Protein AF-0000000074209976 (afdb_homodimer)

Secondary structure (DSSP, 8-state):
-PPP-EEEEEETT-SS-TTTTBGGGGG---TTSSHHHHHHHHHHHHTT--EEEE---S----GGGHHHHHTTTSS-----HHHHHHHHHHH-SS-EEEEEE-GGGS-HHHHHHHHHHHHHHHTS-BEEEE---SGGGGGT-SSPPP-HHHHHHHHHHHHHHHHHHHT-B-TT-EEEE--EE-GGGBEES-EEE-GGGB---EEE-SS-EEE---SSPPPTTGGGGSPEEEEE--SHHHHHHHHHH-SEEEE----SHHHHHHHHHHHHHHHHHTT--GGG-EEEEEE--EE-S-HHHHHHHHHHHTS--HHHHHHHHHHHHHHHTS-GGGS-TTSBPPTT-S-TTS-HHHHHHHHTTS-TTTSBHHHHHHHHH---BTTTTSSSEE-HHHHHHHHHHHHHTT--EEEEE----HHHHHHHHTTHHHHHHHTT-S-SS--SSHHHHHHH--/-PPP-EEEEEETT-SS-TTTTBGGGGG---TTSSHHHHHHHHHHHHTT--EEEE---S----GGGHHHHHTTTSS-----HHHHHHHHHHH-SS-EEEEEE-GGGS-HHHHHHHHHHHHHHHTS-BEEEE---SGGGGGT-SSPPP-HHHHHHHHHHHHHHHHHHHT-B-TT-EEEE--EE-GGGBEES-EEE-GGGB---EEE-SS-EEE---SSPPPTTGGGGSPEEEEE--SHHHHHHHHHH-SEEEE----SHHHHHHHHHHHHHHHHHTT--GGG-EEEEEE--EE-S-HHHHHHHHHHHTS--HHHHHHHHHHHHHHHTS-GGGS-TTSBPPTT-S-TTS-HHHHHHHHTTS-TTTSBHHHHHHHHH---BTTTTSSSEE-HHHHHHHHHHHHHTT--EEEEE----HHHHHHHHHHHHHHHHHTT-S-SS--SSHHHHHHH--

Radius of gyration: 29.67 Å; Cα contacts (8 Å, |Δi|>4): 1894; chains: 2; bounding box: 63×95×72 Å

Solvent-accessible surface area (backbone atoms only — not comparable to full-atom values): 46374 Å² total; per-residue (Å²): 129,62,59,64,38,48,36,30,37,32,24,70,69,31,46,24,71,62,37,72,57,37,54,68,37,74,73,65,72,59,61,63,33,57,64,54,52,36,55,30,49,39,51,39,38,73,63,42,31,49,32,40,36,32,39,72,62,79,39,43,65,52,85,92,37,26,36,50,10,26,23,74,43,75,42,20,53,35,41,48,42,69,63,48,41,36,44,44,44,72,59,45,89,64,45,14,44,19,28,42,47,44,61,76,56,44,49,45,54,49,41,35,35,48,54,50,34,45,23,44,47,49,60,33,16,30,31,37,26,52,43,66,69,48,83,38,43,47,32,54,27,78,64,79,79,57,54,72,68,55,30,48,50,46,40,51,53,38,52,51,48,21,50,51,32,55,58,16,58,40,92,72,13,74,58,64,39,62,52,46,78,43,81,96,37,34,35,44,88,42,37,32,28,42,36,87,38,46,39,53,54,79,47,82,58,97,83,50,35,31,37,40,45,50,27,44,75,62,49,93,55,48,79,77,43,49,63,41,31,30,28,58,52,89,42,73,70,35,32,46,47,35,20,62,60,24,36,32,38,45,35,87,69,66,89,44,70,66,50,48,44,51,51,51,48,53,42,41,49,29,12,46,74,58,73,40,63,60,81,56,43,40,51,26,41,57,42,64,70,45,63,42,95,33,67,66,56,30,49,50,52,31,58,52,20,74,64,63,52,70,68,58,40,49,54,52,28,46,53,47,10,29,78,47,58,41,77,48,71,82,55,61,49,84,34,38,58,63,87,79,68,71,58,90,84,40,54,68,67,58,51,42,69,52,46,61,91,58,55,54,84,71,42,27,39,48,59,38,44,43,60,71,53,46,55,24,37,36,80,78,67,67,36,42,29,21,24,43,66,43,48,47,52,49,54,55,50,39,39,75,58,64,45,44,27,37,21,43,45,42,59,57,42,56,67,53,46,47,62,59,40,65,65,27,43,61,55,33,42,75,55,44,26,42,59,91,75,79,55,78,62,26,30,58,35,45,60,58,70,106,128,61,59,65,36,47,36,29,36,31,24,69,68,30,47,23,70,62,37,71,55,37,54,68,38,74,73,65,72,58,59,62,34,56,64,53,53,34,57,30,49,39,51,40,40,75,62,42,32,48,33,39,37,32,38,72,59,79,40,42,65,52,84,94,39,24,36,50,11,27,23,75,43,75,41,21,52,37,40,48,43,70,65,49,43,38,45,43,44,73,57,44,89,64,45,14,44,20,28,43,45,44,57,77,56,43,49,43,53,49,44,36,35,47,52,49,34,45,22,44,48,48,60,32,15,30,31,38,25,53,43,68,68,50,84,37,42,46,32,56,27,79,65,78,80,57,54,73,66,56,32,50,50,46,39,51,53,37,51,53,48,20,51,52,32,55,57,14,57,38,93,70,13,74,57,63,40,63,53,47,76,43,82,95,37,34,36,45,88,41,36,33,28,41,38,87,38,46,37,52,52,80,46,80,58,96,84,51,36,30,38,41,45,50,26,43,78,62,47,93,55,48,78,79,42,50,62,39,31,30,28,59,54,85,44,73,67,35,32,46,48,36,20,61,60,26,36,30,38,45,35,87,70,67,91,42,68,65,51,47,42,50,50,52,49,52,41,41,48,28,12,46,75,58,73,40,63,58,79,54,44,39,51,28,40,58,42,63,70,45,63,41,95,34,66,67,56,29,48,49,52,29,58,53,21,72,64,61,53,68,69,57,41,48,53,50,27,46,54,47,10,30,78,47,58,41,76,49,72,80,54,60,49,84,34,39,58,63,88,80,67,71,57,90,84,41,52,68,68,57,50,43,67,52,45,62,89,55,56,54,83,71,41,27,39,47,58,40,44,41,60,71,52,46,55,23,38,36,80,78,68,66,37,42,30,21,24,44,66,43,48,46,51,50,54,55,51,40,40,75,59,65,46,46,28,37,22,43,44,43,59,57,43,54,68,54,47,48,62,59,40,66,66,29,43,61,54,33,42,75,54,45,25,42,57,91,74,78,54,79,64,25,30,59,35,45,59,57,70,106

Structure (mmCIF, N/CA/C/O backbone):
data_AF-0000000074209976-model_v1
#
loop_
_entity.id
_entity.type
_entity.pdbx_description
1 polymer 'Alkanesulfonate monooxygenase SsuD/methylene tetrahydromethanopterin reductase-like flavin-dependent oxidoreductase (Luciferase family)'
#
loop_
_atom_site.group_PDB
_atom_site.id
_atom_site.type_symbol
_atom_site.label_atom_id
_atom_site.label_alt_id
_atom_site.label_comp_id
_atom_site.label_asym_id
_atom_site.label_entity_id
_atom_site.label_seq_id
_atom_site.pdbx_PDB_ins_code
_atom_site.Cartn_x
_atom_site.Cartn_y
_atom_site.Cartn_z
_atom_site.occupancy
_atom_site.B_iso_or_equiv
_atom_site.auth_seq_id
_atom_site.auth_comp_id
_atom_site.auth_asym_id
_atom_site.auth_atom_id
_atom_site.pdbx_PDB_model_num
ATOM 1 N N . MET A 1 1 ? 22.266 36.125 -12 1 55.28 1 MET A N 1
ATOM 2 C CA . MET A 1 1 ? 21.188 35.219 -12.438 1 55.28 1 MET A CA 1
ATOM 3 C C . MET A 1 1 ? 20.531 34.531 -11.25 1 55.28 1 MET A C 1
ATOM 5 O O . MET A 1 1 ? 21.219 34.094 -10.32 1 55.28 1 MET A O 1
ATOM 9 N N . THR A 1 2 ? 19.172 34.688 -11.148 1 80 2 THR A N 1
ATOM 10 C CA . THR A 1 2 ? 18.469 34.156 -9.992 1 80 2 THR A CA 1
ATOM 11 C C . THR A 1 2 ? 18.641 32.656 -9.891 1 80 2 THR A C 1
ATOM 13 O O . THR A 1 2 ? 18.703 31.969 -10.914 1 80 2 THR A O 1
ATOM 16 N N . ARG A 1 3 ? 19.016 32.188 -8.805 1 90.75 3 ARG A N 1
ATOM 17 C CA . ARG A 1 3 ? 19.25 30.797 -8.492 1 90.75 3 ARG A CA 1
ATOM 18 C C . ARG A 1 3 ? 17.953 30 -8.484 1 90.75 3 ARG A C 1
ATOM 20 O O . ARG A 1 3 ? 16.953 30.453 -7.918 1 90.75 3 ARG A O 1
ATOM 27 N N . GLN A 1 4 ? 17.969 28.875 -9.203 1 95.69 4 GLN A N 1
ATOM 28 C CA . GLN A 1 4 ? 16.828 27.969 -9.125 1 95.69 4 GLN A CA 1
ATOM 29 C C . GLN A 1 4 ? 16.672 27.391 -7.719 1 95.69 4 GLN A C 1
ATOM 31 O O . GLN A 1 4 ? 17.672 27.125 -7.039 1 95.69 4 GLN A O 1
ATOM 36 N N . GLN A 1 5 ? 15.445 27.25 -7.324 1 97.94 5 GLN A N 1
ATOM 37 C CA . GLN A 1 5 ? 15.109 26.656 -6.039 1 97.94 5 GLN A CA 1
ATOM 38 C C . GLN A 1 5 ? 14.07 25.547 -6.203 1 97.94 5 GLN A C 1
ATOM 40 O O . GLN A 1 5 ? 13.227 25.609 -7.098 1 97.94 5 GLN A O 1
ATOM 45 N N . HIS A 1 6 ? 14.219 24.547 -5.363 1 98.25 6 HIS A N 1
ATOM 46 C CA . HIS A 1 6 ? 13.219 23.5 -5.348 1 98.25 6 HIS A CA 1
ATOM 47 C C . HIS A 1 6 ? 11.922 23.969 -4.699 1 98.25 6 HIS A C 1
ATOM 49 O O . HIS A 1 6 ? 11.953 24.734 -3.732 1 98.25 6 HIS A O 1
ATOM 55 N N . LEU A 1 7 ? 10.852 23.516 -5.266 1 98.62 7 LEU A N 1
ATOM 56 C CA . LEU A 1 7 ? 9.531 23.75 -4.711 1 98.62 7 LEU A CA 1
ATOM 57 C C . LEU A 1 7 ? 8.836 22.438 -4.371 1 98.62 7 LEU A C 1
ATOM 59 O O . LEU A 1 7 ? 8.734 21.547 -5.219 1 98.62 7 LEU A O 1
ATOM 63 N N . GLY A 1 8 ? 8.461 22.25 -3.115 1 98.69 8 GLY A N 1
ATOM 64 C CA . GLY A 1 8 ? 7.68 21.109 -2.672 1 98.69 8 GLY A CA 1
ATOM 65 C C . GLY A 1 8 ? 6.371 21.5 -2.012 1 98.69 8 GLY A C 1
ATOM 66 O O . GLY A 1 8 ? 6.137 22.688 -1.74 1 98.69 8 GLY A O 1
ATOM 67 N N . TRP A 1 9 ? 5.535 20.594 -1.909 1 98.81 9 TRP A N 1
ATOM 68 C CA . TRP A 1 9 ? 4.273 20.75 -1.192 1 98.81 9 TRP A CA 1
ATOM 69 C C . TRP A 1 9 ? 4.207 19.812 0.013 1 98.81 9 TRP A C 1
ATOM 71 O O . TRP A 1 9 ? 4.469 18.625 -0.107 1 98.81 9 TRP A O 1
ATOM 81 N N . PHE A 1 10 ? 3.949 20.328 1.153 1 98.12 10 PHE A N 1
ATOM 82 C CA . PHE A 1 10 ? 3.746 19.531 2.363 1 98.12 10 PHE A CA 1
ATOM 83 C C . PHE A 1 10 ? 2.268 19.484 2.729 1 98.12 10 PHE A C 1
ATOM 85 O O . PHE A 1 10 ? 1.696 20.469 3.18 1 98.12 10 PHE A O 1
ATOM 92 N N . LEU A 1 11 ? 1.701 18.312 2.525 1 97.94 11 LEU A N 1
ATOM 93 C CA . LEU A 1 11 ? 0.308 18.078 2.885 1 97.94 11 LEU A CA 1
ATOM 94 C C . LEU A 1 11 ? 0.18 17.719 4.363 1 97.94 11 LEU A C 1
ATOM 96 O O . LEU A 1 11 ? 0.189 16.547 4.73 1 97.94 11 LEU A O 1
ATOM 100 N N . ALA A 1 12 ? -0.074 18.703 5.152 1 90.81 12 ALA A N 1
ATOM 101 C CA . ALA A 1 12 ? -0.015 18.547 6.605 1 90.81 12 ALA A CA 1
ATOM 102 C C . ALA A 1 12 ? -1.229 17.781 7.125 1 90.81 12 ALA A C 1
ATOM 104 O O . ALA A 1 12 ? -1.139 17.078 8.125 1 90.81 12 ALA A O 1
ATOM 105 N N . ARG A 1 13 ? -2.352 17.953 6.41 1 92.56 13 ARG A N 1
ATOM 106 C CA . ARG A 1 13 ? -3.562 17.234 6.816 1 92.56 13 ARG A CA 1
ATOM 107 C C . ARG A 1 13 ? -3.426 15.742 6.57 1 92.56 13 ARG A C 1
ATOM 109 O O . ARG A 1 13 ? -4.176 14.945 7.133 1 92.56 13 ARG A O 1
ATOM 116 N N . GLY A 1 14 ? -2.473 15.398 5.727 1 96.69 14 GLY A N 1
ATOM 117 C CA . GLY A 1 14 ? -2.381 14.008 5.32 1 96.69 14 GLY A CA 1
ATOM 118 C C . GLY A 1 14 ? -3.584 13.539 4.52 1 96.69 14 GLY A C 1
ATOM 119 O O . GLY A 1 14 ? -4.254 14.344 3.869 1 96.69 14 GLY A O 1
ATOM 120 N N . PHE A 1 15 ? -3.719 12.273 4.43 1 98.25 15 PHE A N 1
ATOM 121 C CA . PHE A 1 15 ? -4.859 11.641 3.775 1 98.25 15 PHE A CA 1
ATOM 122 C C . PHE A 1 15 ? -6.078 11.648 4.691 1 98.25 15 PHE A C 1
ATOM 124 O O . PHE A 1 15 ? -6.449 10.609 5.246 1 98.25 15 PHE A O 1
ATOM 131 N N . GLY A 1 16 ? -6.695 12.906 4.781 1 97.75 16 GLY A N 1
ATOM 132 C CA . GLY A 1 16 ? -7.766 13.141 5.734 1 97.75 16 GLY A CA 1
ATOM 133 C C . GLY A 1 16 ? -8.867 14.031 5.191 1 97.75 16 GLY A C 1
ATOM 134 O O . GLY A 1 16 ? -8.953 14.242 3.98 1 97.75 16 GLY A O 1
ATOM 135 N N . PRO A 1 17 ? -9.68 14.633 6.004 1 96.75 17 PRO A N 1
ATOM 136 C CA . PRO A 1 17 ? -10.906 15.328 5.602 1 96.75 17 PRO A CA 1
ATOM 137 C C . PRO A 1 17 ? -10.641 16.688 4.977 1 96.75 17 PRO A C 1
ATOM 139 O O . PRO A 1 17 ? -10.906 17.719 5.602 1 96.75 17 PRO A O 1
ATOM 142 N N . HIS A 1 18 ? -10.367 16.719 3.758 1 96.19 18 HIS A N 1
ATOM 143 C CA . HIS A 1 18 ? -10.117 17.938 3.014 1 96.19 18 HIS A CA 1
ATOM 144 C C . HIS A 1 18 ? -11.359 18.828 2.971 1 96.19 18 HIS A C 1
ATOM 146 O O . HIS A 1 18 ? -12.469 18.328 2.789 1 96.19 18 HIS A O 1
ATOM 152 N N . GLY A 1 19 ? -11.148 20.062 3.23 1 93.44 19 GLY A N 1
ATOM 153 C CA . GLY A 1 19 ? -12.219 21.047 3.156 1 93.44 19 GLY A CA 1
ATOM 154 C C . GLY A 1 19 ? -12.914 21.266 4.484 1 93.44 19 GLY A C 1
ATOM 155 O O . GLY A 1 19 ? -13.625 22.266 4.664 1 93.44 19 GLY A O 1
ATOM 156 N N . TRP A 1 20 ? -12.758 20.344 5.41 1 94.81 20 TRP A N 1
ATOM 157 C CA . TRP A 1 20 ? -13.422 20.484 6.699 1 94.81 20 TRP A CA 1
ATOM 158 C C . TRP A 1 20 ? -13.008 21.781 7.383 1 94.81 20 TRP A C 1
ATOM 160 O O . TRP A 1 20 ? -11.82 22.094 7.449 1 94.81 20 TRP A O 1
ATOM 170 N N . GLY A 1 21 ? -13.969 22.516 7.828 1 91.81 21 GLY A N 1
ATOM 171 C CA . GLY A 1 21 ? -13.727 23.797 8.484 1 91.81 21 GLY A CA 1
ATOM 172 C C . GLY A 1 21 ? -13.742 24.969 7.535 1 91.81 21 GLY A C 1
ATOM 173 O O . GLY A 1 21 ? -13.68 26.125 7.965 1 91.81 21 GLY A O 1
ATOM 174 N N . HIS A 1 22 ? -13.836 24.672 6.223 1 93.06 22 HIS A N 1
ATOM 175 C CA . HIS A 1 22 ? -13.828 25.734 5.211 1 93.06 22 HIS A CA 1
ATOM 176 C C . HIS A 1 22 ? -15.07 25.641 4.328 1 93.06 22 HIS A C 1
ATOM 178 O O . HIS A 1 22 ? -15.672 24.578 4.199 1 93.06 22 HIS A O 1
ATOM 184 N N . ASP A 1 23 ? -15.391 26.734 3.676 1 93.38 23 ASP A N 1
ATOM 185 C CA . ASP A 1 23 ? -16.562 26.797 2.812 1 93.38 23 ASP A CA 1
ATOM 186 C C . ASP A 1 23 ? -16.359 25.953 1.553 1 93.38 23 ASP A C 1
ATOM 188 O O . ASP A 1 23 ? -17.328 25.453 0.974 1 93.38 23 ASP A O 1
ATOM 192 N N . TYR A 1 24 ? -15.125 25.734 1.14 1 93.94 24 TYR A N 1
ATOM 193 C CA . TYR A 1 24 ? -14.891 24.984 -0.084 1 93.94 24 TYR A CA 1
ATOM 194 C C . TYR A 1 24 ? -15.164 23.5 0.132 1 93.94 24 TYR A C 1
ATOM 196 O O . TYR A 1 24 ? -15.125 22.703 -0.815 1 93.94 24 TYR A O 1
ATOM 204 N N . LEU A 1 25 ? -15.523 23.109 1.38 1 95.56 25 LEU A N 1
ATOM 205 C CA . LEU A 1 25 ? -16.094 21.781 1.596 1 95.56 25 LEU A CA 1
ATOM 206 C C . LEU A 1 25 ? -17.281 21.547 0.659 1 95.56 25 LEU A C 1
ATOM 208 O O . LEU A 1 25 ? -17.547 20.422 0.262 1 95.56 25 LEU A O 1
ATOM 212 N N . ASP A 1 26 ? -17.922 22.641 0.247 1 95.44 26 ASP A N 1
ATOM 213 C CA . ASP A 1 26 ? -19.141 22.578 -0.548 1 95.44 26 ASP A CA 1
ATOM 214 C C . ASP A 1 26 ? -18.828 22.219 -2.002 1 95.44 26 ASP A C 1
ATOM 216 O O . ASP A 1 26 ? -19.75 22.031 -2.807 1 95.44 26 ASP A O 1
ATOM 220 N N . TRP A 1 27 ? -17.562 22.078 -2.402 1 96.19 27 TRP A N 1
ATOM 221 C CA . TRP A 1 27 ? -17.203 21.531 -3.707 1 96.19 27 TRP A CA 1
ATOM 222 C C . TRP A 1 27 ? -17.547 20.031 -3.785 1 96.19 27 TRP A C 1
ATOM 224 O O . TRP A 1 27 ? -17.484 19.438 -4.863 1 96.19 27 TRP A O 1
ATOM 234 N N . ASN A 1 28 ? -17.828 19.422 -2.701 1 96.38 28 ASN A N 1
ATOM 235 C CA . ASN A 1 28 ? -18.438 18.109 -2.574 1 96.38 28 ASN A CA 1
ATOM 236 C C . ASN A 1 28 ? -17.469 17 -2.992 1 96.38 28 ASN A C 1
ATOM 238 O O . ASN A 1 28 ? -17.891 15.992 -3.557 1 96.38 28 ASN A O 1
ATOM 242 N N . TYR A 1 29 ? -16.156 17.25 -2.803 1 97.19 29 TYR A N 1
ATOM 243 C CA . TYR A 1 29 ? -15.227 16.141 -3.004 1 97.19 29 TYR A CA 1
ATOM 244 C C . TYR A 1 29 ? -15.375 15.094 -1.907 1 97.19 29 TYR A C 1
ATOM 246 O O . TYR A 1 29 ? -15.57 15.438 -0.738 1 97.19 29 TYR A O 1
ATOM 254 N N . ASP A 1 30 ? -15.32 13.828 -2.266 1 97.5 30 ASP A N 1
ATOM 255 C CA . ASP A 1 30 ? -15.148 12.734 -1.312 1 97.5 30 ASP A CA 1
ATOM 256 C C . ASP A 1 30 ? -13.672 12.5 -1.011 1 97.5 30 ASP A C 1
ATOM 258 O O . ASP A 1 30 ? -12.953 11.906 -1.821 1 97.5 30 ASP A O 1
ATOM 262 N N . TRP A 1 31 ? -13.219 12.922 0.174 1 97.62 31 TRP A N 1
ATOM 263 C CA . TRP A 1 31 ? -11.789 12.898 0.466 1 97.62 31 TRP A CA 1
ATOM 264 C C . TRP A 1 31 ? -11.281 11.461 0.592 1 97.62 31 TRP A C 1
ATOM 266 O O . TRP A 1 31 ? -10.078 11.219 0.604 1 97.62 31 TRP A O 1
ATOM 276 N N . THR A 1 32 ? -12.195 10.469 0.732 1 98.12 32 THR A N 1
ATOM 277 C CA . THR A 1 32 ? -11.781 9.078 0.884 1 98.12 32 THR A CA 1
ATOM 278 C C . THR A 1 32 ? -11.508 8.445 -0.477 1 98.12 32 THR A C 1
ATOM 280 O O . THR A 1 32 ? -11.031 7.312 -0.554 1 98.12 32 THR A O 1
ATOM 283 N N . ARG A 1 33 ? -11.789 9.227 -1.543 1 97.94 33 ARG A N 1
ATOM 284 C CA . ARG A 1 33 ? -11.594 8.789 -2.92 1 97.94 33 ARG A CA 1
ATOM 285 C C . ARG A 1 33 ? -10.422 9.516 -3.564 1 97.94 33 ARG A C 1
ATOM 287 O O . ARG A 1 33 ? -9.969 10.547 -3.055 1 97.94 33 ARG A O 1
ATOM 294 N N . PRO A 1 34 ? -9.906 9.031 -4.676 1 98.31 34 PRO A N 1
ATOM 295 C CA . PRO A 1 34 ? -8.641 9.562 -5.18 1 98.31 34 PRO A CA 1
ATOM 296 C C . PRO A 1 34 ? -8.805 10.883 -5.926 1 98.31 34 PRO A C 1
ATOM 298 O O . PRO A 1 34 ? -7.828 11.609 -6.133 1 98.31 34 PRO A O 1
ATOM 301 N N . ASP A 1 35 ? -9.984 11.281 -6.301 1 98 35 ASP A N 1
ATOM 302 C CA . ASP A 1 35 ? -10.203 12.289 -7.332 1 98 35 ASP A CA 1
ATOM 303 C C . ASP A 1 35 ? -9.586 13.625 -6.934 1 98 35 ASP A C 1
ATOM 305 O O . ASP A 1 35 ? -8.891 14.258 -7.73 1 98 35 ASP A O 1
ATOM 309 N N . LEU A 1 36 ? -9.828 13.969 -5.703 1 97.5 36 LEU A N 1
ATOM 310 C CA . LEU A 1 36 ? -9.336 15.25 -5.199 1 97.5 36 LEU A CA 1
ATOM 311 C C . LEU A 1 36 ? -7.812 15.305 -5.258 1 97.5 36 LEU A C 1
ATOM 313 O O . LEU A 1 36 ? -7.242 16.312 -5.703 1 97.5 36 LEU A O 1
ATOM 317 N N . TYR A 1 37 ? -7.203 14.328 -4.945 1 98.62 37 TYR A N 1
ATOM 318 C CA . TYR A 1 37 ? -5.75 14.258 -4.852 1 98.62 37 TYR A CA 1
ATOM 319 C C . TYR A 1 37 ? -5.117 14.18 -6.234 1 98.62 37 TYR A C 1
ATOM 321 O O . TYR A 1 37 ? -4.082 14.805 -6.484 1 98.62 37 TYR A O 1
ATOM 329 N N . VAL A 1 38 ? -5.746 13.438 -7.105 1 98.75 38 VAL A N 1
ATOM 330 C CA . VAL A 1 38 ? -5.27 13.281 -8.477 1 98.75 38 VAL A CA 1
ATOM 331 C C . VAL A 1 38 ? -5.281 14.641 -9.18 1 98.75 38 VAL A C 1
ATOM 333 O O . VAL A 1 38 ? -4.297 15.031 -9.812 1 98.75 38 VAL A O 1
ATOM 336 N N . GLU A 1 39 ? -6.371 15.367 -9.062 1 98.62 39 GLU A N 1
ATOM 337 C CA . GLU A 1 39 ? -6.48 16.688 -9.664 1 98.62 39 GLU A CA 1
ATOM 338 C C . GLU A 1 39 ? -5.387 17.625 -9.156 1 98.62 39 GLU A C 1
ATOM 340 O O . GLU A 1 39 ? -4.699 18.266 -9.945 1 98.62 39 GLU A O 1
ATOM 345 N N . SER A 1 40 ? -5.203 17.641 -7.898 1 98.75 40 SER A N 1
ATOM 346 C CA . SER A 1 40 ? -4.227 18.547 -7.297 1 98.75 40 SER A CA 1
ATOM 347 C C . SER A 1 40 ? -2.803 18.125 -7.645 1 98.75 40 SER A C 1
ATOM 349 O O . SER A 1 40 ? -1.935 18.969 -7.855 1 98.75 40 SER A O 1
ATOM 351 N N . ALA A 1 41 ? -2.58 16.812 -7.668 1 98.81 41 ALA A N 1
ATOM 352 C CA . ALA A 1 41 ? -1.25 16.344 -8.031 1 98.81 41 ALA A CA 1
ATOM 353 C C . ALA A 1 41 ? -0.877 16.781 -9.445 1 98.81 41 ALA A C 1
ATOM 355 O O . ALA A 1 41 ? 0.267 17.156 -9.703 1 98.81 41 ALA A O 1
ATOM 356 N N . ARG A 1 42 ? -1.806 16.719 -10.375 1 98.81 42 ARG A N 1
ATOM 357 C CA . ARG A 1 42 ? -1.562 17.172 -11.742 1 98.81 42 ARG A CA 1
ATOM 358 C C . ARG A 1 42 ? -1.221 18.656 -11.773 1 98.81 42 ARG A C 1
ATOM 360 O O . ARG A 1 42 ? -0.318 19.078 -12.5 1 98.81 42 ARG A O 1
ATOM 367 N N . ALA A 1 43 ? -1.932 19.422 -10.961 1 98.81 43 ALA A N 1
ATOM 368 C CA . ALA A 1 43 ? -1.661 20.859 -10.875 1 98.81 43 ALA A CA 1
ATOM 369 C C . ALA A 1 43 ? -0.27 21.125 -10.305 1 98.81 43 ALA A C 1
ATOM 371 O O . ALA A 1 43 ? 0.459 21.984 -10.805 1 98.81 43 ALA A O 1
ATOM 372 N N . LEU A 1 44 ? 0.084 20.391 -9.281 1 98.88 44 LEU A N 1
ATOM 373 C CA . LEU A 1 44 ? 1.405 20.547 -8.68 1 98.88 44 LEU A CA 1
ATOM 374 C C . LEU A 1 44 ? 2.502 20.234 -9.688 1 98.88 44 LEU A C 1
ATOM 376 O O . LEU A 1 44 ? 3.49 20.969 -9.781 1 98.88 44 LEU A O 1
ATOM 380 N N . GLU A 1 45 ? 2.289 19.156 -10.43 1 98.56 45 GLU A N 1
ATOM 381 C CA . GLU A 1 45 ? 3.281 18.781 -11.43 1 98.56 45 GLU A CA 1
ATOM 382 C C . GLU A 1 45 ? 3.42 19.875 -12.492 1 98.56 45 GLU A C 1
ATOM 384 O O . GLU A 1 45 ? 4.535 20.266 -12.844 1 98.56 45 GLU A O 1
ATOM 389 N N . GLN A 1 46 ? 2.311 20.344 -12.992 1 98.31 46 GLN A N 1
ATOM 390 C CA . GLN A 1 46 ? 2.328 21.406 -13.984 1 98.31 46 GLN A CA 1
ATOM 391 C C . GLN A 1 46 ? 3.002 22.656 -13.445 1 98.31 46 GLN A C 1
ATOM 393 O O . GLN A 1 46 ? 3.66 23.391 -14.188 1 98.31 46 GLN A O 1
ATOM 398 N N . ALA A 1 47 ? 2.887 22.875 -12.148 1 98.62 47 ALA A N 1
ATOM 399 C CA . ALA A 1 47 ? 3.445 24.062 -11.484 1 98.62 47 ALA A CA 1
ATOM 400 C C . ALA A 1 47 ? 4.945 23.906 -11.266 1 98.62 47 ALA A C 1
ATOM 402 O O . ALA A 1 47 ? 5.613 24.844 -10.812 1 98.62 47 ALA A O 1
ATOM 403 N N . GLY A 1 48 ? 5.48 22.75 -11.531 1 98.12 48 GLY A N 1
ATOM 404 C CA . GLY A 1 48 ? 6.914 22.547 -11.383 1 98.12 48 GLY A CA 1
ATOM 405 C C . GLY A 1 48 ? 7.316 22.125 -9.984 1 98.12 48 GLY A C 1
ATOM 406 O O . GLY A 1 48 ? 8.477 22.266 -9.602 1 98.12 48 GLY A O 1
ATOM 407 N N . VAL A 1 49 ? 6.395 21.594 -9.211 1 98.62 49 VAL A N 1
ATOM 408 C CA . VAL A 1 49 ? 6.664 21.109 -7.863 1 98.62 49 VAL A CA 1
ATOM 409 C C . VAL A 1 49 ? 7.457 19.812 -7.938 1 98.62 49 VAL A C 1
ATOM 411 O O . VAL A 1 49 ? 7.094 18.891 -8.688 1 98.62 49 VAL A O 1
ATOM 414 N N . ASP A 1 50 ? 8.477 19.688 -7.113 1 98.12 50 ASP A N 1
ATOM 415 C CA . ASP A 1 50 ? 9.375 18.547 -7.145 1 98.12 50 ASP A CA 1
ATOM 416 C C . ASP A 1 50 ? 8.758 17.344 -6.434 1 98.12 50 ASP A C 1
ATOM 418 O O . ASP A 1 50 ? 8.914 16.203 -6.879 1 98.12 50 ASP A O 1
ATOM 422 N N . LEU A 1 51 ? 8.203 17.656 -5.281 1 98.56 51 LEU A N 1
ATOM 423 C CA . LEU A 1 51 ? 7.742 16.531 -4.469 1 98.56 51 LEU A CA 1
ATOM 424 C C . LEU A 1 51 ? 6.562 16.953 -3.594 1 98.56 51 LEU A C 1
ATOM 426 O O . LEU A 1 51 ? 6.457 18.109 -3.195 1 98.56 51 LEU A O 1
ATOM 430 N N . LEU A 1 52 ? 5.695 16.062 -3.426 1 98.88 52 LEU A N 1
ATOM 431 C CA . LEU A 1 52 ? 4.57 16.125 -2.502 1 98.88 52 LEU A CA 1
ATOM 432 C C . LEU A 1 52 ? 4.809 15.227 -1.291 1 98.88 52 LEU A C 1
ATOM 434 O O . LEU A 1 52 ? 4.832 14 -1.414 1 98.88 52 LEU A O 1
ATOM 438 N N . ILE A 1 53 ? 5.078 15.828 -0.142 1 98.75 53 ILE A N 1
ATOM 439 C CA . ILE A 1 53 ? 5.211 15.094 1.113 1 98.75 53 ILE A CA 1
ATOM 440 C C . ILE A 1 53 ? 3.848 14.992 1.794 1 98.75 53 ILE A C 1
ATOM 442 O O . ILE A 1 53 ? 3.186 16 2.029 1 98.75 53 ILE A O 1
ATOM 446 N N . ILE A 1 54 ? 3.41 13.797 2.105 1 98.69 54 ILE A N 1
ATOM 447 C CA . ILE A 1 54 ? 2.102 13.578 2.709 1 98.69 54 ILE A CA 1
ATOM 448 C C . ILE A 1 54 ? 2.268 13.18 4.172 1 98.69 54 ILE A C 1
ATOM 450 O O . ILE A 1 54 ? 2.746 12.086 4.473 1 98.69 54 ILE A O 1
ATOM 454 N N . GLU A 1 55 ? 1.862 14.039 5.07 1 96.75 55 GLU A N 1
ATOM 455 C CA . GLU A 1 55 ? 1.939 13.773 6.504 1 96.75 55 GLU A CA 1
ATOM 456 C C . GLU A 1 55 ? 1.048 12.602 6.898 1 96.75 55 GLU A C 1
ATOM 458 O O . GLU A 1 55 ? 0.032 12.344 6.25 1 96.75 55 GLU A O 1
ATOM 463 N N . ASP A 1 56 ? 1.479 11.922 7.965 1 96 56 ASP A N 1
ATOM 464 C CA . ASP A 1 56 ? 0.664 10.836 8.508 1 96 56 ASP A CA 1
ATOM 465 C C . ASP A 1 56 ? 0.881 10.695 10.016 1 96 56 ASP A C 1
ATOM 467 O O . ASP A 1 56 ? 1.977 10.953 10.516 1 96 56 ASP A O 1
ATOM 471 N N . ALA A 1 57 ? -0.248 10.312 10.672 1 92.75 57 ALA A N 1
ATOM 472 C CA . ALA A 1 57 ? -0.255 9.961 12.086 1 92.75 57 ALA A CA 1
ATOM 473 C C . ALA A 1 57 ? -1.159 8.758 12.344 1 92.75 57 ALA A C 1
ATOM 475 O O . ALA A 1 57 ? -2.383 8.898 12.414 1 92.75 57 ALA A O 1
ATOM 476 N N . PRO A 1 58 ? -0.549 7.633 12.594 1 93.94 58 PRO A N 1
ATOM 477 C CA . PRO A 1 58 ? -1.363 6.43 12.773 1 93.94 58 PRO A CA 1
ATOM 478 C C . PRO A 1 58 ? -2.252 6.496 14.008 1 93.94 58 PRO A C 1
ATOM 480 O O . PRO A 1 58 ? -3.299 5.844 14.062 1 93.94 58 PRO A O 1
ATOM 483 N N . SER A 1 59 ? -1.947 7.32 14.961 1 92.94 59 SER A N 1
ATOM 484 C CA . SER A 1 59 ? -2.717 7.414 16.203 1 92.94 59 SER A CA 1
ATOM 485 C C . SER A 1 59 ? -3.67 8.602 16.172 1 92.94 59 SER A C 1
ATOM 487 O O . SER A 1 59 ? -3.316 9.68 15.68 1 92.94 59 SER A O 1
ATOM 489 N N . LEU A 1 60 ? -4.836 8.406 16.797 1 93.81 60 LEU A N 1
ATOM 490 C CA . LEU A 1 60 ? -5.781 9.5 16.984 1 93.81 60 LEU A CA 1
ATOM 491 C C . LEU A 1 60 ? -5.465 10.273 18.266 1 93.81 60 LEU A C 1
ATOM 493 O O . LEU A 1 60 ? -6.156 11.234 18.594 1 93.81 60 LEU A O 1
ATOM 497 N N . GLY A 1 61 ? -4.418 9.898 18.922 1 89.06 61 GLY A N 1
ATOM 498 C CA . GLY A 1 61 ? -4.094 10.547 20.172 1 89.06 61 GLY A CA 1
ATOM 499 C C . GLY A 1 61 ? -4.328 9.648 21.375 1 89.06 61 GLY A C 1
ATOM 500 O O . GLY A 1 61 ? -4.457 8.438 21.25 1 89.06 61 GLY A O 1
ATOM 501 N N . SER A 1 62 ? -4.312 10.234 22.516 1 88.06 62 SER A N 1
ATOM 502 C CA . SER A 1 62 ? -4.492 9.492 23.766 1 88.06 62 SER A CA 1
ATOM 503 C C . SER A 1 62 ? -5.953 9.109 23.969 1 88.06 62 SER A C 1
ATOM 505 O O . SER A 1 62 ? -6.855 9.891 23.656 1 88.06 62 SER A O 1
ATOM 507 N N . PRO A 1 63 ? -6.109 7.941 24.516 1 86.94 63 PRO A N 1
ATOM 508 C CA . PRO A 1 63 ? -7.48 7.477 24.734 1 86.94 63 PRO A CA 1
ATOM 509 C C . PRO A 1 63 ? -8.305 8.438 25.594 1 86.94 63 PRO A C 1
ATOM 511 O O . PRO A 1 63 ? -9.484 8.648 25.328 1 86.94 63 PRO A O 1
ATOM 514 N N . GLU A 1 64 ? -7.633 9.078 26.562 1 87.62 64 GLU A N 1
ATOM 515 C CA . GLU A 1 64 ? -8.336 9.914 27.531 1 87.62 64 GLU A CA 1
ATOM 516 C C . GLU A 1 64 ? -8.789 11.234 26.906 1 87.62 64 GLU A C 1
ATOM 518 O O . GLU A 1 64 ? -9.711 11.883 27.391 1 87.62 64 GLU A O 1
ATOM 523 N N . THR A 1 65 ? -8.164 11.562 25.828 1 91 65 THR A N 1
ATOM 524 C CA . THR A 1 65 ? -8.438 12.875 25.25 1 91 65 THR A CA 1
ATOM 525 C C . THR A 1 65 ? -8.789 12.75 23.781 1 91 65 THR A C 1
ATOM 527 O O . THR A 1 65 ? -8.68 13.727 23.031 1 91 65 THR A O 1
ATOM 530 N N . ILE A 1 66 ? -9.164 11.648 23.359 1 94.62 66 ILE A N 1
ATOM 531 C CA . ILE A 1 66 ? -9.336 11.344 21.938 1 94.62 66 ILE A CA 1
ATOM 532 C C . ILE A 1 66 ? -10.422 12.25 21.359 1 94.62 66 ILE A C 1
ATOM 534 O O . ILE A 1 66 ? -10.344 12.648 20.188 1 94.62 66 ILE A O 1
ATOM 538 N N . ASP A 1 67 ? -11.383 12.664 22.156 1 96.81 67 ASP A N 1
ATOM 539 C CA . ASP A 1 67 ? -12.438 13.531 21.656 1 96.81 67 ASP A CA 1
ATOM 540 C C . ASP A 1 67 ? -11.875 14.883 21.203 1 96.81 67 ASP A C 1
ATOM 542 O O . ASP A 1 67 ? -12.32 15.438 20.203 1 96.81 67 ASP A O 1
ATOM 546 N N . LEU A 1 68 ? -10.906 15.414 21.922 1 95.44 68 LEU A N 1
ATOM 547 C CA . LEU A 1 68 ? -10.281 16.688 21.578 1 95.44 68 LEU A CA 1
ATOM 548 C C . LEU A 1 68 ? -9.578 16.609 20.234 1 95.44 68 LEU A C 1
ATOM 550 O O . LEU A 1 68 ? -9.398 17.625 19.547 1 95.44 68 LEU A O 1
ATOM 554 N N . ARG A 1 69 ? -9.273 15.383 19.875 1 95.12 69 ARG A N 1
ATOM 555 C CA . ARG A 1 69 ? -8.5 15.172 18.656 1 95.12 69 ARG A CA 1
ATOM 556 C C . ARG A 1 69 ? -9.414 14.984 17.438 1 95.12 69 ARG A C 1
ATOM 558 O O . ARG A 1 69 ? -9.117 15.461 16.344 1 95.12 69 ARG A O 1
ATOM 565 N N . VAL A 1 70 ? -10.609 14.391 17.672 1 97 70 VAL A N 1
ATOM 566 C CA . VAL A 1 70 ? -11.359 13.906 16.516 1 97 70 VAL A CA 1
ATOM 567 C C . VAL A 1 70 ? -12.586 14.797 16.297 1 97 70 VAL A C 1
ATOM 569 O O . VAL A 1 70 ? -13.156 14.805 15.203 1 97 70 VAL A O 1
ATOM 572 N N . ARG A 1 71 ? -13.062 15.547 17.266 1 96.5 71 ARG A N 1
ATOM 573 C CA . ARG A 1 71 ? -14.336 16.25 17.172 1 96.5 71 ARG A CA 1
ATOM 574 C C . ARG A 1 71 ? -14.297 17.297 16.062 1 96.5 71 ARG A C 1
ATOM 576 O O . ARG A 1 71 ? -15.328 17.625 15.469 1 96.5 71 ARG A O 1
ATOM 583 N N . GLN A 1 72 ? -13.086 17.844 15.836 1 95.19 72 GLN A N 1
ATOM 584 C CA . GLN A 1 72 ? -12.945 18.766 14.727 1 95.19 72 GLN A CA 1
ATOM 585 C C . GLN A 1 72 ? -11.961 18.234 13.688 1 95.19 72 GLN A C 1
ATOM 587 O O . GLN A 1 72 ? -11.461 19 12.852 1 95.19 72 GLN A O 1
ATOM 592 N N . ALA A 1 73 ? -11.602 17 13.797 1 95.69 73 ALA A N 1
ATOM 593 C CA . ALA A 1 73 ? -10.766 16.266 12.852 1 95.69 73 ALA A CA 1
ATOM 594 C C . ALA A 1 73 ? -9.352 16.828 12.805 1 95.69 73 ALA A C 1
ATOM 596 O O . ALA A 1 73 ? -8.711 16.844 11.75 1 95.69 73 ALA A O 1
ATOM 597 N N . PHE A 1 74 ? -8.875 17.297 13.938 1 91.62 74 PHE A N 1
ATOM 598 C CA . PHE A 1 74 ? -7.508 17.812 13.977 1 91.62 74 PHE A CA 1
ATOM 599 C C . PHE A 1 74 ? -6.5 16.672 14.047 1 91.62 74 PHE A C 1
ATOM 601 O O . PHE A 1 74 ? -5.441 16.734 13.422 1 91.62 74 PHE A O 1
ATOM 608 N N . GLY A 1 75 ? -6.844 15.688 14.75 1 90 75 GLY A N 1
ATOM 609 C CA . GLY A 1 75 ? -5.949 14.547 14.898 1 90 75 GLY A CA 1
ATOM 610 C C . GLY A 1 75 ? -6.262 13.414 13.945 1 90 75 GLY A C 1
ATOM 611 O O . GLY A 1 75 ? -5.504 12.445 13.852 1 90 75 GLY A O 1
ATOM 612 N N . GLY A 1 76 ? -7.41 13.508 13.25 1 92.81 76 GLY A N 1
ATOM 613 C CA . GLY A 1 76 ? -7.918 12.477 12.359 1 92.81 76 GLY A CA 1
ATOM 614 C C . GLY A 1 76 ? -9.406 12.586 12.109 1 92.81 76 GLY A C 1
ATOM 615 O O . GLY A 1 76 ? -10.055 13.523 12.586 1 92.81 76 GLY A O 1
ATOM 616 N N . PRO A 1 77 ? -9.836 11.703 11.398 1 97.06 77 PRO A N 1
ATOM 617 C CA . PRO A 1 77 ? -9.25 10.461 10.875 1 97.06 77 PRO A CA 1
ATOM 618 C C . PRO A 1 77 ? -8.227 10.719 9.773 1 97.06 77 PRO A C 1
ATOM 620 O O . PRO A 1 77 ? -8.18 11.812 9.211 1 97.06 77 PRO A O 1
ATOM 623 N N . LYS A 1 78 ? -7.367 9.711 9.523 1 97.38 78 LYS A N 1
ATOM 624 C CA . LYS A 1 78 ? -6.406 9.688 8.43 1 97.38 78 LYS A CA 1
ATOM 625 C C . LYS A 1 78 ? -6.309 8.297 7.809 1 97.38 78 LYS A C 1
ATOM 627 O O . LYS A 1 78 ? -6.223 7.297 8.523 1 97.38 78 LYS A O 1
ATOM 632 N N . HIS A 1 79 ? -6.363 8.242 6.527 1 98.56 79 HIS A N 1
ATOM 633 C CA . HIS A 1 79 ? -6.07 7.008 5.809 1 98.56 79 HIS A CA 1
ATOM 634 C C . HIS A 1 79 ? -4.586 6.91 5.469 1 98.56 79 HIS A C 1
ATOM 636 O O . HIS A 1 79 ? -3.826 7.848 5.711 1 98.56 79 HIS A O 1
ATOM 642 N N . ASP A 1 80 ? -4.16 5.762 5.039 1 98.56 80 ASP A N 1
ATOM 643 C CA . ASP A 1 80 ? -2.748 5.473 4.812 1 98.56 80 ASP A CA 1
ATOM 644 C C . ASP A 1 80 ? -2.275 6.062 3.482 1 98.56 80 ASP A C 1
ATOM 646 O O . ASP A 1 80 ? -2.684 5.602 2.414 1 98.56 80 ASP A O 1
ATOM 650 N N . PRO A 1 81 ? -1.405 7.031 3.496 1 98.5 81 PRO A N 1
ATOM 651 C CA . PRO A 1 81 ? -0.99 7.68 2.25 1 98.5 81 PRO A CA 1
ATOM 652 C C . PRO A 1 81 ? -0.133 6.77 1.37 1 98.5 81 PRO A C 1
ATOM 654 O O . PRO A 1 81 ? 0.064 7.059 0.187 1 98.5 81 PRO A O 1
ATOM 657 N N . LEU A 1 82 ? 0.403 5.688 1.946 1 98.62 82 LEU A N 1
ATOM 658 C CA . LEU A 1 82 ? 1.176 4.742 1.147 1 98.62 82 LEU A CA 1
ATOM 659 C C . LEU A 1 82 ? 0.331 4.172 0.015 1 98.62 82 LEU A C 1
ATOM 661 O O . LEU A 1 82 ? 0.836 3.938 -1.085 1 98.62 82 LEU A O 1
ATOM 665 N N . LEU A 1 83 ? -0.943 4.004 0.285 1 98.75 83 LEU A N 1
ATOM 666 C CA . LEU A 1 83 ? -1.823 3.379 -0.697 1 98.75 83 LEU A CA 1
ATOM 667 C C . LEU A 1 83 ? -2.436 4.426 -1.62 1 98.75 83 LEU A C 1
ATOM 669 O O . LEU A 1 83 ? -2.982 4.09 -2.674 1 98.75 83 LEU A O 1
ATOM 673 N N . LEU A 1 84 ? -2.318 5.684 -1.279 1 98.81 84 LEU A N 1
ATOM 674 C CA . LEU A 1 84 ? -2.734 6.781 -2.146 1 98.81 84 LEU A CA 1
ATOM 675 C C . LEU A 1 84 ? -1.679 7.059 -3.213 1 98.81 84 LEU A C 1
ATOM 677 O O . LEU A 1 84 ? -2.014 7.434 -4.34 1 98.81 84 LEU A O 1
ATOM 681 N N . ALA A 1 85 ? -0.452 6.809 -2.938 1 98.88 85 ALA A N 1
ATOM 682 C CA . ALA A 1 85 ? 0.694 7.188 -3.76 1 98.88 85 ALA A CA 1
ATOM 683 C C . ALA A 1 85 ? 0.577 6.605 -5.168 1 98.88 85 ALA A C 1
ATOM 685 O O . ALA A 1 85 ? 0.762 7.316 -6.156 1 98.88 85 ALA A O 1
ATOM 686 N N . PRO A 1 86 ? 0.177 5.328 -5.305 1 98.88 86 PRO A N 1
ATOM 687 C CA . PRO A 1 86 ? 0.093 4.777 -6.656 1 98.88 86 PRO A CA 1
ATOM 688 C C . PRO A 1 86 ? -0.909 5.52 -7.539 1 98.88 86 PRO A C 1
ATOM 690 O O . PRO A 1 86 ? -0.677 5.684 -8.742 1 98.88 86 PRO A O 1
ATOM 693 N N . TYR A 1 87 ? -2.043 5.988 -6.961 1 98.81 87 TYR A N 1
ATOM 694 C CA . TYR A 1 87 ? -2.992 6.789 -7.727 1 98.81 87 TYR A CA 1
ATOM 695 C C . TYR A 1 87 ? -2.336 8.055 -8.258 1 98.81 87 TYR A C 1
ATOM 697 O O . TYR A 1 87 ? -2.582 8.461 -9.398 1 98.81 87 TYR A O 1
ATOM 705 N N . LEU A 1 88 ? -1.5 8.633 -7.438 1 98.94 88 LEU A N 1
ATOM 706 C CA . LEU A 1 88 ? -0.863 9.891 -7.797 1 98.94 88 LEU A CA 1
ATOM 707 C C . LEU A 1 88 ? 0.245 9.672 -8.82 1 98.94 88 LEU A C 1
ATOM 709 O O . LEU A 1 88 ? 0.413 10.469 -9.742 1 98.94 88 LEU A O 1
ATOM 713 N N . PHE A 1 89 ? 0.964 8.562 -8.688 1 98.81 89 PHE A N 1
ATOM 714 C CA . PHE A 1 89 ? 1.959 8.211 -9.695 1 98.81 89 PHE A CA 1
ATOM 715 C C . PHE A 1 89 ? 1.3 7.957 -11.047 1 98.81 89 PHE A C 1
ATOM 717 O O . PHE A 1 89 ? 1.801 8.406 -12.078 1 98.81 89 PHE A O 1
ATOM 724 N N . ALA A 1 90 ? 0.165 7.281 -11.016 1 98.38 90 ALA A N 1
ATOM 725 C CA . ALA A 1 90 ? -0.536 6.953 -12.258 1 98.38 90 ALA A CA 1
ATOM 726 C C . ALA A 1 90 ? -1.023 8.211 -12.961 1 98.38 90 ALA A C 1
ATOM 728 O O . ALA A 1 90 ? -1.15 8.234 -14.188 1 98.38 90 ALA A O 1
ATOM 729 N N . ALA A 1 91 ? -1.202 9.297 -12.211 1 98.38 91 ALA A N 1
ATOM 730 C CA . ALA A 1 91 ? -1.831 10.5 -12.734 1 98.38 91 ALA A CA 1
ATOM 731 C C . ALA A 1 91 ? -0.781 11.531 -13.148 1 98.38 91 ALA A C 1
ATOM 733 O O . ALA A 1 91 ? -1.117 12.586 -13.695 1 98.38 91 ALA A O 1
ATOM 734 N N . THR A 1 92 ? 0.515 11.25 -12.852 1 98.44 92 THR A N 1
ATOM 735 C CA . THR A 1 92 ? 1.584 12.211 -13.109 1 98.44 92 THR A CA 1
ATOM 736 C C . THR A 1 92 ? 2.783 11.516 -13.75 1 98.44 92 THR A C 1
ATOM 738 O O . THR A 1 92 ? 2.822 10.289 -13.844 1 98.44 92 THR A O 1
ATOM 741 N N . GLN A 1 93 ? 3.771 12.32 -14.148 1 97.56 93 GLN A N 1
ATOM 742 C CA . GLN A 1 93 ? 4.918 11.766 -14.867 1 97.56 93 GLN A CA 1
ATOM 743 C C . GLN A 1 93 ? 6.227 12.109 -14.156 1 97.56 93 GLN A C 1
ATOM 745 O O . GLN A 1 93 ? 7.211 11.375 -14.273 1 97.56 93 GLN A O 1
ATOM 750 N N . HIS A 1 94 ? 6.18 13.234 -13.391 1 98.06 94 HIS A N 1
ATOM 751 C CA . HIS A 1 94 ? 7.457 13.727 -12.891 1 98.06 94 HIS A CA 1
ATOM 752 C C . HIS A 1 94 ? 7.395 13.977 -11.383 1 98.06 94 HIS A C 1
ATOM 754 O O . HIS A 1 94 ? 8.414 13.875 -10.695 1 98.06 94 HIS A O 1
ATOM 760 N N . LEU A 1 95 ? 6.242 14.258 -10.852 1 98.75 95 LEU A N 1
ATOM 761 C CA . LEU A 1 95 ? 6.07 14.641 -9.453 1 98.75 95 LEU A CA 1
ATOM 762 C C . LEU A 1 95 ? 6.523 13.516 -8.523 1 98.75 95 LEU A C 1
ATOM 764 O O . LEU A 1 95 ? 6.125 12.367 -8.688 1 98.75 95 LEU A O 1
ATOM 768 N N . GLY A 1 96 ? 7.43 13.844 -7.602 1 98.88 96 GLY A N 1
ATOM 769 C CA . GLY A 1 96 ? 7.73 12.898 -6.535 1 98.88 96 GLY A CA 1
ATOM 770 C C . GLY A 1 96 ? 6.629 12.797 -5.5 1 98.88 96 GLY A C 1
ATOM 771 O O . GLY A 1 96 ? 6.016 13.797 -5.133 1 98.88 96 GLY A O 1
ATOM 772 N N . ILE A 1 97 ? 6.293 11.602 -5.109 1 98.94 97 ILE A N 1
ATOM 773 C CA . ILE A 1 97 ? 5.312 11.367 -4.055 1 98.94 97 ILE A CA 1
ATOM 774 C C . ILE A 1 97 ? 6.004 10.75 -2.838 1 98.94 97 ILE A C 1
ATOM 776 O O . ILE A 1 97 ? 6.684 9.727 -2.957 1 98.94 97 ILE A O 1
ATOM 780 N N . VAL A 1 98 ? 5.824 11.406 -1.653 1 98.88 98 VAL A N 1
ATOM 781 C CA . VAL A 1 98 ? 6.59 11.062 -0.46 1 98.88 98 VAL A CA 1
ATOM 782 C C . VAL A 1 98 ? 5.641 10.852 0.719 1 98.88 98 VAL A C 1
ATOM 784 O O . VAL A 1 98 ? 5.457 11.75 1.541 1 98.88 98 VAL A O 1
ATOM 787 N N . PRO A 1 99 ? 5.039 9.664 0.837 1 98.75 99 PRO A N 1
ATOM 788 C CA . PRO A 1 99 ? 4.211 9.367 2.01 1 98.75 99 PRO A CA 1
ATOM 789 C C . PRO A 1 99 ? 5.035 9.195 3.285 1 98.75 99 PRO A C 1
ATOM 791 O O . PRO A 1 99 ? 6.227 8.883 3.219 1 98.75 99 PRO A O 1
ATOM 794 N N . THR A 1 100 ? 4.391 9.422 4.398 1 98.06 100 THR A N 1
ATOM 795 C CA . THR A 1 100 ? 5.016 9.273 5.711 1 98.06 100 THR A CA 1
ATOM 796 C C . THR A 1 100 ? 4.883 7.836 6.207 1 98.06 100 THR A C 1
ATOM 798 O O . THR A 1 100 ? 3.826 7.219 6.066 1 98.06 100 THR A O 1
ATOM 801 N N . VAL A 1 101 ? 5.969 7.352 6.75 1 97 101 VAL A N 1
ATOM 802 C CA . VAL A 1 101 ? 5.98 6.035 7.375 1 97 101 VAL A CA 1
ATOM 803 C C . VAL A 1 101 ? 6.617 6.121 8.758 1 97 101 VAL A C 1
ATOM 805 O O . VAL A 1 101 ? 7.625 6.809 8.945 1 97 101 VAL A O 1
ATOM 808 N N . ASN A 1 102 ? 5.984 5.516 9.719 1 96.5 102 ASN A N 1
ATOM 809 C CA . ASN A 1 102 ? 6.547 5.297 11.047 1 96.5 102 ASN A CA 1
ATOM 810 C C . ASN A 1 102 ? 7.234 3.941 11.148 1 96.5 102 ASN A C 1
ATOM 812 O O . ASN A 1 102 ? 6.59 2.9 11.016 1 96.5 102 ASN A O 1
ATOM 816 N N . PRO A 1 103 ? 8.5 3.9 11.461 1 95.56 103 PRO A N 1
ATOM 817 C CA . PRO A 1 103 ? 9.242 2.639 11.523 1 95.56 103 PRO A CA 1
ATOM 818 C C . PRO A 1 103 ? 8.641 1.651 12.523 1 95.56 103 PRO A C 1
ATOM 820 O O . PRO A 1 103 ? 8.82 0.438 12.375 1 95.56 103 PRO A O 1
ATOM 823 N N . ALA A 1 104 ? 7.93 2.131 13.508 1 95.94 104 ALA A N 1
ATOM 824 C CA . ALA A 1 104 ? 7.297 1.237 14.469 1 95.94 104 ALA A CA 1
ATOM 825 C C . ALA A 1 104 ? 6.105 0.513 13.852 1 95.94 104 ALA A C 1
ATOM 827 O O . ALA A 1 104 ? 5.66 -0.516 14.359 1 95.94 104 ALA A O 1
ATOM 828 N N . ALA A 1 105 ? 5.637 1.046 12.781 1 97.12 105 ALA A N 1
ATOM 829 C CA . ALA A 1 105 ? 4.359 0.58 12.25 1 97.12 105 ALA A CA 1
ATOM 830 C C . ALA A 1 105 ? 4.566 -0.509 11.203 1 97.12 105 ALA A C 1
ATOM 832 O O . ALA A 1 105 ? 3.605 -1.158 10.773 1 97.12 105 ALA A O 1
ATOM 833 N N . VAL A 1 106 ? 5.781 -0.74 10.719 1 97.5 106 VAL A N 1
ATOM 834 C CA . VAL A 1 106 ? 6.012 -1.633 9.586 1 97.5 106 VAL A CA 1
ATOM 835 C C . VAL A 1 106 ? 7.223 -2.52 9.859 1 97.5 106 VAL A C 1
ATOM 837 O O . VAL A 1 106 ? 8.312 -2.02 10.164 1 97.5 106 VAL A O 1
ATOM 840 N N . LEU A 1 107 ? 7.039 -3.803 9.742 1 98 107 LEU A N 1
ATOM 841 C CA . LEU A 1 107 ? 8.164 -4.727 9.859 1 98 107 LEU A CA 1
ATOM 842 C C . LEU A 1 107 ? 9.195 -4.465 8.773 1 98 107 LEU A C 1
ATOM 844 O O . LEU A 1 107 ? 8.836 -4.191 7.621 1 98 107 LEU A O 1
ATOM 848 N N . PRO A 1 108 ? 10.484 -4.582 9.125 1 98.44 108 PRO A N 1
ATOM 849 C CA . PRO A 1 108 ? 11.531 -4.172 8.18 1 98.44 108 PRO A CA 1
ATOM 850 C C . PRO A 1 108 ? 11.438 -4.906 6.844 1 98.44 108 PRO A C 1
ATOM 852 O O . PRO A 1 108 ? 11.562 -4.289 5.781 1 98.44 108 PRO A O 1
ATOM 855 N N . TYR A 1 109 ? 11.203 -6.207 6.824 1 98.62 109 TYR A N 1
ATOM 856 C CA . TYR A 1 109 ? 11.125 -6.949 5.57 1 98.62 109 TYR A CA 1
ATOM 857 C C . TYR A 1 109 ? 9.93 -6.496 4.746 1 98.62 109 TYR A C 1
ATOM 859 O O . TYR A 1 109 ? 10.047 -6.27 3.541 1 98.62 109 TYR A O 1
ATOM 867 N N . THR A 1 110 ? 8.789 -6.355 5.41 1 98.5 110 THR A N 1
ATOM 868 C CA . THR A 1 110 ? 7.586 -5.863 4.742 1 98.5 110 THR A CA 1
ATOM 869 C C . THR A 1 110 ? 7.812 -4.457 4.195 1 98.5 110 THR A C 1
ATOM 871 O O . THR A 1 110 ? 7.453 -4.168 3.053 1 98.5 110 THR A O 1
ATOM 874 N N . GLY A 1 111 ? 8.43 -3.648 4.996 1 98.69 111 GLY A N 1
ATOM 875 C CA . GLY A 1 111 ? 8.75 -2.305 4.543 1 98.69 111 GLY A CA 1
ATOM 876 C C . GLY A 1 111 ? 9.664 -2.283 3.336 1 98.69 111 GLY A C 1
ATOM 877 O O . GLY A 1 111 ? 9.398 -1.581 2.359 1 98.69 111 GLY A O 1
ATOM 878 N N . ALA A 1 112 ? 10.734 -3.062 3.412 1 98.75 112 ALA A N 1
ATOM 879 C CA . ALA A 1 112 ? 11.688 -3.129 2.305 1 98.75 112 ALA A CA 1
ATOM 880 C C . ALA A 1 112 ? 10.984 -3.523 1.007 1 98.75 112 ALA A C 1
ATOM 882 O O . ALA A 1 112 ? 11.25 -2.943 -0.049 1 98.75 112 ALA A O 1
ATOM 883 N N . ARG A 1 113 ? 10.109 -4.449 1.106 1 98.5 113 ARG A N 1
ATOM 884 C CA . ARG A 1 113 ? 9.391 -4.969 -0.052 1 98.5 113 ARG A CA 1
ATOM 885 C C . ARG A 1 113 ? 8.43 -3.922 -0.613 1 98.5 113 ARG A C 1
ATOM 887 O O . ARG A 1 113 ? 8.422 -3.666 -1.818 1 98.5 113 ARG A O 1
ATOM 894 N N . GLN A 1 114 ? 7.672 -3.307 0.237 1 98.75 114 GLN A N 1
ATOM 895 C CA . GLN A 1 114 ? 6.668 -2.336 -0.186 1 98.75 114 GLN A CA 1
ATOM 896 C C . GLN A 1 114 ? 7.324 -1.097 -0.791 1 98.75 114 GLN A C 1
ATOM 898 O O . GLN A 1 114 ? 6.891 -0.607 -1.837 1 98.75 114 GLN A O 1
ATOM 903 N N . LEU A 1 115 ? 8.336 -0.661 -0.18 1 98.88 115 LEU A N 1
ATOM 904 C CA . LEU A 1 115 ? 9 0.55 -0.646 1 98.88 115 LEU A CA 1
ATOM 905 C C . LEU A 1 115 ? 9.734 0.298 -1.961 1 98.88 115 LEU A C 1
ATOM 907 O O . LEU A 1 115 ? 9.695 1.134 -2.865 1 98.88 115 LEU A O 1
ATOM 911 N N . ALA A 1 116 ? 10.359 -0.84 -2.066 1 98.75 116 ALA A N 1
ATOM 912 C CA . ALA A 1 116 ? 10.977 -1.21 -3.336 1 98.75 116 ALA A CA 1
ATOM 913 C C . ALA A 1 116 ? 9.938 -1.316 -4.445 1 98.75 116 ALA A C 1
ATOM 915 O O . ALA A 1 116 ? 10.164 -0.858 -5.566 1 98.75 116 ALA A O 1
ATOM 916 N N . THR A 1 117 ? 8.805 -1.892 -4.141 1 98.81 117 THR A N 1
ATOM 917 C CA . THR A 1 117 ? 7.723 -2.029 -5.105 1 98.81 117 THR A CA 1
ATOM 918 C C . THR A 1 117 ? 7.281 -0.663 -5.621 1 98.81 117 THR A C 1
ATOM 920 O O . THR A 1 117 ? 7.168 -0.456 -6.832 1 98.81 117 THR A O 1
ATOM 923 N N . LEU A 1 118 ? 7.082 0.276 -4.723 1 98.88 118 LEU A N 1
ATOM 924 C CA . LEU A 1 118 ? 6.641 1.61 -5.113 1 98.88 118 LEU A CA 1
ATOM 925 C C . LEU A 1 118 ? 7.707 2.314 -5.945 1 98.88 118 LEU A C 1
ATOM 927 O O . LEU A 1 118 ? 7.387 3.047 -6.883 1 98.88 118 LEU A O 1
ATOM 931 N N . GLN A 1 119 ? 8.945 2.1 -5.574 1 98.81 119 GLN A N 1
ATOM 932 C CA . GLN A 1 119 ? 10.039 2.695 -6.328 1 98.81 119 GLN A CA 1
ATOM 933 C C . GLN A 1 119 ? 10.055 2.197 -7.773 1 98.81 119 GLN A C 1
ATOM 935 O O . GLN A 1 119 ? 10.219 2.986 -8.703 1 98.81 119 GLN A O 1
ATOM 940 N N . HIS A 1 120 ? 9.82 0.934 -7.977 1 98.62 120 HIS A N 1
ATOM 941 C CA . HIS A 1 120 ? 9.758 0.366 -9.32 1 98.62 120 HIS A CA 1
ATOM 942 C C . HIS A 1 120 ? 8.508 0.828 -10.055 1 98.62 120 HIS A C 1
ATOM 944 O O . HIS A 1 120 ? 8.594 1.29 -11.195 1 98.62 120 HIS A O 1
ATOM 950 N N . LEU A 1 121 ? 7.379 0.8 -9.398 1 98.69 121 LEU A N 1
ATOM 951 C CA . LEU A 1 121 ? 6.105 1.168 -10.008 1 98.69 121 LEU A CA 1
ATOM 952 C C . LEU A 1 121 ? 6.133 2.613 -10.492 1 98.69 121 LEU A C 1
ATOM 954 O O . LEU A 1 121 ? 5.551 2.938 -11.531 1 98.69 121 LEU A O 1
ATOM 958 N N . SER A 1 122 ? 6.82 3.465 -9.781 1 98.31 122 SER A N 1
ATOM 959 C CA . SER A 1 122 ? 6.766 4.898 -10.039 1 98.31 122 SER A CA 1
ATOM 960 C C . SER A 1 122 ? 7.84 5.32 -11.039 1 98.31 122 SER A C 1
ATOM 962 O O . SER A 1 122 ? 7.859 6.469 -11.492 1 98.31 122 SER A O 1
ATOM 964 N N . GLY A 1 123 ? 8.773 4.438 -11.367 1 97.19 123 GLY A N 1
ATOM 965 C CA . GLY A 1 123 ? 9.906 4.809 -12.203 1 97.19 123 GLY A CA 1
ATOM 966 C C . GLY A 1 123 ? 10.898 5.711 -11.492 1 97.19 123 GLY A C 1
ATOM 967 O O . GLY A 1 123 ? 11.453 6.629 -12.094 1 97.19 123 GLY A O 1
ATOM 968 N N . GLY A 1 124 ? 10.992 5.52 -10.156 1 98 124 GLY A N 1
ATOM 969 C CA . GLY A 1 124 ? 12.023 6.219 -9.398 1 98 124 GLY A CA 1
ATOM 970 C C . GLY A 1 124 ? 11.539 7.52 -8.789 1 98 124 GLY A C 1
ATOM 971 O O . GLY A 1 124 ? 12.344 8.352 -8.375 1 98 124 GLY A O 1
ATOM 972 N N . ARG A 1 125 ? 10.227 7.758 -8.695 1 98.56 125 ARG A N 1
ATOM 973 C CA . ARG A 1 125 ? 9.688 9.031 -8.234 1 98.56 125 ARG A CA 1
ATOM 974 C C . ARG A 1 125 ? 9.25 8.945 -6.777 1 98.56 125 ARG A C 1
ATOM 976 O O . ARG A 1 125 ? 8.75 9.922 -6.211 1 98.56 125 ARG A O 1
ATOM 983 N N . PHE A 1 126 ? 9.508 7.746 -6.203 1 98.81 126 PHE A N 1
ATOM 984 C CA . PHE A 1 126 ? 9.039 7.5 -4.848 1 98.81 126 PHE A CA 1
ATOM 985 C C . PHE A 1 126 ? 10.039 8.008 -3.818 1 98.81 126 PHE A C 1
ATOM 987 O O . PHE A 1 126 ? 11.25 7.863 -4.008 1 98.81 126 PHE A O 1
ATOM 994 N N . GLY A 1 127 ? 9.523 8.609 -2.721 1 98.69 127 GLY A N 1
ATOM 995 C CA . GLY A 1 127 ? 10.273 8.867 -1.503 1 98.69 127 GLY A CA 1
ATOM 996 C C . GLY A 1 127 ? 9.523 8.484 -0.245 1 98.69 127 GLY A C 1
ATOM 997 O O . GLY A 1 127 ? 8.336 8.141 -0.304 1 98.69 127 GLY A O 1
ATOM 998 N N . LEU A 1 128 ? 10.25 8.5 0.816 1 98.25 128 LEU A N 1
ATOM 999 C CA . LEU A 1 128 ? 9.703 8.133 2.117 1 98.25 128 LEU A CA 1
ATOM 1000 C C . LEU A 1 128 ? 9.984 9.219 3.15 1 98.25 128 LEU A C 1
ATOM 1002 O O . LEU A 1 128 ? 11.133 9.625 3.338 1 98.25 128 LEU A O 1
ATOM 1006 N N . ASN A 1 129 ? 8.914 9.766 3.75 1 98.25 129 ASN A N 1
ATOM 1007 C CA . ASN A 1 129 ? 9.055 10.641 4.91 1 98.25 129 ASN A CA 1
ATOM 1008 C C . ASN A 1 129 ? 9.07 9.844 6.211 1 98.25 129 ASN A C 1
ATOM 1010 O O . ASN A 1 129 ? 8.047 9.32 6.641 1 98.25 129 ASN A O 1
ATOM 1014 N N . LEU A 1 130 ? 10.234 9.695 6.809 1 97.12 130 LEU A N 1
ATOM 1015 C CA . LEU A 1 130 ? 10.398 8.883 8.008 1 97.12 130 LEU A CA 1
ATOM 1016 C C . LEU A 1 130 ? 10.18 9.719 9.266 1 97.12 130 LEU A C 1
ATOM 1018 O O . LEU A 1 130 ? 10.945 10.641 9.547 1 97.12 130 LEU A O 1
ATOM 1022 N N . VAL A 1 131 ? 9.141 9.344 9.984 1 93.5 131 VAL A N 1
ATOM 1023 C CA . VAL A 1 131 ? 8.797 10.086 11.195 1 93.5 131 VAL A CA 1
ATOM 1024 C C . VAL A 1 131 ? 8.766 9.133 12.391 1 93.5 131 VAL A C 1
ATOM 1026 O O . VAL A 1 131 ? 8.219 8.031 12.297 1 93.5 131 VAL A O 1
ATOM 1029 N N . THR A 1 132 ? 9.305 9.531 13.562 1 90.19 132 THR A N 1
ATOM 1030 C CA . THR A 1 132 ? 9.453 8.688 14.734 1 90.19 132 THR A CA 1
ATOM 1031 C C . THR A 1 132 ? 8.422 9.055 15.805 1 90.19 132 THR A C 1
ATOM 1033 O O . THR A 1 132 ? 8.758 9.164 16.984 1 90.19 132 THR A O 1
ATOM 1036 N N . ASP A 1 133 ? 7.219 9.195 15.438 1 83.19 133 ASP A N 1
ATOM 1037 C CA . ASP A 1 133 ? 6.164 9.469 16.406 1 83.19 133 ASP A CA 1
ATOM 1038 C C . ASP A 1 133 ? 6.051 8.344 17.438 1 83.19 133 ASP A C 1
ATOM 1040 O O . ASP A 1 133 ? 5.664 7.223 17.094 1 83.19 133 ASP A O 1
ATOM 1044 N N . THR A 1 134 ? 6.324 8.641 18.719 1 81.19 134 THR A N 1
ATOM 1045 C CA . THR A 1 134 ? 6.363 7.609 19.75 1 81.19 134 THR A CA 1
ATOM 1046 C C . THR A 1 134 ? 4.961 7.316 20.266 1 81.19 134 THR A C 1
ATOM 1048 O O . THR A 1 134 ? 4.695 6.219 20.766 1 81.19 134 THR A O 1
ATOM 1051 N N . GLY A 1 135 ? 4.074 8.273 20.188 1 83.25 135 GLY A N 1
ATOM 1052 C CA . GLY A 1 135 ? 2.723 8.102 20.703 1 83.25 135 GLY A CA 1
ATOM 1053 C C . GLY A 1 135 ? 1.939 7.027 19.969 1 83.25 135 GLY A C 1
ATOM 1054 O O . GLY A 1 135 ? 1.066 6.383 20.547 1 83.25 135 GLY A O 1
ATOM 1055 N N . SER A 1 136 ? 2.295 6.727 18.781 1 88.19 136 SER A N 1
ATOM 1056 C CA . SER A 1 136 ? 1.568 5.762 17.969 1 88.19 136 SER A CA 1
ATOM 1057 C C . SER A 1 136 ? 2.014 4.336 18.266 1 88.19 136 SER A C 1
ATOM 1059 O O . SER A 1 136 ? 1.347 3.373 17.875 1 88.19 136 SER A O 1
ATOM 1061 N N . ALA A 1 137 ? 3.064 4.164 19 1 87.75 137 ALA A N 1
ATOM 1062 C CA . ALA A 1 137 ? 3.697 2.857 19.156 1 87.75 137 ALA A CA 1
ATOM 1063 C C . ALA A 1 137 ? 2.754 1.868 19.828 1 87.75 137 ALA A C 1
ATOM 1065 O O . ALA A 1 137 ? 2.787 0.67 19.547 1 87.75 137 ALA A O 1
ATOM 1066 N N . ARG A 1 138 ? 1.859 2.338 20.656 1 89.88 138 ARG A N 1
ATOM 1067 C CA . ARG A 1 138 ? 0.942 1.479 21.391 1 89.88 138 ARG A CA 1
ATOM 1068 C C . ARG A 1 138 ? 0.007 0.731 20.453 1 89.88 138 ARG A C 1
ATOM 1070 O O . ARG A 1 138 ? -0.551 -0.306 20.812 1 89.88 138 ARG A O 1
ATOM 1077 N N . HIS A 1 139 ? -0.165 1.214 19.281 1 96.75 139 HIS A N 1
ATOM 1078 C CA . HIS A 1 139 ? -1.073 0.61 18.328 1 96.75 139 HIS A CA 1
ATOM 1079 C C . HIS A 1 139 ? -0.411 -0.559 17.594 1 96.75 139 HIS A C 1
ATOM 1081 O O . HIS A 1 139 ? -1.075 -1.302 16.875 1 96.75 139 HIS A O 1
ATOM 1087 N N . PHE A 1 140 ? 0.909 -0.805 17.875 1 96.81 140 PHE A N 1
ATOM 1088 C CA . PHE A 1 140 ? 1.619 -1.772 17.047 1 96.81 140 PHE A CA 1
ATOM 1089 C C . PHE A 1 140 ? 2.168 -2.912 17.891 1 96.81 140 PHE A C 1
ATOM 1091 O O . PHE A 1 140 ? 2.57 -3.951 17.375 1 96.81 140 PHE A O 1
ATOM 1098 N N . SER A 1 141 ? 2.238 -2.713 19.172 1 94.81 141 SER A N 1
ATOM 1099 C CA . SER A 1 141 ? 2.703 -3.734 20.109 1 94.81 141 SER A CA 1
ATOM 1100 C C . SER A 1 141 ? 2.375 -3.359 21.547 1 94.81 141 SER A C 1
ATOM 1102 O O . SER A 1 141 ? 1.868 -2.266 21.812 1 94.81 141 SER A O 1
ATOM 1104 N N . ASP A 1 142 ? 2.695 -4.258 22.391 1 94.81 142 ASP A N 1
ATOM 1105 C CA . ASP A 1 142 ? 2.527 -3.969 23.812 1 94.81 142 ASP A CA 1
ATOM 1106 C C . ASP A 1 142 ? 3.855 -3.574 24.453 1 94.81 142 ASP A C 1
ATOM 1108 O O . ASP A 1 142 ? 3.973 -3.545 25.688 1 94.81 142 ASP A O 1
ATOM 1112 N N . ALA A 1 143 ? 4.828 -3.307 23.609 1 93.06 143 ALA A N 1
ATOM 1113 C CA . ALA A 1 143 ? 6.121 -2.873 24.141 1 93.06 143 ALA A CA 1
ATOM 1114 C C . ALA A 1 143 ? 6.008 -1.512 24.812 1 93.06 143 ALA A C 1
ATOM 1116 O O . ALA A 1 143 ? 5.156 -0.696 24.453 1 93.06 143 ALA A O 1
ATOM 1117 N N . PRO A 1 144 ? 6.891 -1.284 25.766 1 91.75 144 PRO A N 1
ATOM 1118 C CA . PRO A 1 144 ? 6.871 0.033 26.406 1 91.75 144 PRO A CA 1
ATOM 1119 C C . PRO A 1 144 ? 7.215 1.165 25.438 1 91.75 144 PRO A C 1
ATOM 1121 O O . PRO A 1 144 ? 8.016 0.974 24.516 1 91.75 144 PRO A O 1
ATOM 1124 N N . PRO A 1 145 ? 6.688 2.301 25.688 1 88.75 145 PRO A N 1
ATOM 1125 C CA . PRO A 1 145 ? 7.008 3.445 24.828 1 88.75 145 PRO A CA 1
ATOM 1126 C C . PRO A 1 145 ? 8.477 3.857 24.922 1 88.75 145 PRO A C 1
ATOM 1128 O O . PRO A 1 145 ? 9.078 3.777 25.984 1 88.75 145 PRO A O 1
ATOM 1131 N N . LEU A 1 146 ? 8.938 4.27 23.828 1 92 146 LEU A N 1
ATOM 1132 C CA . LEU A 1 146 ? 10.32 4.742 23.766 1 92 146 LEU A CA 1
ATOM 1133 C C . LEU A 1 146 ? 10.383 6.258 23.938 1 92 146 LEU A C 1
ATOM 1135 O O . LEU A 1 146 ? 9.438 6.965 23.578 1 92 146 LEU A O 1
ATOM 1139 N N . GLY A 1 147 ? 11.5 6.691 24.469 1 88.62 147 GLY A N 1
ATOM 1140 C CA . GLY A 1 147 ? 11.766 8.117 24.422 1 88.62 147 GLY A CA 1
ATOM 1141 C C . GLY A 1 147 ? 12.18 8.609 23.047 1 88.62 147 GLY A C 1
ATOM 1142 O O . GLY A 1 147 ? 12.312 7.816 22.125 1 88.62 147 GLY A O 1
ATOM 1143 N N . HIS A 1 148 ? 12.391 9.875 22.938 1 86.69 148 HIS A N 1
ATOM 1144 C CA . HIS A 1 148 ? 12.68 10.547 21.672 1 86.69 148 HIS A CA 1
ATOM 1145 C C . HIS A 1 148 ? 13.938 9.969 21.031 1 86.69 148 HIS A C 1
ATOM 1147 O O . HIS A 1 148 ? 13.898 9.516 19.875 1 86.69 148 HIS A O 1
ATOM 1153 N N . ASP A 1 149 ? 15.055 9.93 21.719 1 91.44 149 ASP A N 1
ATOM 1154 C CA . ASP A 1 149 ? 16.328 9.469 21.156 1 91.44 149 ASP A CA 1
ATOM 1155 C C . ASP A 1 149 ? 16.266 7.988 20.781 1 91.44 149 ASP A C 1
ATOM 1157 O O . ASP A 1 149 ? 16.734 7.586 19.719 1 91.44 149 ASP A O 1
ATOM 1161 N N . ALA A 1 150 ? 15.617 7.223 21.641 1 93.5 150 ALA A N 1
ATOM 1162 C CA . ALA A 1 150 ? 15.492 5.789 21.391 1 93.5 150 ALA A CA 1
ATOM 1163 C C . ALA A 1 150 ? 14.633 5.523 20.156 1 93.5 150 ALA A C 1
ATOM 1165 O O . ALA A 1 150 ? 14.852 4.547 19.438 1 93.5 150 ALA A O 1
ATOM 1166 N N . ALA A 1 151 ? 13.68 6.398 19.938 1 93.12 151 ALA A N 1
ATOM 1167 C CA . ALA A 1 151 ? 12.836 6.262 18.75 1 93.12 151 ALA A CA 1
ATOM 1168 C C . ALA A 1 151 ? 13.648 6.484 17.484 1 93.12 151 ALA A C 1
ATOM 1170 O O . ALA A 1 151 ? 13.414 5.832 16.469 1 93.12 151 ALA A O 1
ATOM 1171 N N . TYR A 1 152 ? 14.617 7.379 17.562 1 93.62 152 TYR A N 1
ATOM 1172 C CA . TYR A 1 152 ? 15.508 7.582 16.422 1 93.62 152 TYR A CA 1
ATOM 1173 C C . TYR A 1 152 ? 16.438 6.391 16.25 1 93.62 152 TYR A C 1
ATOM 1175 O O . TYR A 1 152 ? 16.781 6.027 15.117 1 93.62 152 TYR A O 1
ATOM 1183 N N . ASP A 1 153 ? 16.859 5.789 17.375 1 95.81 153 ASP A N 1
ATOM 1184 C CA . ASP A 1 153 ? 17.672 4.582 17.297 1 95.81 153 ASP A CA 1
ATOM 1185 C C . ASP A 1 153 ? 16.922 3.461 16.578 1 95.81 153 ASP A C 1
ATOM 1187 O O . ASP A 1 153 ? 17.484 2.773 15.719 1 95.81 153 ASP A O 1
ATOM 1191 N N . ARG A 1 154 ? 15.711 3.336 16.922 1 96.12 154 ARG A N 1
ATOM 1192 C CA . ARG A 1 154 ? 14.875 2.342 16.25 1 96.12 154 ARG A CA 1
ATOM 1193 C C . ARG A 1 154 ? 14.758 2.645 14.766 1 96.12 154 ARG A C 1
ATOM 1195 O O . ARG A 1 154 ? 14.836 1.736 13.93 1 96.12 154 ARG A O 1
ATOM 1202 N N . ALA A 1 155 ? 14.531 3.938 14.469 1 96.56 155 ALA A N 1
ATOM 1203 C CA . ALA A 1 155 ? 14.398 4.352 13.07 1 96.56 155 ALA A CA 1
ATOM 1204 C C . ALA A 1 155 ? 15.672 4.051 12.289 1 96.56 155 ALA A C 1
ATOM 1206 O O . ALA A 1 155 ? 15.617 3.605 11.141 1 96.56 155 ALA A O 1
ATOM 1207 N N . GLU A 1 156 ? 16.797 4.301 12.891 1 97.12 156 GLU A N 1
ATOM 1208 C CA . GLU A 1 156 ? 18.078 4.016 12.258 1 97.12 156 GLU A CA 1
ATOM 1209 C C . GLU A 1 156 ? 18.25 2.523 12 1 97.12 156 GLU A C 1
ATOM 1211 O O . GLU A 1 156 ? 18.641 2.115 10.906 1 97.12 156 GLU A O 1
ATOM 1216 N N . GLU A 1 157 ? 17.953 1.735 13.039 1 98.12 157 GLU A N 1
ATOM 1217 C CA . GLU A 1 157 ? 18.031 0.288 12.875 1 98.12 157 GLU A CA 1
ATOM 1218 C C . GLU A 1 157 ? 17.094 -0.197 11.766 1 98.12 157 GLU A C 1
ATOM 1220 O O . GLU A 1 157 ? 17.469 -1.048 10.961 1 98.12 157 GLU A O 1
ATOM 1225 N N . TRP A 1 158 ? 15.914 0.359 11.789 1 98.44 158 TRP A N 1
ATOM 1226 C CA . TRP A 1 158 ? 14.922 -0.002 10.781 1 98.44 158 TRP A CA 1
ATOM 1227 C C . TRP A 1 158 ? 15.422 0.311 9.375 1 98.44 158 TRP A C 1
ATOM 1229 O O . TRP A 1 158 ? 15.398 -0.55 8.5 1 98.44 158 TRP A O 1
ATOM 1239 N N . LEU A 1 159 ? 15.883 1.493 9.148 1 98.56 159 LEU A N 1
ATOM 1240 C CA . LEU A 1 159 ? 16.312 1.923 7.824 1 98.56 159 LEU A CA 1
ATOM 1241 C C . LEU A 1 159 ? 17.547 1.146 7.379 1 98.56 159 LEU A C 1
ATOM 1243 O O . LEU A 1 159 ? 17.656 0.757 6.215 1 98.56 159 LEU A O 1
ATOM 1247 N N . ASP A 1 160 ? 18.469 0.916 8.289 1 98.31 160 ASP A N 1
ATOM 1248 C CA . ASP A 1 160 ? 19.641 0.089 7.984 1 98.31 160 ASP A CA 1
ATOM 1249 C C . ASP A 1 160 ? 19.219 -1.314 7.555 1 98.31 160 ASP A C 1
ATOM 1251 O O . ASP A 1 160 ? 19.781 -1.876 6.613 1 98.31 160 ASP A O 1
ATOM 1255 N N . GLY A 1 161 ? 18.266 -1.865 8.289 1 98.69 161 GLY A N 1
ATOM 1256 C CA . GLY A 1 161 ? 17.719 -3.162 7.918 1 98.69 161 GLY A CA 1
ATOM 1257 C C . GLY A 1 161 ? 17.094 -3.172 6.539 1 98.69 161 GLY A C 1
ATOM 1258 O O . GLY A 1 161 ? 17.359 -4.062 5.73 1 98.69 161 GLY A O 1
ATOM 1259 N N . VAL A 1 162 ? 16.281 -2.195 6.262 1 98.75 162 VAL A N 1
ATOM 1260 C CA . VAL A 1 162 ? 15.617 -2.059 4.965 1 98.75 162 VAL A CA 1
ATOM 1261 C C . VAL A 1 162 ? 16.672 -1.976 3.857 1 98.75 162 VAL A C 1
ATOM 1263 O O . VAL A 1 162 ? 16.562 -2.676 2.848 1 98.75 162 VAL A O 1
ATOM 1266 N N . ARG A 1 163 ? 17.688 -1.169 4.031 1 98.56 163 ARG A N 1
ATOM 1267 C CA . ARG A 1 163 ? 18.734 -0.99 3.025 1 98.56 163 ARG A CA 1
ATOM 1268 C C . ARG A 1 163 ? 19.531 -2.273 2.832 1 98.56 163 ARG A C 1
ATOM 1270 O O . ARG A 1 163 ? 19.906 -2.617 1.707 1 98.56 163 ARG A O 1
ATOM 1277 N N . SER A 1 164 ? 19.766 -2.99 3.967 1 98.5 164 SER A N 1
ATOM 1278 C CA . SER A 1 164 ? 20.469 -4.262 3.838 1 98.5 164 SER A CA 1
ATOM 1279 C C . SER A 1 164 ? 19.672 -5.25 2.994 1 98.5 164 SER A C 1
ATOM 1281 O O . SER A 1 164 ? 20.25 -6.027 2.227 1 98.5 164 SER A O 1
ATOM 1283 N N . LEU A 1 165 ? 18.406 -5.219 3.133 1 98.62 165 LEU A N 1
ATOM 1284 C CA . LEU A 1 165 ? 17.516 -6.07 2.34 1 98.62 165 LEU A CA 1
ATOM 1285 C C . LEU A 1 165 ? 17.5 -5.617 0.884 1 98.62 165 LEU A C 1
ATOM 1287 O O . LEU A 1 165 ? 17.594 -6.438 -0.029 1 98.62 165 LEU A O 1
ATOM 1291 N N . TRP A 1 166 ? 17.406 -4.285 0.659 1 98.62 166 TRP A N 1
ATOM 1292 C CA . TRP A 1 166 ? 17.422 -3.75 -0.699 1 98.62 166 TRP A CA 1
ATOM 1293 C C . TRP A 1 166 ? 18.703 -4.16 -1.42 1 98.62 166 TRP A C 1
ATOM 1295 O O . TRP A 1 166 ? 18.703 -4.348 -2.639 1 98.62 166 TRP A O 1
ATOM 1305 N N . ARG A 1 167 ? 19.734 -4.324 -0.704 1 98.25 167 ARG A N 1
ATOM 1306 C CA . ARG A 1 167 ? 21.062 -4.562 -1.267 1 98.25 167 ARG A CA 1
ATOM 1307 C C . ARG A 1 167 ? 21.438 -6.035 -1.16 1 98.25 167 ARG A C 1
ATOM 1309 O O . ARG A 1 167 ? 22.625 -6.379 -1.213 1 98.25 167 ARG A O 1
ATOM 1316 N N . SER A 1 168 ? 20.5 -6.895 -0.985 1 98.06 168 SER A N 1
ATOM 1317 C CA . SER A 1 168 ? 20.766 -8.305 -0.722 1 98.06 168 SER A CA 1
ATOM 1318 C C . SER A 1 168 ? 21.016 -9.07 -2.016 1 98.06 168 SER A C 1
ATOM 1320 O O . SER A 1 168 ? 21.312 -10.266 -1.987 1 98.06 168 SER A O 1
ATOM 1322 N N . TRP A 1 169 ? 20.828 -8.438 -3.201 1 98 169 TRP A N 1
ATOM 1323 C CA . TRP A 1 169 ? 21.25 -8.977 -4.492 1 98 169 TRP A CA 1
ATOM 1324 C C . TRP A 1 169 ? 22.594 -8.406 -4.91 1 98 169 TRP A C 1
ATOM 1326 O O . TRP A 1 169 ? 22.703 -7.219 -5.23 1 98 169 TRP A O 1
ATOM 1336 N N . ASP A 1 170 ? 23.609 -9.203 -4.965 1 97.44 170 ASP A N 1
ATOM 1337 C CA . ASP A 1 170 ? 24.922 -8.727 -5.375 1 97.44 170 ASP A CA 1
ATOM 1338 C C . ASP A 1 170 ? 24.953 -8.422 -6.871 1 97.44 170 ASP A C 1
ATOM 1340 O O . ASP A 1 170 ? 24.062 -8.828 -7.613 1 97.44 170 ASP A O 1
ATOM 1344 N N . ASP A 1 171 ? 26 -7.715 -7.262 1 96.12 171 ASP A N 1
ATOM 1345 C CA . ASP A 1 171 ? 26.188 -7.418 -8.68 1 96.12 171 ASP A CA 1
ATOM 1346 C C . ASP A 1 171 ? 26.203 -8.703 -9.516 1 96.12 171 ASP A C 1
ATOM 1348 O O . ASP A 1 171 ? 26.875 -9.664 -9.156 1 96.12 171 ASP A O 1
ATOM 1352 N N . GLY A 1 172 ? 25.344 -8.711 -10.484 1 96.5 172 GLY A N 1
ATOM 1353 C CA . GLY A 1 172 ? 25.328 -9.844 -11.398 1 96.5 172 GLY A CA 1
ATOM 1354 C C . GLY A 1 172 ? 24.281 -10.883 -11.016 1 96.5 172 GLY A C 1
ATOM 1355 O O . GLY A 1 172 ? 24.062 -11.844 -11.766 1 96.5 172 GLY A O 1
ATOM 1356 N N . ALA A 1 173 ? 23.641 -10.727 -9.836 1 98 173 ALA A N 1
ATOM 1357 C CA . ALA A 1 173 ? 22.641 -11.695 -9.406 1 98 173 ALA A CA 1
ATOM 1358 C C . ALA A 1 173 ? 21.469 -11.75 -10.391 1 98 173 ALA A C 1
ATOM 1360 O O . ALA A 1 173 ? 21 -12.836 -10.742 1 98 173 ALA A O 1
ATOM 1361 N N . LEU A 1 174 ? 20.969 -10.609 -10.742 1 97.88 174 LEU A N 1
ATOM 1362 C CA . LEU A 1 174 ? 19.938 -10.547 -11.766 1 97.88 174 LEU A CA 1
ATOM 1363 C C . LEU A 1 174 ? 20.547 -10.695 -13.156 1 97.88 174 LEU A C 1
ATOM 1365 O O . LEU A 1 174 ? 21.297 -9.828 -13.609 1 97.88 174 LEU A O 1
ATOM 1369 N N . ILE A 1 175 ? 20.266 -11.75 -13.82 1 97.81 175 ILE A N 1
ATOM 1370 C CA . ILE A 1 175 ? 20.844 -12.062 -15.133 1 97.81 175 ILE A CA 1
ATOM 1371 C C . ILE A 1 175 ? 19.812 -11.75 -16.219 1 97.81 175 ILE A C 1
ATOM 1373 O O . ILE A 1 175 ? 20.078 -10.961 -17.125 1 97.81 175 ILE A O 1
ATOM 1377 N N . ALA A 1 176 ? 18.672 -12.305 -16.125 1 96.75 176 ALA A N 1
ATOM 1378 C CA . ALA A 1 176 ? 17.516 -12.117 -17.016 1 96.75 176 ALA A CA 1
ATOM 1379 C C . ALA A 1 176 ? 17.891 -12.422 -18.469 1 96.75 176 ALA A C 1
ATOM 1381 O O . ALA A 1 176 ? 17.594 -11.633 -19.359 1 96.75 176 ALA A O 1
ATOM 1382 N N . ASP A 1 177 ? 18.609 -13.477 -18.688 1 96.62 177 ASP A N 1
ATOM 1383 C CA . ASP A 1 177 ? 18.859 -14.023 -20.016 1 96.62 177 ASP A CA 1
ATOM 1384 C C . ASP A 1 177 ? 17.766 -15.016 -20.406 1 96.62 177 ASP A C 1
ATOM 1386 O O . ASP A 1 177 ? 17.688 -16.109 -19.844 1 96.62 177 ASP A O 1
ATOM 1390 N N . PRO A 1 178 ? 17 -14.633 -21.359 1 94.38 178 PRO A N 1
ATOM 1391 C CA . PRO A 1 178 ? 15.828 -15.469 -21.656 1 94.38 178 PRO A CA 1
ATOM 1392 C C . PRO A 1 178 ? 16.188 -16.719 -22.453 1 94.38 178 PRO A C 1
ATOM 1394 O O . PRO A 1 178 ? 15.352 -17.625 -22.594 1 94.38 178 PRO A O 1
ATOM 1397 N N . GLY A 1 179 ? 17.391 -16.812 -22.906 1 93.56 179 GLY A N 1
ATOM 1398 C CA . GLY A 1 179 ? 17.781 -17.969 -23.703 1 93.56 179 GLY A CA 1
ATOM 1399 C C . GLY A 1 179 ? 17.188 -17.953 -25.094 1 93.56 179 GLY A C 1
ATOM 1400 O O . GLY A 1 179 ? 16.938 -16.891 -25.672 1 93.56 179 GLY A O 1
ATOM 1401 N N . ALA A 1 180 ? 17.156 -19.203 -25.719 1 89.94 180 ALA A N 1
ATOM 1402 C CA . ALA A 1 180 ? 16.75 -19.328 -27.125 1 89.94 180 ALA A CA 1
ATOM 1403 C C . ALA A 1 180 ? 15.281 -19.719 -27.234 1 89.94 180 ALA A C 1
ATOM 1405 O O . ALA A 1 180 ? 14.742 -20.375 -26.344 1 89.94 180 ALA A O 1
ATOM 1406 N N . VAL A 1 181 ? 14.648 -19.234 -28.25 1 85.38 181 VAL A N 1
ATOM 1407 C CA . VAL A 1 181 ? 13.266 -19.609 -28.516 1 85.38 181 VAL A CA 1
ATOM 1408 C C . VAL A 1 181 ? 13.227 -21 -29.156 1 85.38 181 VAL A C 1
ATOM 1410 O O . VAL A 1 181 ? 13.93 -21.266 -30.141 1 85.38 181 VAL A O 1
ATOM 1413 N N . GLY A 1 182 ? 12.492 -21.828 -28.5 1 77.44 182 GLY A N 1
ATOM 1414 C CA . GLY A 1 182 ? 12.305 -23.172 -29.016 1 77.44 182 GLY A CA 1
ATOM 1415 C C . GLY A 1 182 ? 10.969 -23.375 -29.703 1 77.44 182 GLY A C 1
ATOM 1416 O O . GLY A 1 182 ? 10.258 -22.406 -29.984 1 77.44 182 GLY A O 1
ATOM 1417 N N . PRO A 1 183 ? 10.781 -24.625 -30.016 1 73.81 183 PRO A N 1
ATOM 1418 C CA . PRO A 1 183 ? 9.492 -24.922 -30.641 1 73.81 183 PRO A CA 1
ATOM 1419 C C . PRO A 1 183 ? 8.305 -24.547 -29.766 1 73.81 183 PRO A C 1
ATOM 1421 O O . PRO A 1 183 ? 8.367 -24.672 -28.547 1 73.81 183 PRO A O 1
ATOM 1424 N N . GLY A 1 184 ? 7.211 -24.016 -30.391 1 74.69 184 GLY A N 1
ATOM 1425 C CA . GLY A 1 184 ? 5.984 -23.656 -29.688 1 74.69 184 GLY A CA 1
ATOM 1426 C C . GLY A 1 184 ? 6.09 -22.344 -28.938 1 74.69 184 GLY A C 1
ATOM 1427 O O . GLY A 1 184 ? 5.215 -22 -28.141 1 74.69 184 GLY A O 1
ATOM 1428 N N . GLY A 1 185 ? 7.273 -21.719 -29.109 1 78.31 185 GLY A N 1
ATOM 1429 C CA . GLY A 1 185 ? 7.402 -20.406 -28.5 1 78.31 185 GLY A CA 1
ATOM 1430 C C . GLY A 1 185 ? 7.93 -20.453 -27.078 1 78.31 185 GLY A C 1
ATOM 1431 O O . GLY A 1 185 ? 7.918 -19.438 -26.375 1 78.31 185 GLY A O 1
ATOM 1432 N N . THR A 1 186 ? 8.289 -21.641 -26.656 1 82.69 186 THR A N 1
ATOM 1433 C CA . THR A 1 186 ? 8.898 -21.766 -25.328 1 82.69 186 THR A CA 1
ATOM 1434 C C . THR A 1 186 ? 10.391 -21.453 -25.391 1 82.69 186 THR A C 1
ATOM 1436 O O . THR A 1 186 ? 11.047 -21.719 -26.391 1 82.69 186 THR A O 1
ATOM 1439 N N . ARG A 1 187 ? 10.875 -20.812 -24.344 1 85.12 187 ARG A N 1
ATOM 1440 C CA . ARG A 1 187 ? 12.297 -20.484 -24.297 1 85.12 187 ARG A CA 1
ATOM 1441 C C . ARG A 1 187 ? 13.055 -21.453 -23.406 1 85.12 187 ARG A C 1
ATOM 1443 O O . ARG A 1 187 ? 12.523 -21.922 -22.391 1 85.12 187 ARG A O 1
ATOM 1450 N N . THR A 1 188 ? 14.336 -21.75 -23.844 1 83.06 188 THR A N 1
ATOM 1451 C CA . THR A 1 188 ? 15.156 -22.672 -23.094 1 83.06 188 THR A CA 1
ATOM 1452 C C . THR A 1 188 ? 16.578 -22.141 -22.922 1 83.06 188 THR A C 1
ATOM 1454 O O . THR A 1 188 ? 17 -21.266 -23.672 1 83.06 188 THR A O 1
ATOM 1457 N N . GLY A 1 189 ? 17.188 -22.609 -21.875 1 85.25 189 GLY A N 1
ATOM 1458 C CA . GLY A 1 189 ? 18.594 -22.297 -21.672 1 85.25 189 GLY A CA 1
ATOM 1459 C C . GLY A 1 189 ? 18.812 -20.938 -21.031 1 85.25 189 GLY A C 1
ATOM 1460 O O . GLY A 1 189 ? 19.953 -20.484 -20.906 1 85.25 189 GLY A O 1
ATOM 1461 N N . GLY A 1 190 ? 17.75 -20.359 -20.688 1 92.31 190 GLY A N 1
ATOM 1462 C CA . GLY A 1 190 ? 17.859 -19.047 -20.047 1 92.31 190 GLY A CA 1
ATOM 1463 C C . GLY A 1 190 ? 18.094 -19.156 -18.547 1 92.31 190 GLY A C 1
ATOM 1464 O O . GLY A 1 190 ? 18.047 -20.25 -17.984 1 92.31 190 GLY A O 1
ATOM 1465 N N . ARG A 1 191 ? 18.438 -18.078 -18 1 96.5 191 ARG A N 1
ATOM 1466 C CA . ARG A 1 191 ? 18.594 -17.938 -16.562 1 96.5 191 ARG A CA 1
ATOM 1467 C C . ARG A 1 191 ? 18.172 -16.562 -16.094 1 96.5 191 ARG A C 1
ATOM 1469 O O . ARG A 1 191 ? 18.562 -15.547 -16.672 1 96.5 191 ARG A O 1
ATOM 1476 N N . TYR A 1 192 ? 17.375 -16.547 -15.078 1 97.75 192 TYR A N 1
ATOM 1477 C CA . TYR A 1 192 ? 16.828 -15.273 -14.617 1 97.75 192 TYR A CA 1
ATOM 1478 C C . TYR A 1 192 ? 17.75 -14.648 -13.562 1 97.75 192 TYR A C 1
ATOM 1480 O O . TYR A 1 192 ? 18.016 -13.445 -13.609 1 97.75 192 TYR A O 1
ATOM 1488 N N . ALA A 1 193 ? 18.125 -15.414 -12.617 1 98.19 193 ALA A N 1
ATOM 1489 C CA . ALA A 1 193 ? 18.969 -14.922 -11.531 1 98.19 193 ALA A CA 1
ATOM 1490 C C . ALA A 1 193 ? 19.922 -16 -11.039 1 98.19 193 ALA A C 1
ATOM 1492 O O . ALA A 1 193 ? 19.719 -17.188 -11.305 1 98.19 193 ALA A O 1
ATOM 1493 N N . ASP A 1 194 ? 20.984 -15.586 -10.359 1 98 194 ASP A N 1
ATOM 1494 C CA . ASP A 1 194 ? 21.938 -16.453 -9.688 1 98 194 ASP A CA 1
ATOM 1495 C C . ASP A 1 194 ? 21.734 -16.438 -8.172 1 98 194 ASP A C 1
ATOM 1497 O O . ASP A 1 194 ? 22.125 -15.477 -7.504 1 98 194 ASP A O 1
ATOM 1501 N N . GLY A 1 195 ? 21.172 -17.531 -7.695 1 97.31 195 GLY A N 1
ATOM 1502 C CA . GLY A 1 195 ? 20.875 -17.609 -6.273 1 97.31 195 GLY A CA 1
ATOM 1503 C C . GLY A 1 195 ? 22.125 -17.547 -5.402 1 97.31 195 GLY A C 1
ATOM 1504 O O . GLY A 1 195 ? 22.047 -17.188 -4.227 1 97.31 195 GLY A O 1
ATOM 1505 N N . GLY A 1 196 ? 23.203 -17.922 -5.926 1 97.38 196 GLY A N 1
ATOM 1506 C CA . GLY A 1 196 ? 24.453 -17.875 -5.188 1 97.38 196 GLY A CA 1
ATOM 1507 C C . GLY A 1 196 ? 24.922 -16.469 -4.887 1 97.38 196 GLY A C 1
ATOM 1508 O O . GLY A 1 196 ? 25.812 -16.281 -4.059 1 97.38 196 GLY A O 1
ATOM 1509 N N . LEU A 1 197 ? 24.359 -15.578 -5.551 1 97.81 197 LEU A N 1
ATOM 1510 C CA . LEU A 1 197 ? 24.766 -14.188 -5.383 1 97.81 197 LEU A CA 1
ATOM 1511 C C . LEU A 1 197 ? 23.734 -13.414 -4.555 1 97.81 197 LEU A C 1
ATOM 1513 O O . LEU A 1 197 ? 23.766 -12.18 -4.52 1 97.81 197 LEU A O 1
ATOM 1517 N N . LEU A 1 198 ? 22.828 -14.109 -3.906 1 97.62 198 LEU A N 1
ATOM 1518 C CA . LEU A 1 198 ? 21.891 -13.508 -2.951 1 97.62 198 LEU A CA 1
ATOM 1519 C C . LEU A 1 198 ? 22.422 -13.648 -1.525 1 97.62 198 LEU A C 1
ATOM 1521 O O . LEU A 1 198 ? 22.75 -14.75 -1.091 1 97.62 198 LEU A O 1
ATOM 1525 N N . ARG A 1 199 ? 22.422 -12.586 -0.839 1 95.94 199 ARG A N 1
ATOM 1526 C CA . ARG A 1 199 ? 22.891 -12.586 0.541 1 95.94 199 ARG A CA 1
ATOM 1527 C C . ARG A 1 199 ? 21.766 -12.922 1.509 1 95.94 199 ARG A C 1
ATOM 1529 O O . ARG A 1 199 ? 20.688 -12.328 1.442 1 95.94 199 ARG A O 1
ATOM 1536 N N . PRO A 1 200 ? 21.938 -13.82 2.422 1 93.31 200 PRO A N 1
ATOM 1537 C CA . PRO A 1 200 ? 20.875 -14.211 3.348 1 93.31 200 PRO A CA 1
ATOM 1538 C C . PRO A 1 200 ? 20.469 -13.086 4.297 1 93.31 200 PRO A C 1
ATOM 1540 O O . PRO A 1 200 ? 19.328 -13.055 4.773 1 93.31 200 PRO A O 1
ATOM 1543 N N . VAL A 1 201 ? 21.188 -12.086 4.555 1 95.56 201 VAL A N 1
ATOM 1544 C CA . VAL A 1 201 ? 20.938 -11.039 5.531 1 95.56 201 VAL A CA 1
ATOM 1545 C C . VAL A 1 201 ? 20.328 -11.641 6.797 1 95.56 201 VAL A C 1
ATOM 1547 O O . VAL A 1 201 ? 19.281 -12.281 6.746 1 95.56 201 VAL A O 1
ATOM 1550 N N . ARG A 1 202 ? 20.953 -11.656 7.867 1 97.31 202 ARG A N 1
ATOM 1551 C CA . ARG A 1 202 ? 20.469 -12.062 9.18 1 97.31 202 ARG A CA 1
ATOM 1552 C C . ARG A 1 202 ? 20.594 -10.922 10.188 1 97.31 202 ARG A C 1
ATOM 1554 O O . ARG A 1 202 ? 21.688 -10.602 10.641 1 97.31 202 ARG A O 1
ATOM 1561 N N . HIS A 1 203 ? 19.453 -10.281 10.484 1 98.5 203 HIS A N 1
ATOM 1562 C CA . HIS A 1 203 ? 19.453 -9.148 11.406 1 98.5 203 HIS A CA 1
ATOM 1563 C C . HIS A 1 203 ? 18.922 -9.539 12.773 1 98.5 203 HIS A C 1
ATOM 1565 O O . HIS A 1 203 ? 17.812 -10.078 12.883 1 98.5 203 HIS A O 1
ATOM 1571 N N . ARG A 1 204 ? 19.719 -9.414 13.805 1 98.25 204 ARG A N 1
ATOM 1572 C CA . ARG A 1 204 ? 19.359 -9.586 15.203 1 98.25 204 ARG A CA 1
ATOM 1573 C C . ARG A 1 204 ? 19.75 -8.359 16.031 1 98.25 204 ARG A C 1
ATOM 1575 O O . ARG A 1 204 ? 20.828 -8.328 16.641 1 98.25 204 ARG A O 1
ATOM 1582 N N . GLY A 1 205 ? 18.828 -7.344 15.961 1 97.94 205 GLY A N 1
ATOM 1583 C CA . GLY A 1 205 ? 19.141 -6.094 16.625 1 97.94 205 GLY A CA 1
ATOM 1584 C C . GLY A 1 205 ? 18.328 -5.871 17.891 1 97.94 205 GLY A C 1
ATOM 1585 O O . GLY A 1 205 ? 17.688 -6.805 18.391 1 97.94 205 GLY A O 1
ATOM 1586 N N . GLU A 1 206 ? 18.375 -4.637 18.391 1 96.88 206 GLU A N 1
ATOM 1587 C CA . GLU A 1 206 ? 17.656 -4.258 19.609 1 96.88 206 GLU A CA 1
ATOM 1588 C C . GLU A 1 206 ? 16.156 -4.23 19.391 1 96.88 206 GLU A C 1
ATOM 1590 O O . GLU A 1 206 ? 15.383 -4.652 20.25 1 96.88 206 GLU A O 1
ATOM 1595 N N . HIS A 1 207 ? 15.742 -3.811 18.203 1 96.12 207 HIS A N 1
ATOM 1596 C CA . HIS A 1 207 ? 14.328 -3.555 17.984 1 96.12 207 HIS A CA 1
ATOM 1597 C C . HIS A 1 207 ? 13.727 -4.551 17 1 96.12 207 HIS A C 1
ATOM 1599 O O . HIS A 1 207 ? 12.531 -4.824 17.031 1 96.12 207 HIS A O 1
ATOM 1605 N N . PHE A 1 208 ? 14.586 -5.074 16.172 1 97.31 208 PHE A N 1
ATOM 1606 C CA . PHE A 1 208 ? 14.047 -5.902 15.094 1 97.31 208 PHE A CA 1
ATOM 1607 C C . PHE A 1 208 ? 14.891 -7.16 14.906 1 97.31 208 PHE A C 1
ATOM 1609 O O . PHE A 1 208 ? 16.078 -7.168 15.219 1 97.31 208 PHE A O 1
ATOM 1616 N N . ALA A 1 209 ? 14.211 -8.172 14.391 1 98 209 ALA A N 1
ATOM 1617 C CA . ALA A 1 209 ? 14.844 -9.406 13.922 1 98 209 ALA A CA 1
ATOM 1618 C C . ALA A 1 209 ? 14.188 -9.906 12.641 1 98 209 ALA A C 1
ATOM 1620 O O . ALA A 1 209 ? 12.953 -9.961 12.547 1 98 209 ALA A O 1
ATOM 1621 N N . PHE A 1 210 ? 14.977 -10.234 11.648 1 97.88 210 PHE A N 1
ATOM 1622 C CA . PHE A 1 210 ? 14.461 -10.703 10.367 1 97.88 210 PHE A CA 1
ATOM 1623 C C . PHE A 1 210 ? 15.57 -11.312 9.523 1 97.88 210 PHE A C 1
ATOM 1625 O O . PHE A 1 210 ? 16.75 -11.07 9.773 1 97.88 210 PHE A O 1
ATOM 1632 N N . ASP A 1 211 ? 15.172 -12.07 8.539 1 97.19 211 ASP A N 1
ATOM 1633 C CA . ASP A 1 211 ? 16.109 -12.68 7.602 1 97.19 211 ASP A CA 1
ATOM 1634 C C . ASP A 1 211 ? 15.773 -12.289 6.16 1 97.19 211 ASP A C 1
ATOM 1636 O O . ASP A 1 211 ? 14.602 -12.133 5.809 1 97.19 211 ASP A O 1
ATOM 1640 N N . GLY A 1 212 ? 16.812 -12.062 5.344 1 96.75 212 GLY A N 1
ATOM 1641 C CA . GLY A 1 212 ? 16.703 -11.938 3.898 1 96.75 212 GLY A CA 1
ATOM 1642 C C . GLY A 1 212 ? 16.984 -13.234 3.162 1 96.75 212 GLY A C 1
ATOM 1643 O O . GLY A 1 212 ? 16.969 -14.312 3.764 1 96.75 212 GLY A O 1
ATOM 1644 N N . PRO A 1 213 ? 17.281 -13.195 1.877 1 97.62 213 PRO A N 1
ATOM 1645 C CA . PRO A 1 213 ? 17.281 -12.016 1.014 1 97.62 213 PRO A CA 1
ATOM 1646 C C . PRO A 1 213 ? 15.883 -11.484 0.724 1 97.62 213 PRO A C 1
ATOM 1648 O O . PRO A 1 213 ? 14.891 -12.141 1.049 1 97.62 213 PRO A O 1
ATOM 1651 N N . LEU A 1 214 ? 15.859 -10.258 0.192 1 98.12 214 LEU A N 1
ATOM 1652 C CA . LEU A 1 214 ? 14.586 -9.664 -0.212 1 98.12 214 LEU A CA 1
ATOM 1653 C C . LEU A 1 214 ? 14.07 -10.305 -1.497 1 98.12 214 LEU A C 1
ATOM 1655 O O . LEU A 1 214 ? 14.844 -10.562 -2.422 1 98.12 214 LEU A O 1
ATOM 1659 N N . ASN A 1 215 ? 12.797 -10.469 -1.607 1 97.56 215 ASN A N 1
ATOM 1660 C CA . ASN A 1 215 ? 12.234 -11.094 -2.799 1 97.56 215 ASN A CA 1
ATOM 1661 C C . ASN A 1 215 ? 11.953 -10.062 -3.893 1 97.56 215 ASN A C 1
ATOM 1663 O O . ASN A 1 215 ? 11.555 -10.422 -5 1 97.56 215 ASN A O 1
ATOM 1667 N N . ALA A 1 216 ? 12.133 -8.789 -3.639 1 98.19 216 ALA A N 1
ATOM 1668 C CA . ALA A 1 216 ? 11.992 -7.746 -4.652 1 98.19 216 ALA A CA 1
ATOM 1669 C C . ALA A 1 216 ? 13.281 -7.566 -5.441 1 98.19 216 ALA A C 1
ATOM 1671 O O . ALA A 1 216 ? 14.375 -7.812 -4.922 1 98.19 216 ALA A O 1
ATOM 1672 N N . LEU A 1 217 ? 13.148 -7.066 -6.641 1 97.88 217 LEU A N 1
ATOM 1673 C CA . LEU A 1 217 ? 14.305 -6.793 -7.488 1 97.88 217 LEU A CA 1
ATOM 1674 C C . LEU A 1 217 ? 15.148 -5.66 -6.91 1 97.88 217 LEU A C 1
ATOM 1676 O O . LEU A 1 217 ? 14.617 -4.738 -6.289 1 97.88 217 LEU A O 1
ATOM 1680 N N . PRO A 1 218 ? 16.438 -5.785 -7.168 1 97 218 PRO A N 1
ATOM 1681 C CA . PRO A 1 218 ? 17.281 -4.641 -6.824 1 97 218 PRO A CA 1
ATOM 1682 C C . PRO A 1 218 ? 17.047 -3.438 -7.734 1 97 218 PRO A C 1
ATOM 1684 O O . PRO A 1 218 ? 16.328 -3.543 -8.727 1 97 218 PRO A O 1
ATOM 1687 N N . PHE A 1 219 ? 17.562 -2.348 -7.332 1 96.5 219 PHE A N 1
ATOM 1688 C CA . PHE A 1 219 ? 17.438 -1.138 -8.141 1 96.5 219 PHE A CA 1
ATOM 1689 C C . PHE A 1 219 ? 18.562 -1.073 -9.172 1 96.5 219 PHE A C 1
ATOM 1691 O O . PHE A 1 219 ? 19.703 -1.445 -8.891 1 96.5 219 PHE A O 1
ATOM 1698 N N . ALA A 1 220 ? 18.312 -0.62 -10.383 1 89.19 220 ALA A N 1
ATOM 1699 C CA . ALA A 1 220 ? 19.266 -0.617 -11.5 1 89.19 220 ALA A CA 1
ATOM 1700 C C . ALA A 1 220 ? 20.469 0.271 -11.195 1 89.19 220 ALA A C 1
ATOM 1702 O O . ALA A 1 220 ? 21.594 -0.046 -11.594 1 89.19 220 ALA A O 1
ATOM 1703 N N . ASP A 1 221 ? 20.312 1.305 -10.422 1 89.81 221 ASP A N 1
ATOM 1704 C CA . ASP A 1 221 ? 21.391 2.258 -10.164 1 89.81 221 ASP A CA 1
ATOM 1705 C C . ASP A 1 221 ? 21.953 2.082 -8.75 1 89.81 221 ASP A C 1
ATOM 1707 O O . ASP A 1 221 ? 22.484 3.027 -8.164 1 89.81 221 ASP A O 1
ATOM 1711 N N . GLY A 1 222 ? 21.75 0.86 -8.266 1 91.25 222 GLY A N 1
ATOM 1712 C CA . GLY A 1 222 ? 22.25 0.604 -6.922 1 91.25 222 GLY A CA 1
ATOM 1713 C C . GLY A 1 222 ? 21.688 1.552 -5.883 1 91.25 222 GLY A C 1
ATOM 1714 O O . GLY A 1 222 ? 20.469 1.754 -5.816 1 91.25 222 GLY A O 1
ATOM 1715 N N . ALA A 1 223 ? 22.609 2.107 -5.109 1 89 223 ALA A N 1
ATOM 1716 C CA . ALA A 1 223 ? 22.203 2.986 -4.012 1 89 223 ALA A CA 1
ATOM 1717 C C . ALA A 1 223 ? 21.531 4.254 -4.539 1 89 223 ALA A C 1
ATOM 1719 O O . ALA A 1 223 ? 20.625 4.793 -3.904 1 89 223 ALA A O 1
ATOM 1720 N N . ASP A 1 224 ? 21.891 4.691 -5.695 1 91.25 224 ASP A N 1
ATOM 1721 C CA . ASP A 1 224 ? 21.328 5.906 -6.27 1 91.25 224 ASP A CA 1
ATOM 1722 C C . ASP A 1 224 ? 19.922 5.652 -6.809 1 91.25 224 ASP A C 1
ATOM 1724 O O . ASP A 1 224 ? 19.188 6.594 -7.109 1 91.25 224 ASP A O 1
ATOM 1728 N N . GLY A 1 225 ? 19.594 4.344 -6.91 1 95.38 225 GLY A N 1
ATOM 1729 C CA . GLY A 1 225 ? 18.266 3.986 -7.363 1 95.38 225 GLY A CA 1
ATOM 1730 C C . GLY A 1 225 ? 17.281 3.789 -6.223 1 95.38 225 GLY A C 1
ATOM 1731 O O . GLY A 1 225 ? 16.078 3.584 -6.453 1 95.38 225 GLY A O 1
ATOM 1732 N N . GLU A 1 226 ? 17.766 3.914 -4.984 1 97.62 226 GLU A N 1
ATOM 1733 C CA . GLU A 1 226 ? 16.922 3.709 -3.812 1 97.62 226 GLU A CA 1
ATOM 1734 C C . GLU A 1 226 ? 15.945 4.875 -3.623 1 97.62 226 GLU A C 1
ATOM 1736 O O . GLU A 1 226 ? 16.188 5.973 -4.125 1 97.62 226 GLU A O 1
ATOM 1741 N N . PRO A 1 227 ? 14.828 4.684 -2.938 1 98.44 227 PRO A N 1
ATOM 1742 C CA . PRO A 1 227 ? 13.891 5.77 -2.656 1 98.44 227 PRO A CA 1
ATOM 1743 C C . PRO A 1 227 ? 14.547 6.949 -1.938 1 98.44 227 PRO A C 1
ATOM 1745 O O . PRO A 1 227 ? 15.477 6.754 -1.153 1 98.44 227 PRO A O 1
ATOM 1748 N N . VAL A 1 228 ? 14.07 8.102 -2.242 1 98.25 228 VAL A N 1
ATOM 1749 C CA . VAL A 1 228 ? 14.5 9.32 -1.553 1 98.25 228 VAL A CA 1
ATOM 1750 C C . VAL A 1 228 ? 14.023 9.289 -0.104 1 98.25 228 VAL A C 1
ATOM 1752 O O . VAL A 1 228 ? 12.883 8.906 0.171 1 98.25 228 VAL A O 1
ATOM 1755 N N . ILE A 1 229 ? 14.914 9.672 0.815 1 98.44 229 ILE A N 1
ATOM 1756 C CA . ILE A 1 229 ? 14.555 9.719 2.229 1 98.44 229 ILE A CA 1
ATOM 1757 C C . ILE A 1 229 ? 14.359 11.164 2.664 1 98.44 229 ILE A C 1
ATOM 1759 O O . ILE A 1 229 ? 15.242 12 2.484 1 98.44 229 ILE A O 1
ATOM 1763 N N . VAL A 1 230 ? 13.156 11.438 3.146 1 98.25 230 VAL A N 1
ATOM 1764 C CA . VAL A 1 230 ? 12.828 12.719 3.762 1 98.25 230 VAL A CA 1
ATOM 1765 C C . VAL A 1 230 ? 12.672 12.547 5.27 1 98.25 230 VAL A C 1
ATOM 1767 O O . VAL A 1 230 ? 12.117 11.547 5.73 1 98.25 230 VAL A O 1
ATOM 1770 N N . SER A 1 231 ? 13.188 13.414 6.031 1 95.25 231 SER A N 1
ATOM 1771 C CA . SER A 1 231 ? 12.977 13.391 7.477 1 95.25 231 SER A CA 1
ATOM 1772 C C . SER A 1 231 ? 12.875 14.805 8.039 1 95.25 231 SER A C 1
ATOM 1774 O O . SER A 1 231 ? 13.398 15.75 7.453 1 95.25 231 SER A O 1
ATOM 1776 N N . PRO A 1 232 ? 12.141 14.828 9.016 1 89.69 232 PRO A N 1
ATOM 1777 C CA . PRO A 1 232 ? 12.164 16.078 9.766 1 89.69 232 PRO A CA 1
ATOM 1778 C C . PRO A 1 232 ? 13.219 16.078 10.875 1 89.69 232 PRO A C 1
ATOM 1780 O O . PRO A 1 232 ? 13.961 15.109 11.023 1 89.69 232 PRO A O 1
ATOM 1783 N N . GLY A 1 233 ? 13.492 17.203 11.547 1 77.38 233 GLY A N 1
ATOM 1784 C CA . GLY A 1 233 ? 14.336 17.156 12.727 1 77.38 233 GLY A CA 1
ATOM 1785 C C . GLY A 1 233 ? 15.062 18.469 12.992 1 77.38 233 GLY A C 1
ATOM 1786 O O . GLY A 1 233 ? 15.43 19.188 12.055 1 77.38 233 GLY A O 1
ATOM 1787 N N . GLY A 1 234 ? 15.07 18.859 14.188 1 73.5 234 GLY A N 1
ATOM 1788 C CA . GLY A 1 234 ? 15.75 20.094 14.547 1 73.5 234 GLY A CA 1
ATOM 1789 C C . GLY A 1 234 ? 16.641 19.953 15.766 1 73.5 234 GLY A C 1
ATOM 1790 O O . GLY A 1 234 ? 17.359 20.891 16.141 1 73.5 234 GLY A O 1
ATOM 1791 N N . SER A 1 235 ? 16.562 18.609 16.172 1 77.12 235 SER A N 1
ATOM 1792 C CA . SER A 1 235 ? 17.344 18.406 17.391 1 77.12 235 SER A CA 1
ATOM 1793 C C . SER A 1 235 ? 18.562 17.531 17.125 1 77.12 235 SER A C 1
ATOM 1795 O O . SER A 1 235 ? 18.688 16.922 16.062 1 77.12 235 SER A O 1
ATOM 1797 N N . GLY A 1 236 ? 19.453 17.484 18.125 1 84.81 236 GLY A N 1
ATOM 1798 C CA . GLY A 1 236 ? 20.703 16.766 18.047 1 84.81 236 GLY A CA 1
ATOM 1799 C C . GLY A 1 236 ? 20.578 15.422 17.359 1 84.81 236 GLY A C 1
ATOM 1800 O O . GLY A 1 236 ? 20.984 15.273 16.203 1 84.81 236 GLY A O 1
ATOM 1801 N N . ARG A 1 237 ? 19.797 14.555 17.922 1 87.31 237 ARG A N 1
ATOM 1802 C CA . ARG A 1 237 ? 19.734 13.211 17.359 1 87.31 237 ARG A CA 1
ATOM 1803 C C . ARG A 1 237 ? 19.031 13.203 16.016 1 87.31 237 ARG A C 1
ATOM 1805 O O . ARG A 1 237 ? 19.391 12.43 15.117 1 87.31 237 ARG A O 1
ATOM 1812 N N . GLY A 1 238 ? 18.016 14.07 15.867 1 89.81 238 GLY A N 1
ATOM 1813 C CA . GLY A 1 238 ? 17.312 14.203 14.602 1 89.81 238 GLY A CA 1
ATOM 1814 C C . GLY A 1 238 ? 18.188 14.719 13.484 1 89.81 238 GLY A C 1
ATOM 1815 O O . GLY A 1 238 ? 18.109 14.25 12.344 1 89.81 238 GLY A O 1
ATOM 1816 N N . LEU A 1 239 ? 19.078 15.617 13.82 1 91.69 239 LEU A N 1
ATOM 1817 C CA . LEU A 1 239 ? 19.984 16.172 12.828 1 91.69 239 LEU A CA 1
ATOM 1818 C C . LEU A 1 239 ? 21.031 15.133 12.422 1 91.69 239 LEU A C 1
ATOM 1820 O O . LEU A 1 239 ? 21.422 15.062 11.258 1 91.69 239 LEU A O 1
ATOM 1824 N N . ALA A 1 240 ? 21.469 14.414 13.391 1 93.12 240 ALA A N 1
ATOM 1825 C CA . ALA A 1 240 ? 22.422 13.344 13.078 1 93.12 240 ALA A CA 1
ATOM 1826 C C . ALA A 1 240 ? 21.797 12.32 12.133 1 93.12 240 ALA A C 1
ATOM 1828 O O . ALA A 1 240 ? 22.453 11.859 11.188 1 93.12 240 ALA A O 1
ATOM 1829 N N . PHE A 1 241 ? 20.562 11.992 12.438 1 94.25 241 PHE A N 1
ATOM 1830 C CA . PHE A 1 241 ? 19.844 11.086 11.555 1 94.25 241 PHE A CA 1
ATOM 1831 C C . PHE A 1 241 ? 19.75 11.656 10.148 1 94.25 241 PHE A C 1
ATOM 1833 O O . PHE A 1 241 ? 20 10.961 9.164 1 94.25 241 PHE A O 1
ATOM 1840 N N . ALA A 1 242 ? 19.391 12.891 10.102 1 92.81 242 ALA A N 1
ATOM 1841 C CA . ALA A 1 242 ? 19.266 13.555 8.805 1 92.81 242 ALA A CA 1
ATOM 1842 C C . ALA A 1 242 ? 20.594 13.531 8.047 1 92.81 242 ALA A C 1
ATOM 1844 O O . ALA A 1 242 ? 20.625 13.203 6.859 1 92.81 242 ALA A O 1
ATOM 1845 N N . GLY A 1 243 ? 21.609 13.898 8.703 1 93.94 243 GLY A N 1
ATOM 1846 C CA . GLY A 1 243 ? 22.938 13.914 8.086 1 93.94 243 GLY A CA 1
ATOM 1847 C C . GLY A 1 243 ? 23.328 12.57 7.504 1 93.94 243 GLY A C 1
ATOM 1848 O O . GLY A 1 243 ? 23.906 12.508 6.414 1 93.94 243 GLY A O 1
ATOM 1849 N N . ALA A 1 244 ? 22.906 11.57 8.203 1 94.81 244 ALA A N 1
ATOM 1850 C CA . ALA A 1 244 ? 23.344 10.227 7.82 1 94.81 244 ALA A CA 1
ATOM 1851 C C . ALA A 1 244 ? 22.438 9.641 6.738 1 94.81 244 ALA A C 1
ATOM 1853 O O . ALA A 1 244 ? 22.859 8.789 5.953 1 94.81 244 ALA A O 1
ATOM 1854 N N . ASN A 1 245 ? 21.188 10.164 6.68 1 96 245 ASN A N 1
ATOM 1855 C CA . ASN A 1 245 ? 20.25 9.336 5.938 1 96 245 ASN A CA 1
ATOM 1856 C C . ASN A 1 245 ? 19.438 10.172 4.945 1 96 245 ASN A C 1
ATOM 1858 O O . ASN A 1 245 ? 18.969 9.648 3.93 1 96 245 ASN A O 1
ATOM 1862 N N . SER A 1 246 ? 19.234 11.422 5.184 1 96.88 246 SER A N 1
ATOM 1863 C CA . SER A 1 246 ? 18.188 12.164 4.488 1 96.88 246 SER A CA 1
ATOM 1864 C C . SER A 1 246 ? 18.688 12.734 3.17 1 96.88 246 SER A C 1
ATOM 1866 O O . SER A 1 246 ? 19.828 13.211 3.09 1 96.88 246 SER A O 1
ATOM 1868 N N . ASP A 1 247 ? 17.859 12.617 2.143 1 97.75 247 ASP A N 1
ATOM 1869 C CA . ASP A 1 247 ? 18.078 13.344 0.892 1 97.75 247 ASP A CA 1
ATOM 1870 C C . ASP A 1 247 ? 17.438 14.727 0.945 1 97.75 247 ASP A C 1
ATOM 1872 O O . ASP A 1 247 ? 17.891 15.648 0.265 1 97.75 247 ASP A O 1
ATOM 1876 N N . VAL A 1 248 ? 16.359 14.82 1.699 1 98.06 248 VAL A N 1
ATOM 1877 C CA . VAL A 1 248 ? 15.672 16.078 1.94 1 98.06 248 VAL A CA 1
ATOM 1878 C C . VAL A 1 248 ? 15.43 16.25 3.438 1 98.06 248 VAL A C 1
ATOM 1880 O O . VAL A 1 248 ? 14.867 15.375 4.09 1 98.06 248 VAL A O 1
ATOM 1883 N N . GLN A 1 249 ? 15.938 17.312 3.953 1 97 249 GLN A N 1
ATOM 1884 C CA . GLN A 1 249 ? 15.648 17.719 5.328 1 97 249 GLN A CA 1
ATOM 1885 C C . GLN A 1 249 ? 14.539 18.766 5.371 1 97 249 GLN A C 1
ATOM 1887 O O . GLN A 1 249 ? 14.68 19.844 4.801 1 97 249 GLN A O 1
ATOM 1892 N N . LEU A 1 250 ? 13.445 18.375 5.996 1 95.81 250 LEU A N 1
ATOM 1893 C CA . LEU A 1 250 ? 12.352 19.312 6.227 1 95.81 250 LEU A CA 1
ATOM 1894 C C . LEU A 1 250 ? 12.648 20.219 7.406 1 95.81 250 LEU A C 1
ATOM 1896 O O . LEU A 1 250 ? 12.836 19.75 8.531 1 95.81 250 LEU A O 1
ATOM 1900 N N . ALA A 1 251 ? 12.625 21.5 7.203 1 93.31 251 ALA A N 1
ATOM 1901 C CA . ALA A 1 251 ? 13.047 22.453 8.219 1 93.31 251 ALA A CA 1
ATOM 1902 C C . ALA A 1 251 ? 11.891 23.375 8.625 1 93.31 251 ALA A C 1
ATOM 1904 O O . ALA A 1 251 ? 11.148 23.859 7.766 1 93.31 251 ALA A O 1
ATOM 1905 N N . LEU A 1 252 ? 11.766 23.422 9.992 1 87.12 252 LEU A N 1
ATOM 1906 C CA . LEU A 1 252 ? 10.812 24.344 10.602 1 87.12 252 LEU A CA 1
ATOM 1907 C C . LEU A 1 252 ? 11.531 25.375 11.453 1 87.12 252 LEU A C 1
ATOM 1909 O O . LEU A 1 252 ? 11.742 25.156 12.648 1 87.12 252 LEU A O 1
ATOM 1913 N N . THR A 1 253 ? 12.242 26.406 10.875 1 80.06 253 THR A N 1
ATOM 1914 C CA . THR A 1 253 ? 12.977 27.422 11.617 1 80.06 253 THR A CA 1
ATOM 1915 C C . THR A 1 253 ? 12.555 28.828 11.172 1 80.06 253 THR A C 1
ATOM 1917 O O . THR A 1 253 ? 11.992 29 10.086 1 80.06 253 THR A O 1
ATOM 1920 N N . PRO A 1 254 ? 12.828 29.766 12.125 1 85.69 254 PRO A N 1
ATOM 1921 C CA . PRO A 1 254 ? 12.586 31.141 11.688 1 85.69 254 PRO A CA 1
ATOM 1922 C C . PRO A 1 254 ? 13.344 31.5 10.414 1 85.69 254 PRO A C 1
ATOM 1924 O O . PRO A 1 254 ? 14.484 31.078 10.227 1 85.69 254 PRO A O 1
ATOM 1927 N N . LEU A 1 255 ? 12.75 32.25 9.609 1 92.06 255 LEU A N 1
ATOM 1928 C CA . LEU A 1 255 ? 13.336 32.531 8.305 1 92.06 255 LEU A CA 1
ATOM 1929 C C . LEU A 1 255 ? 14.086 33.875 8.312 1 92.06 255 LEU A C 1
ATOM 1931 O O . LEU A 1 255 ? 13.758 34.781 7.551 1 92.06 255 LEU A O 1
ATOM 1935 N N . THR A 1 256 ? 15.047 33.938 9.195 1 94 256 THR A N 1
ATOM 1936 C CA . THR A 1 256 ? 16.078 35 9.125 1 94 256 THR A CA 1
ATOM 1937 C C . THR A 1 256 ? 17.344 34.438 8.461 1 94 256 THR A C 1
ATOM 1939 O O . THR A 1 256 ? 17.578 33.25 8.453 1 94 256 THR A O 1
ATOM 1942 N N . GLU A 1 257 ? 18.125 35.406 7.918 1 95.44 257 GLU A N 1
ATOM 1943 C CA . GLU A 1 257 ? 19.344 34.969 7.246 1 95.44 257 GLU A CA 1
ATOM 1944 C C . GLU A 1 257 ? 20.219 34.125 8.164 1 95.44 257 GLU A C 1
ATOM 1946 O O . GLU A 1 257 ? 20.656 33.031 7.77 1 95.44 257 GLU A O 1
ATOM 1951 N N . ARG A 1 258 ? 20.375 34.562 9.383 1 96.31 258 ARG A N 1
ATOM 1952 C CA . ARG A 1 258 ? 21.234 33.844 10.336 1 96.31 258 ARG A CA 1
ATOM 1953 C C . ARG A 1 258 ? 20.672 32.469 10.625 1 96.31 258 ARG A C 1
ATOM 1955 O O . ARG A 1 258 ? 21.406 31.469 10.578 1 96.31 258 ARG A O 1
ATOM 1962 N N . SER A 1 259 ? 19.391 32.375 10.891 1 94.19 259 SER A N 1
ATOM 1963 C CA . SER A 1 259 ? 18.75 31.125 11.227 1 94.19 259 SER A CA 1
ATOM 1964 C C . SER A 1 259 ? 18.844 30.125 10.07 1 94.19 259 SER A C 1
ATOM 1966 O O . SER A 1 259 ? 19.141 28.953 10.273 1 94.19 259 SER A O 1
ATOM 1968 N N . VAL A 1 260 ? 18.609 30.609 8.875 1 95 260 VAL A N 1
ATOM 1969 C CA . VAL A 1 260 ? 18.625 29.766 7.684 1 95 260 VAL A CA 1
ATOM 1970 C C . VAL A 1 260 ? 20.047 29.25 7.445 1 95 260 VAL A C 1
ATOM 1972 O O . VAL A 1 260 ? 20.25 28.047 7.285 1 95 260 VAL A O 1
ATOM 1975 N N . ARG A 1 261 ? 21.047 30.141 7.512 1 96.12 261 ARG A N 1
ATOM 1976 C CA . ARG A 1 261 ? 22.422 29.766 7.285 1 96.12 261 ARG A CA 1
ATOM 1977 C C . ARG A 1 261 ? 22.922 28.797 8.367 1 96.12 261 ARG A C 1
ATOM 1979 O O . ARG A 1 261 ? 23.594 27.812 8.07 1 96.12 261 ARG A O 1
ATOM 1986 N N . ASP A 1 262 ? 22.516 29.094 9.578 1 95.19 262 ASP A N 1
ATOM 1987 C CA . ASP A 1 262 ? 22.953 28.25 10.695 1 95.19 262 ASP A CA 1
ATOM 1988 C C . ASP A 1 262 ? 22.359 26.844 10.586 1 95.19 262 ASP A C 1
ATOM 1990 O O . ASP A 1 262 ? 23.062 25.859 10.82 1 95.19 262 ASP A O 1
ATOM 1994 N N . TYR A 1 263 ? 21.094 26.812 10.305 1 94.19 263 TYR A N 1
ATOM 1995 C CA . TYR A 1 263 ? 20.438 25.516 10.203 1 94.19 263 TYR A CA 1
ATOM 1996 C C . TYR A 1 263 ? 21.047 24.672 9.086 1 94.19 263 TYR A C 1
ATOM 1998 O O . TYR A 1 263 ? 21.344 23.5 9.281 1 94.19 263 TYR A O 1
ATOM 2006 N N . ARG A 1 264 ? 21.25 25.234 7.965 1 94.81 264 ARG A N 1
ATOM 2007 C CA . ARG A 1 264 ? 21.859 24.531 6.836 1 94.81 264 ARG A CA 1
ATOM 2008 C C . ARG A 1 264 ? 23.266 24.047 7.191 1 94.81 264 ARG A C 1
ATOM 2010 O O . ARG A 1 264 ? 23.641 22.922 6.855 1 94.81 264 ARG A O 1
ATOM 2017 N N . ALA A 1 265 ? 23.969 24.922 7.863 1 95.31 265 ALA A N 1
ATOM 2018 C CA . ALA A 1 265 ? 25.328 24.562 8.266 1 95.31 265 ALA A CA 1
ATOM 2019 C C . ALA A 1 265 ? 25.312 23.344 9.18 1 95.31 265 ALA A C 1
ATOM 2021 O O . ALA A 1 265 ? 26.172 22.469 9.07 1 95.31 265 ALA A O 1
ATOM 2022 N N . LYS A 1 266 ? 24.375 23.297 10.078 1 95.06 266 LYS A N 1
ATOM 2023 C CA . LYS A 1 266 ? 24.266 22.156 10.992 1 95.06 266 LYS A CA 1
ATOM 2024 C C . LYS A 1 266 ? 23.953 20.875 10.234 1 95.06 266 LYS A C 1
ATOM 2026 O O . LYS A 1 266 ? 24.531 19.828 10.523 1 95.06 266 LYS A O 1
ATOM 2031 N N . VAL A 1 267 ? 23.047 20.922 9.297 1 95.12 267 VAL A N 1
ATOM 2032 C CA . VAL A 1 267 ? 22.688 19.75 8.5 1 95.12 267 VAL A CA 1
ATOM 2033 C C . VAL A 1 267 ? 23.906 19.281 7.691 1 95.12 267 VAL A C 1
ATOM 2035 O O . VAL A 1 267 ? 24.203 18.094 7.645 1 95.12 267 VAL A O 1
ATOM 2038 N N . HIS A 1 268 ? 24.625 20.25 7.102 1 95.81 268 HIS A N 1
ATOM 2039 C CA . HIS A 1 268 ? 25.797 19.922 6.289 1 95.81 268 HIS A CA 1
ATOM 2040 C C . HIS A 1 268 ? 26.906 19.328 7.141 1 95.81 268 HIS A C 1
ATOM 2042 O O . HIS A 1 268 ? 27.594 18.406 6.711 1 95.81 268 HIS A O 1
ATOM 2048 N N . ALA A 1 269 ? 27.031 19.859 8.305 1 96 269 ALA A N 1
ATOM 2049 C CA . ALA A 1 269 ? 28.047 19.312 9.219 1 96 269 ALA A CA 1
ATOM 2050 C C . ALA A 1 269 ? 27.719 17.875 9.586 1 96 269 ALA A C 1
ATOM 2052 O O . ALA A 1 269 ? 28.609 17.016 9.633 1 96 269 ALA A O 1
ATOM 2053 N N . ALA A 1 270 ? 26.469 17.641 9.852 1 95.44 270 ALA A N 1
ATOM 2054 C CA . ALA A 1 270 ? 26.047 16.281 10.18 1 95.44 270 ALA A CA 1
ATOM 2055 C C . ALA A 1 270 ? 26.281 15.336 9.008 1 95.44 270 ALA A C 1
ATOM 2057 O O . ALA A 1 270 ? 26.703 14.195 9.195 1 95.44 270 ALA A O 1
ATOM 2058 N N . ALA A 1 271 ? 25.969 15.773 7.812 1 95.88 271 ALA A N 1
ATOM 2059 C CA . ALA A 1 271 ? 26.219 14.969 6.613 1 95.88 271 ALA A CA 1
ATOM 2060 C C . ALA A 1 271 ? 27.703 14.656 6.453 1 95.88 271 ALA A C 1
ATOM 2062 O O . ALA A 1 271 ? 28.078 13.516 6.199 1 95.88 271 ALA A O 1
ATOM 2063 N N . ARG A 1 272 ? 28.5 15.68 6.656 1 96.19 272 ARG A N 1
ATOM 2064 C CA . ARG A 1 272 ? 29.953 15.5 6.555 1 96.19 272 ARG A CA 1
ATOM 2065 C C . ARG A 1 272 ? 30.453 14.492 7.582 1 96.19 272 ARG A C 1
ATOM 2067 O O . ARG A 1 272 ? 31.312 13.664 7.277 1 96.19 272 ARG A O 1
ATOM 2074 N N . ALA A 1 273 ? 29.953 14.609 8.703 1 95.69 273 ALA A N 1
ATOM 2075 C CA . ALA A 1 273 ? 30.344 13.703 9.781 1 95.69 273 ALA A CA 1
ATOM 2076 C C . ALA A 1 273 ? 30 12.258 9.438 1 95.69 273 ALA A C 1
ATOM 2078 O O . ALA A 1 273 ? 30.656 11.328 9.914 1 95.69 273 ALA A O 1
ATOM 2079 N N . SER A 1 274 ? 29.047 12.086 8.625 1 94.62 274 SER A N 1
ATOM 2080 C CA . SER A 1 274 ? 28.609 10.75 8.227 1 94.62 274 SER A CA 1
ATOM 2081 C C . SER A 1 274 ? 29.266 10.328 6.918 1 94.62 274 SER A C 1
ATOM 2083 O O . SER A 1 274 ? 28.906 9.297 6.344 1 94.62 274 SER A O 1
ATOM 2085 N N . GLY A 1 275 ? 30.078 11.188 6.293 1 95.5 275 GLY A N 1
ATOM 2086 C CA . GLY A 1 275 ? 30.828 10.867 5.09 1 95.5 275 GLY A CA 1
ATOM 2087 C C . GLY A 1 275 ? 30.031 11.109 3.814 1 95.5 275 GLY A C 1
ATOM 2088 O O . GLY A 1 275 ? 30.359 10.562 2.762 1 95.5 275 GLY A O 1
ATOM 2089 N N . ARG A 1 276 ? 28.984 11.922 3.936 1 95 276 ARG A N 1
ATOM 2090 C CA . ARG A 1 276 ? 28.141 12.172 2.766 1 95 276 ARG A CA 1
ATOM 2091 C C . ARG A 1 276 ? 28.5 13.516 2.125 1 95 276 ARG A C 1
ATOM 2093 O O . ARG A 1 276 ? 28.953 14.438 2.807 1 95 276 ARG A O 1
ATOM 2100 N N . ALA A 1 277 ? 28.297 13.562 0.775 1 91.81 277 ALA A N 1
ATOM 2101 C CA . ALA A 1 277 ? 28.469 14.828 0.063 1 91.81 277 ALA A CA 1
ATOM 2102 C C . ALA A 1 277 ? 27.328 15.797 0.4 1 91.81 277 ALA A C 1
ATOM 2104 O O . ALA A 1 277 ? 26.172 15.391 0.537 1 91.81 277 ALA A O 1
ATOM 2105 N N . LEU A 1 278 ? 27.641 17.016 0.522 1 89.62 278 LEU A N 1
ATOM 2106 C CA . LEU A 1 278 ? 26.672 18.031 0.939 1 89.62 278 LEU A CA 1
ATOM 2107 C C . LEU A 1 278 ? 25.562 18.172 -0.084 1 89.62 278 LEU A C 1
ATOM 2109 O O . LEU A 1 278 ? 24.406 18.469 0.277 1 89.62 278 LEU A O 1
ATOM 2113 N N . GLU A 1 279 ? 25.922 17.938 -1.327 1 87.31 279 GLU A N 1
ATOM 2114 C CA . GLU A 1 279 ? 24.938 18.094 -2.393 1 87.31 279 GLU A CA 1
ATOM 2115 C C . GLU A 1 279 ? 23.859 17.016 -2.316 1 87.31 279 GLU A C 1
ATOM 2117 O O . GLU A 1 279 ? 22.812 17.125 -2.967 1 87.31 279 GLU A O 1
ATOM 2122 N N . HIS A 1 280 ? 24.078 16.047 -1.469 1 89 280 HIS A N 1
ATOM 2123 C CA . HIS A 1 280 ? 23.156 14.914 -1.387 1 89 280 HIS A CA 1
ATOM 2124 C C . HIS A 1 280 ? 22.016 15.188 -0.404 1 89 280 HIS A C 1
ATOM 2126 O O . HIS A 1 280 ? 21.062 14.43 -0.329 1 89 280 HIS A O 1
ATOM 2132 N N . VAL A 1 281 ? 22.125 16.297 0.329 1 95.25 281 VAL A N 1
ATOM 2133 C CA . VAL A 1 281 ? 21.047 16.641 1.258 1 95.25 281 VAL A CA 1
ATOM 2134 C C . VAL A 1 281 ? 20.5 18.031 0.925 1 95.25 281 VAL A C 1
ATOM 2136 O O . VAL A 1 281 ? 21.25 19 0.916 1 95.25 281 VAL A O 1
ATOM 2139 N N . LYS A 1 282 ? 19.281 18.062 0.515 1 97.38 282 LYS A N 1
ATOM 2140 C CA . LYS A 1 282 ? 18.594 19.328 0.282 1 97.38 282 LYS A CA 1
ATOM 2141 C C . LYS A 1 282 ? 17.812 19.75 1.512 1 97.38 282 LYS A C 1
ATOM 2143 O O . LYS A 1 282 ? 17.078 18.953 2.098 1 97.38 282 LYS A O 1
ATOM 2148 N N . VAL A 1 283 ? 17.984 20.984 1.938 1 97.06 283 VAL A N 1
ATOM 2149 C CA . VAL A 1 283 ? 17.203 21.547 3.033 1 97.06 283 VAL A CA 1
ATOM 2150 C C . VAL A 1 283 ? 16.062 22.391 2.473 1 97.06 283 VAL A C 1
ATOM 2152 O O . VAL A 1 283 ? 16.297 23.344 1.731 1 97.06 283 VAL A O 1
ATOM 2155 N N . LEU A 1 284 ? 14.852 22.016 2.775 1 97.69 284 LEU A N 1
ATOM 2156 C CA . LEU A 1 284 ? 13.672 22.766 2.338 1 97.69 284 LEU A CA 1
ATOM 2157 C C . LEU A 1 284 ? 12.906 23.328 3.533 1 97.69 284 LEU A C 1
ATOM 2159 O O . LEU A 1 284 ? 12.5 22.578 4.422 1 97.69 284 LEU A O 1
ATOM 2163 N N . PHE A 1 285 ? 12.727 24.594 3.568 1 96.62 285 PHE A N 1
ATOM 2164 C CA . PHE A 1 285 ? 12.023 25.25 4.664 1 96.62 285 PHE A CA 1
ATOM 2165 C C . PHE A 1 285 ? 10.516 25.266 4.406 1 96.62 285 PHE A C 1
ATOM 2167 O O . PHE A 1 285 ? 10.07 25.641 3.32 1 96.62 285 PHE A O 1
ATOM 2174 N N . ALA A 1 286 ? 9.773 24.828 5.395 1 96.12 286 ALA A N 1
ATOM 2175 C CA . ALA A 1 286 ? 8.32 24.797 5.277 1 96.12 286 ALA A CA 1
ATOM 2176 C C . ALA A 1 286 ? 7.711 26.156 5.586 1 96.12 286 ALA A C 1
ATOM 2178 O O . ALA A 1 286 ? 8.047 26.781 6.598 1 96.12 286 ALA A O 1
ATOM 2179 N N . ILE A 1 287 ? 6.852 26.625 4.711 1 96.56 287 ILE A N 1
ATOM 2180 C CA . ILE A 1 287 ? 6.207 27.922 4.844 1 96.56 287 ILE A CA 1
ATOM 2181 C C . ILE A 1 287 ? 4.715 27.797 4.547 1 96.56 287 ILE A C 1
ATOM 2183 O O . ILE A 1 287 ? 4.324 27.141 3.578 1 96.56 287 ILE A O 1
ATOM 2187 N N . LYS A 1 288 ? 3.889 28.312 5.391 1 96.12 288 LYS A N 1
ATOM 2188 C CA . LYS A 1 288 ? 2.453 28.406 5.145 1 96.12 288 LYS A CA 1
ATOM 2189 C C . LYS A 1 288 ? 2.041 29.844 4.824 1 96.12 288 LYS A C 1
ATOM 2191 O O . LYS A 1 288 ? 1.584 30.578 5.707 1 96.12 288 LYS A O 1
ATOM 2196 N N . PRO A 1 289 ? 2.049 30.172 3.582 1 96.88 289 PRO A N 1
ATOM 2197 C CA . PRO A 1 289 ? 1.702 31.547 3.223 1 96.88 289 PRO A CA 1
ATOM 2198 C C . PRO A 1 289 ? 0.194 31.781 3.15 1 96.88 289 PRO A C 1
ATOM 2200 O O . PRO A 1 289 ? -0.566 30.844 2.91 1 96.88 289 PRO A O 1
ATOM 2203 N N . VAL A 1 290 ? -0.201 32.938 3.471 1 96.69 290 VAL A N 1
ATOM 2204 C CA . VAL A 1 290 ? -1.549 33.406 3.199 1 96.69 290 VAL A CA 1
ATOM 2205 C C . VAL A 1 290 ? -1.503 34.469 2.102 1 96.69 290 VAL A C 1
ATOM 2207 O O . VAL A 1 290 ? -1.248 35.656 2.373 1 96.69 290 VAL A O 1
ATOM 2210 N N . LEU A 1 291 ? -1.816 34.031 0.883 1 98.06 291 LEU A N 1
ATOM 2211 C CA . LEU A 1 291 ? -1.672 34.906 -0.262 1 98.06 291 LEU A CA 1
ATOM 2212 C C . LEU A 1 291 ? -3.008 35.562 -0.621 1 98.06 291 LEU A C 1
ATOM 2214 O O . LEU A 1 291 ? -4.023 34.875 -0.737 1 98.06 291 LEU A O 1
ATOM 2218 N N . VAL A 1 292 ? -2.939 36.875 -0.743 1 97.75 292 VAL A N 1
ATOM 2219 C CA . VAL A 1 292 ? -4.125 37.656 -1.089 1 97.75 292 VAL A CA 1
ATOM 2220 C C . VAL A 1 292 ? -3.834 38.531 -2.314 1 97.75 292 VAL A C 1
ATOM 2222 O O . VAL A 1 292 ? -2.701 38.562 -2.803 1 97.75 292 VAL A O 1
ATOM 2225 N N . SER A 1 293 ? -4.809 39.188 -2.744 1 96.75 293 SER A N 1
ATOM 2226 C CA . SER A 1 293 ? -4.77 39.781 -4.078 1 96.75 293 SER A CA 1
ATOM 2227 C C . SER A 1 293 ? -4.051 41.125 -4.07 1 96.75 293 SER A C 1
ATOM 2229 O O . SER A 1 293 ? -3.629 41.594 -5.121 1 96.75 293 SER A O 1
ATOM 2231 N N . SER A 1 294 ? -3.953 41.781 -2.797 1 98.12 294 SER A N 1
ATOM 2232 C CA . SER A 1 294 ? -3.311 43.094 -2.76 1 98.12 294 SER A CA 1
ATOM 2233 C C . SER A 1 294 ? -2.674 43.344 -1.4 1 98.12 294 SER A C 1
ATOM 2235 O O . SER A 1 294 ? -3.092 42.781 -0.391 1 98.12 294 SER A O 1
ATOM 2237 N N . PRO A 1 295 ? -1.66 44.281 -1.447 1 98.25 295 PRO A N 1
ATOM 2238 C CA . PRO A 1 295 ? -1.069 44.656 -0.163 1 98.25 295 PRO A CA 1
ATOM 2239 C C . PRO A 1 295 ? -2.088 45.25 0.8 1 98.25 295 PRO A C 1
ATOM 2241 O O . PRO A 1 295 ? -1.99 45.062 2.014 1 98.25 295 PRO A O 1
ATOM 2244 N N . GLN A 1 296 ? -3.109 45.938 0.261 1 98.38 296 GLN A N 1
ATOM 2245 C CA . GLN A 1 296 ? -4.141 46.531 1.099 1 98.38 296 GLN A CA 1
ATOM 2246 C C . GLN A 1 296 ? -4.977 45.469 1.798 1 98.38 296 GLN A C 1
ATOM 2248 O O . GLN A 1 296 ? -5.316 45.625 2.975 1 98.38 296 GLN A O 1
ATOM 2253 N N . GLU A 1 297 ? -5.25 44.531 1.032 1 97.81 297 GLU A N 1
ATOM 2254 C CA . GLU A 1 297 ? -5.977 43.406 1.638 1 97.81 297 GLU A CA 1
ATOM 2255 C C . GLU A 1 297 ? -5.145 42.719 2.715 1 97.81 297 GLU A C 1
ATOM 2257 O O . GLU A 1 297 ? -5.66 42.375 3.779 1 97.81 297 GLU A O 1
ATOM 2262 N N . ALA A 1 298 ? -3.877 42.531 2.432 1 98.44 298 ALA A N 1
ATOM 2263 C CA . ALA A 1 298 ? -2.971 41.938 3.416 1 98.44 298 ALA A CA 1
ATOM 2264 C C . ALA A 1 298 ? -2.936 42.781 4.695 1 98.44 298 ALA A C 1
ATOM 2266 O O . ALA A 1 298 ? -3.035 42.219 5.797 1 98.44 298 ALA A O 1
ATOM 2267 N N . ASP A 1 299 ? -2.898 44.094 4.508 1 98.31 299 ASP A N 1
ATOM 2268 C CA . ASP A 1 299 ? -2.881 45 5.648 1 98.31 299 ASP A CA 1
ATOM 2269 C C . ASP A 1 299 ? -4.164 44.875 6.465 1 98.31 299 ASP A C 1
ATOM 2271 O O . ASP A 1 299 ? -4.125 44.875 7.695 1 98.31 299 ASP A O 1
ATOM 2275 N N . ARG A 1 300 ? -5.199 44.781 5.75 1 97.12 300 ARG A N 1
ATOM 2276 C CA . ARG A 1 300 ? -6.492 44.688 6.418 1 97.12 300 ARG A CA 1
ATOM 2277 C C . ARG A 1 300 ? -6.582 43.406 7.246 1 97.12 300 ARG A C 1
ATOM 2279 O O . ARG A 1 300 ? -7.078 43.438 8.375 1 97.12 300 ARG A O 1
ATOM 2286 N N . LEU A 1 301 ? -6.117 42.375 6.664 1 95.75 301 LEU A N 1
ATOM 2287 C CA . LEU A 1 301 ? -6.148 41.094 7.375 1 95.75 301 LEU A CA 1
ATOM 2288 C C . LEU A 1 301 ? -5.285 41.156 8.633 1 95.75 301 LEU A C 1
ATOM 2290 O O . LEU A 1 301 ? -5.715 40.719 9.703 1 95.75 301 LEU A O 1
ATOM 2294 N N . VAL A 1 302 ? -4.121 41.656 8.508 1 97.94 302 VAL A N 1
ATOM 2295 C CA . VAL A 1 302 ? -3.197 41.75 9.633 1 97.94 302 VAL A CA 1
ATOM 2296 C C . VAL A 1 302 ? -3.779 42.656 10.711 1 97.94 302 VAL A C 1
ATOM 2298 O O . VAL A 1 302 ? -3.766 42.344 11.898 1 97.94 302 VAL A O 1
ATOM 2301 N N . ALA A 1 303 ? -4.355 43.781 10.312 1 97.44 303 ALA A N 1
ATOM 2302 C CA . ALA A 1 303 ? -4.961 44.719 11.258 1 97.44 303 ALA A CA 1
ATOM 2303 C C . ALA A 1 303 ? -6.129 44.062 12 1 97.44 303 ALA A C 1
ATOM 2305 O O . ALA A 1 303 ? -6.273 44.219 13.211 1 97.44 303 ALA A O 1
ATOM 2306 N N . ALA A 1 304 ? -6.891 43.344 11.25 1 94.12 304 ALA A N 1
ATOM 2307 C CA . ALA A 1 304 ? -8.062 42.688 11.828 1 94.12 304 ALA A CA 1
ATOM 2308 C C . ALA A 1 304 ? -7.648 41.625 12.852 1 94.12 304 ALA A C 1
ATOM 2310 O O . ALA A 1 304 ? -8.367 41.375 13.828 1 94.12 304 ALA A O 1
ATOM 2311 N N . SER A 1 305 ? -6.477 41.062 12.68 1 95.88 305 SER A N 1
ATOM 2312 C CA . SER A 1 305 ? -6.031 39.969 13.539 1 95.88 305 SER A CA 1
ATOM 2313 C C . SER A 1 305 ? -5.582 40.5 14.898 1 95.88 305 SER A C 1
ATOM 2315 O O . SER A 1 305 ? -5.426 39.719 15.844 1 95.88 305 SER A O 1
ATOM 2317 N N . ALA A 1 306 ? -5.352 41.781 15.031 1 94.88 306 ALA A N 1
ATOM 2318 C CA . ALA A 1 306 ? -4.844 42.375 16.25 1 94.88 306 ALA A CA 1
ATOM 2319 C C . ALA A 1 306 ? -5.895 42.344 17.359 1 94.88 306 ALA A C 1
ATOM 2321 O O . ALA A 1 306 ? -5.562 42.375 18.547 1 94.88 306 ALA A O 1
ATOM 2322 N N . ASN A 1 307 ? -7.133 42.344 16.984 1 93.81 307 ASN A N 1
ATOM 2323 C CA . ASN A 1 307 ? -8.242 42.312 17.938 1 93.81 307 ASN A CA 1
ATOM 2324 C C . ASN A 1 307 ? -9.258 41.219 17.578 1 93.81 307 ASN A C 1
ATOM 2326 O O . ASN A 1 307 ? -10.383 41.531 17.172 1 93.81 307 ASN A O 1
ATOM 2330 N N . PRO A 1 308 ? -8.812 40.031 17.797 1 94.31 308 PRO A N 1
ATOM 2331 C CA . PRO A 1 308 ? -9.727 38.969 17.438 1 94.31 308 PRO A CA 1
ATOM 2332 C C . PRO A 1 308 ? -10.992 38.938 18.312 1 94.31 308 PRO A C 1
ATOM 2334 O O . PRO A 1 308 ? -10.93 39.25 19.5 1 94.31 308 PRO A O 1
ATOM 2337 N N . ASP A 1 309 ? -12.102 38.625 17.656 1 92.06 309 ASP A N 1
ATOM 2338 C CA . ASP A 1 309 ? -13.336 38.469 18.422 1 92.06 309 ASP A CA 1
ATOM 2339 C C . ASP A 1 309 ? -13.359 37.156 19.172 1 92.06 309 ASP A C 1
ATOM 2341 O O . ASP A 1 309 ? -12.445 36.344 19.031 1 92.06 309 ASP A O 1
ATOM 2345 N N . ASP A 1 310 ? -14.32 36.906 19.984 1 91.25 310 ASP A N 1
ATOM 2346 C CA . ASP A 1 310 ? -14.406 35.719 20.812 1 91.25 310 ASP A CA 1
ATOM 2347 C C . ASP A 1 310 ? -14.539 34.438 19.938 1 91.25 310 ASP A C 1
ATOM 2349 O O . ASP A 1 310 ? -14.008 33.406 20.297 1 91.25 310 ASP A O 1
ATOM 2353 N N . GLY A 1 311 ? -15.227 34.594 18.844 1 88.81 311 GLY A N 1
ATOM 2354 C CA . GLY A 1 311 ? -15.352 33.469 17.938 1 88.81 311 GLY A CA 1
ATOM 2355 C C . GLY A 1 311 ? -14.016 32.969 17.422 1 88.81 311 GLY A C 1
ATOM 2356 O O . GLY A 1 311 ? -13.758 31.766 17.375 1 88.81 311 GLY A O 1
ATOM 2357 N N . THR A 1 312 ? -13.234 33.906 17.031 1 91.88 312 THR A N 1
ATOM 2358 C CA . THR A 1 312 ? -11.891 33.562 16.562 1 91.88 312 THR A CA 1
ATOM 2359 C C . THR A 1 312 ? -11.07 32.906 17.672 1 91.88 312 THR A C 1
ATOM 2361 O O . THR A 1 312 ? -10.398 31.906 17.438 1 91.88 312 THR A O 1
ATOM 2364 N N . LEU A 1 313 ? -11.18 33.469 18.844 1 94.69 313 LEU A N 1
ATOM 2365 C CA . LEU A 1 313 ? -10.422 32.938 19.969 1 94.69 313 LEU A CA 1
ATOM 2366 C C . LEU A 1 313 ? -10.859 31.5 20.312 1 94.69 313 LEU A C 1
ATOM 2368 O O . LEU A 1 313 ? -10.023 30.641 20.578 1 94.69 313 LEU A O 1
ATOM 2372 N N . TRP A 1 314 ? -12.078 31.234 20.219 1 91.38 314 TRP A N 1
ATOM 2373 C CA . TRP A 1 314 ? -12.586 29.906 20.531 1 91.38 314 TRP A CA 1
ATOM 2374 C C . TRP A 1 314 ? -12.148 28.891 19.484 1 91.38 314 TRP A C 1
ATOM 2376 O O . TRP A 1 314 ? -11.859 27.734 19.812 1 91.38 314 TRP A O 1
ATOM 2386 N N . ARG A 1 315 ? -12.062 29.297 18.25 1 90.56 315 ARG A N 1
ATOM 2387 C CA . ARG A 1 315 ? -11.562 28.406 17.219 1 90.56 315 ARG A CA 1
ATOM 2388 C C . ARG A 1 315 ? -10.102 28.031 17.469 1 90.56 315 ARG A C 1
ATOM 2390 O O . ARG A 1 315 ? -9.711 26.875 17.312 1 90.56 315 ARG A O 1
ATOM 2397 N N . ILE A 1 316 ? -9.398 29 17.828 1 94.62 316 ILE A N 1
ATOM 2398 C CA . ILE A 1 316 ? -7.988 28.766 18.125 1 94.62 316 ILE A CA 1
ATOM 2399 C C . ILE A 1 316 ? -7.867 27.859 19.344 1 94.62 316 ILE A C 1
ATOM 2401 O O . ILE A 1 316 ? -7.047 26.938 19.375 1 94.62 316 ILE A O 1
ATOM 2405 N N . ALA A 1 317 ? -8.719 28.125 20.312 1 95.44 317 ALA A N 1
ATOM 2406 C CA . ALA A 1 317 ? -8.727 27.281 21.516 1 95.44 317 ALA A CA 1
ATOM 2407 C C . ALA A 1 317 ? -9.031 25.828 21.172 1 95.44 317 ALA A C 1
ATOM 2409 O O . ALA A 1 317 ? -8.438 24.922 21.75 1 95.44 317 ALA A O 1
ATOM 2410 N N . GLU A 1 318 ? -9.906 25.688 20.281 1 93.69 318 GLU A N 1
ATOM 2411 C CA . GLU A 1 318 ? -10.273 24.344 19.844 1 93.69 318 GLU A CA 1
ATOM 2412 C C . GLU A 1 318 ? -9.086 23.641 19.203 1 93.69 318 GLU A C 1
ATOM 2414 O O . GLU A 1 318 ? -8.797 22.484 19.531 1 93.69 318 GLU A O 1
ATOM 2419 N N . GLN A 1 319 ? -8.453 24.297 18.359 1 93.44 319 GLN A N 1
ATOM 2420 C CA . GLN A 1 319 ? -7.285 23.719 17.703 1 93.44 319 GLN A CA 1
ATOM 2421 C C . GLN A 1 319 ? -6.184 23.406 18.719 1 93.44 319 GLN A C 1
ATOM 2423 O O . GLN A 1 319 ? -5.598 22.328 18.688 1 93.44 319 GLN A O 1
ATOM 2428 N N . GLN A 1 320 ? -5.957 24.344 19.594 1 94.12 320 GLN A N 1
ATOM 2429 C CA . GLN A 1 320 ? -4.918 24.172 20.609 1 94.12 320 GLN A CA 1
ATOM 2430 C C . GLN A 1 320 ? -5.273 23.047 21.562 1 94.12 320 GLN A C 1
ATOM 2432 O O . GLN A 1 320 ? -4.387 22.344 22.062 1 94.12 320 GLN A O 1
ATOM 2437 N N . SER A 1 321 ? -6.547 22.906 21.844 1 94.94 321 SER A N 1
ATOM 2438 C CA . SER A 1 321 ? -6.992 21.812 22.688 1 94.94 321 SER A CA 1
ATOM 2439 C C . SER A 1 321 ? -6.57 20.453 22.125 1 94.94 321 SER A C 1
ATOM 2441 O O . SER A 1 321 ? -6.16 19.562 22.875 1 94.94 321 SER A O 1
ATOM 2443 N N . SER A 1 322 ? -6.645 20.344 20.875 1 93.06 322 SER A N 1
ATOM 2444 C CA . SER A 1 322 ? -6.227 19.109 20.203 1 93.06 322 SER A CA 1
ATOM 2445 C C . SER A 1 322 ? -4.715 18.922 20.297 1 93.06 322 SER A C 1
ATOM 2447 O O . SER A 1 322 ? -4.246 17.875 20.75 1 93.06 322 SER A O 1
ATOM 2449 N N . ASP A 1 323 ? -3.965 19.953 19.984 1 90.44 323 ASP A N 1
ATOM 2450 C CA . ASP A 1 323 ? -2.506 19.875 19.953 1 90.44 323 ASP A CA 1
ATOM 2451 C C . ASP A 1 323 ? -1.945 19.578 21.344 1 90.44 323 ASP A C 1
ATOM 2453 O O . ASP A 1 323 ? -0.955 18.859 21.469 1 90.44 323 ASP A O 1
ATOM 2457 N N . LEU A 1 324 ? -2.652 20.109 22.312 1 91.94 324 LEU A N 1
ATOM 2458 C CA . LEU A 1 324 ? -2.174 20.016 23.688 1 91.94 324 LEU A CA 1
ATOM 2459 C C . LEU A 1 324 ? -2.85 18.859 24.422 1 91.94 324 LEU A C 1
ATOM 2461 O O . LEU A 1 324 ? -2.496 18.562 25.562 1 91.94 324 LEU A O 1
ATOM 2465 N N . GLU A 1 325 ? -3.816 18.328 23.734 1 90.81 325 GLU A N 1
ATOM 2466 C CA . GLU A 1 325 ? -4.664 17.328 24.375 1 90.81 325 GLU A CA 1
ATOM 2467 C C . GLU A 1 325 ? -5.145 17.812 25.75 1 90.81 325 GLU A C 1
ATOM 2469 O O . GLU A 1 325 ? -5.059 17.078 26.734 1 90.81 325 GLU A O 1
ATOM 2474 N N . THR A 1 326 ? -5.469 19.047 25.844 1 94.12 326 THR A N 1
ATOM 2475 C CA . THR A 1 326 ? -6.031 19.766 26.984 1 94.12 326 THR A CA 1
ATOM 2476 C C . THR A 1 326 ? -7.145 20.703 26.531 1 94.12 326 THR A C 1
ATOM 2478 O O . THR A 1 326 ? -6.941 21.547 25.641 1 94.12 326 THR A O 1
ATOM 2481 N N . ASP A 1 327 ? -8.266 20.562 27.156 1 95.44 327 ASP A N 1
ATOM 2482 C CA . ASP A 1 327 ? -9.438 21.297 26.688 1 95.44 327 ASP A CA 1
ATOM 2483 C C . ASP A 1 327 ? -9.391 22.766 27.141 1 95.44 327 ASP A C 1
ATOM 2485 O O . ASP A 1 327 ? -9.797 23.078 28.25 1 95.44 327 ASP A O 1
ATOM 2489 N N . LEU A 1 328 ? -9.086 23.625 26.281 1 95.88 328 LEU A N 1
ATOM 2490 C CA . LEU A 1 328 ? -9.031 25.047 26.578 1 95.88 328 LEU A CA 1
ATOM 2491 C C . LEU A 1 328 ? -10.406 25.688 26.406 1 95.88 328 LEU A C 1
ATOM 2493 O O . LEU A 1 328 ? -10.641 26.797 26.891 1 95.88 328 LEU A O 1
ATOM 2497 N N . THR A 1 329 ? -11.25 25.031 25.719 1 94.44 329 THR A N 1
ATOM 2498 C CA . THR A 1 329 ? -12.539 25.625 25.391 1 94.44 329 THR A CA 1
ATOM 2499 C C . THR A 1 329 ? -13.453 25.641 26.625 1 94.44 329 THR A C 1
ATOM 2501 O O . THR A 1 329 ? -14.477 26.328 26.625 1 94.44 329 THR A O 1
ATOM 2504 N N . ALA A 1 330 ? -13.055 24.969 27.641 1 93.75 330 ALA A N 1
ATOM 2505 C CA . ALA A 1 330 ? -13.836 24.922 28.875 1 93.75 330 ALA A CA 1
ATOM 2506 C C . ALA A 1 330 ? -13.391 26 29.844 1 93.75 330 ALA A C 1
ATOM 2508 O O . ALA A 1 330 ? -14 26.188 30.906 1 93.75 330 ALA A O 1
ATOM 2509 N N . LEU A 1 331 ? -12.438 26.75 29.484 1 95.69 331 LEU A N 1
ATOM 2510 C CA . LEU A 1 331 ? -11.836 27.719 30.406 1 95.69 331 LEU A CA 1
ATOM 2511 C C . LEU A 1 331 ? -12.383 29.109 30.156 1 95.69 331 LEU A C 1
ATOM 2513 O O . LEU A 1 331 ? -13.016 29.375 29.125 1 95.69 331 LEU A O 1
ATOM 2517 N N . ASP A 1 332 ? -12.062 30 31.188 1 96.12 332 ASP A N 1
ATOM 2518 C CA . ASP A 1 332 ? -12.453 31.391 31.109 1 96.12 332 ASP A CA 1
ATOM 2519 C C . ASP A 1 332 ? -11.406 32.219 30.359 1 96.12 332 ASP A C 1
ATOM 2521 O O . ASP A 1 332 ? -10.242 32.281 30.766 1 96.12 332 ASP A O 1
ATOM 2525 N N . LEU A 1 333 ? -11.836 32.812 29.297 1 96.5 333 LEU A N 1
ATOM 2526 C CA . LEU A 1 333 ? -10.922 33.594 28.453 1 96.5 333 LEU A CA 1
ATOM 2527 C C . LEU A 1 333 ? -10.266 34.719 29.25 1 96.5 333 LEU A C 1
ATOM 2529 O O . LEU A 1 333 ? -9.164 35.156 28.906 1 96.5 333 LEU A O 1
ATOM 2533 N N . ASP A 1 334 ? -10.898 35.156 30.312 1 96.75 334 ASP A N 1
ATOM 2534 C CA . ASP A 1 334 ? -10.445 36.344 31 1 96.75 334 ASP A CA 1
ATOM 2535 C C . ASP A 1 334 ? -9.68 36 32.281 1 96.75 334 ASP A C 1
ATOM 2537 O O . ASP A 1 334 ? -9.383 36.875 33.094 1 96.75 334 ASP A O 1
ATOM 2541 N N . LYS A 1 335 ? -9.375 34.75 32.438 1 96.75 335 LYS A N 1
ATOM 2542 C CA . LYS A 1 335 ? -8.57 34.281 33.562 1 96.75 335 LYS A CA 1
ATOM 2543 C C . LYS A 1 335 ? -7.293 33.594 33.094 1 96.75 335 LYS A C 1
ATOM 2545 O O . LYS A 1 335 ? -7.234 33.094 31.969 1 96.75 335 LYS A O 1
ATOM 2550 N N . PRO A 1 336 ? -6.305 33.594 33.969 1 95.69 336 PRO A N 1
ATOM 2551 C CA . PRO A 1 336 ? -5.102 32.844 33.656 1 95.69 336 PRO A CA 1
ATOM 2552 C C . PRO A 1 336 ? -5.363 31.328 33.625 1 95.69 336 PRO A C 1
ATOM 2554 O O . PRO A 1 336 ? -6.379 30.859 34.156 1 95.69 336 PRO A O 1
ATOM 2557 N N . LEU A 1 337 ? -4.48 30.609 32.906 1 93.75 337 LEU A N 1
ATOM 2558 C CA . LEU A 1 337 ? -4.582 29.156 32.938 1 93.75 337 LEU A CA 1
ATOM 2559 C C . LEU A 1 337 ? -4.379 28.609 34.344 1 93.75 337 LEU A C 1
ATOM 2561 O O . LEU A 1 337 ? -3.527 29.094 35.094 1 93.75 337 LEU A O 1
ATOM 2565 N N . PRO A 1 338 ? -5.18 27.672 34.719 1 91.5 338 PRO A N 1
ATOM 2566 C CA . PRO A 1 338 ? -4.965 27.047 36.031 1 91.5 338 PRO A CA 1
ATOM 2567 C C . PRO A 1 338 ? -3.586 26.406 36.156 1 91.5 338 PRO A C 1
ATOM 2569 O O . PRO A 1 338 ? -3.057 25.875 35.188 1 91.5 338 PRO A O 1
ATOM 2572 N N . THR A 1 339 ? -3.088 26.406 37.406 1 84.75 339 THR A N 1
ATOM 2573 C CA . THR A 1 339 ? -1.824 25.734 37.688 1 84.75 339 THR A CA 1
ATOM 2574 C C . THR A 1 339 ? -1.953 24.219 37.469 1 84.75 339 THR A C 1
ATOM 2576 O O . THR A 1 339 ? -2.947 23.609 37.875 1 84.75 339 THR A O 1
ATOM 2579 N N . GLY A 1 340 ? -1.021 23.609 36.75 1 85.88 340 GLY A N 1
ATOM 2580 C CA . GLY A 1 340 ? -1.016 22.172 36.531 1 85.88 340 GLY A CA 1
ATOM 2581 C C . GLY A 1 340 ? -1.99 21.703 35.469 1 85.88 340 GLY A C 1
ATOM 2582 O O . GLY A 1 340 ? -2.381 20.531 35.438 1 85.88 340 GLY A O 1
ATOM 2583 N N . LEU A 1 341 ? -2.426 22.594 34.688 1 89.31 341 LEU A N 1
ATOM 2584 C CA . LEU A 1 341 ? -3.426 22.297 33.688 1 89.31 341 LEU A CA 1
ATOM 2585 C C . LEU A 1 341 ? -2.914 21.219 32.719 1 89.31 341 LEU A C 1
ATOM 2587 O O . LEU A 1 341 ? -3.656 20.312 32.344 1 89.31 341 LEU A O 1
ATOM 2591 N N . PHE A 1 342 ? -1.652 21.312 32.312 1 89.06 342 PHE A N 1
ATOM 2592 C CA . PHE A 1 342 ? -1.094 20.422 31.297 1 89.06 342 PHE A CA 1
ATOM 2593 C C . PHE A 1 342 ? -0.527 19.156 31.922 1 89.06 342 PHE A C 1
ATOM 2595 O O . PHE A 1 342 ? 0.244 19.219 32.875 1 89.06 342 PHE A O 1
ATOM 2602 N N . GLY A 1 343 ? -0.972 18.078 31.406 1 82.19 343 GLY A N 1
ATOM 2603 C CA . GLY A 1 343 ? -0.447 16.797 31.875 1 82.19 343 GLY A CA 1
ATOM 2604 C C . GLY A 1 343 ? 0.967 16.531 31.391 1 82.19 343 GLY A C 1
ATOM 2605 O O . GLY A 1 343 ? 1.495 17.25 30.547 1 82.19 343 GLY A O 1
ATOM 2606 N N . ASP A 1 344 ? 1.561 15.438 31.859 1 76.62 344 ASP A N 1
ATOM 2607 C CA . ASP A 1 344 ? 2.936 15.047 31.562 1 76.62 344 ASP A CA 1
ATOM 2608 C C . ASP A 1 344 ? 3.092 14.672 30.094 1 76.62 344 ASP A C 1
ATOM 2610 O O . ASP A 1 344 ? 4.188 14.75 29.531 1 76.62 344 ASP A O 1
ATOM 2614 N N . HIS A 1 345 ? 2.021 14.367 29.453 1 73.25 345 HIS A N 1
ATOM 2615 C CA . HIS A 1 345 ? 2.068 13.891 28.078 1 73.25 345 HIS A CA 1
ATOM 2616 C C . HIS A 1 345 ? 2.178 15.055 27.094 1 73.25 345 HIS A C 1
ATOM 2618 O O . HIS A 1 345 ? 2.492 14.859 25.922 1 73.25 345 HIS A O 1
ATOM 2624 N N . VAL A 1 346 ? 1.952 16.234 27.578 1 80.88 346 VAL A N 1
ATOM 2625 C CA . VAL A 1 346 ? 1.965 17.391 26.703 1 80.88 346 VAL A CA 1
ATOM 2626 C C . VAL A 1 346 ? 3.402 17.859 26.484 1 80.88 346 VAL A C 1
ATOM 2628 O O . VAL A 1 346 ? 4.164 18.016 27.438 1 80.88 346 VAL A O 1
ATOM 2631 N N . SER A 1 347 ? 3.654 18.031 25.219 1 78.38 347 SER A N 1
ATOM 2632 C CA . SER A 1 347 ? 5.023 18.406 24.875 1 78.38 347 SER A CA 1
ATOM 2633 C C . SER A 1 347 ? 5.344 19.828 25.359 1 78.38 347 SER A C 1
ATOM 2635 O O . SER A 1 347 ? 4.488 20.703 25.297 1 78.38 347 SER A O 1
ATOM 2637 N N . HIS A 1 348 ? 6.566 20 25.766 1 78 348 HIS A N 1
ATOM 2638 C CA . HIS A 1 348 ? 7.039 21.312 26.203 1 78 348 HIS A CA 1
ATOM 2639 C C . HIS A 1 348 ? 7.012 22.312 25.047 1 78 348 HIS A C 1
ATOM 2641 O O . HIS A 1 348 ? 6.707 23.484 25.25 1 78 348 HIS A O 1
ATOM 2647 N N . GLY A 1 349 ? 7.227 21.734 23.891 1 78.19 349 GLY A N 1
ATOM 2648 C CA . GLY A 1 349 ? 7.191 22.578 22.719 1 78.19 349 GLY A CA 1
ATOM 2649 C C . GLY A 1 349 ? 5.816 23.141 22.422 1 78.19 349 GLY A C 1
ATOM 2650 O O . GLY A 1 349 ? 5.68 24.328 22.094 1 78.19 349 GLY A O 1
ATOM 2651 N N . SER A 1 350 ? 4.828 22.375 22.609 1 84.62 350 SER A N 1
ATOM 2652 C CA . SER A 1 350 ? 3.459 22.828 22.375 1 84.62 350 SER A CA 1
ATOM 2653 C C . SER A 1 350 ? 3.031 23.859 23.422 1 84.62 350 SER A C 1
ATOM 2655 O O . SER A 1 350 ? 2.361 24.844 23.094 1 84.62 350 SER A O 1
ATOM 2657 N N . ILE A 1 351 ? 3.467 23.641 24.656 1 87.31 351 ILE A N 1
ATOM 2658 C CA . ILE A 1 351 ? 3.141 24.594 25.719 1 87.31 351 ILE A CA 1
ATOM 2659 C C . ILE A 1 351 ? 3.832 25.922 25.438 1 87.31 351 ILE A C 1
ATOM 2661 O O . ILE A 1 351 ? 3.213 26.984 25.547 1 87.31 351 ILE A O 1
ATOM 2665 N N . LYS A 1 352 ? 5.02 25.828 25.047 1 86.5 352 LYS A N 1
ATOM 2666 C CA . LYS A 1 352 ? 5.777 27.047 24.75 1 86.5 352 LYS A CA 1
ATOM 2667 C C . LYS A 1 352 ? 5.145 27.828 23.594 1 86.5 352 LYS A C 1
ATOM 2669 O O . LYS A 1 352 ? 5.121 29.062 23.625 1 86.5 352 LYS A O 1
ATOM 2674 N N . ARG A 1 353 ? 4.656 27.156 22.656 1 87.12 353 ARG A N 1
ATOM 2675 C CA . ARG A 1 353 ? 4.004 27.812 21.531 1 87.12 353 ARG A CA 1
ATOM 2676 C C . ARG A 1 353 ? 2.771 28.578 21.984 1 87.12 353 ARG A C 1
ATOM 2678 O O . ARG A 1 353 ? 2.51 29.688 21.484 1 87.12 353 ARG A O 1
ATOM 2685 N N . LEU A 1 354 ? 2.09 28 22.875 1 90.44 354 LEU A N 1
ATOM 2686 C CA . LEU A 1 354 ? 0.889 28.656 23.375 1 90.44 354 LEU A CA 1
ATOM 2687 C C . LEU A 1 354 ? 1.25 29.844 24.266 1 90.44 354 LEU A C 1
ATOM 2689 O O . LEU A 1 354 ? 0.699 30.922 24.109 1 90.44 354 LEU A O 1
ATOM 2693 N N . VAL A 1 355 ? 2.23 29.719 25.109 1 90.06 355 VAL A N 1
ATOM 2694 C CA . VAL A 1 355 ? 2.467 30.641 26.219 1 90.06 355 VAL A CA 1
ATOM 2695 C C . VAL A 1 355 ? 3.461 31.719 25.781 1 90.06 355 VAL A C 1
ATOM 2697 O O . VAL A 1 355 ? 3.385 32.875 26.234 1 90.06 355 VAL A O 1
ATOM 2700 N N . GLY A 1 356 ? 4.312 31.344 24.938 1 87.75 356 GLY A N 1
ATOM 2701 C CA . GLY A 1 356 ? 5.355 32.281 24.547 1 87.75 356 GLY A CA 1
ATOM 2702 C C . GLY A 1 356 ? 6.156 32.812 25.719 1 87.75 356 GLY A C 1
ATOM 2703 O O . GLY A 1 356 ? 6.664 32.031 26.531 1 87.75 356 GLY A O 1
ATOM 2704 N N . GLU A 1 357 ? 6.156 34.188 25.828 1 89.31 357 GLU A N 1
ATOM 2705 C CA . GLU A 1 357 ? 6.934 34.844 26.891 1 89.31 357 GLU A CA 1
ATOM 2706 C C . GLU A 1 357 ? 6.039 35.281 28.047 1 89.31 357 GLU A C 1
ATOM 2708 O O . GLU A 1 357 ? 6.5 35.938 28.984 1 89.31 357 GLU A O 1
ATOM 2713 N N . HIS A 1 358 ? 4.91 34.812 28 1 92.5 358 HIS A N 1
ATOM 2714 C CA . HIS A 1 358 ? 3.953 35.281 29 1 92.5 358 HIS A CA 1
ATOM 2715 C C . HIS A 1 358 ? 4.062 34.469 30.297 1 92.5 358 HIS A C 1
ATOM 2717 O O . HIS A 1 358 ? 4.473 33.312 30.266 1 92.5 358 HIS A O 1
ATOM 2723 N N . ASP A 1 359 ? 3.682 35.156 31.391 1 91.06 359 ASP A N 1
ATOM 2724 C CA . ASP A 1 359 ? 3.551 34.469 32.688 1 91.06 359 ASP A CA 1
ATOM 2725 C C . ASP A 1 359 ? 2.201 33.781 32.781 1 91.06 359 ASP A C 1
ATOM 2727 O O . ASP A 1 359 ? 1.158 34.438 32.875 1 91.06 359 ASP A O 1
ATOM 2731 N N . LEU A 1 360 ? 2.207 32.5 32.812 1 87 360 LEU A N 1
ATOM 2732 C CA . LEU A 1 360 ? 0.991 31.703 32.812 1 87 360 LEU A CA 1
ATOM 2733 C C . LEU A 1 360 ? 0.136 32 34.031 1 87 360 LEU A C 1
ATOM 2735 O O . LEU A 1 360 ? -1.089 31.859 34 1 87 360 LEU A O 1
ATOM 2739 N N . ALA A 1 361 ? 0.742 32.406 35.156 1 87.5 361 ALA A N 1
ATOM 2740 C CA . ALA A 1 361 ? 0.045 32.594 36.438 1 87.5 361 ALA A CA 1
ATOM 2741 C C . ALA A 1 361 ? -0.802 33.875 36.406 1 87.5 361 ALA A C 1
ATOM 2743 O O . ALA A 1 361 ? -1.785 34 37.125 1 87.5 361 ALA A O 1
ATOM 2744 N N . THR A 1 362 ? -0.457 34.688 35.5 1 93.38 362 THR A N 1
ATOM 2745 C CA . THR A 1 362 ? -1.12 36 35.562 1 93.38 362 THR A CA 1
ATOM 2746 C C . THR A 1 362 ? -1.756 36.344 34.25 1 93.38 362 THR A C 1
ATOM 2748 O O . THR A 1 362 ? -2.643 37.219 34.188 1 93.38 362 THR A O 1
ATOM 2751 N N . THR A 1 363 ? -1.365 35.781 33.125 1 95.94 363 THR A N 1
ATOM 2752 C CA . THR A 1 363 ? -1.831 36.188 31.797 1 95.94 363 THR A CA 1
ATOM 2753 C C . THR A 1 363 ? -3.158 35.5 31.469 1 95.94 363 THR A C 1
ATOM 2755 O O . THR A 1 363 ? -3.262 34.281 31.5 1 95.94 363 THR A O 1
ATOM 2758 N N . PRO A 1 364 ? -4.16 36.312 31.172 1 96.75 364 PRO A N 1
ATOM 2759 C CA . PRO A 1 364 ? -5.438 35.719 30.781 1 96.75 364 PRO A CA 1
ATOM 2760 C C . PRO A 1 364 ? -5.336 34.875 29.5 1 96.75 364 PRO A C 1
ATOM 2762 O O . PRO A 1 364 ? -4.539 35.219 28.625 1 96.75 364 PRO A O 1
ATOM 2765 N N . LEU A 1 365 ? -6.18 33.844 29.422 1 96.5 365 LEU A N 1
ATOM 2766 C CA . LEU A 1 365 ? -6.215 32.938 28.266 1 96.5 365 LEU A CA 1
ATOM 2767 C C . LEU A 1 365 ? -6.457 33.75 26.984 1 96.5 365 LEU A C 1
ATOM 2769 O O . LEU A 1 365 ? -5.867 33.438 25.938 1 96.5 365 LEU A O 1
ATOM 2773 N N . ARG A 1 366 ? -7.246 34.812 27.047 1 96.69 366 ARG A N 1
ATOM 2774 C CA . ARG A 1 366 ? -7.566 35.656 25.891 1 96.69 366 ARG A CA 1
ATOM 2775 C C . ARG A 1 366 ? -6.301 36.25 25.281 1 96.69 366 ARG A C 1
ATOM 2777 O O . ARG A 1 366 ? -6.188 36.375 24.062 1 96.69 366 ARG A O 1
ATOM 2784 N N . VAL A 1 367 ? -5.363 36.594 26.125 1 96.25 367 VAL A N 1
ATOM 2785 C CA . VAL A 1 367 ? -4.121 37.188 25.672 1 96.25 367 VAL A CA 1
ATOM 2786 C C . VAL A 1 367 ? -3.26 36.156 24.969 1 96.25 367 VAL A C 1
ATOM 2788 O O . VAL A 1 367 ? -2.689 36.406 23.906 1 96.25 367 VAL A O 1
ATOM 2791 N N . LEU A 1 368 ? -3.24 34.938 25.547 1 96 368 LEU A N 1
ATOM 2792 C CA . LEU A 1 368 ? -2.461 33.875 24.969 1 96 368 LEU A CA 1
ATOM 2793 C C . LEU A 1 368 ? -3.004 33.469 23.594 1 96 368 LEU A C 1
ATOM 2795 O O . LEU A 1 368 ? -2.25 33.406 22.625 1 96 368 LEU A O 1
ATOM 2799 N N . LEU A 1 369 ? -4.293 33.312 23.5 1 96.75 369 LEU A N 1
ATOM 2800 C CA . LEU A 1 369 ? -4.934 32.938 22.25 1 96.75 369 LEU A CA 1
ATOM 2801 C C . LEU A 1 369 ? -4.848 34.094 21.234 1 96.75 369 LEU A C 1
ATOM 2803 O O . LEU A 1 369 ? -4.703 33.844 20.031 1 96.75 369 LEU A O 1
ATOM 2807 N N . GLY A 1 370 ? -4.977 35.281 21.734 1 95.62 370 GLY A N 1
ATOM 2808 C CA . GLY A 1 370 ? -4.824 36.438 20.875 1 95.62 370 GLY A CA 1
ATOM 2809 C C . GLY A 1 370 ? -3.465 36.531 20.203 1 95.62 370 GLY A C 1
ATOM 2810 O O . GLY A 1 370 ? -3.354 36.969 19.062 1 95.62 370 GLY A O 1
ATOM 2811 N N . GLY A 1 371 ? -2.453 36.125 20.953 1 94.69 371 GLY A N 1
ATOM 2812 C CA . GLY A 1 371 ? -1.121 36.062 20.375 1 94.69 371 GLY A CA 1
ATOM 2813 C C . GLY A 1 371 ? -1.033 35.094 19.203 1 94.69 371 GLY A C 1
ATOM 2814 O O . GLY A 1 371 ? -0.328 35.375 18.219 1 94.69 371 GLY A O 1
ATOM 2815 N N . LEU A 1 372 ? -1.796 34.031 19.281 1 94.69 372 LEU A N 1
ATOM 2816 C CA . LEU A 1 372 ? -1.801 33.031 18.219 1 94.69 372 LEU A CA 1
ATOM 2817 C C . LEU A 1 372 ? -2.639 33.5 17.031 1 94.69 372 LEU A C 1
ATOM 2819 O O . LEU A 1 372 ? -2.486 32.969 15.922 1 94.69 372 LEU A O 1
ATOM 2823 N N . ALA A 1 373 ? -3.555 34.406 17.234 1 95.06 373 ALA A N 1
ATOM 2824 C CA . ALA A 1 373 ? -4.43 34.938 16.188 1 95.06 373 ALA A CA 1
ATOM 2825 C C . ALA A 1 373 ? -3.715 35.969 15.344 1 95.06 373 ALA A C 1
ATOM 2827 O O . ALA A 1 373 ? -4.16 36.312 14.242 1 95.06 373 ALA A O 1
ATOM 2828 N N . ARG A 1 374 ? -2.637 36.531 15.898 1 94.94 374 ARG A N 1
ATOM 2829 C CA . ARG A 1 374 ? -1.967 37.656 15.258 1 94.94 374 ARG A CA 1
ATOM 2830 C C . ARG A 1 374 ? -1.266 37.219 13.977 1 94.94 374 ARG A C 1
ATOM 2832 O O . ARG A 1 374 ? -0.553 36.219 13.961 1 94.94 374 ARG A O 1
ATOM 2839 N N . LEU A 1 375 ? -1.55 37.938 12.969 1 96.69 375 LEU A N 1
ATOM 2840 C CA . LEU A 1 375 ? -0.909 37.719 11.672 1 96.69 375 LEU A CA 1
ATOM 2841 C C . LEU A 1 375 ? 0.157 38.781 11.414 1 96.69 375 LEU A C 1
ATOM 2843 O O . LEU A 1 375 ? 0.215 39.812 12.117 1 96.69 375 LEU A O 1
ATOM 2847 N N . GLY A 1 376 ? 1.041 38.5 10.562 1 97.12 376 GLY A N 1
ATOM 2848 C CA . GLY A 1 376 ? 2.061 39.438 10.109 1 97.12 376 GLY A CA 1
ATOM 2849 C C . GLY A 1 376 ? 2.236 39.438 8.602 1 97.12 376 GLY A C 1
ATOM 2850 O O . GLY A 1 376 ? 1.685 38.594 7.906 1 97.12 376 GLY A O 1
ATOM 2851 N N . ARG A 1 377 ? 2.977 40.438 8.203 1 97.94 377 ARG A N 1
ATOM 2852 C CA . ARG A 1 377 ? 3.162 40.625 6.766 1 97.94 377 ARG A CA 1
ATOM 2853 C C . ARG A 1 377 ? 4.422 39.938 6.277 1 97.94 377 ARG A C 1
ATOM 2855 O O . ARG A 1 377 ? 5.453 39.938 6.949 1 97.94 377 ARG A O 1
ATOM 2862 N N . ILE A 1 378 ? 4.395 39.344 5.047 1 97.62 378 ILE A N 1
ATOM 2863 C CA . ILE A 1 378 ? 5.578 38.812 4.391 1 97.62 378 ILE A CA 1
ATOM 2864 C C . ILE A 1 378 ? 6.562 39.938 4.078 1 97.62 378 ILE A C 1
ATOM 2866 O O . ILE A 1 378 ? 7.77 39.781 4.277 1 97.62 378 ILE A O 1
ATOM 2870 N N . ALA A 1 379 ? 6.035 41.094 3.674 1 96.69 379 ALA A N 1
ATOM 2871 C CA . ALA A 1 379 ? 6.824 42.219 3.168 1 96.69 379 ALA A CA 1
ATOM 2872 C C . ALA A 1 379 ? 7.801 42.719 4.227 1 96.69 379 ALA A C 1
ATOM 2874 O O . ALA A 1 379 ? 8.914 43.156 3.9 1 96.69 379 ALA A O 1
ATOM 2875 N N . ASP A 1 380 ? 7.41 42.688 5.477 1 95.5 380 ASP A N 1
ATOM 2876 C CA . ASP A 1 380 ? 8.297 43.188 6.52 1 95.5 380 ASP A CA 1
ATOM 2877 C C . ASP A 1 380 ? 8.797 42.062 7.414 1 95.5 380 ASP A C 1
ATOM 2879 O O . ASP A 1 380 ? 9.359 42.312 8.484 1 95.5 380 ASP A O 1
ATOM 2883 N N . ARG A 1 381 ? 8.5 40.812 6.996 1 94.5 381 ARG A N 1
ATOM 2884 C CA . ARG A 1 381 ? 9.023 39.594 7.586 1 94.5 381 ARG A CA 1
ATOM 2885 C C . ARG A 1 381 ? 8.469 39.375 8.984 1 94.5 381 ARG A C 1
ATOM 2887 O O . ARG A 1 381 ? 9.102 38.719 9.82 1 94.5 381 ARG A O 1
ATOM 2894 N N . THR A 1 382 ? 7.293 39.906 9.266 1 94.62 382 THR A N 1
ATOM 2895 C CA . THR A 1 382 ? 6.68 39.75 10.578 1 94.62 382 THR A CA 1
ATOM 2896 C C . THR A 1 382 ? 5.684 38.594 10.57 1 94.62 382 THR A C 1
ATOM 2898 O O . THR A 1 382 ? 5.195 38.188 11.625 1 94.62 382 THR A O 1
ATOM 2901 N N . GLY A 1 383 ? 5.387 38.125 9.352 1 95.94 383 GLY A N 1
ATOM 2902 C CA . GLY A 1 383 ? 4.434 37.031 9.227 1 95.94 383 GLY A CA 1
ATOM 2903 C C . GLY A 1 383 ? 4.297 36.5 7.805 1 95.94 383 GLY A C 1
ATOM 2904 O O . GLY A 1 383 ? 5.246 36.594 7.02 1 95.94 383 GLY A O 1
ATOM 2905 N N . TRP A 1 384 ? 3.139 35.969 7.508 1 97 384 TRP A N 1
ATOM 2906 C CA . TRP A 1 384 ? 3.062 35.156 6.297 1 97 384 TRP A CA 1
ATOM 2907 C C . TRP A 1 384 ? 1.932 35.625 5.391 1 97 384 TRP A C 1
ATOM 2909 O O . TRP A 1 384 ? 1.588 34.969 4.414 1 97 384 TRP A O 1
ATOM 2919 N N . VAL A 1 385 ? 1.315 36.781 5.695 1 98.38 385 VAL A N 1
ATOM 2920 C CA . VAL A 1 385 ? 0.26 37.344 4.859 1 98.38 385 VAL A CA 1
ATOM 2921 C C . VAL A 1 385 ? 0.867 38.281 3.818 1 98.38 385 VAL A C 1
ATOM 2923 O O . VAL A 1 385 ? 1.671 39.156 4.156 1 98.38 385 VAL A O 1
ATOM 2926 N N . GLY A 1 386 ? 0.511 38.094 2.604 1 98.69 386 GLY A N 1
ATOM 2927 C CA . GLY A 1 386 ? 1.009 38.969 1.554 1 98.69 386 GLY A CA 1
ATOM 2928 C C . GLY A 1 386 ? 0.541 38.562 0.169 1 98.69 386 GLY A C 1
ATOM 2929 O O . GLY A 1 386 ? -0.34 37.719 0.029 1 98.69 386 GLY A O 1
ATOM 2930 N N . THR A 1 387 ? 1.088 39.281 -0.816 1 98.75 387 THR A N 1
ATOM 2931 C CA . THR A 1 387 ? 0.794 38.969 -2.209 1 98.75 387 THR A CA 1
ATOM 2932 C C . THR A 1 387 ? 1.766 37.906 -2.738 1 98.75 387 THR A C 1
ATOM 2934 O O . THR A 1 387 ? 2.791 37.625 -2.113 1 98.75 387 THR A O 1
ATOM 2937 N N . ALA A 1 388 ? 1.411 37.344 -3.871 1 98.69 388 ALA A N 1
ATOM 2938 C CA . ALA A 1 388 ? 2.309 36.406 -4.543 1 98.69 388 ALA A CA 1
ATOM 2939 C C . ALA A 1 388 ? 3.658 37.031 -4.836 1 98.69 388 ALA A C 1
ATOM 2941 O O . ALA A 1 388 ? 4.703 36.406 -4.727 1 98.69 388 ALA A O 1
ATOM 2942 N N . GLY A 1 389 ? 3.605 38.312 -5.195 1 98.56 389 GLY A N 1
ATOM 2943 C CA . GLY A 1 389 ? 4.84 39.031 -5.461 1 98.56 389 GLY A CA 1
ATOM 2944 C C . GLY A 1 389 ? 5.727 39.156 -4.238 1 98.56 389 GLY A C 1
ATOM 2945 O O . GLY A 1 389 ? 6.938 38.938 -4.316 1 98.56 389 GLY A O 1
ATOM 2946 N N . GLU A 1 390 ? 5.133 39.562 -3.131 1 98.5 390 GLU A N 1
ATOM 2947 C CA . GLU A 1 390 ? 5.883 39.688 -1.882 1 98.5 390 GLU A CA 1
ATOM 2948 C C . GLU A 1 390 ? 6.477 38.344 -1.473 1 98.5 390 GLU A C 1
ATOM 2950 O O . GLU A 1 390 ? 7.602 38.281 -0.968 1 98.5 390 GLU A O 1
ATOM 2955 N N . PHE A 1 391 ? 5.723 37.312 -1.656 1 98.44 391 PHE A N 1
ATOM 2956 C CA . PHE A 1 391 ? 6.211 35.969 -1.323 1 98.44 391 PHE A CA 1
ATOM 2957 C C . PHE A 1 391 ? 7.359 35.562 -2.24 1 98.44 391 PHE A C 1
ATOM 2959 O O . PHE A 1 391 ? 8.344 35 -1.788 1 98.44 391 PHE A O 1
ATOM 2966 N N . ALA A 1 392 ? 7.246 35.844 -3.52 1 98.31 392 ALA A N 1
ATOM 2967 C CA . ALA A 1 392 ? 8.328 35.562 -4.465 1 98.31 392 ALA A CA 1
ATOM 2968 C C . ALA A 1 392 ? 9.594 36.312 -4.066 1 98.31 392 ALA A C 1
ATOM 2970 O O . ALA A 1 392 ? 10.703 35.812 -4.215 1 98.31 392 ALA A O 1
ATOM 2971 N N . ASP A 1 393 ? 9.422 37.594 -3.574 1 97.75 393 ASP A N 1
ATOM 2972 C CA . ASP A 1 393 ? 10.562 38.344 -3.07 1 97.75 393 ASP A CA 1
ATOM 2973 C C . ASP A 1 393 ? 11.281 37.562 -1.957 1 97.75 393 ASP A C 1
ATOM 2975 O O . ASP A 1 393 ? 12.508 37.5 -1.941 1 97.75 393 ASP A O 1
ATOM 2979 N N . LEU A 1 394 ? 10.492 37.031 -1.11 1 97 394 LEU A N 1
ATOM 2980 C CA . LEU A 1 394 ? 11.047 36.281 0.002 1 97 394 LEU A CA 1
ATOM 2981 C C . LEU A 1 394 ? 11.789 35.062 -0.5 1 97 394 LEU A C 1
ATOM 2983 O O . LEU A 1 394 ? 12.906 34.781 -0.061 1 97 394 LEU A O 1
ATOM 2987 N N . ILE A 1 395 ? 11.203 34.281 -1.396 1 97.44 395 ILE A N 1
ATOM 2988 C CA . ILE A 1 395 ? 11.82 33.094 -1.932 1 97.44 395 ILE A CA 1
ATOM 2989 C C . ILE A 1 395 ? 13.141 33.438 -2.621 1 97.44 395 ILE A C 1
ATOM 2991 O O . ILE A 1 395 ? 14.141 32.75 -2.461 1 97.44 395 ILE A O 1
ATOM 2995 N N . GLU A 1 396 ? 13.125 34.531 -3.387 1 97.25 396 GLU A N 1
ATOM 2996 C CA . GLU A 1 396 ? 14.344 35 -4.047 1 97.25 396 GLU A CA 1
ATOM 2997 C C . GLU A 1 396 ? 15.43 35.344 -3.029 1 97.25 396 GLU A C 1
ATOM 2999 O O . GLU A 1 396 ? 16.594 34.969 -3.215 1 97.25 396 GLU A O 1
ATOM 3004 N N . GLU A 1 397 ? 14.992 35.969 -1.999 1 96.25 397 GLU A N 1
ATOM 3005 C CA . GLU A 1 397 ? 15.922 36.344 -0.933 1 96.25 397 GLU A CA 1
ATOM 3006 C C . GLU A 1 397 ? 16.5 35.094 -0.267 1 96.25 397 GLU A C 1
ATOM 3008 O O . GLU A 1 397 ? 17.688 35.062 0.055 1 96.25 397 GLU A O 1
ATOM 3013 N N . LEU A 1 398 ? 15.734 34.094 -0.018 1 96.19 398 LEU A N 1
ATOM 3014 C CA . LEU A 1 398 ? 16.203 32.844 0.543 1 96.19 398 LEU A CA 1
ATOM 3015 C C . LEU A 1 398 ? 17.281 32.219 -0.331 1 96.19 398 LEU A C 1
ATOM 3017 O O . LEU A 1 398 ? 18.234 31.625 0.182 1 96.19 398 LEU A O 1
ATOM 3021 N N . GLY A 1 399 ? 17.109 32.406 -1.594 1 95.81 399 GLY A N 1
ATOM 3022 C CA . GLY A 1 399 ? 18.125 31.922 -2.514 1 95.81 399 GLY A CA 1
ATOM 3023 C C . GLY A 1 399 ? 19.484 32.562 -2.295 1 95.81 399 GLY A C 1
ATOM 3024 O O . GLY A 1 399 ? 20.516 31.906 -2.416 1 95.81 399 GLY A O 1
ATOM 3025 N N . GLU A 1 400 ? 19.422 33.812 -1.958 1 95.25 400 GLU A N 1
ATOM 3026 C CA . GLU A 1 400 ? 20.656 34.531 -1.692 1 95.25 400 GLU A CA 1
ATOM 3027 C C . GLU A 1 400 ? 21.359 34 -0.437 1 95.25 400 GLU A C 1
ATOM 3029 O O . GLU A 1 400 ? 22.578 34.125 -0.298 1 95.25 400 GLU A O 1
ATOM 3034 N N . TRP A 1 401 ? 20.531 33.5 0.403 1 94.44 401 TRP A N 1
ATOM 3035 C CA . TRP A 1 401 ? 21.062 32.969 1.655 1 94.44 401 TRP A CA 1
ATOM 3036 C C . TRP A 1 401 ? 21.547 31.531 1.484 1 94.44 401 TRP A C 1
ATOM 3038 O O . TRP A 1 401 ? 22.016 30.906 2.439 1 94.44 401 TRP A O 1
ATOM 3048 N N . GLY A 1 402 ? 21.391 30.969 0.266 1 92.31 402 GLY A N 1
ATOM 3049 C CA . GLY A 1 402 ? 21.859 29.625 -0.023 1 92.31 402 GLY A CA 1
ATOM 3050 C C . GLY A 1 402 ? 20.781 28.578 0.104 1 92.31 402 GLY A C 1
ATOM 3051 O O . GLY A 1 402 ? 21.078 27.375 0.044 1 92.31 402 GLY A O 1
ATOM 3052 N N . ASN A 1 403 ? 19.625 28.938 0.255 1 93.19 403 ASN A N 1
ATOM 3053 C CA . ASN A 1 403 ? 18.531 27.984 0.441 1 93.19 403 ASN A CA 1
ATOM 3054 C C . ASN A 1 403 ? 18.328 27.109 -0.787 1 93.19 403 ASN A C 1
ATOM 3056 O O . ASN A 1 403 ? 18.469 27.562 -1.92 1 93.19 403 ASN A O 1
ATOM 3060 N N . ASP A 1 404 ? 18 25.797 -0.525 1 96.75 404 ASP A N 1
ATOM 3061 C CA . ASP A 1 404 ? 17.797 24.844 -1.606 1 96.75 404 ASP A CA 1
ATOM 3062 C C . ASP A 1 404 ? 16.375 24.953 -2.164 1 96.75 404 ASP A C 1
ATOM 3064 O O . ASP A 1 404 ? 16.125 24.578 -3.311 1 96.75 404 ASP A O 1
ATOM 3068 N N . GLY A 1 405 ? 15.484 25.344 -1.358 1 97.25 405 GLY A N 1
ATOM 3069 C CA . GLY A 1 405 ? 14.094 25.438 -1.776 1 97.25 405 GLY A CA 1
ATOM 3070 C C . GLY A 1 405 ? 13.133 25.578 -0.613 1 97.25 405 GLY A C 1
ATOM 3071 O O . GLY A 1 405 ? 13.547 25.812 0.522 1 97.25 405 GLY A O 1
ATOM 3072 N N . VAL A 1 406 ? 11.828 25.531 -0.951 1 98.06 406 VAL A N 1
ATOM 3073 C CA . VAL A 1 406 ? 10.805 25.703 0.075 1 98.06 406 VAL A CA 1
ATOM 3074 C C . VAL A 1 406 ? 9.75 24.609 -0.056 1 98.06 406 VAL A C 1
ATOM 3076 O O . VAL A 1 406 ? 9.578 24.031 -1.133 1 98.06 406 VAL A O 1
ATOM 3079 N N . LEU A 1 407 ? 9.141 24.266 1.049 1 98.06 407 LEU A N 1
ATOM 3080 C CA . LEU A 1 407 ? 7.953 23.422 1.108 1 98.06 407 LEU A CA 1
ATOM 3081 C C . LEU A 1 407 ? 6.711 24.266 1.413 1 98.06 407 LEU A C 1
ATOM 3083 O O . LEU A 1 407 ? 6.598 24.844 2.496 1 98.06 407 LEU A O 1
ATOM 3087 N N . LEU A 1 408 ? 5.852 24.328 0.438 1 98.25 408 LEU A N 1
ATOM 3088 C CA . LEU A 1 408 ? 4.59 25.016 0.67 1 98.25 408 LEU A CA 1
ATOM 3089 C C . LEU A 1 408 ? 3.639 24.141 1.489 1 98.25 408 LEU A C 1
ATOM 3091 O O . LEU A 1 408 ? 3.324 23.016 1.097 1 98.25 408 LEU A O 1
ATOM 3095 N N . TRP A 1 409 ? 3.199 24.688 2.559 1 96.62 409 TRP A N 1
ATOM 3096 C CA . TRP A 1 409 ? 2.387 23.969 3.539 1 96.62 409 TRP A CA 1
ATOM 3097 C C . TRP A 1 409 ? 0.902 24.234 3.311 1 96.62 409 TRP A C 1
ATOM 3099 O O . TRP A 1 409 ? 0.455 25.391 3.34 1 96.62 409 TRP A O 1
ATOM 3109 N N . GLY A 1 410 ? 0.11 23.188 3.094 1 93.94 410 GLY A N 1
ATOM 3110 C CA . GLY A 1 410 ? -1.322 23.359 2.912 1 93.94 410 GLY A CA 1
ATOM 3111 C C . GLY A 1 410 ? -2.045 22.078 2.572 1 93.94 410 GLY A C 1
ATOM 3112 O O . GLY A 1 410 ? -1.41 21.047 2.316 1 93.94 410 GLY A O 1
ATOM 3113 N N . ASP A 1 411 ? -3.4 22.172 2.607 1 94.44 411 ASP A N 1
ATOM 3114 C CA . ASP A 1 411 ? -4.238 21.078 2.127 1 94.44 411 ASP A CA 1
ATOM 3115 C C . ASP A 1 411 ? -4.094 20.906 0.616 1 94.44 411 ASP A C 1
ATOM 3117 O O . ASP A 1 411 ? -3.613 21.797 -0.078 1 94.44 411 ASP A O 1
ATOM 3121 N N . LEU A 1 412 ? -4.477 19.766 0.16 1 97.38 412 LEU A N 1
ATOM 3122 C CA . LEU A 1 412 ? -4.367 19.484 -1.267 1 97.38 412 LEU A CA 1
ATOM 3123 C C . LEU A 1 412 ? -5.676 19.781 -1.984 1 97.38 412 LEU A C 1
ATOM 3125 O O . LEU A 1 412 ? -5.828 19.469 -3.168 1 97.38 412 LEU A O 1
ATOM 3129 N N . HIS A 1 413 ? -6.66 20.344 -1.222 1 97.44 413 HIS A N 1
ATOM 3130 C CA . HIS A 1 413 ? -7.875 20.734 -1.922 1 97.44 413 HIS A CA 1
ATOM 3131 C C . HIS A 1 413 ? -7.555 21.672 -3.084 1 97.44 413 HIS A C 1
ATOM 3133 O O . HIS A 1 413 ? -6.746 22.594 -2.943 1 97.44 413 HIS A O 1
ATOM 3139 N N . PRO A 1 414 ? -8.203 21.469 -4.215 1 97.62 414 PRO A N 1
ATOM 3140 C CA . PRO A 1 414 ? -7.867 22.281 -5.391 1 97.62 414 PRO A CA 1
ATOM 3141 C C . PRO A 1 414 ? -7.973 23.781 -5.125 1 97.62 414 PRO A C 1
ATOM 3143 O O . PRO A 1 414 ? -7.152 24.562 -5.621 1 97.62 414 PRO A O 1
ATOM 3146 N N . VAL A 1 415 ? -8.883 24.172 -4.309 1 96.62 415 VAL A N 1
ATOM 3147 C CA . VAL A 1 415 ? -9.031 25.594 -3.979 1 96.62 415 VAL A CA 1
ATOM 3148 C C . VAL A 1 415 ? -7.766 26.109 -3.303 1 96.62 415 VAL A C 1
ATOM 3150 O O . VAL A 1 415 ? -7.273 27.188 -3.635 1 96.62 415 VAL A O 1
ATOM 3153 N N . THR A 1 416 ? -7.211 25.344 -2.395 1 96.69 416 THR A N 1
ATOM 3154 C CA . THR A 1 416 ? -5.992 25.719 -1.684 1 96.69 416 THR A CA 1
ATOM 3155 C C . THR A 1 416 ? -4.801 25.75 -2.635 1 96.69 416 THR A C 1
ATOM 3157 O O . THR A 1 416 ? -4.016 26.703 -2.619 1 96.69 416 THR A O 1
ATOM 3160 N N . VAL A 1 417 ? -4.727 24.75 -3.492 1 98.25 417 VAL A N 1
ATOM 3161 C CA . VAL A 1 417 ? -3.609 24.641 -4.426 1 98.25 417 VAL A CA 1
ATOM 3162 C C . VAL A 1 417 ? -3.609 25.828 -5.387 1 98.25 417 VAL A C 1
ATOM 3164 O O . VAL A 1 417 ? -2.586 26.484 -5.555 1 98.25 417 VAL A O 1
ATOM 3167 N N . HIS A 1 418 ? -4.754 26.188 -5.902 1 97.88 418 HIS A N 1
ATOM 3168 C CA . HIS A 1 418 ? -4.828 27.25 -6.891 1 97.88 418 HIS A CA 1
ATOM 3169 C C . HIS A 1 418 ? -4.68 28.625 -6.234 1 97.88 418 HIS A C 1
ATOM 3171 O O . HIS A 1 418 ? -4.07 29.531 -6.805 1 97.88 418 HIS A O 1
ATOM 3177 N N . ARG A 1 419 ? -5.207 28.781 -5.047 1 96.56 419 ARG A N 1
ATOM 3178 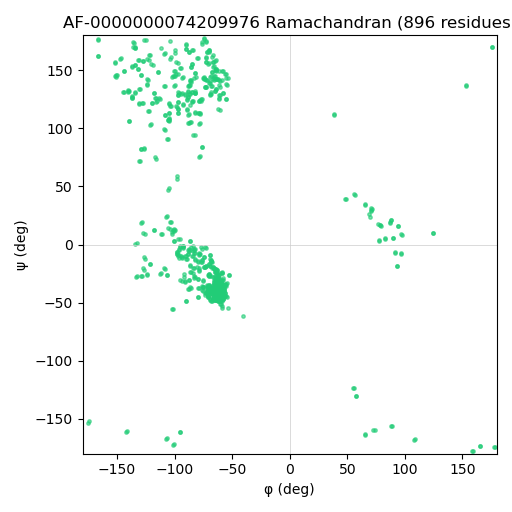C CA . ARG A 1 419 ? -5.031 30.031 -4.316 1 96.56 419 ARG A CA 1
ATOM 3179 C C . ARG A 1 419 ? -3.553 30.312 -4.078 1 96.56 419 ARG A C 1
ATOM 3181 O O . ARG A 1 419 ? -3.131 31.469 -4.109 1 96.56 419 ARG A O 1
ATOM 3188 N N . THR A 1 420 ? -2.809 29.297 -3.906 1 98.12 420 THR A N 1
ATOM 3189 C CA . THR A 1 420 ? -1.396 29.453 -3.578 1 98.12 420 THR A CA 1
ATOM 3190 C C . THR A 1 420 ? -0.56 29.609 -4.844 1 98.12 420 THR A C 1
ATOM 3192 O O . THR A 1 420 ? 0.292 30.484 -4.926 1 98.12 420 THR A O 1
ATOM 3195 N N . LEU A 1 421 ? -0.87 28.906 -5.934 1 98.56 421 LEU A N 1
ATOM 3196 C CA . LEU A 1 421 ? 0.114 28.703 -6.992 1 98.56 421 LEU A CA 1
ATOM 3197 C C . LEU A 1 421 ? -0.223 29.562 -8.211 1 98.56 421 LEU A C 1
ATOM 3199 O O . LEU A 1 421 ? 0.664 29.906 -8.992 1 98.56 421 LEU A O 1
ATOM 3203 N N . ASP A 1 422 ? -1.483 29.922 -8.414 1 98.44 422 ASP A N 1
A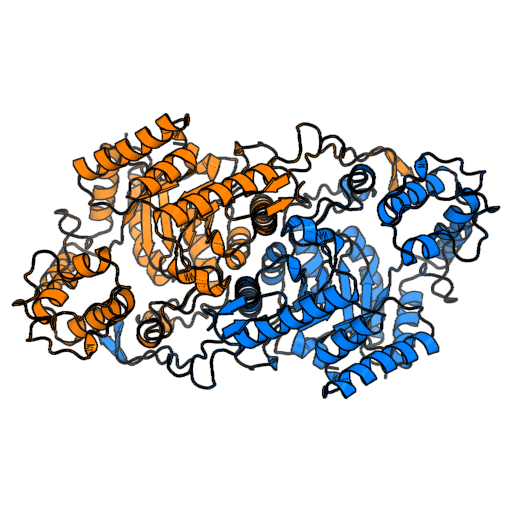TOM 3204 C CA . ASP A 1 422 ? -1.915 30.484 -9.688 1 98.44 422 ASP A CA 1
ATOM 3205 C C . ASP A 1 422 ? -1.113 31.734 -10.031 1 98.44 422 ASP A C 1
ATOM 3207 O O . ASP A 1 422 ? -0.653 31.891 -11.164 1 98.44 422 ASP A O 1
ATOM 3211 N N . GLU A 1 423 ? -0.912 32.625 -9.062 1 98.5 423 GLU A N 1
ATOM 3212 C CA . GLU A 1 423 ? -0.175 33.844 -9.328 1 98.5 423 GLU A CA 1
ATOM 3213 C C . GLU A 1 423 ? 1.312 33.688 -9.031 1 98.5 423 GLU A C 1
ATOM 3215 O O . GLU A 1 423 ? 2.154 34.312 -9.656 1 98.5 423 GLU A O 1
ATOM 3220 N N . LEU A 1 424 ? 1.634 32.781 -8.164 1 98.69 424 LEU A N 1
ATOM 3221 C CA . LEU A 1 424 ? 3.006 32.625 -7.695 1 98.69 424 LEU A CA 1
ATOM 3222 C C . LEU A 1 424 ? 3.873 31.984 -8.781 1 98.69 424 LEU A C 1
ATOM 3224 O O . LEU A 1 424 ? 4.984 32.469 -9.039 1 98.69 424 LEU A O 1
ATOM 3228 N N . VAL A 1 425 ? 3.398 30.969 -9.453 1 98.69 425 VAL A N 1
ATOM 3229 C CA . VAL A 1 425 ? 4.172 30.141 -10.383 1 98.69 425 VAL A CA 1
ATOM 3230 C C . VAL A 1 425 ? 4.672 31 -11.539 1 98.69 425 VAL A C 1
ATOM 3232 O O . VAL A 1 425 ? 5.867 31.016 -11.852 1 98.69 425 VAL A O 1
ATOM 3235 N N . PRO A 1 426 ? 3.777 31.812 -12.172 1 98.5 426 PRO A N 1
ATOM 3236 C CA . PRO A 1 426 ? 4.281 32.656 -13.258 1 98.5 426 PRO A CA 1
ATOM 3237 C C . PRO A 1 426 ? 5.371 33.625 -12.797 1 98.5 426 PRO A C 1
ATOM 3239 O O . PRO A 1 426 ? 6.336 33.844 -13.523 1 98.5 426 PRO A O 1
ATOM 3242 N N . ILE A 1 427 ? 5.273 34.188 -11.617 1 98.56 427 ILE A N 1
ATOM 3243 C CA . ILE A 1 427 ? 6.258 35.156 -11.109 1 98.56 427 ILE A CA 1
ATOM 3244 C C . ILE A 1 427 ? 7.598 34.438 -10.898 1 98.56 427 ILE A C 1
ATOM 3246 O O . ILE A 1 427 ? 8.641 34.906 -11.352 1 98.56 427 ILE A O 1
ATOM 3250 N N . LEU A 1 428 ? 7.535 33.281 -10.273 1 98.5 428 LEU A N 1
ATOM 3251 C CA . LEU A 1 428 ? 8.758 32.531 -9.992 1 98.5 428 LEU A CA 1
ATOM 3252 C C . LEU A 1 428 ? 9.438 32.094 -11.289 1 98.5 428 LEU A C 1
ATOM 3254 O O . LEU A 1 428 ? 10.664 32.125 -11.391 1 98.5 428 LEU A O 1
ATOM 3258 N N . ARG A 1 429 ? 8.695 31.734 -12.312 1 97.88 429 ARG A N 1
ATOM 3259 C CA . ARG A 1 429 ? 9.258 31.312 -13.594 1 97.88 429 ARG A CA 1
ATOM 3260 C C . ARG A 1 429 ? 9.875 32.5 -14.336 1 97.88 429 ARG A C 1
ATOM 3262 O O . ARG A 1 429 ? 10.969 32.375 -14.891 1 97.88 429 ARG A O 1
ATOM 3269 N N . ARG A 1 430 ? 9.203 33.594 -14.297 1 97.69 430 ARG A N 1
ATOM 3270 C CA . ARG A 1 430 ? 9.75 34.781 -14.945 1 97.69 430 ARG A CA 1
ATOM 3271 C C . ARG A 1 430 ? 11.078 35.188 -14.32 1 97.69 430 ARG A C 1
ATOM 3273 O O . ARG A 1 430 ? 11.969 35.688 -15.008 1 97.69 430 ARG A O 1
ATOM 3280 N N . ARG A 1 431 ? 11.172 34.906 -13.07 1 97.5 431 ARG A N 1
ATOM 3281 C CA . ARG A 1 431 ? 12.375 35.312 -12.344 1 97.5 431 ARG A CA 1
ATOM 3282 C C . ARG A 1 431 ? 13.461 34.25 -12.461 1 97.5 431 ARG A C 1
ATOM 3284 O O . ARG A 1 431 ? 14.547 34.375 -11.906 1 97.5 431 ARG A O 1
ATOM 3291 N N . GLY A 1 432 ? 13.125 33.156 -13.102 1 96.81 432 GLY A N 1
ATOM 3292 C CA . GLY A 1 432 ? 14.078 32.062 -13.305 1 96.81 432 GLY A CA 1
ATOM 3293 C C . GLY A 1 432 ? 14.297 31.219 -12.062 1 96.81 432 GLY A C 1
ATOM 3294 O O . GLY A 1 432 ? 15.297 30.516 -11.961 1 96.81 432 GLY A O 1
ATOM 3295 N N . ILE A 1 433 ? 13.422 31.266 -11.07 1 97.94 433 ILE A N 1
ATOM 3296 C CA . ILE A 1 433 ? 13.57 30.578 -9.797 1 97.94 433 ILE A CA 1
ATOM 3297 C C . ILE A 1 433 ? 13 29.156 -9.914 1 97.94 433 ILE A C 1
ATOM 3299 O O . ILE A 1 433 ? 13.594 28.203 -9.406 1 97.94 433 ILE A O 1
ATOM 3303 N N . LEU A 1 434 ? 11.93 28.984 -10.609 1 98 434 LEU A N 1
ATOM 3304 C CA . LEU A 1 434 ? 11.195 27.734 -10.703 1 98 434 LEU A CA 1
ATOM 3305 C C . LEU A 1 434 ? 11.523 27 -12.008 1 98 434 LEU A C 1
ATOM 3307 O O . LEU A 1 434 ? 11.555 27.609 -13.07 1 98 434 LEU A O 1
ATOM 3311 N N . ARG A 1 435 ? 11.711 25.766 -11.922 1 96.62 435 ARG A N 1
ATOM 3312 C CA . ARG A 1 435 ? 12.086 24.953 -13.062 1 96.62 435 ARG A CA 1
ATOM 3313 C C . ARG A 1 435 ? 10.984 24.938 -14.117 1 96.62 435 ARG A C 1
ATOM 3315 O O . ARG A 1 435 ? 9.805 25.078 -13.789 1 96.62 435 ARG A O 1
ATOM 3322 N N . THR A 1 436 ? 11.438 24.594 -15.383 1 94.88 436 THR A N 1
ATOM 3323 C CA . THR A 1 436 ? 10.508 24.406 -16.484 1 94.88 436 THR A CA 1
ATOM 3324 C C . THR A 1 436 ? 10.719 23.031 -17.141 1 94.88 436 THR A C 1
ATOM 3326 O O . THR A 1 436 ? 9.906 22.609 -17.953 1 94.88 436 THR A O 1
ATOM 3329 N N . GLU A 1 437 ? 11.812 22.406 -16.734 1 95.38 437 GLU A N 1
ATOM 3330 C CA . GLU A 1 437 ? 12.164 21.094 -17.281 1 95.38 437 GLU A CA 1
ATOM 3331 C C . GLU A 1 437 ? 12.516 20.109 -16.156 1 95.38 437 GLU A C 1
ATOM 3333 O O . GLU A 1 437 ? 12.797 20.516 -15.031 1 95.38 437 GLU A O 1
ATOM 3338 N N . TRP A 1 438 ? 12.422 18.875 -16.469 1 96.38 438 TRP A N 1
ATOM 3339 C CA . TRP A 1 438 ? 12.703 17.812 -15.523 1 96.38 438 TRP A CA 1
ATOM 3340 C C . TRP A 1 438 ? 13.93 17.016 -15.945 1 96.38 438 TRP A C 1
ATOM 3342 O O . TRP A 1 438 ? 14.227 16.906 -17.141 1 96.38 438 TRP A O 1
ATOM 3352 N N . ALA A 1 439 ? 14.625 16.531 -14.969 1 93.75 439 ALA A N 1
ATOM 3353 C CA . ALA A 1 439 ? 15.719 15.594 -15.242 1 93.75 439 ALA A CA 1
ATOM 3354 C C . ALA A 1 439 ? 15.195 14.188 -15.5 1 93.75 439 ALA A C 1
ATOM 3356 O O . ALA A 1 439 ? 14.086 13.844 -15.086 1 93.75 439 ALA A O 1
ATOM 3357 N N . ASP A 1 440 ? 16.078 13.438 -16.141 1 90.38 440 ASP A N 1
ATOM 3358 C CA . ASP A 1 440 ? 15.797 12.016 -16.281 1 90.38 440 ASP A CA 1
ATOM 3359 C C . ASP A 1 440 ? 16.25 11.242 -15.047 1 90.38 440 ASP A C 1
ATOM 3361 O O . ASP A 1 440 ? 17.297 11.539 -14.469 1 90.38 440 ASP A O 1
ATOM 3365 N N . GLY A 1 441 ? 15.422 10.43 -14.531 1 91.44 441 GLY A N 1
ATOM 3366 C CA . GLY A 1 441 ? 15.875 9.586 -13.438 1 91.44 441 GLY A CA 1
ATOM 3367 C C . GLY A 1 441 ? 15.031 9.727 -12.188 1 91.44 441 GLY A C 1
ATOM 3368 O O . GLY A 1 441 ? 15.484 9.414 -11.086 1 91.44 441 GLY A O 1
ATOM 3369 N N . GLY A 1 442 ? 13.953 10.383 -12.266 1 95.88 442 GLY A N 1
ATOM 3370 C CA . GLY A 1 442 ? 13.008 10.375 -11.156 1 95.88 442 GLY A CA 1
ATOM 3371 C C . GLY A 1 442 ? 13.281 11.469 -10.141 1 95.88 442 GLY A C 1
ATOM 3372 O O . GLY A 1 442 ? 13.867 12.508 -10.477 1 95.88 442 GLY A O 1
ATOM 3373 N N . LEU A 1 443 ? 12.844 11.289 -8.914 1 98.25 443 LEU A N 1
ATOM 3374 C CA . LEU A 1 443 ? 12.844 12.32 -7.883 1 98.25 443 LEU A CA 1
ATOM 3375 C C . LEU A 1 443 ? 14.266 12.672 -7.465 1 98.25 443 LEU A C 1
ATOM 3377 O O . LEU A 1 443 ? 14.602 13.852 -7.328 1 98.25 443 LEU A O 1
ATOM 3381 N N . ARG A 1 444 ? 15.133 11.633 -7.328 1 97.31 444 ARG A N 1
ATOM 3382 C CA . ARG A 1 444 ? 16.5 11.891 -6.891 1 97.31 444 ARG A CA 1
ATOM 3383 C C . ARG A 1 444 ? 17.25 12.727 -7.918 1 97.31 444 ARG A C 1
ATOM 3385 O O . ARG A 1 444 ? 17.953 13.68 -7.562 1 97.31 444 ARG A O 1
ATOM 3392 N N . ALA A 1 445 ? 17.094 12.352 -9.203 1 95.88 445 ALA A N 1
ATOM 3393 C CA . ALA A 1 445 ? 17.75 13.109 -10.266 1 95.88 445 ALA A CA 1
ATOM 3394 C C . ALA A 1 445 ? 17.25 14.547 -10.305 1 95.88 445 ALA A C 1
ATOM 3396 O O . ALA A 1 445 ? 18.031 15.484 -10.492 1 95.88 445 ALA A O 1
ATOM 3397 N N . ASN A 1 446 ? 15.992 14.734 -10.07 1 96.88 446 ASN A N 1
ATOM 3398 C CA . ASN A 1 446 ? 15.422 16.078 -10.055 1 96.88 446 ASN A CA 1
ATOM 3399 C C . ASN A 1 446 ? 15.984 16.906 -8.898 1 96.88 446 ASN A C 1
ATOM 3401 O O . ASN A 1 446 ? 16.312 18.078 -9.078 1 96.88 446 ASN A O 1
ATOM 3405 N N . LEU A 1 447 ? 16.141 16.281 -7.746 1 97.19 447 LEU A N 1
ATOM 3406 C CA . LEU A 1 447 ? 16.625 16.969 -6.559 1 97.19 447 LEU A CA 1
ATOM 3407 C C . LEU A 1 447 ? 18.109 17.312 -6.711 1 97.19 447 LEU A C 1
ATOM 3409 O O . LEU A 1 447 ? 18.562 18.328 -6.176 1 97.19 447 LEU A O 1
ATOM 3413 N N . ARG A 1 448 ? 18.812 16.562 -7.496 1 94.69 448 ARG A N 1
ATOM 3414 C CA . ARG A 1 448 ? 20.25 16.75 -7.633 1 94.69 448 ARG A CA 1
ATOM 3415 C C . ARG A 1 448 ? 20.578 17.609 -8.852 1 94.69 448 ARG A C 1
ATOM 3417 O O . ARG A 1 448 ? 21.75 17.906 -9.109 1 94.69 448 ARG A O 1
ATOM 3424 N N . ALA A 1 449 ? 19.578 17.938 -9.594 1 94.19 449 ALA A N 1
ATOM 3425 C CA . ALA A 1 449 ? 19.781 18.672 -10.836 1 94.19 449 ALA A CA 1
ATOM 3426 C C . ALA A 1 449 ? 20.391 20.047 -10.562 1 94.19 449 ALA A C 1
ATOM 3428 O O . ALA A 1 449 ? 21.031 20.625 -11.438 1 94.19 449 ALA A O 1
ATOM 3429 N N . PHE A 1 450 ? 20.141 20.609 -9.406 1 92 450 PHE A N 1
ATOM 3430 C CA . PHE A 1 450 ? 20.75 21.859 -8.953 1 92 450 PHE A CA 1
ATOM 3431 C C . PHE A 1 450 ? 20.656 21.984 -7.438 1 92 450 PHE A C 1
ATOM 3433 O O . PHE A 1 450 ? 19.891 21.266 -6.793 1 92 450 PHE A O 1
ATOM 3440 N N . MET B 1 1 ? -33.062 -22.219 -18.359 1 55.59 1 MET B N 1
ATOM 3441 C CA . MET B 1 1 ? -32.219 -21.047 -18.562 1 55.59 1 MET B CA 1
ATOM 3442 C C . MET B 1 1 ? -30.859 -21.219 -17.891 1 55.59 1 MET B C 1
ATOM 3444 O O . MET B 1 1 ? -30.766 -21.75 -16.797 1 55.59 1 MET B O 1
ATOM 3448 N N . THR B 1 2 ? -29.781 -21 -18.719 1 80.44 2 THR B N 1
ATOM 3449 C CA . THR B 1 2 ? -28.438 -21.25 -18.219 1 80.44 2 THR B CA 1
ATOM 3450 C C . THR B 1 2 ? -28.125 -20.344 -17.031 1 80.44 2 THR B C 1
ATOM 3452 O O . THR B 1 2 ? -28.578 -19.203 -16.984 1 80.44 2 THR B O 1
ATOM 3455 N N . ARG B 1 3 ? -27.688 -20.891 -16 1 90.94 3 ARG B N 1
ATOM 3456 C CA . ARG B 1 3 ? -27.328 -20.219 -14.758 1 90.94 3 ARG B CA 1
ATOM 3457 C C . ARG B 1 3 ? -26.094 -19.344 -14.938 1 90.94 3 ARG B C 1
ATOM 3459 O O . ARG B 1 3 ? -25.109 -19.766 -15.547 1 90.94 3 ARG B O 1
ATOM 3466 N N . GLN B 1 4 ? -26.219 -18.109 -14.469 1 95.69 4 GLN B N 1
ATOM 3467 C CA . GLN B 1 4 ? -25.031 -17.25 -14.453 1 95.69 4 GLN B CA 1
ATOM 3468 C C . GLN B 1 4 ? -23.984 -17.781 -13.484 1 95.69 4 GLN B C 1
ATOM 3470 O O . GLN B 1 4 ? -24.312 -18.328 -12.4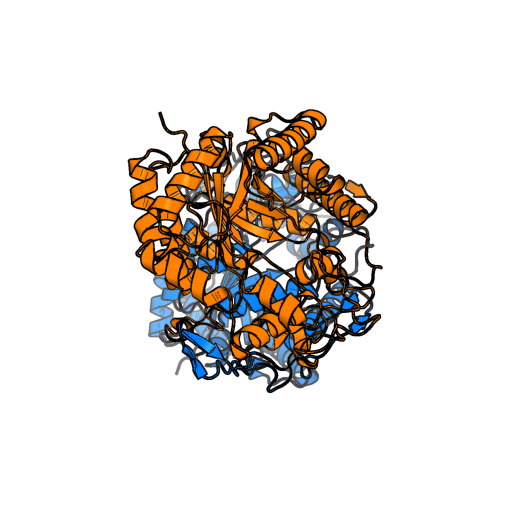38 1 95.69 4 GLN B O 1
ATOM 3475 N N . GLN B 1 5 ? -22.766 -17.625 -13.891 1 97.94 5 GLN B N 1
ATOM 3476 C CA . GLN B 1 5 ? -21.625 -18.016 -13.062 1 97.94 5 GLN B CA 1
ATOM 3477 C C . GLN B 1 5 ? -20.609 -16.891 -12.953 1 97.94 5 GLN B C 1
ATOM 3479 O O . GLN B 1 5 ? -20.453 -16.094 -13.883 1 97.94 5 GLN B O 1
ATOM 3484 N N . HIS B 1 6 ? -20 -16.828 -11.797 1 98.31 6 HIS B N 1
ATOM 3485 C CA . HIS B 1 6 ? -18.922 -15.859 -11.617 1 98.31 6 HIS B CA 1
ATOM 3486 C C . HIS B 1 6 ? -17.656 -16.281 -12.367 1 98.31 6 HIS B C 1
ATOM 3488 O O . HIS B 1 6 ? -17.344 -17.484 -12.414 1 98.31 6 HIS B O 1
ATOM 3494 N N . LEU B 1 7 ? -17.016 -15.312 -12.914 1 98.62 7 LEU B N 1
ATOM 3495 C CA . LEU B 1 7 ? -15.727 -15.508 -13.555 1 98.62 7 LEU B CA 1
ATOM 3496 C C . LEU B 1 7 ? -14.648 -14.672 -12.875 1 98.62 7 LEU B C 1
ATOM 3498 O O . LEU B 1 7 ? -14.812 -13.461 -12.711 1 98.62 7 LEU B O 1
ATOM 3502 N N . GLY B 1 8 ? -13.617 -15.32 -12.383 1 98.69 8 GLY B N 1
ATOM 3503 C CA . GLY B 1 8 ? -12.453 -14.648 -11.82 1 98.69 8 GLY B CA 1
ATOM 3504 C C . GLY B 1 8 ? -11.156 -15.023 -12.516 1 98.69 8 GLY B C 1
ATOM 3505 O O . GLY B 1 8 ? -11.125 -15.945 -13.336 1 98.69 8 GLY B O 1
ATOM 3506 N N . TRP B 1 9 ? -10.195 -14.25 -12.297 1 98.81 9 TRP B N 1
ATOM 3507 C CA . TRP B 1 9 ? -8.844 -14.523 -12.781 1 98.81 9 TRP B CA 1
ATOM 3508 C C . TRP B 1 9 ? -7.875 -14.703 -11.617 1 98.81 9 TRP B C 1
ATOM 3510 O O . TRP B 1 9 ? -7.832 -13.875 -10.703 1 98.81 9 TRP B O 1
ATOM 3520 N N . PHE B 1 10 ? -7.176 -15.773 -11.578 1 98.12 10 PHE B N 1
ATOM 3521 C CA . PHE B 1 10 ? -6.137 -16.016 -10.586 1 98.12 10 PHE B CA 1
ATOM 3522 C C . PHE B 1 10 ? -4.75 -15.844 -11.203 1 98.12 10 PHE B C 1
ATOM 3524 O O . PHE B 1 10 ? -4.305 -16.672 -11.992 1 98.12 10 PHE B O 1
ATOM 3531 N N . LEU B 1 11 ? -4.113 -14.758 -10.812 1 97.94 11 LEU B N 1
ATOM 3532 C CA . LEU B 1 11 ? -2.75 -14.477 -11.258 1 97.94 11 LE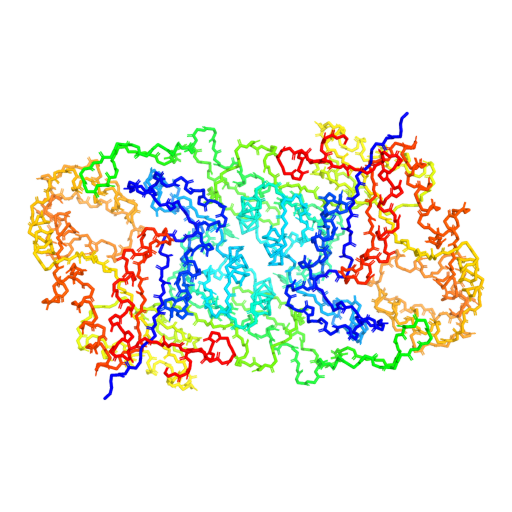U B CA 1
ATOM 3533 C C . LEU B 1 11 ? -1.736 -15.234 -10.398 1 97.94 11 LEU B C 1
ATOM 3535 O O . LEU B 1 11 ? -1.233 -14.695 -9.414 1 97.94 11 LEU B O 1
ATOM 3539 N N . ALA B 1 12 ? -1.354 -16.359 -10.852 1 90.62 12 ALA B N 1
ATOM 3540 C CA . ALA B 1 12 ? -0.556 -17.281 -10.047 1 90.62 12 ALA B CA 1
ATOM 3541 C C . ALA B 1 12 ? 0.891 -16.812 -9.945 1 90.62 12 ALA B C 1
ATOM 3543 O O . ALA B 1 12 ? 1.558 -17.047 -8.938 1 90.62 12 ALA B O 1
ATOM 3544 N N . ARG B 1 13 ? 1.354 -16.141 -11.008 1 92.62 13 ARG B N 1
ATOM 3545 C CA . ARG B 1 13 ? 2.719 -15.625 -10.992 1 92.62 13 ARG B CA 1
ATOM 3546 C C . ARG B 1 13 ? 2.863 -14.477 -10 1 92.62 13 ARG B C 1
ATOM 3548 O O . ARG B 1 13 ? 3.977 -14.141 -9.594 1 92.62 13 ARG B O 1
ATOM 3555 N N . GLY B 1 14 ? 1.73 -13.914 -9.633 1 96.62 14 GLY B N 1
ATOM 3556 C CA . GLY B 1 14 ? 1.796 -12.711 -8.812 1 96.62 14 GLY B CA 1
ATOM 3557 C C . GLY B 1 14 ? 2.422 -11.531 -9.531 1 96.62 14 GLY B C 1
ATOM 3558 O O . GLY B 1 14 ? 2.393 -11.461 -10.766 1 96.62 14 GLY B O 1
ATOM 3559 N N . PHE B 1 15 ? 2.797 -10.562 -8.781 1 98.25 15 PHE B N 1
ATOM 3560 C CA . PHE B 1 15 ? 3.496 -9.391 -9.289 1 98.25 15 PHE B CA 1
ATOM 3561 C C . PHE B 1 15 ? 4.965 -9.703 -9.539 1 98.25 15 PHE B C 1
ATOM 3563 O O . PHE B 1 15 ? 5.836 -9.289 -8.766 1 98.25 15 PHE B O 1
ATOM 3570 N N . GLY B 1 16 ? 5.188 -10.445 -10.703 1 97.69 16 GLY B N 1
ATOM 3571 C CA . GLY B 1 16 ? 6.5 -10.984 -11.016 1 97.69 16 GLY B CA 1
ATOM 3572 C C . GLY B 1 16 ? 6.836 -10.93 -12.5 1 97.69 16 GLY B C 1
ATOM 3573 O O . GLY B 1 16 ? 6.18 -10.211 -13.258 1 97.69 16 GLY B O 1
ATOM 3574 N N . PRO B 1 17 ? 7.77 -11.672 -12.977 1 96.69 17 PRO B N 1
ATOM 3575 C CA . PRO B 1 17 ? 8.336 -11.547 -14.32 1 96.69 17 PRO B CA 1
ATOM 3576 C C . PRO B 1 17 ? 7.418 -12.117 -15.406 1 96.69 17 PRO B C 1
ATOM 3578 O O . PRO B 1 17 ? 7.707 -13.172 -15.977 1 96.69 17 PRO B O 1
ATOM 3581 N N . HIS B 1 18 ? 6.52 -11.367 -15.836 1 96 18 HIS B N 1
ATOM 3582 C CA . HIS B 1 18 ? 5.586 -11.75 -16.891 1 96 18 HIS B CA 1
ATOM 3583 C C . HIS B 1 18 ? 6.312 -11.992 -18.203 1 96 18 HIS B C 1
ATOM 3585 O O . HIS B 1 18 ? 7.219 -11.242 -18.562 1 96 18 HIS B O 1
ATOM 3591 N N . GLY B 1 19 ? 5.977 -13.062 -18.828 1 93.25 19 GLY B N 1
ATOM 3592 C CA . GLY B 1 19 ? 6.527 -13.391 -20.125 1 93.25 19 GLY B CA 1
ATOM 3593 C C . GLY B 1 19 ? 7.758 -14.273 -20.047 1 93.25 19 GLY B C 1
ATOM 3594 O O . GLY B 1 19 ? 8.156 -14.875 -21.047 1 93.25 19 GLY B O 1
ATOM 3595 N N . TRP B 1 20 ? 8.383 -14.32 -18.906 1 94.69 20 TRP B N 1
ATOM 3596 C CA . TRP B 1 20 ? 9.586 -15.133 -18.781 1 94.69 20 TRP B CA 1
ATOM 3597 C C . TRP B 1 20 ? 9.297 -16.594 -19.125 1 94.69 20 TRP B C 1
ATOM 3599 O O . TRP B 1 20 ? 8.312 -17.172 -18.656 1 94.69 20 TRP B O 1
ATOM 3609 N N . GLY B 1 21 ? 10.117 -17.156 -19.969 1 91.56 21 GLY B N 1
ATOM 3610 C CA . GLY B 1 21 ? 9.961 -18.531 -20.406 1 91.56 21 GLY B CA 1
ATOM 3611 C C . GLY B 1 21 ? 9.133 -18.656 -21.672 1 91.56 21 GLY B C 1
ATOM 3612 O O . GLY B 1 21 ? 9.016 -19.75 -22.219 1 91.56 21 GLY B O 1
ATOM 3613 N N . HIS B 1 22 ? 8.539 -17.531 -22.109 1 92.81 22 HIS B N 1
ATOM 3614 C CA . HIS B 1 22 ? 7.691 -17.547 -23.297 1 92.81 22 HIS B CA 1
ATOM 3615 C C . HIS B 1 22 ? 8.195 -16.578 -24.344 1 92.81 22 HIS B C 1
ATOM 3617 O O . HIS B 1 22 ? 8.883 -15.602 -24.016 1 92.81 22 HIS B O 1
ATOM 3623 N N . ASP B 1 23 ? 7.805 -16.781 -25.594 1 93.06 23 ASP B N 1
ATOM 3624 C CA . ASP B 1 23 ? 8.234 -15.914 -26.688 1 93.06 23 ASP B CA 1
ATOM 3625 C C . ASP B 1 23 ? 7.59 -14.531 -26.578 1 93.06 23 ASP B C 1
ATOM 3627 O O . ASP B 1 23 ? 8.164 -13.539 -27.031 1 93.06 23 ASP B O 1
ATOM 3631 N N . TYR B 1 24 ? 6.441 -14.422 -25.938 1 93.81 24 TYR B N 1
ATOM 3632 C CA . TYR B 1 24 ? 5.77 -13.133 -25.844 1 93.81 24 TYR B CA 1
ATOM 3633 C C . TYR B 1 24 ? 6.5 -12.203 -24.875 1 93.81 24 TYR B C 1
ATOM 3635 O O . TYR B 1 24 ? 6.152 -11.031 -24.75 1 93.81 24 TYR B O 1
ATOM 3643 N N . LEU B 1 25 ? 7.582 -12.719 -24.234 1 95.44 25 LEU B N 1
ATOM 3644 C CA . LEU B 1 25 ? 8.5 -11.82 -23.547 1 95.44 25 LEU B CA 1
ATOM 3645 C C . LEU B 1 25 ? 8.977 -10.703 -24.469 1 95.44 25 LEU B C 1
ATOM 3647 O O . LEU B 1 25 ? 9.258 -9.594 -24.016 1 95.44 25 LEU B O 1
ATOM 3651 N N . ASP B 1 26 ? 8.969 -10.977 -25.766 1 95.38 26 ASP B N 1
ATOM 3652 C CA . ASP B 1 26 ? 9.508 -10.062 -26.766 1 95.38 26 ASP B CA 1
ATOM 3653 C C . ASP B 1 26 ? 8.547 -8.906 -27.031 1 95.38 26 ASP B C 1
ATOM 3655 O O . ASP B 1 26 ? 8.867 -7.98 -27.781 1 95.38 26 ASP B O 1
ATOM 3659 N N . TRP B 1 27 ? 7.355 -8.867 -26.406 1 96.12 27 TRP B N 1
ATOM 3660 C CA . TRP B 1 27 ? 6.492 -7.695 -26.438 1 96.12 27 TRP B CA 1
ATOM 3661 C C . TRP B 1 27 ? 7.102 -6.551 -25.625 1 96.12 27 TRP B C 1
ATOM 3663 O O . TRP B 1 27 ? 6.621 -5.414 -25.688 1 96.12 27 TRP B O 1
ATOM 3673 N N . ASN B 1 28 ? 8.094 -6.809 -24.859 1 96.38 28 ASN B N 1
ATOM 3674 C CA . ASN B 1 28 ? 8.992 -5.844 -24.234 1 96.38 28 ASN B CA 1
ATOM 3675 C C . ASN B 1 28 ? 8.289 -5.062 -23.125 1 96.38 28 ASN B C 1
ATOM 3677 O O . ASN B 1 28 ? 8.57 -3.879 -22.922 1 96.38 28 ASN B O 1
ATOM 3681 N N . TYR B 1 29 ? 7.293 -5.699 -22.484 1 97.19 29 TYR B N 1
ATOM 3682 C CA . TYR B 1 29 ? 6.734 -5.062 -21.297 1 97.19 29 TYR B CA 1
ATOM 3683 C C . TYR B 1 29 ? 7.734 -5.074 -20.141 1 97.19 29 TYR B C 1
ATOM 3685 O O . TYR B 1 29 ? 8.453 -6.059 -19.953 1 97.19 29 TYR B O 1
ATOM 3693 N N . ASP B 1 30 ? 7.816 -3.984 -19.406 1 97.44 30 ASP B N 1
ATOM 3694 C CA . ASP B 1 30 ? 8.5 -3.951 -18.125 1 97.44 30 ASP B CA 1
ATOM 3695 C C . ASP B 1 30 ? 7.562 -4.383 -16.984 1 97.44 30 ASP B C 1
ATOM 3697 O O . ASP B 1 30 ? 6.707 -3.607 -16.562 1 97.44 30 ASP B O 1
ATOM 3701 N N . TRP B 1 31 ? 7.754 -5.602 -16.484 1 97.62 31 TRP B N 1
ATOM 3702 C CA . TRP B 1 31 ? 6.793 -6.156 -15.531 1 97.62 31 TRP B CA 1
ATOM 3703 C C . TRP B 1 31 ? 6.844 -5.406 -14.203 1 97.62 31 TRP B C 1
ATOM 3705 O O . TRP B 1 31 ? 5.961 -5.566 -13.359 1 97.62 31 TRP B O 1
ATOM 3715 N N . THR B 1 32 ? 7.891 -4.59 -13.961 1 98.12 32 THR B N 1
ATOM 3716 C CA . THR B 1 32 ? 8.008 -3.861 -12.703 1 98.12 32 THR B CA 1
ATOM 3717 C C . THR B 1 32 ? 7.203 -2.568 -12.75 1 98.12 32 THR B C 1
ATOM 3719 O O . THR B 1 32 ? 7.078 -1.874 -11.734 1 98.12 32 THR B O 1
ATOM 3722 N N . ARG B 1 33 ? 6.641 -2.281 -13.945 1 98 33 ARG B N 1
ATOM 3723 C CA . ARG B 1 33 ? 5.832 -1.089 -14.172 1 98 33 ARG B CA 1
ATOM 3724 C C . ARG B 1 33 ? 4.359 -1.449 -14.32 1 98 33 ARG B C 1
ATOM 3726 O O . ARG B 1 33 ? 4.016 -2.615 -14.539 1 98 33 ARG B O 1
ATOM 3733 N N . PRO B 1 34 ? 3.463 -0.496 -14.219 1 98.31 34 PRO B N 1
ATOM 3734 C CA . PRO B 1 34 ? 2.045 -0.842 -14.117 1 98.31 34 PRO B CA 1
ATOM 3735 C C . PRO B 1 34 ? 1.417 -1.181 -15.469 1 98.31 34 PRO B C 1
ATOM 3737 O O . PRO B 1 34 ? 0.341 -1.782 -15.516 1 98.31 34 PRO B O 1
ATOM 3740 N N . ASP B 1 35 ? 2.033 -0.876 -16.578 1 98 35 ASP B N 1
ATOM 3741 C CA . ASP B 1 35 ? 1.368 -0.79 -17.875 1 98 35 ASP B CA 1
ATOM 3742 C C . ASP B 1 35 ? 0.751 -2.131 -18.266 1 98 35 ASP B C 1
ATOM 3744 O O . ASP B 1 35 ? -0.41 -2.189 -18.672 1 98 35 ASP B O 1
ATOM 3748 N N . LEU B 1 36 ? 1.53 -3.152 -18.062 1 97.44 36 LEU B N 1
ATOM 3749 C CA . LEU B 1 36 ? 1.085 -4.488 -18.438 1 97.44 36 LEU B CA 1
ATOM 3750 C C . LEU B 1 36 ? -0.161 -4.887 -17.641 1 97.44 36 LEU B C 1
ATOM 3752 O O . LEU B 1 36 ? -1.12 -5.41 -18.219 1 97.44 36 LEU B O 1
ATOM 3756 N N . TYR B 1 37 ? -0.21 -4.605 -16.484 1 98.62 37 TYR B N 1
ATOM 3757 C CA . TYR B 1 37 ? -1.284 -5 -15.586 1 98.62 37 TYR B CA 1
ATOM 3758 C C . TYR B 1 37 ? -2.535 -4.164 -15.828 1 98.62 37 TYR B C 1
ATOM 3760 O O . TYR B 1 37 ? -3.652 -4.684 -15.797 1 98.62 37 TYR B O 1
ATOM 3768 N N . VAL B 1 38 ? -2.326 -2.885 -16.062 1 98.69 38 VAL B N 1
ATOM 3769 C CA . VAL B 1 38 ? -3.428 -1.966 -16.344 1 98.69 38 VAL B CA 1
ATOM 3770 C C . VAL B 1 38 ? -4.164 -2.396 -17.609 1 98.69 38 VAL B C 1
ATOM 3772 O O . VAL B 1 38 ? -5.395 -2.482 -17.625 1 98.69 38 VAL B O 1
ATOM 3775 N N . GLU B 1 39 ? -3.424 -2.682 -18.656 1 98.62 39 GLU B N 1
ATOM 3776 C CA . GLU B 1 39 ? -4.02 -3.133 -19.906 1 98.62 39 GLU B CA 1
ATOM 3777 C C . GLU B 1 39 ? -4.84 -4.402 -19.703 1 98.62 39 GLU B C 1
ATOM 3779 O O . GLU B 1 39 ? -5.996 -4.477 -20.125 1 98.62 39 GLU B O 1
ATOM 3784 N N . SER B 1 40 ? -4.293 -5.328 -19.031 1 98.75 40 SER B N 1
ATOM 3785 C CA . SER B 1 40 ? -4.969 -6.605 -18.828 1 98.75 40 SER B CA 1
ATOM 3786 C C . SER B 1 40 ? -6.176 -6.457 -17.906 1 98.75 40 SER B C 1
ATOM 3788 O O . SER B 1 40 ? -7.199 -7.109 -18.109 1 98.75 40 SER B O 1
ATOM 3790 N N . ALA B 1 41 ? -6.02 -5.617 -16.906 1 98.81 41 ALA B N 1
ATOM 3791 C CA . ALA B 1 41 ? -7.148 -5.387 -16 1 98.81 41 ALA B CA 1
ATOM 3792 C C . ALA B 1 41 ? -8.344 -4.809 -16.75 1 98.81 41 ALA B C 1
ATOM 3794 O O . ALA B 1 41 ? -9.484 -5.191 -16.5 1 98.81 41 ALA B O 1
ATOM 3795 N N . ARG B 1 42 ? -8.109 -3.887 -17.672 1 98.75 42 ARG B N 1
ATOM 3796 C CA . ARG B 1 42 ? -9.18 -3.322 -18.484 1 98.75 42 ARG B CA 1
ATOM 3797 C C . ARG B 1 42 ? -9.852 -4.398 -19.328 1 98.75 42 ARG B C 1
ATOM 3799 O O . ARG B 1 42 ? -11.078 -4.422 -19.453 1 98.75 42 ARG B O 1
ATOM 3806 N N . ALA B 1 43 ? -9.047 -5.297 -19.859 1 98.81 43 ALA B N 1
ATOM 3807 C CA . ALA B 1 43 ? -9.586 -6.395 -20.656 1 98.81 43 ALA B CA 1
ATOM 3808 C C . ALA B 1 43 ? -10.438 -7.328 -19.797 1 98.81 43 ALA B C 1
ATOM 3810 O O . ALA B 1 43 ? -11.516 -7.758 -20.219 1 98.81 43 ALA B O 1
ATOM 3811 N N . LEU B 1 44 ? -9.953 -7.633 -18.625 1 98.88 44 LEU B N 1
ATOM 3812 C CA . LEU B 1 44 ? -10.703 -8.492 -17.703 1 98.88 44 LEU B CA 1
ATOM 3813 C C . LEU B 1 44 ? -12.047 -7.863 -17.359 1 98.88 44 LEU B C 1
ATOM 3815 O O . LEU B 1 44 ? -13.07 -8.547 -17.359 1 98.88 44 LEU B O 1
ATOM 3819 N N . GLU B 1 45 ? -12.008 -6.574 -17.078 1 98.62 45 GLU B N 1
ATOM 3820 C CA . GLU B 1 45 ? -13.258 -5.891 -16.734 1 98.62 45 GLU B CA 1
ATOM 3821 C C . GLU B 1 45 ? -14.242 -5.934 -17.906 1 98.62 45 GLU B C 1
ATOM 3823 O O . GLU B 1 45 ? -15.414 -6.254 -17.719 1 98.62 45 GLU B O 1
ATOM 3828 N N . GLN B 1 46 ? -13.758 -5.629 -19.078 1 98.31 46 GLN B N 1
ATOM 3829 C CA . GLN B 1 46 ? -14.602 -5.664 -20.266 1 98.31 46 GLN B CA 1
ATOM 3830 C C . GLN B 1 46 ? -15.156 -7.066 -20.5 1 98.31 46 GLN B C 1
ATOM 3832 O O . GLN B 1 46 ? -16.281 -7.223 -20.984 1 98.31 46 GLN B O 1
ATOM 3837 N N . ALA B 1 47 ? -14.414 -8.07 -20.109 1 98.62 47 ALA B N 1
ATOM 3838 C CA . ALA B 1 47 ? -14.789 -9.469 -20.297 1 98.62 47 ALA B CA 1
ATOM 3839 C C . ALA B 1 47 ? -15.812 -9.906 -19.25 1 98.62 47 ALA B C 1
ATOM 3841 O O . ALA B 1 47 ? -16.328 -11.023 -19.312 1 98.62 47 ALA B O 1
ATOM 3842 N N . GLY B 1 48 ? -16.078 -9.086 -18.281 1 98.12 48 GLY B N 1
ATOM 3843 C CA . GLY B 1 48 ? -17.078 -9.422 -17.281 1 98.12 48 GLY B CA 1
ATOM 3844 C C . GLY B 1 48 ? -16.5 -10.211 -16.109 1 98.12 48 GLY B C 1
ATOM 3845 O O . GLY B 1 48 ? -17.25 -10.859 -15.375 1 98.12 48 GLY B O 1
ATOM 3846 N N . VAL B 1 49 ? -15.211 -10.133 -15.906 1 98.62 49 VAL B N 1
ATOM 3847 C CA . VAL B 1 49 ? -14.547 -10.805 -14.797 1 98.62 49 VAL B CA 1
ATOM 3848 C C . VAL B 1 49 ? -14.867 -10.078 -13.492 1 98.62 49 VAL B C 1
ATOM 3850 O O . VAL B 1 49 ? -14.758 -8.852 -13.406 1 98.62 49 VAL B O 1
ATOM 3853 N N . ASP B 1 50 ? -15.18 -10.836 -12.461 1 98.12 50 ASP B N 1
ATOM 3854 C CA . ASP B 1 50 ? -15.609 -10.273 -11.18 1 98.12 50 ASP B CA 1
ATOM 3855 C C . ASP B 1 50 ? -14.414 -9.789 -10.367 1 98.12 50 ASP B C 1
ATOM 3857 O O . ASP B 1 50 ? -14.484 -8.75 -9.703 1 98.12 50 ASP B O 1
ATOM 3861 N N . LEU B 1 51 ? -13.414 -10.648 -10.359 1 98.62 51 LEU B N 1
ATOM 3862 C CA . LEU B 1 51 ? -12.305 -10.328 -9.469 1 98.62 51 LEU B CA 1
ATOM 3863 C C . LEU B 1 51 ? -10.992 -10.906 -10.008 1 98.62 51 LEU B C 1
ATOM 3865 O O . LEU B 1 51 ? -10.992 -11.938 -10.68 1 98.62 51 LEU B O 1
ATOM 3869 N N . LEU B 1 52 ? -9.984 -10.195 -9.797 1 98.88 52 LEU B N 1
ATOM 3870 C CA . LEU B 1 52 ? -8.594 -10.57 -10.039 1 98.88 52 LEU B CA 1
ATOM 3871 C C . LEU B 1 52 ? -7.879 -10.867 -8.719 1 98.88 52 LEU B C 1
ATOM 3873 O O . LEU B 1 52 ? -7.645 -9.961 -7.922 1 98.88 52 LEU B O 1
ATOM 3877 N N . ILE B 1 53 ? -7.605 -12.141 -8.453 1 98.75 53 ILE B N 1
ATOM 3878 C CA . ILE B 1 53 ? -6.816 -12.547 -7.293 1 98.75 53 ILE B CA 1
ATOM 3879 C C . ILE B 1 53 ? -5.336 -12.586 -7.66 1 98.75 53 ILE B C 1
ATOM 3881 O O . ILE B 1 53 ? -4.949 -13.258 -8.617 1 98.75 53 ILE B O 1
ATOM 3885 N N . ILE B 1 54 ? -4.508 -11.883 -6.941 1 98.69 54 ILE B N 1
ATOM 3886 C CA . ILE B 1 54 ? -3.082 -11.805 -7.238 1 98.69 54 ILE B CA 1
ATOM 3887 C C . ILE B 1 54 ? -2.295 -12.586 -6.191 1 98.69 54 ILE B C 1
ATOM 3889 O O . ILE B 1 54 ? -2.223 -12.18 -5.027 1 98.69 54 ILE B O 1
ATOM 3893 N N . GLU B 1 55 ? -1.699 -13.672 -6.59 1 96.75 55 GLU B N 1
ATOM 3894 C CA . GLU B 1 55 ? -0.892 -14.5 -5.699 1 96.75 55 GLU B CA 1
ATOM 3895 C C . GLU B 1 55 ? 0.339 -13.742 -5.207 1 96.75 55 GLU B C 1
ATOM 3897 O O . GLU B 1 55 ? 0.846 -12.852 -5.898 1 96.75 55 GLU B O 1
ATOM 3902 N N . ASP B 1 56 ? 0.769 -14.133 -4.012 1 96 56 ASP B N 1
ATOM 3903 C CA . ASP B 1 56 ? 1.998 -13.562 -3.469 1 96 56 ASP B CA 1
ATOM 3904 C C . ASP B 1 56 ? 2.701 -14.555 -2.545 1 96 56 ASP B C 1
ATOM 3906 O O . ASP B 1 56 ? 2.049 -15.359 -1.879 1 96 56 ASP B O 1
ATOM 3910 N N . ALA B 1 57 ? 4.055 -14.453 -2.607 1 92.81 57 ALA B N 1
ATOM 3911 C CA . ALA B 1 57 ? 4.941 -15.188 -1.707 1 92.81 57 ALA B CA 1
ATOM 3912 C C . ALA B 1 57 ? 6.117 -14.312 -1.264 1 92.81 57 ALA B C 1
ATOM 3914 O O . ALA B 1 57 ? 7.078 -14.133 -2.014 1 92.81 57 ALA B O 1
ATOM 3915 N N . PRO B 1 58 ? 6.07 -13.883 -0.036 1 93.88 58 PRO B N 1
ATOM 3916 C CA . PRO B 1 58 ? 7.129 -12.984 0.423 1 93.88 58 PRO B CA 1
ATOM 3917 C C . PRO B 1 58 ? 8.5 -13.656 0.455 1 93.88 58 PRO B C 1
ATOM 3919 O O . PRO B 1 58 ? 9.523 -12.977 0.344 1 93.88 58 PRO B O 1
ATOM 3922 N N . SER B 1 59 ? 8.57 -14.945 0.502 1 92.81 59 SER B N 1
ATOM 3923 C CA . SER B 1 59 ? 9.844 -15.656 0.586 1 92.81 59 SER B CA 1
ATOM 3924 C C . SER B 1 59 ? 10.273 -16.188 -0.778 1 92.81 59 SER B C 1
ATOM 3926 O O . SER B 1 59 ? 9.438 -16.672 -1.552 1 92.81 59 SER B O 1
ATOM 3928 N N . LEU B 1 60 ? 11.586 -16.172 -0.987 1 93.69 60 LEU B N 1
ATOM 3929 C CA . LEU B 1 60 ? 12.164 -16.781 -2.176 1 93.69 60 LEU B CA 1
ATOM 3930 C C . LEU B 1 60 ? 12.43 -18.266 -1.938 1 93.69 60 LEU B C 1
ATOM 3932 O O . LEU B 1 60 ? 12.914 -18.969 -2.834 1 93.69 60 LEU B O 1
ATOM 3936 N N . GLY B 1 61 ? 12.07 -18.75 -0.795 1 88.94 61 GLY B N 1
ATOM 3937 C CA . GLY B 1 61 ? 12.367 -20.141 -0.472 1 88.94 61 GLY B CA 1
ATOM 3938 C C . GLY B 1 61 ? 13.461 -20.281 0.566 1 88.94 61 GLY B C 1
ATOM 3939 O O . GLY B 1 61 ? 13.805 -19.328 1.257 1 88.94 61 GLY B O 1
ATOM 3940 N N . SER B 1 62 ? 13.93 -21.453 0.715 1 87.81 62 SER B N 1
ATOM 3941 C CA . SER B 1 62 ? 14.969 -21.766 1.695 1 87.81 62 SER B CA 1
ATOM 3942 C C . SER B 1 62 ? 16.328 -21.25 1.228 1 87.81 62 SER B C 1
ATOM 3944 O O . SER B 1 62 ? 16.656 -21.344 0.042 1 87.81 62 SER B O 1
ATOM 3946 N N . PRO B 1 63 ? 17.062 -20.781 2.188 1 86.69 63 PRO B N 1
ATOM 3947 C CA . PRO B 1 63 ? 18.391 -20.25 1.825 1 86.69 63 PRO B CA 1
ATOM 3948 C C . PRO B 1 63 ? 19.25 -21.297 1.114 1 86.69 63 PRO B C 1
ATOM 3950 O O . PRO B 1 63 ? 19.984 -20.953 0.176 1 86.69 63 PRO B O 1
ATOM 3953 N N . GLU B 1 64 ? 19.109 -22.578 1.509 1 87.5 64 GLU B N 1
ATOM 3954 C CA . GLU B 1 64 ? 19.984 -23.625 0.999 1 87.5 64 GLU B CA 1
ATOM 3955 C C . GLU B 1 64 ? 19.641 -23.984 -0.447 1 87.5 64 GLU B C 1
ATOM 3957 O O . GLU B 1 64 ? 20.469 -24.516 -1.176 1 87.5 64 GLU B O 1
ATOM 3962 N N . THR B 1 65 ? 18.469 -23.625 -0.821 1 91.06 65 THR B N 1
ATOM 3963 C CA . THR B 1 65 ? 18.016 -24.062 -2.143 1 91.06 65 THR B CA 1
ATOM 3964 C C . THR B 1 65 ? 17.5 -22.875 -2.947 1 91.06 65 THR B C 1
ATOM 3966 O O . THR B 1 65 ? 16.734 -23.047 -3.902 1 91.06 65 THR B O 1
ATOM 3969 N N . ILE B 1 66 ? 17.844 -21.734 -2.584 1 94.56 66 ILE B N 1
ATOM 3970 C CA . ILE B 1 66 ? 17.25 -20.516 -3.135 1 94.56 66 ILE B CA 1
ATOM 3971 C C . ILE B 1 66 ? 17.547 -20.438 -4.633 1 94.56 66 ILE B C 1
ATOM 3973 O O . ILE B 1 66 ? 16.719 -19.938 -5.402 1 94.56 66 ILE B O 1
ATOM 3977 N N . ASP B 1 67 ? 18.641 -21.016 -5.082 1 96.75 67 ASP B N 1
ATOM 3978 C CA . ASP B 1 67 ? 18.953 -20.984 -6.504 1 96.75 67 ASP B CA 1
ATOM 3979 C C . ASP B 1 67 ? 17.922 -21.734 -7.324 1 96.75 67 ASP B C 1
ATOM 3981 O O . ASP B 1 67 ? 17.562 -21.312 -8.43 1 96.75 67 ASP B O 1
ATOM 3985 N N . LEU B 1 68 ? 17.406 -22.844 -6.812 1 95.5 68 LEU B N 1
ATOM 3986 C CA . LEU B 1 68 ? 16.391 -23.641 -7.496 1 95.5 68 LEU B CA 1
ATOM 3987 C C . LEU B 1 68 ? 15.109 -22.844 -7.676 1 95.5 68 LEU B C 1
ATOM 3989 O O . LEU B 1 68 ? 14.328 -23.109 -8.594 1 95.5 68 LEU B O 1
ATOM 3993 N N . ARG B 1 69 ? 14.984 -21.844 -6.84 1 95.12 69 ARG B N 1
ATOM 3994 C CA . ARG B 1 69 ? 13.75 -21.062 -6.832 1 95.12 69 ARG B CA 1
ATOM 3995 C C . ARG B 1 69 ? 13.844 -19.875 -7.77 1 95.12 69 ARG B C 1
ATOM 3997 O O . ARG B 1 69 ? 12.875 -19.516 -8.445 1 95.12 69 ARG B O 1
ATOM 4004 N N . VAL B 1 70 ? 15.07 -19.312 -7.914 1 96.94 70 VAL B N 1
ATOM 4005 C CA . VAL B 1 70 ? 15.141 -18 -8.539 1 96.94 70 VAL B CA 1
ATOM 4006 C C . VAL B 1 70 ? 15.75 -18.125 -9.938 1 96.94 70 VAL B C 1
ATOM 4008 O O . VAL B 1 70 ? 15.602 -17.219 -10.766 1 96.94 70 VAL B O 1
ATOM 4011 N N . ARG B 1 71 ? 16.484 -19.172 -10.273 1 96.5 71 ARG B N 1
ATOM 4012 C CA . ARG B 1 71 ? 17.25 -19.234 -11.508 1 96.5 71 ARG B CA 1
ATOM 4013 C C . ARG B 1 71 ? 16.328 -19.203 -12.727 1 96.5 71 ARG B C 1
ATOM 4015 O O . ARG B 1 71 ? 16.719 -18.734 -13.797 1 96.5 71 ARG B O 1
ATOM 4022 N N . GLN B 1 72 ? 15.109 -19.734 -12.523 1 95.19 72 GLN B N 1
ATOM 4023 C CA . GLN B 1 72 ? 14.133 -19.625 -13.602 1 95.19 72 GLN B CA 1
ATOM 4024 C C . GLN B 1 72 ? 12.922 -18.812 -13.172 1 95.19 72 GLN B C 1
ATOM 4026 O O . GLN B 1 72 ? 11.867 -18.875 -13.805 1 95.19 72 GLN B O 1
ATOM 4031 N N . ALA B 1 73 ? 13.016 -18.141 -12.07 1 95.69 73 ALA B N 1
ATOM 4032 C CA . ALA B 1 73 ? 12.023 -17.219 -11.539 1 95.69 73 ALA B CA 1
ATOM 4033 C C . ALA B 1 73 ? 10.734 -17.938 -11.164 1 95.69 73 ALA B C 1
ATOM 4035 O O . ALA B 1 73 ? 9.641 -17.406 -11.312 1 95.69 73 ALA B O 1
ATOM 4036 N N . PHE B 1 74 ? 10.867 -19.156 -10.68 1 91.81 74 PHE B N 1
ATOM 4037 C CA . PHE B 1 74 ? 9.68 -19.891 -10.266 1 91.81 74 PHE B CA 1
ATOM 4038 C C . PHE B 1 74 ? 9.219 -19.438 -8.883 1 91.81 74 PHE B C 1
ATOM 4040 O O . PHE B 1 74 ? 8.016 -19.312 -8.633 1 91.81 74 PHE B O 1
ATOM 4047 N N . GLY B 1 75 ? 10.133 -19.172 -8.07 1 90.12 75 GLY B N 1
ATOM 4048 C CA . GLY B 1 75 ? 9.805 -18.75 -6.723 1 90.12 75 GLY B CA 1
ATOM 4049 C C . GLY B 1 75 ? 9.812 -17.234 -6.555 1 90.12 75 GLY B C 1
ATOM 4050 O O . GLY B 1 75 ? 9.422 -16.719 -5.508 1 90.12 75 GLY B O 1
ATOM 4051 N N . GLY B 1 76 ? 10.297 -16.516 -7.578 1 92.81 76 GLY B N 1
ATOM 4052 C CA . GLY B 1 76 ? 10.469 -15.078 -7.566 1 92.81 76 GLY B CA 1
ATOM 4053 C C . GLY B 1 76 ? 11.477 -14.586 -8.586 1 92.81 76 GLY B C 1
ATOM 4054 O O . GLY B 1 76 ? 12 -15.367 -9.383 1 92.81 76 GLY B O 1
ATOM 4055 N N . PRO B 1 77 ? 11.648 -13.391 -8.539 1 96.94 77 PRO B N 1
ATOM 4056 C CA . PRO B 1 77 ? 11.219 -12.352 -7.605 1 96.94 77 PRO B CA 1
ATOM 4057 C C . PRO B 1 77 ? 9.727 -12.031 -7.727 1 96.94 77 PRO B C 1
ATOM 4059 O O . PRO B 1 77 ? 9.094 -12.391 -8.719 1 96.94 77 PRO B O 1
ATOM 4062 N N . LYS B 1 78 ? 9.188 -11.398 -6.66 1 97.31 78 LYS B N 1
ATOM 4063 C CA . LYS B 1 78 ? 7.828 -10.875 -6.629 1 97.31 78 LYS B CA 1
ATOM 4064 C C . LYS B 1 78 ? 7.77 -9.531 -5.902 1 97.31 78 LYS B C 1
ATOM 4066 O O . LYS B 1 78 ? 8.367 -9.367 -4.836 1 97.31 78 LYS B O 1
ATOM 4071 N N . HIS B 1 79 ? 7.105 -8.602 -6.492 1 98.5 79 HIS B N 1
ATOM 4072 C CA . HIS B 1 79 ? 6.797 -7.348 -5.812 1 98.5 79 HIS B CA 1
ATOM 4073 C C . HIS B 1 79 ? 5.465 -7.434 -5.078 1 98.5 79 HIS B C 1
ATOM 4075 O O . HIS B 1 79 ? 4.75 -8.43 -5.195 1 98.5 79 HIS B O 1
ATOM 4081 N N . ASP B 1 80 ? 5.188 -6.473 -4.25 1 98.56 80 ASP B N 1
ATOM 4082 C CA . ASP B 1 80 ? 4.023 -6.492 -3.373 1 98.56 80 ASP B CA 1
ATOM 4083 C C . ASP B 1 80 ? 2.758 -6.098 -4.133 1 98.56 80 ASP B C 1
ATOM 4085 O O . ASP B 1 80 ? 2.605 -4.945 -4.539 1 98.56 80 ASP B O 1
ATOM 4089 N N . PRO B 1 81 ? 1.83 -6.988 -4.312 1 98.5 81 PRO B N 1
ATOM 4090 C CA . PRO B 1 81 ? 0.639 -6.68 -5.105 1 98.5 81 PRO B CA 1
ATOM 4091 C C . PRO B 1 81 ? -0.287 -5.684 -4.41 1 98.5 81 PRO B C 1
ATOM 4093 O O . PRO B 1 81 ? -1.177 -5.113 -5.047 1 98.5 81 PRO B O 1
ATOM 4096 N N . LEU B 1 82 ? -0.106 -5.488 -3.104 1 98.56 82 LEU B N 1
ATOM 4097 C CA . LEU B 1 82 ? -0.91 -4.5 -2.393 1 98.56 82 LEU B CA 1
ATOM 4098 C C . LEU B 1 82 ? -0.723 -3.111 -2.996 1 98.56 82 LEU B C 1
ATOM 4100 O O . LEU B 1 82 ? -1.67 -2.326 -3.061 1 98.56 82 LEU B O 1
ATOM 4104 N N . LEU B 1 83 ? 0.473 -2.85 -3.461 1 98.81 83 LEU B N 1
ATOM 4105 C CA . LEU B 1 83 ? 0.786 -1.522 -3.98 1 98.81 83 LEU B CA 1
ATOM 4106 C C . LEU B 1 83 ? 0.474 -1.436 -5.473 1 98.81 83 LEU B C 1
ATOM 4108 O O . LEU B 1 83 ? 0.403 -0.34 -6.031 1 98.81 83 LEU B O 1
ATOM 4112 N N . LEU B 1 84 ? 0.24 -2.551 -6.109 1 98.81 84 LEU B N 1
ATOM 4113 C CA . LEU B 1 84 ? -0.202 -2.588 -7.5 1 98.81 84 LEU B CA 1
ATOM 4114 C C . LEU B 1 84 ? -1.699 -2.316 -7.602 1 98.81 84 LEU B C 1
ATOM 4116 O O . LEU B 1 84 ? -2.16 -1.708 -8.57 1 98.81 84 LEU B O 1
ATOM 4120 N N . ALA B 1 85 ? -2.445 -2.656 -6.621 1 98.88 85 ALA B N 1
ATOM 4121 C CA . ALA B 1 85 ? -3.906 -2.645 -6.625 1 98.88 85 ALA B CA 1
ATOM 4122 C C . ALA B 1 85 ? -4.441 -1.253 -6.945 1 98.88 85 ALA B C 1
ATOM 4124 O O . ALA B 1 85 ? -5.324 -1.102 -7.793 1 98.88 85 ALA B O 1
ATOM 4125 N N . PRO B 1 86 ? -3.865 -0.191 -6.355 1 98.88 86 PRO B N 1
ATOM 4126 C CA . PRO B 1 86 ? -4.406 1.138 -6.652 1 98.88 86 PRO B CA 1
ATOM 4127 C C . PRO B 1 86 ? -4.301 1.501 -8.133 1 98.88 86 PRO B C 1
ATOM 4129 O O . PRO B 1 86 ? -5.195 2.154 -8.672 1 98.88 86 PRO B O 1
ATOM 4132 N N . TYR B 1 87 ? -3.213 1.084 -8.82 1 98.81 87 TYR B N 1
ATOM 4133 C CA . TYR B 1 87 ? -3.098 1.319 -10.258 1 98.81 87 TYR B CA 1
ATOM 4134 C C . TYR B 1 87 ? -4.242 0.655 -11.008 1 98.81 87 TYR B C 1
ATOM 4136 O O . TYR B 1 87 ? -4.789 1.23 -11.953 1 98.81 87 TYR B O 1
ATOM 4144 N N . LEU B 1 88 ? -4.594 -0.519 -10.562 1 98.94 88 LEU B N 1
ATOM 4145 C CA . LEU B 1 88 ? -5.625 -1.293 -11.242 1 98.94 88 LEU B CA 1
ATOM 4146 C C . LEU B 1 88 ? -7.012 -0.729 -10.945 1 98.94 88 LEU B C 1
ATOM 4148 O O . LEU B 1 88 ? -7.867 -0.678 -11.836 1 98.94 88 LEU B O 1
ATOM 4152 N N . PHE B 1 89 ? -7.219 -0.266 -9.727 1 98.81 89 PHE B N 1
ATOM 4153 C CA . PHE B 1 89 ? -8.469 0.408 -9.391 1 98.81 89 PHE B CA 1
ATOM 4154 C C . PHE B 1 89 ? -8.633 1.679 -10.219 1 98.81 89 PHE B C 1
ATOM 4156 O O . PHE B 1 89 ? -9.727 1.957 -10.727 1 98.81 89 PHE B O 1
ATOM 4163 N N . ALA B 1 90 ? -7.547 2.418 -10.375 1 98.38 90 ALA B N 1
ATOM 4164 C CA . ALA B 1 90 ? -7.598 3.676 -11.117 1 98.38 90 ALA B CA 1
ATOM 4165 C C . ALA B 1 90 ? -7.934 3.434 -12.586 1 98.38 90 ALA B C 1
ATOM 4167 O O . ALA B 1 90 ? -8.523 4.297 -13.242 1 98.38 90 ALA B O 1
ATOM 4168 N N . ALA B 1 91 ? -7.656 2.234 -13.078 1 98.38 91 ALA B N 1
ATOM 4169 C CA . ALA B 1 91 ? -7.766 1.937 -14.5 1 98.38 91 ALA B CA 1
ATOM 4170 C C . ALA B 1 91 ? -9.094 1.252 -14.812 1 98.38 91 ALA B C 1
ATOM 4172 O O . ALA B 1 91 ? -9.406 0.998 -15.977 1 98.38 91 ALA B O 1
ATOM 4173 N N . THR B 1 92 ? -9.883 0.908 -13.758 1 98.44 92 THR B N 1
ATOM 4174 C CA . THR B 1 92 ? -11.125 0.161 -13.938 1 98.44 92 THR B CA 1
ATOM 4175 C C . THR B 1 92 ? -12.242 0.757 -13.094 1 98.44 92 THR B C 1
ATOM 4177 O O . THR B 1 92 ? -12 1.646 -12.273 1 98.44 92 THR B O 1
ATOM 4180 N N . GLN B 1 93 ? -13.453 0.228 -13.273 1 97.56 93 GLN B N 1
ATOM 4181 C CA . GLN B 1 93 ? -14.609 0.792 -12.586 1 97.56 93 GLN B CA 1
ATOM 4182 C C . GLN B 1 93 ? -15.336 -0.271 -11.766 1 97.56 93 GLN B C 1
ATOM 4184 O O . GLN B 1 93 ? -15.977 0.044 -10.766 1 97.56 93 GLN B O 1
ATOM 4189 N N . HIS B 1 94 ? -15.18 -1.542 -12.219 1 98.06 94 HIS B N 1
ATOM 4190 C CA . HIS B 1 94 ? -16.031 -2.557 -11.609 1 98.06 94 HIS B CA 1
ATOM 4191 C C . HIS B 1 94 ? -15.211 -3.746 -11.117 1 98.06 94 HIS B C 1
ATOM 4193 O O . HIS B 1 94 ? -15.602 -4.426 -10.164 1 98.06 94 HIS B O 1
ATOM 4199 N N . LEU B 1 95 ? -14.086 -4.004 -11.703 1 98.75 95 LEU B N 1
ATOM 4200 C CA . LEU B 1 95 ? -13.266 -5.18 -11.414 1 98.75 95 LEU B CA 1
ATOM 4201 C C . LEU B 1 95 ? -12.812 -5.184 -9.961 1 98.75 95 LEU B C 1
ATOM 4203 O O . LEU B 1 95 ? -12.297 -4.18 -9.461 1 98.75 95 LEU B O 1
ATOM 4207 N N . GLY B 1 96 ? -13.102 -6.273 -9.25 1 98.88 96 GLY B N 1
ATOM 4208 C CA . GLY B 1 96 ? -12.5 -6.445 -7.938 1 98.88 96 GLY B CA 1
ATOM 4209 C C . GLY B 1 96 ? -11.023 -6.801 -8 1 98.88 96 GLY B C 1
ATOM 4210 O O . GLY B 1 96 ? -10.602 -7.57 -8.859 1 98.88 96 GLY B O 1
ATOM 4211 N N . ILE B 1 97 ? -10.227 -6.176 -7.18 1 98.94 97 ILE B N 1
ATOM 4212 C CA . ILE B 1 97 ? -8.805 -6.488 -7.074 1 98.94 97 ILE B CA 1
ATOM 4213 C C . ILE B 1 97 ? -8.516 -7.086 -5.699 1 98.94 97 ILE B C 1
ATOM 4215 O O . ILE B 1 97 ? -8.852 -6.496 -4.672 1 98.94 97 ILE B O 1
ATOM 4219 N N . VAL B 1 98 ? -7.883 -8.297 -5.699 1 98.88 98 VAL B N 1
ATOM 4220 C CA . VAL B 1 98 ? -7.73 -9.086 -4.48 1 98.88 98 VAL B CA 1
ATOM 4221 C C . VAL B 1 98 ? -6.273 -9.508 -4.316 1 98.88 98 VAL B C 1
ATOM 4223 O O . VAL B 1 98 ? -5.902 -10.633 -4.664 1 98.88 98 VAL B O 1
ATOM 4226 N N . PRO B 1 99 ? -5.418 -8.633 -3.783 1 98.75 99 PRO B N 1
ATOM 4227 C CA . PRO B 1 99 ? -4.035 -9.023 -3.492 1 98.75 99 PRO B CA 1
ATOM 4228 C C . PRO B 1 99 ? -3.934 -10 -2.328 1 98.75 99 PRO B C 1
ATOM 4230 O O . PRO B 1 99 ? -4.832 -10.062 -1.485 1 98.75 99 PRO B O 1
ATOM 4233 N N . THR B 1 100 ? -2.859 -10.75 -2.316 1 98 100 THR B N 1
ATOM 4234 C CA . THR B 1 100 ? -2.582 -11.711 -1.258 1 98 100 THR B CA 1
ATOM 4235 C C . THR B 1 100 ? -1.825 -11.055 -0.109 1 98 100 THR B C 1
ATOM 4237 O O . THR B 1 100 ? -0.91 -10.258 -0.336 1 98 100 THR B O 1
ATOM 4240 N N . VAL B 1 101 ? -2.256 -11.383 1.07 1 96.94 101 VAL B N 1
ATOM 4241 C CA . VAL B 1 101 ? -1.57 -10.93 2.275 1 96.94 101 VAL B CA 1
ATOM 4242 C C . VAL B 1 101 ? -1.323 -12.109 3.209 1 96.94 101 VAL B C 1
ATOM 4244 O O . VAL B 1 101 ? -2.197 -12.961 3.387 1 96.94 101 VAL B O 1
ATOM 4247 N N . ASN B 1 102 ? -0.129 -12.203 3.727 1 96.44 102 ASN B N 1
ATOM 4248 C CA . ASN B 1 102 ? 0.224 -13.117 4.809 1 96.44 102 ASN B CA 1
ATOM 4249 C C . ASN B 1 102 ? 0.088 -12.445 6.176 1 96.44 102 ASN B C 1
ATOM 4251 O O . ASN B 1 102 ? 0.793 -11.477 6.469 1 96.44 102 ASN B O 1
ATOM 4255 N N . PRO B 1 103 ? -0.736 -12.961 7.047 1 95.5 103 PRO B N 1
ATOM 4256 C CA . PRO B 1 103 ? -0.958 -12.336 8.352 1 95.5 103 PRO B CA 1
ATOM 4257 C C . PRO B 1 103 ? 0.326 -12.203 9.172 1 95.5 103 PRO B C 1
ATOM 4259 O O . PRO B 1 103 ? 0.422 -11.328 10.039 1 95.5 103 PRO B O 1
ATOM 4262 N N . ALA B 1 104 ? 1.312 -13.016 8.898 1 95.88 104 ALA B N 1
ATOM 4263 C CA . ALA B 1 104 ? 2.582 -12.914 9.617 1 95.88 104 ALA B CA 1
ATOM 4264 C C . ALA B 1 104 ? 3.365 -11.68 9.164 1 95.88 104 ALA B C 1
ATOM 4266 O O . ALA B 1 104 ? 4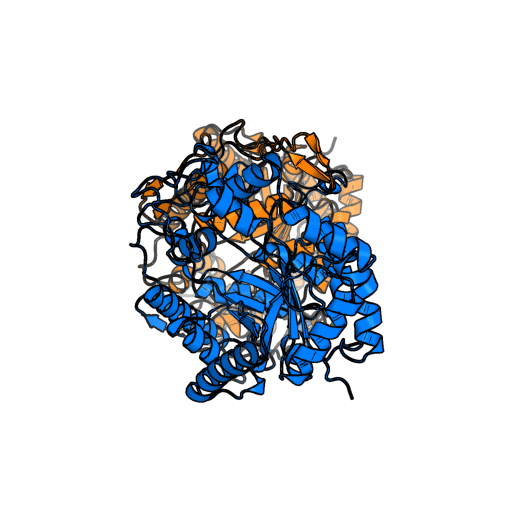.27 -11.219 9.867 1 95.88 104 ALA B O 1
ATOM 4267 N N . ALA B 1 105 ? 3.006 -11.18 8.039 1 97.06 105 ALA B N 1
ATOM 4268 C CA . ALA B 1 105 ? 3.842 -10.172 7.402 1 97.06 105 ALA B CA 1
ATOM 4269 C C . ALA B 1 105 ? 3.379 -8.766 7.773 1 97.06 105 ALA B C 1
ATOM 4271 O O . ALA B 1 105 ? 4.062 -7.781 7.484 1 97.06 105 ALA B O 1
ATOM 4272 N N . VAL B 1 106 ? 2.207 -8.594 8.398 1 97.5 106 VAL B N 1
ATOM 4273 C CA . VAL B 1 106 ? 1.629 -7.273 8.609 1 97.5 106 VAL B CA 1
ATOM 4274 C C . VAL B 1 106 ? 1.059 -7.18 10.023 1 97.5 106 VAL B C 1
ATOM 4276 O O . VAL B 1 106 ? 0.245 -8.016 10.422 1 97.5 106 VAL B O 1
ATOM 4279 N N . LEU B 1 107 ? 1.477 -6.18 10.742 1 98 107 LEU B N 1
ATOM 4280 C CA . LEU B 1 107 ? 0.896 -5.93 12.055 1 98 107 LEU B CA 1
ATOM 4281 C C . LEU B 1 107 ? -0.595 -5.625 11.938 1 98 107 LEU B C 1
ATOM 4283 O O . LEU B 1 107 ? -1.021 -4.926 11.023 1 98 107 LEU B O 1
ATOM 4287 N N . PRO B 1 108 ? -1.388 -6.121 12.906 1 98.5 108 PRO B N 1
ATOM 4288 C CA . PRO B 1 108 ? -2.842 -6.02 12.766 1 98.5 108 PRO B CA 1
ATOM 4289 C C . PRO B 1 108 ? -3.318 -4.578 12.602 1 98.5 108 PRO B C 1
ATOM 4291 O O . PRO B 1 108 ? -4.168 -4.301 11.75 1 98.5 108 PRO B O 1
ATOM 4294 N N . TYR B 1 109 ? -2.803 -3.625 13.352 1 98.62 109 TYR B N 1
ATOM 4295 C CA . TYR B 1 109 ? -3.242 -2.238 13.234 1 98.62 109 TYR B CA 1
ATOM 4296 C C . TYR B 1 109 ? -2.871 -1.664 11.875 1 98.62 109 TYR B C 1
ATOM 4298 O O . TYR B 1 109 ? -3.693 -1.019 11.219 1 98.62 109 TYR B O 1
ATOM 4306 N N . THR B 1 110 ? -1.64 -1.917 11.453 1 98.56 110 THR B N 1
ATOM 4307 C CA . THR B 1 110 ? -1.192 -1.479 10.133 1 98.56 110 THR B CA 1
ATOM 4308 C C . THR B 1 110 ? -2.043 -2.111 9.039 1 98.56 110 THR B C 1
ATOM 4310 O O . THR B 1 110 ? -2.471 -1.429 8.109 1 98.56 110 THR B O 1
ATOM 4313 N N . GLY B 1 111 ? -2.301 -3.373 9.203 1 98.69 111 GLY B N 1
ATOM 4314 C CA . GLY B 1 111 ? -3.156 -4.055 8.242 1 98.69 111 GLY B CA 1
ATOM 4315 C C . GLY B 1 111 ? -4.559 -3.475 8.18 1 98.69 111 GLY B C 1
ATOM 4316 O O . GLY B 1 111 ? -5.074 -3.207 7.09 1 98.69 111 GLY B O 1
ATOM 4317 N N . ALA B 1 112 ? -5.156 -3.281 9.344 1 98.75 112 ALA B N 1
ATOM 4318 C CA . ALA B 1 112 ? -6.504 -2.723 9.406 1 98.75 112 ALA B CA 1
ATOM 4319 C C . ALA B 1 112 ? -6.57 -1.378 8.688 1 98.75 112 ALA B C 1
ATOM 4321 O O . ALA B 1 112 ? -7.52 -1.11 7.941 1 98.75 112 ALA B O 1
ATOM 4322 N N . ARG B 1 113 ? -5.574 -0.592 8.883 1 98.5 113 ARG B N 1
ATOM 4323 C CA . ARG B 1 113 ? -5.516 0.745 8.297 1 98.5 113 ARG B CA 1
ATOM 4324 C C . ARG B 1 113 ? -5.344 0.674 6.785 1 98.5 113 ARG B C 1
ATOM 4326 O O . ARG B 1 113 ? -6.074 1.333 6.039 1 98.5 113 ARG B O 1
ATOM 4333 N N . GLN B 1 114 ? -4.441 -0.127 6.328 1 98.75 114 GLN B N 1
ATOM 4334 C CA . GLN B 1 114 ? -4.137 -0.229 4.902 1 98.75 114 GLN B CA 1
ATOM 4335 C C . GLN B 1 114 ? -5.312 -0.823 4.133 1 98.75 114 GLN B C 1
ATOM 4337 O O . GLN B 1 114 ? -5.684 -0.322 3.068 1 98.75 114 GLN B O 1
ATOM 4342 N N . LEU B 1 115 ? -5.887 -1.798 4.688 1 98.81 115 LEU B N 1
ATOM 4343 C CA . LEU B 1 115 ? -6.988 -2.471 4.008 1 98.81 115 LEU B CA 1
ATOM 4344 C C . LEU B 1 115 ? -8.227 -1.584 3.977 1 98.81 115 LEU B C 1
ATOM 4346 O O . LEU B 1 115 ? -8.922 -1.519 2.959 1 98.81 115 LEU B O 1
ATOM 4350 N N . ALA B 1 116 ? -8.484 -0.905 5.059 1 98.75 116 ALA B N 1
ATOM 4351 C CA . ALA B 1 116 ? -9.586 0.057 5.066 1 98.75 116 ALA B CA 1
ATOM 4352 C C . ALA B 1 116 ? -9.352 1.164 4.043 1 98.75 116 ALA B C 1
ATOM 4354 O O . ALA B 1 116 ? -10.273 1.569 3.336 1 98.75 116 ALA B O 1
ATOM 4355 N N . THR B 1 117 ? -8.141 1.638 3.947 1 98.81 117 THR B N 1
ATOM 4356 C CA . THR B 1 117 ? -7.785 2.678 2.986 1 98.81 117 THR B CA 1
ATOM 4357 C C . THR B 1 117 ? -8.078 2.223 1.561 1 98.81 117 THR B C 1
ATOM 4359 O O . THR B 1 117 ? -8.719 2.943 0.792 1 98.81 117 THR B O 1
ATOM 4362 N N . LEU B 1 118 ? -7.668 1.021 1.227 1 98.88 118 LEU B N 1
ATOM 4363 C CA . LEU B 1 118 ? -7.887 0.501 -0.119 1 98.88 118 LEU B CA 1
ATOM 4364 C C . LEU B 1 118 ? -9.375 0.317 -0.397 1 98.88 118 LEU B C 1
ATOM 4366 O O . LEU B 1 118 ? -9.836 0.55 -1.518 1 98.88 118 LEU B O 1
ATOM 4370 N N . GLN B 1 119 ? -10.086 -0.111 0.611 1 98.81 119 GLN B N 1
ATOM 4371 C CA . GLN B 1 119 ? -11.523 -0.285 0.461 1 98.81 119 GLN B CA 1
ATOM 4372 C C . GLN B 1 119 ? -12.211 1.041 0.137 1 98.81 119 GLN B C 1
ATOM 4374 O O . GLN B 1 119 ? -13.062 1.105 -0.75 1 98.81 119 GLN B O 1
ATOM 4379 N N . HIS B 1 120 ? -11.812 2.1 0.782 1 98.62 120 HIS B N 1
ATOM 4380 C CA . HIS B 1 120 ? -12.367 3.422 0.513 1 98.62 120 HIS B CA 1
ATOM 4381 C C . HIS B 1 120 ? -11.906 3.943 -0.846 1 98.62 120 HIS B C 1
ATOM 4383 O O . HIS B 1 120 ? -12.727 4.395 -1.648 1 98.62 120 HIS B O 1
ATOM 4389 N N . LEU B 1 121 ? -10.641 3.801 -1.149 1 98.69 121 LEU B N 1
ATOM 4390 C CA . LEU B 1 121 ? -10.078 4.305 -2.396 1 98.69 121 LEU B CA 1
ATOM 4391 C C . LEU B 1 121 ? -10.742 3.648 -3.6 1 98.69 121 LEU B C 1
ATOM 4393 O O . LEU B 1 121 ? -10.945 4.293 -4.629 1 98.69 121 LEU B O 1
ATOM 4397 N N . SER B 1 122 ? -11.117 2.406 -3.473 1 98.31 122 SER B N 1
ATOM 4398 C CA . SER B 1 122 ? -11.594 1.623 -4.609 1 98.31 122 SER B CA 1
ATOM 4399 C C . SER B 1 122 ? -13.109 1.744 -4.766 1 98.31 122 SER B C 1
ATOM 4401 O O . SER B 1 122 ? -13.672 1.269 -5.75 1 98.31 122 SER B O 1
ATOM 4403 N N . GLY B 1 123 ? -13.789 2.326 -3.795 1 97.19 123 GLY B N 1
ATOM 4404 C CA . GLY B 1 123 ? -15.242 2.35 -3.803 1 97.19 123 GLY B CA 1
ATOM 4405 C C . GLY B 1 123 ? -15.867 0.991 -3.541 1 97.19 123 GLY B C 1
ATOM 4406 O O . GLY B 1 123 ? -16.875 0.638 -4.148 1 97.19 123 GLY B O 1
ATOM 4407 N N . GLY B 1 124 ? -15.148 0.18 -2.729 1 98 124 GLY B N 1
ATOM 4408 C CA . GLY B 1 124 ? -15.727 -1.078 -2.283 1 98 124 GLY B CA 1
ATOM 4409 C C . GLY B 1 124 ? -15.344 -2.254 -3.164 1 98 124 GLY B C 1
ATOM 4410 O O . GLY B 1 124 ? -15.961 -3.316 -3.094 1 98 124 GLY B O 1
ATOM 4411 N N . ARG B 1 125 ? -14.32 -2.137 -4.016 1 98.56 125 ARG B N 1
ATOM 4412 C CA . ARG B 1 125 ? -13.969 -3.174 -4.977 1 98.56 125 ARG B CA 1
ATOM 4413 C C . ARG B 1 125 ? -12.789 -4 -4.484 1 98.56 125 ARG B C 1
ATOM 4415 O O . ARG B 1 125 ? -12.344 -4.922 -5.172 1 98.56 125 ARG B O 1
ATOM 4422 N N . PHE B 1 126 ? -12.359 -3.654 -3.246 1 98.81 126 PHE B N 1
ATOM 4423 C CA . PHE B 1 126 ? -11.164 -4.297 -2.709 1 98.81 126 PHE B CA 1
ATOM 4424 C C . PHE B 1 126 ? -11.523 -5.605 -2.018 1 98.81 126 PHE B C 1
ATOM 4426 O O . PHE B 1 126 ? -12.539 -5.695 -1.331 1 98.81 126 PHE B O 1
ATOM 4433 N N . GLY B 1 127 ? -10.656 -6.633 -2.209 1 98.69 127 GLY B N 1
ATOM 4434 C CA . GLY B 1 127 ? -10.633 -7.84 -1.397 1 98.69 127 GLY B CA 1
ATOM 4435 C C . GLY B 1 127 ? -9.234 -8.25 -0.966 1 98.69 127 GLY B C 1
ATOM 4436 O O . GLY B 1 127 ? -8.25 -7.668 -1.418 1 98.69 127 GLY B O 1
ATOM 4437 N N . LEU B 1 128 ? -9.234 -9.188 -0.082 1 98.25 128 LEU B N 1
ATOM 4438 C CA . LEU B 1 128 ? -7.977 -9.688 0.467 1 98.25 128 LEU B CA 1
ATOM 4439 C C . LEU B 1 128 ? -7.91 -11.211 0.355 1 98.25 128 LEU B C 1
ATOM 4441 O O . LEU B 1 128 ? -8.82 -11.914 0.803 1 98.25 128 LEU B O 1
ATOM 4445 N N . ASN B 1 129 ? -6.875 -11.719 -0.332 1 98.19 129 ASN B N 1
ATOM 4446 C CA . ASN B 1 129 ? -6.57 -13.148 -0.321 1 98.19 129 ASN B CA 1
ATOM 4447 C C . ASN B 1 129 ? -5.652 -13.516 0.841 1 98.19 129 ASN B C 1
ATOM 4449 O O . ASN B 1 129 ? -4.465 -13.18 0.83 1 98.19 129 ASN B O 1
ATOM 4453 N N . LEU B 1 130 ? -6.195 -14.125 1.858 1 97.12 130 LEU B N 1
ATOM 4454 C CA . LEU B 1 130 ? -5.441 -14.445 3.066 1 97.12 130 LEU B CA 1
ATOM 4455 C C . LEU B 1 130 ? -4.789 -15.82 2.951 1 97.12 130 LEU B C 1
ATOM 4457 O O . LEU B 1 130 ? -5.484 -16.844 2.875 1 97.12 130 LEU B O 1
ATOM 4461 N N . VAL B 1 131 ? -3.473 -15.789 2.969 1 93.5 131 VAL B N 1
ATOM 4462 C CA . VAL B 1 131 ? -2.721 -17.031 2.832 1 93.5 131 VAL B CA 1
ATOM 4463 C C . VAL B 1 131 ? -1.778 -17.203 4.023 1 93.5 131 VAL B C 1
ATOM 4465 O O . VAL B 1 131 ? -1.103 -16.25 4.426 1 93.5 131 VAL B O 1
ATOM 4468 N N . THR B 1 132 ? -1.674 -18.422 4.598 1 90.12 132 THR B N 1
ATOM 4469 C CA . THR B 1 132 ? -0.908 -18.688 5.809 1 90.12 132 THR B CA 1
ATOM 4470 C C . THR B 1 132 ? 0.395 -19.406 5.473 1 90.12 132 THR B C 1
ATOM 4472 O O . THR B 1 132 ? 0.756 -20.391 6.129 1 90.12 132 THR B O 1
ATOM 4475 N N . ASP B 1 133 ? 1.114 -18.922 4.543 1 82.94 133 ASP B N 1
ATOM 4476 C CA . ASP B 1 133 ? 2.412 -19.516 4.215 1 82.94 133 ASP B CA 1
ATOM 4477 C C . ASP B 1 133 ? 3.369 -19.422 5.402 1 82.94 133 ASP B C 1
ATOM 4479 O O . ASP B 1 133 ? 3.775 -18.328 5.801 1 82.94 133 ASP B O 1
ATOM 4483 N N . THR B 1 134 ? 3.785 -20.594 5.941 1 81 134 THR B N 1
ATOM 4484 C CA . THR B 1 134 ? 4.602 -20.609 7.152 1 81 134 THR B CA 1
ATOM 4485 C C . THR B 1 134 ? 6.074 -20.422 6.812 1 81 134 THR B C 1
ATOM 4487 O O . THR B 1 134 ? 6.855 -19.953 7.652 1 81 134 THR B O 1
ATOM 4490 N N . GLY B 1 135 ? 6.473 -20.766 5.617 1 83.06 135 GLY B N 1
ATOM 4491 C CA . GLY B 1 135 ? 7.867 -20.656 5.215 1 83.06 135 GLY B CA 1
ATOM 4492 C C . GLY B 1 135 ? 8.367 -19.219 5.188 1 83.06 135 GLY B C 1
ATOM 4493 O O . GLY B 1 135 ? 9.555 -18.969 5.414 1 83.06 135 GLY B O 1
ATOM 4494 N N . SER B 1 136 ? 7.512 -18.281 5.062 1 88 136 SER B N 1
ATOM 4495 C CA . SER B 1 136 ? 7.891 -16.875 4.949 1 88 136 SER B CA 1
ATOM 4496 C C . SER B 1 136 ? 8.086 -16.25 6.324 1 88 136 SER B C 1
ATOM 4498 O O . SER B 1 136 ? 8.641 -15.156 6.441 1 88 136 SER B O 1
ATOM 4500 N N . ALA B 1 137 ? 7.723 -16.922 7.363 1 87.38 137 ALA B N 1
ATOM 4501 C CA . ALA B 1 137 ? 7.656 -16.312 8.695 1 87.38 137 ALA B CA 1
ATOM 4502 C C . ALA B 1 137 ? 9.031 -15.852 9.156 1 87.38 137 ALA B C 1
ATOM 4504 O O . ALA B 1 137 ? 9.148 -14.844 9.859 1 87.38 137 ALA B O 1
ATOM 4505 N N . ARG B 1 138 ? 10.07 -16.484 8.711 1 89.62 138 ARG B N 1
ATOM 4506 C CA . ARG B 1 138 ? 11.43 -16.172 9.133 1 89.62 138 ARG B CA 1
ATOM 4507 C C . ARG B 1 138 ? 11.82 -14.766 8.68 1 89.62 138 ARG B C 1
ATOM 4509 O O . ARG B 1 138 ? 12.734 -14.156 9.25 1 89.62 138 ARG B O 1
ATOM 4516 N N . HIS B 1 139 ? 11.18 -14.25 7.723 1 96.69 139 HIS B N 1
ATOM 4517 C CA . HIS B 1 139 ? 11.5 -12.938 7.18 1 96.69 139 HIS B CA 1
ATOM 4518 C C . HIS B 1 139 ? 10.875 -11.828 8.016 1 96.69 139 HIS B C 1
ATOM 4520 O O . HIS B 1 139 ? 11.18 -10.648 7.82 1 96.69 139 HIS B O 1
ATOM 4526 N N . PHE B 1 140 ? 10.07 -12.195 9.062 1 96.75 140 PHE B N 1
ATOM 4527 C CA . PHE B 1 140 ? 9.297 -11.164 9.742 1 96.75 140 PHE B CA 1
ATOM 4528 C C . PHE B 1 140 ? 9.641 -11.117 11.227 1 96.75 140 PHE B C 1
ATOM 4530 O O . PHE B 1 140 ? 9.305 -10.156 11.914 1 96.75 140 PHE B O 1
ATOM 4537 N N . SER B 1 141 ? 10.25 -12.148 11.703 1 94.81 141 SER B N 1
ATOM 4538 C CA . SER B 1 141 ? 10.68 -12.219 13.094 1 94.81 141 SER B CA 1
ATOM 4539 C C . SER B 1 141 ? 11.648 -13.375 13.32 1 94.81 141 SER B C 1
ATOM 4541 O O . SER B 1 141 ? 11.906 -14.164 12.406 1 94.81 141 SER B O 1
ATOM 4543 N N . ASP B 1 142 ? 12.102 -13.438 14.516 1 94.75 142 ASP B N 1
ATOM 4544 C CA . ASP B 1 142 ? 12.945 -14.57 14.875 1 94.75 142 ASP B CA 1
ATOM 4545 C C . ASP B 1 142 ? 12.156 -15.633 15.648 1 94.75 142 ASP B C 1
ATOM 4547 O O . ASP B 1 142 ? 12.734 -16.516 16.266 1 94.75 142 ASP B O 1
ATOM 4551 N N . ALA B 1 143 ? 10.844 -15.484 15.617 1 93.06 143 ALA B N 1
ATOM 4552 C CA . ALA B 1 143 ? 10.008 -16.484 16.281 1 93.06 143 ALA B CA 1
ATOM 4553 C C . ALA B 1 143 ? 10.117 -17.844 15.594 1 93.06 143 ALA B C 1
ATOM 4555 O O . ALA B 1 143 ? 10.367 -17.906 14.391 1 93.06 143 ALA B O 1
ATOM 4556 N N . PRO B 1 144 ? 9.883 -18.891 16.359 1 91.62 144 PRO B N 1
ATOM 4557 C CA . PRO B 1 144 ? 9.914 -20.203 15.742 1 91.62 144 PRO B CA 1
ATOM 4558 C C . PRO B 1 144 ? 8.805 -20.406 14.711 1 91.62 144 PRO B C 1
ATOM 4560 O O . PRO B 1 144 ? 7.711 -19.859 14.859 1 91.62 144 PRO B O 1
ATOM 4563 N N . PRO B 1 145 ? 9.055 -21.203 13.742 1 88.62 145 PRO B N 1
ATOM 4564 C CA . PRO B 1 145 ? 8.023 -21.469 12.734 1 88.62 145 PRO B CA 1
ATOM 4565 C C . PRO B 1 145 ? 6.809 -22.188 13.312 1 88.62 145 PRO B C 1
ATOM 4567 O O . PRO B 1 145 ? 6.957 -23.047 14.195 1 88.62 145 PRO B O 1
ATOM 4570 N N . LEU B 1 146 ? 5.73 -21.844 12.789 1 91.94 146 LEU B N 1
ATOM 4571 C CA . LEU B 1 146 ? 4.484 -22.484 13.203 1 91.94 146 LEU B CA 1
ATOM 4572 C C . LEU B 1 146 ? 4.129 -23.625 12.273 1 91.94 146 LEU B C 1
ATOM 4574 O O . LEU B 1 146 ? 4.488 -23.625 11.094 1 91.94 146 LEU B O 1
ATOM 4578 N N . GLY B 1 147 ? 3.426 -24.578 12.844 1 88.5 147 GLY B N 1
ATOM 4579 C CA . GLY B 1 147 ? 2.811 -25.594 12 1 88.5 147 GLY B CA 1
ATOM 4580 C C . GLY B 1 147 ? 1.591 -25.078 11.258 1 88.5 147 GLY B C 1
ATOM 4581 O O . GLY B 1 147 ? 1.172 -23.938 11.445 1 88.5 147 GLY B O 1
ATOM 4582 N N . HIS B 1 148 ? 1.036 -25.922 10.438 1 86.69 148 HIS B N 1
ATOM 4583 C CA . HIS B 1 148 ? -0.073 -25.578 9.555 1 86.69 148 HIS B CA 1
ATOM 4584 C C . HIS B 1 148 ? -1.275 -25.078 10.352 1 86.69 148 HIS B C 1
ATOM 4586 O O . HIS B 1 148 ? -1.767 -23.969 10.109 1 86.69 148 HIS B O 1
ATOM 4592 N N . ASP B 1 149 ? -1.755 -25.797 11.328 1 91.31 149 ASP B N 1
ATOM 4593 C CA . ASP B 1 149 ? -2.947 -25.438 12.086 1 91.31 149 ASP B CA 1
ATOM 4594 C C . ASP B 1 149 ? -2.717 -24.172 12.906 1 91.31 149 ASP B C 1
ATOM 4596 O O . ASP B 1 149 ? -3.582 -23.297 12.953 1 91.31 149 ASP B O 1
ATOM 4600 N N . ALA B 1 150 ? -1.528 -24.078 13.469 1 93.44 150 ALA B N 1
ATOM 4601 C CA . ALA B 1 150 ? -1.195 -22.906 14.266 1 93.44 150 ALA B CA 1
ATOM 4602 C C . ALA B 1 150 ? -1.133 -21.641 13.398 1 93.44 150 ALA B C 1
ATOM 4604 O O . ALA B 1 150 ? -1.453 -20.547 13.859 1 93.44 150 ALA B O 1
ATOM 4605 N N . ALA B 1 151 ? -0.73 -21.828 12.156 1 93.12 151 ALA B N 1
ATOM 4606 C CA . ALA B 1 151 ? -0.698 -20.703 11.234 1 93.12 151 ALA B CA 1
ATOM 4607 C C . ALA B 1 151 ? -2.105 -20.188 10.945 1 93.12 151 ALA B C 1
ATOM 4609 O O . ALA B 1 151 ? -2.314 -18.984 10.789 1 93.12 151 ALA B O 1
ATOM 4610 N N . TYR B 1 152 ? -3.059 -21.109 10.922 1 93.69 152 TYR B N 1
ATOM 4611 C CA . TYR B 1 152 ? -4.445 -20.703 10.75 1 93.69 152 TYR B CA 1
ATOM 4612 C C . TYR B 1 152 ? -4.973 -20.016 12 1 93.69 152 TYR B C 1
ATOM 4614 O O . TYR B 1 152 ? -5.773 -19.078 11.914 1 93.69 152 TYR B O 1
ATOM 4622 N N . ASP B 1 153 ? -4.504 -20.5 13.18 1 95.81 153 ASP B N 1
ATOM 4623 C CA . ASP B 1 153 ? -4.879 -19.828 14.422 1 95.81 153 ASP B CA 1
ATOM 4624 C C . ASP B 1 153 ? -4.395 -18.375 14.438 1 95.81 153 ASP B C 1
ATOM 4626 O O . ASP B 1 153 ? -5.137 -17.484 14.828 1 95.81 153 ASP B O 1
ATOM 4630 N N . ARG B 1 154 ? -3.221 -18.219 14 1 96.06 154 ARG B N 1
ATOM 4631 C CA . ARG B 1 154 ? -2.682 -16.859 13.906 1 96.06 154 ARG B CA 1
ATOM 4632 C C . ARG B 1 154 ? -3.496 -16.016 12.945 1 96.06 154 ARG B C 1
ATOM 4634 O O . ARG B 1 154 ? -3.785 -14.844 13.219 1 96.06 154 ARG B O 1
ATOM 4641 N N . ALA B 1 155 ? -3.82 -16.625 11.781 1 96.56 155 ALA B N 1
ATOM 4642 C CA . ALA B 1 155 ? -4.605 -15.906 10.781 1 96.56 155 ALA B CA 1
ATOM 4643 C C . ALA B 1 155 ? -5.965 -15.5 11.336 1 96.56 155 ALA B C 1
ATOM 4645 O O . ALA B 1 155 ? -6.445 -14.391 11.07 1 96.56 155 ALA B O 1
ATOM 4646 N N . GLU B 1 156 ? -6.578 -16.375 12.078 1 97.12 156 GLU B N 1
ATOM 4647 C CA . GLU B 1 156 ? -7.867 -16.078 12.695 1 97.12 156 GLU B CA 1
ATOM 4648 C C . GLU B 1 156 ? -7.754 -14.938 13.695 1 97.12 156 GLU B C 1
ATOM 4650 O O . GLU B 1 156 ? -8.562 -14.016 13.688 1 97.12 156 GLU B O 1
ATOM 4655 N N . GLU B 1 157 ? -6.727 -15.039 14.547 1 98.12 157 GLU B N 1
ATOM 4656 C CA . GLU B 1 157 ? -6.504 -13.969 15.508 1 98.12 157 GLU B CA 1
ATOM 4657 C C . GLU B 1 157 ? -6.254 -12.633 14.805 1 98.12 157 GLU B C 1
ATOM 4659 O O . GLU B 1 157 ? -6.773 -11.602 15.227 1 98.12 157 GLU B O 1
ATOM 4664 N N . TRP B 1 158 ? -5.461 -12.719 13.773 1 98.38 158 TRP B N 1
ATOM 4665 C CA . TRP B 1 158 ? -5.141 -11.523 13 1 98.38 158 TRP B CA 1
ATOM 4666 C C . TRP B 1 158 ? -6.402 -10.898 12.406 1 98.38 158 TRP B C 1
ATOM 4668 O O . TRP B 1 158 ? -6.645 -9.703 12.578 1 98.38 158 TRP B O 1
ATOM 4678 N N . LEU B 1 159 ? -7.199 -11.656 11.742 1 98.56 159 LEU B N 1
ATOM 4679 C CA . LEU B 1 159 ? -8.391 -11.156 11.078 1 98.56 159 LEU B CA 1
ATOM 4680 C C . LEU B 1 159 ? -9.406 -10.641 12.094 1 98.56 159 LEU B C 1
ATOM 4682 O O . LEU B 1 159 ? -10.039 -9.602 11.875 1 98.56 159 LEU B O 1
ATOM 4686 N N . ASP B 1 160 ? -9.57 -11.352 13.188 1 98.31 160 ASP B N 1
ATOM 4687 C CA . ASP B 1 160 ? -10.438 -10.883 14.266 1 98.31 160 ASP B CA 1
ATOM 4688 C C . ASP B 1 160 ? -9.977 -9.523 14.789 1 98.31 160 ASP B C 1
ATOM 4690 O O . ASP B 1 160 ? -10.797 -8.648 15.055 1 98.31 160 ASP B O 1
ATOM 4694 N N . GLY B 1 161 ? -8.68 -9.414 14.984 1 98.62 161 GLY B N 1
ATOM 4695 C CA . GLY B 1 161 ? -8.117 -8.141 15.406 1 98.62 161 GLY B CA 1
ATOM 4696 C C . GLY B 1 161 ? -8.375 -7.023 14.414 1 98.62 161 GLY B C 1
ATOM 4697 O O . GLY B 1 161 ? -8.805 -5.934 14.797 1 98.62 161 GLY B O 1
ATOM 4698 N N . VAL B 1 162 ? -8.156 -7.277 13.164 1 98.75 162 VAL B N 1
ATOM 4699 C CA . VAL B 1 162 ? -8.391 -6.305 12.094 1 98.75 162 VAL B CA 1
ATOM 4700 C C . VAL B 1 162 ? -9.859 -5.871 12.109 1 98.75 162 VAL B C 1
ATOM 4702 O O . VAL B 1 162 ? -10.156 -4.676 12.062 1 98.75 162 VAL B O 1
ATOM 4705 N N . ARG B 1 163 ? -10.781 -6.801 12.211 1 98.56 163 ARG B N 1
ATOM 4706 C CA . ARG B 1 163 ? -12.211 -6.5 12.195 1 98.56 163 ARG B CA 1
ATOM 4707 C C . ARG B 1 163 ? -12.609 -5.707 13.438 1 98.56 163 ARG B C 1
ATOM 4709 O O . ARG B 1 163 ? -13.438 -4.801 13.359 1 98.56 163 ARG B O 1
ATOM 4716 N N . SER B 1 164 ? -11.984 -6.066 14.594 1 98.5 164 SER B N 1
ATOM 4717 C CA . SER B 1 164 ? -12.273 -5.301 15.797 1 98.5 164 SER B CA 1
ATOM 4718 C C . SER B 1 164 ? -11.859 -3.84 15.641 1 98.5 164 SER B C 1
ATOM 4720 O O . SER B 1 164 ? -12.539 -2.938 16.141 1 98.5 164 SER B O 1
ATOM 4722 N N . LEU B 1 165 ? -10.781 -3.627 14.969 1 98.62 165 LEU B N 1
ATOM 4723 C CA . LEU B 1 165 ? -10.305 -2.273 14.695 1 98.62 165 LEU B CA 1
ATOM 4724 C C . LEU B 1 165 ? -11.211 -1.572 13.688 1 98.62 165 LEU B C 1
ATOM 4726 O O . LEU B 1 165 ? -11.594 -0.415 13.891 1 98.62 165 LEU B O 1
ATOM 4730 N N . TRP B 1 166 ? -11.617 -2.297 12.617 1 98.62 166 TRP B N 1
ATOM 4731 C CA . TRP B 1 166 ? -12.531 -1.731 11.633 1 98.62 166 TRP B CA 1
ATOM 4732 C C . TRP B 1 166 ? -13.836 -1.292 12.289 1 98.62 166 TRP B C 1
ATOM 4734 O O . TRP B 1 166 ? -14.469 -0.327 11.852 1 98.62 166 TRP B O 1
ATOM 4744 N N . ARG B 1 167 ? -14.195 -1.93 13.32 1 98.25 167 ARG B N 1
ATOM 4745 C CA . ARG B 1 167 ? -15.492 -1.727 13.961 1 98.25 167 ARG B CA 1
ATOM 4746 C C . ARG B 1 167 ? -15.344 -0.9 15.234 1 98.25 167 ARG B C 1
ATOM 4748 O O . ARG B 1 167 ? -16.219 -0.936 16.109 1 98.25 167 ARG B O 1
ATOM 4755 N N . SER B 1 168 ? -14.281 -0.198 15.375 1 98.12 168 SER B N 1
ATOM 4756 C CA . SER B 1 168 ? -13.969 0.504 16.609 1 98.12 168 SER B CA 1
ATOM 4757 C C . SER B 1 168 ? -14.688 1.85 16.688 1 98.12 168 SER B C 1
ATOM 4759 O O . SER B 1 168 ? -14.594 2.562 17.688 1 98.12 168 SER B O 1
ATOM 4761 N N . TRP B 1 169 ? -15.367 2.283 15.586 1 98.06 169 TRP B N 1
ATOM 4762 C CA . TRP B 1 169 ? -16.281 3.428 15.594 1 98.06 169 TRP B CA 1
ATOM 4763 C C . TRP B 1 169 ? -17.719 2.977 15.758 1 98.06 169 TRP B C 1
ATOM 4765 O O . TRP B 1 169 ? -18.297 2.365 14.852 1 98.06 169 TRP B O 1
ATOM 4775 N N . ASP B 1 170 ? -18.328 3.293 16.844 1 97.5 170 ASP B N 1
ATOM 4776 C CA . ASP B 1 170 ? -19.734 2.908 17.062 1 97.5 170 ASP B CA 1
ATOM 4777 C C . ASP B 1 170 ? -20.672 3.725 16.172 1 97.5 170 ASP B C 1
ATOM 4779 O O . ASP B 1 170 ? -20.266 4.742 15.609 1 97.5 170 ASP B O 1
ATOM 4783 N N . ASP B 1 171 ? -21.906 3.238 16.094 1 96.12 171 ASP B N 1
ATOM 4784 C CA . ASP B 1 171 ? -22.922 3.969 15.336 1 96.12 171 ASP B CA 1
ATOM 4785 C C . ASP B 1 171 ? -23.047 5.402 15.844 1 96.12 171 ASP B C 1
ATOM 4787 O O . ASP B 1 171 ? -23.125 5.637 17.047 1 96.12 171 ASP B O 1
ATOM 4791 N N . GLY B 1 172 ? -22.906 6.316 14.93 1 96.5 172 GLY B N 1
ATOM 4792 C CA . GLY B 1 172 ? -23.094 7.715 15.281 1 96.5 172 GLY B CA 1
ATOM 4793 C C . GLY B 1 172 ? -21.797 8.43 15.586 1 96.5 172 GLY B C 1
ATOM 4794 O O . GLY B 1 172 ? -21.766 9.648 15.773 1 96.5 172 GLY B O 1
ATOM 4795 N N . ALA B 1 173 ? -20.672 7.672 15.656 1 98 173 ALA B N 1
ATOM 4796 C CA . ALA B 1 173 ? -19.391 8.289 15.961 1 98 173 ALA B CA 1
ATOM 4797 C C . ALA B 1 173 ? -19 9.305 14.891 1 98 173 ALA B C 1
ATOM 4799 O O . ALA B 1 173 ? -18.531 10.398 15.203 1 98 173 ALA B O 1
ATOM 4800 N N . LEU B 1 174 ? -19.109 8.898 13.664 1 97.88 174 LEU B N 1
ATOM 4801 C CA . LEU B 1 174 ? -18.891 9.828 12.57 1 97.88 174 LEU B CA 1
ATOM 4802 C C . LEU B 1 174 ? -20.094 10.734 12.359 1 97.88 174 LEU B C 1
ATOM 4804 O O . LEU B 1 174 ? -21.172 10.266 11.984 1 97.88 174 LEU B O 1
ATOM 4808 N N . ILE B 1 175 ? -19.969 11.977 12.625 1 97.81 175 ILE B N 1
ATOM 4809 C CA . ILE B 1 175 ? -21.062 12.945 12.539 1 97.81 175 ILE B CA 1
ATOM 4810 C C . ILE B 1 175 ? -20.938 13.75 11.25 1 97.81 175 ILE B C 1
ATOM 4812 O O . ILE B 1 175 ? -21.859 13.773 10.43 1 97.81 175 ILE B O 1
ATOM 4816 N N . ALA B 1 176 ? -19.844 14.359 11.039 1 96.81 176 ALA B N 1
ATOM 4817 C CA . ALA B 1 176 ? -19.484 15.141 9.852 1 96.81 176 ALA B CA 1
ATOM 4818 C C . ALA B 1 176 ? -20.5 16.25 9.602 1 96.81 176 ALA B C 1
ATOM 4820 O O . ALA B 1 176 ? -20.969 16.422 8.477 1 96.81 176 ALA B O 1
ATOM 4821 N N . ASP B 1 177 ? -20.922 16.922 10.625 1 96.69 177 ASP B N 1
ATOM 4822 C CA . ASP B 1 177 ? -21.703 18.156 10.523 1 96.69 177 ASP B CA 1
ATOM 4823 C C . ASP B 1 177 ? -20.812 19.375 10.414 1 96.69 177 ASP B C 1
ATOM 4825 O O . ASP B 1 177 ? -20.141 19.75 11.375 1 96.69 177 ASP B O 1
ATOM 4829 N N . PRO B 1 178 ? -20.844 19.984 9.281 1 94.56 178 PRO B N 1
ATOM 4830 C CA . PRO B 1 178 ? -19.859 21.047 9.062 1 94.56 178 PRO B CA 1
ATOM 4831 C C . PRO B 1 178 ? -20.25 22.359 9.75 1 94.56 178 PRO B C 1
ATOM 4833 O O . PRO B 1 178 ? -19.438 23.281 9.828 1 94.56 178 PRO B O 1
ATOM 4836 N N . GLY B 1 179 ? -21.438 22.422 10.266 1 93.75 179 GLY B N 1
ATOM 4837 C CA . GLY B 1 179 ? -21.875 23.641 10.906 1 93.75 179 GLY B CA 1
ATOM 4838 C C . GLY B 1 179 ? -22.203 24.75 9.914 1 93.75 179 GLY B C 1
ATOM 4839 O O . GLY B 1 179 ? -22.609 24.484 8.781 1 93.75 179 GLY B O 1
ATOM 4840 N N . ALA B 1 180 ? -22.188 26.047 10.453 1 90.5 180 ALA B N 1
ATOM 4841 C CA . ALA B 1 180 ? -22.625 27.188 9.656 1 90.5 180 ALA B CA 1
ATOM 4842 C C . ALA B 1 180 ? -21.422 27.922 9.062 1 90.5 180 ALA B C 1
ATOM 4844 O O . ALA B 1 180 ? -20.328 27.891 9.625 1 90.5 180 ALA B O 1
ATOM 4845 N N . VAL B 1 181 ? -21.609 28.453 7.898 1 86.31 181 VAL B N 1
ATOM 4846 C CA . VAL B 1 181 ? -20.562 29.25 7.273 1 86.31 181 VAL B CA 1
ATOM 4847 C C . VAL B 1 181 ? -20.516 30.641 7.918 1 86.31 181 VAL B C 1
ATOM 4849 O O . VAL B 1 181 ? -21.547 31.312 8.023 1 86.31 181 VAL B O 1
ATOM 4852 N N . GLY B 1 182 ? -19.375 30.938 8.398 1 78.12 182 GLY B N 1
ATOM 4853 C CA . GLY B 1 182 ? -19.156 32.25 8.992 1 78.12 182 GLY B CA 1
ATOM 4854 C C . GLY B 1 182 ? -18.438 33.219 8.062 1 78.12 182 GLY B C 1
ATOM 4855 O O . GLY B 1 182 ? -18.281 32.938 6.871 1 78.12 182 GLY B O 1
ATOM 4856 N N . PRO B 1 183 ? -18.109 34.312 8.68 1 74.62 183 PRO B N 1
ATOM 4857 C CA . PRO B 1 183 ? -17.375 35.281 7.879 1 74.62 183 PRO B CA 1
ATOM 4858 C C . PRO B 1 183 ? -16.047 34.75 7.348 1 74.62 183 PRO B C 1
ATOM 4860 O O . PRO B 1 183 ? -15.383 33.969 8.031 1 74.62 183 PRO B O 1
ATOM 4863 N N . GLY B 1 184 ? -15.68 35.094 6.078 1 75.38 184 GLY B N 1
ATOM 4864 C CA . GLY B 1 184 ? -14.43 34.688 5.461 1 75.38 184 GLY B CA 1
ATOM 4865 C C . GLY B 1 184 ? -14.438 33.25 4.969 1 75.38 184 GLY B C 1
ATOM 4866 O O . GLY B 1 184 ? -13.391 32.719 4.617 1 75.38 184 GLY B O 1
ATOM 4867 N N . GLY B 1 185 ? -15.625 32.656 5.133 1 79.06 185 GLY B N 1
ATOM 4868 C CA . GLY B 1 185 ? -15.734 31.312 4.582 1 79.06 185 GLY B CA 1
ATOM 4869 C C . GLY B 1 185 ? -15.344 30.234 5.57 1 79.06 185 GLY B C 1
ATOM 4870 O O . GLY B 1 185 ? -15.211 29.062 5.199 1 79.06 185 GLY B O 1
ATOM 4871 N N . THR B 1 186 ? -15.078 30.625 6.781 1 83.62 186 THR B N 1
ATOM 4872 C CA . THR B 1 186 ? -14.789 29.656 7.82 1 83.62 186 THR B CA 1
ATOM 4873 C C . THR B 1 186 ? -16.078 29.078 8.398 1 83.62 186 THR B C 1
ATOM 4875 O O . THR B 1 186 ? -17.094 29.781 8.492 1 83.62 186 THR B O 1
ATOM 4878 N N . ARG B 1 187 ? -16.031 27.812 8.727 1 85.75 187 ARG B N 1
ATOM 4879 C CA . ARG B 1 187 ? -17.219 27.172 9.305 1 85.75 187 ARG B CA 1
ATOM 4880 C C . ARG B 1 187 ? -17.062 27.016 10.812 1 85.75 187 ARG B C 1
ATOM 4882 O O . ARG B 1 187 ? -15.961 26.766 11.305 1 85.75 187 ARG B O 1
ATOM 4889 N N . THR B 1 188 ? -18.25 27.188 11.508 1 83.62 188 THR B N 1
ATOM 4890 C CA . THR B 1 188 ? -18.234 27.094 12.961 1 83.62 188 THR B CA 1
ATOM 4891 C C . THR B 1 188 ? -19.406 26.234 13.453 1 83.62 188 THR B C 1
ATOM 4893 O O . THR B 1 188 ? -20.391 26.062 12.742 1 83.62 188 THR B O 1
ATOM 4896 N N . GLY B 1 189 ? -19.188 25.672 14.609 1 85.69 189 GLY B N 1
ATOM 4897 C CA . GLY B 1 189 ? -20.266 24.953 15.273 1 85.69 189 GLY B CA 1
ATOM 4898 C C . GLY B 1 189 ? -20.438 23.531 14.773 1 85.69 189 GLY B C 1
ATOM 4899 O O . GLY B 1 189 ? -21.375 22.844 15.164 1 85.69 189 GLY B O 1
ATOM 4900 N N . GLY B 1 190 ? -19.562 23.188 13.93 1 92.44 190 GLY B N 1
ATOM 4901 C CA . GLY B 1 190 ? -19.625 21.844 13.406 1 92.44 190 GLY B CA 1
ATOM 4902 C C . GLY B 1 190 ? -18.938 20.812 14.297 1 92.44 190 GLY B C 1
ATOM 4903 O O . GLY B 1 190 ? -18.312 21.172 15.289 1 92.44 190 GLY B O 1
ATOM 4904 N N . ARG B 1 191 ? -19.188 19.625 14.008 1 96.62 191 ARG B N 1
ATOM 4905 C CA . ARG B 1 191 ? -18.547 18.5 14.68 1 96.62 191 ARG B CA 1
ATOM 4906 C C . ARG B 1 191 ? -18.297 17.344 13.703 1 96.62 191 ARG B C 1
ATOM 4908 O O . ARG B 1 191 ? -19.203 16.953 12.961 1 96.62 191 ARG B O 1
ATOM 4915 N N . TYR B 1 192 ? -17.125 16.844 13.719 1 97.81 192 TYR B N 1
ATOM 4916 C CA . TYR B 1 192 ? -16.766 15.805 12.758 1 97.81 192 TYR B CA 1
ATOM 4917 C C . TYR B 1 192 ? -17.078 14.422 13.32 1 97.81 192 TYR B C 1
ATOM 4919 O O . TYR B 1 192 ? -17.625 13.57 12.625 1 97.81 192 TYR B O 1
ATOM 4927 N N . ALA B 1 193 ? -16.656 14.188 14.508 1 98.25 193 ALA B N 1
ATOM 4928 C CA . ALA B 1 193 ? -16.844 12.891 15.148 1 98.25 193 ALA B CA 1
ATOM 4929 C C . ALA B 1 193 ? -17.031 13.039 16.656 1 98.25 193 ALA B C 1
ATOM 4931 O O . ALA B 1 193 ? -16.703 14.078 17.234 1 98.25 193 ALA B O 1
ATOM 4932 N N . ASP B 1 194 ? -17.609 12.008 17.266 1 98.06 194 ASP B N 1
ATOM 4933 C CA . ASP B 1 194 ? -17.75 11.883 18.719 1 98.06 194 ASP B CA 1
ATOM 4934 C C . ASP B 1 194 ? -16.75 10.875 19.297 1 98.06 194 ASP B C 1
ATOM 4936 O O . ASP B 1 194 ? -16.953 9.664 19.172 1 98.06 194 ASP B O 1
ATOM 4940 N N . GLY B 1 195 ? -15.758 11.445 19.969 1 97.31 195 GLY B N 1
ATOM 4941 C CA . GLY B 1 195 ? -14.719 10.586 20.516 1 97.31 195 GLY B CA 1
ATOM 4942 C C . GLY B 1 195 ? -15.227 9.625 21.562 1 97.31 195 GLY B C 1
ATOM 4943 O O . GLY B 1 195 ? -14.609 8.586 21.828 1 97.31 195 GLY B O 1
ATOM 4944 N N . GLY B 1 196 ? -16.281 9.961 22.172 1 97.38 196 GLY B N 1
ATOM 4945 C CA . GLY B 1 196 ? -16.859 9.102 23.188 1 97.38 196 GLY B CA 1
ATOM 4946 C C . GLY B 1 196 ? -17.438 7.816 22.625 1 97.38 196 GLY B C 1
ATOM 4947 O O . GLY B 1 196 ? -17.734 6.879 23.375 1 97.38 196 GLY B O 1
ATOM 4948 N N . LEU B 1 197 ? -17.578 7.809 21.375 1 97.88 197 LEU B N 1
ATOM 4949 C CA . LEU B 1 197 ? -18.172 6.648 20.734 1 97.88 197 LEU B CA 1
ATOM 4950 C C . LEU B 1 197 ? -17.109 5.824 20 1 97.88 197 LEU B C 1
ATOM 4952 O O . LEU B 1 197 ? -17.438 4.965 19.188 1 97.88 197 LEU B O 1
ATOM 4956 N N . LEU B 1 198 ? -15.844 6.078 20.281 1 97.69 198 LEU B N 1
ATOM 4957 C CA . LEU B 1 198 ? -14.742 5.258 19.781 1 97.69 198 LEU B CA 1
ATOM 4958 C C . LEU B 1 198 ? -14.32 4.234 20.844 1 97.69 198 LEU B C 1
ATOM 4960 O O . LEU B 1 198 ? -14.055 4.59 21.984 1 97.69 198 LEU B O 1
ATOM 4964 N N . ARG B 1 199 ? -14.211 3.043 20.422 1 95.94 199 ARG B N 1
ATOM 4965 C CA . ARG B 1 199 ? -13.82 1.964 21.328 1 95.94 199 ARG B CA 1
ATOM 4966 C C . ARG B 1 199 ? -12.305 1.821 21.391 1 95.94 199 ARG B C 1
ATOM 4968 O O . ARG B 1 199 ? -11.641 1.754 20.344 1 95.94 199 ARG B O 1
ATOM 4975 N N . PRO B 1 200 ? -11.703 1.735 22.531 1 93.44 200 PRO B N 1
ATOM 4976 C CA . PRO B 1 200 ? -10.25 1.647 22.641 1 93.44 200 PRO B CA 1
ATOM 4977 C C . PRO B 1 200 ? -9.688 0.342 22.078 1 93.44 200 PRO B C 1
ATOM 4979 O O . PRO B 1 200 ? -8.531 0.293 21.656 1 93.44 200 PRO B O 1
ATOM 4982 N N . VAL B 1 201 ? -10.375 -0.692 21.906 1 95.62 201 VAL B N 1
ATOM 4983 C CA . VAL B 1 201 ? -9.906 -2.012 21.5 1 95.62 201 VAL B CA 1
ATOM 4984 C C . VAL B 1 201 ? -8.57 -2.314 22.156 1 95.62 201 VAL B C 1
ATOM 4986 O O . VAL B 1 201 ? -7.602 -1.568 22 1 95.62 201 VAL B O 1
ATOM 4989 N N . ARG B 1 202 ? -8.469 -3.205 23.031 1 97.38 202 ARG B N 1
ATOM 4990 C CA . ARG B 1 202 ? -7.242 -3.701 23.641 1 97.38 202 ARG B CA 1
ATOM 4991 C C . ARG B 1 202 ? -7.074 -5.199 23.391 1 97.38 202 ARG B C 1
ATOM 4993 O O . ARG B 1 202 ? -7.77 -6.012 24 1 97.38 202 ARG B O 1
ATOM 5000 N N . HIS B 1 203 ? -6.184 -5.539 22.453 1 98.5 203 HIS B N 1
ATOM 5001 C CA . HIS B 1 203 ? -5.98 -6.941 22.109 1 98.5 203 HIS B CA 1
ATOM 5002 C C . HIS B 1 203 ? -4.688 -7.473 22.719 1 98.5 203 HIS B C 1
ATOM 5004 O O . HIS B 1 203 ? -3.615 -6.898 22.516 1 98.5 203 HIS B O 1
ATOM 5010 N N . ARG B 1 204 ? -4.785 -8.477 23.562 1 98.25 204 ARG B N 1
ATOM 5011 C CA . ARG B 1 204 ? -3.672 -9.234 24.125 1 98.25 204 ARG B CA 1
ATOM 5012 C C . ARG B 1 204 ? -3.844 -10.727 23.891 1 98.25 204 ARG B C 1
ATOM 5014 O O . ARG B 1 204 ? -4.336 -11.445 24.75 1 98.25 204 ARG B O 1
ATOM 5021 N N . GLY B 1 205 ? -3.422 -11.125 22.641 1 97.94 205 GLY B N 1
ATOM 5022 C CA . GLY B 1 205 ? -3.617 -12.516 22.266 1 97.94 205 GLY B CA 1
ATOM 5023 C C . GLY B 1 205 ? -2.326 -13.312 22.25 1 97.94 205 GLY B C 1
ATOM 5024 O O . GLY B 1 205 ? -1.303 -12.867 22.766 1 97.94 205 GLY B O 1
ATOM 5025 N N . GLU B 1 206 ? -2.396 -14.508 21.656 1 96.88 206 GLU B N 1
ATOM 5026 C CA . GLU B 1 206 ? -1.255 -15.414 21.578 1 96.88 206 GLU B CA 1
ATOM 5027 C C . GLU B 1 206 ? -0.203 -14.883 20.609 1 96.88 206 GLU B C 1
ATOM 5029 O O . GLU B 1 206 ? 0.99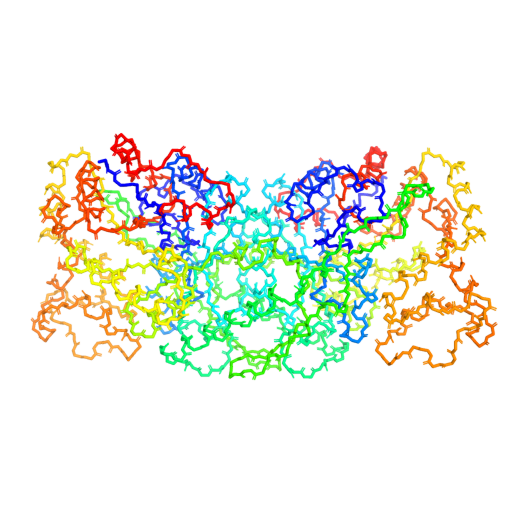8 -14.984 20.859 1 96.88 206 GLU B O 1
ATOM 5034 N N . HIS B 1 207 ? -0.655 -14.258 19.531 1 96.06 207 HIS B N 1
ATOM 5035 C CA . HIS B 1 207 ? 0.275 -13.906 18.469 1 96.06 207 HIS B CA 1
ATOM 5036 C C . HIS B 1 207 ? 0.45 -12.398 18.359 1 96.06 207 HIS B C 1
ATOM 5038 O O . HIS B 1 207 ? 1.485 -11.922 17.891 1 96.06 207 HIS B O 1
ATOM 5044 N N . PHE B 1 208 ? -0.555 -11.695 18.812 1 97.31 208 PHE B N 1
ATOM 5045 C CA . PHE B 1 208 ? -0.517 -10.258 18.578 1 97.31 208 PHE B CA 1
ATOM 5046 C C . PHE B 1 208 ? -0.956 -9.5 19.812 1 97.31 208 PHE B C 1
ATOM 5048 O O . PHE B 1 208 ? -1.721 -10.016 20.625 1 97.31 208 PHE B O 1
ATOM 5055 N N . ALA B 1 209 ? -0.435 -8.281 19.906 1 98.06 209 ALA B N 1
ATOM 5056 C CA . ALA B 1 209 ? -0.875 -7.289 20.875 1 98.06 209 ALA B CA 1
ATOM 5057 C C . ALA B 1 209 ? -0.939 -5.898 20.25 1 98.06 209 ALA B C 1
ATOM 5059 O O . ALA B 1 209 ? -0.009 -5.473 19.562 1 98.06 209 ALA B O 1
ATOM 5060 N N . PHE B 1 210 ? -2.031 -5.203 20.453 1 97.88 210 PHE B N 1
ATOM 5061 C CA . PHE B 1 210 ? -2.213 -3.871 19.891 1 97.88 210 PHE B CA 1
ATOM 5062 C C . PHE B 1 210 ? -3.4 -3.166 20.547 1 97.88 210 PHE B C 1
ATOM 5064 O O . PHE B 1 210 ? -4.254 -3.812 21.156 1 97.88 210 PHE B O 1
ATOM 5071 N N . ASP B 1 211 ? -3.436 -1.87 20.391 1 97.25 211 ASP B N 1
ATOM 5072 C CA . ASP B 1 211 ? -4.535 -1.054 20.891 1 97.25 211 ASP B CA 1
ATOM 5073 C C . ASP B 1 211 ? -5.18 -0.243 19.766 1 97.25 211 ASP B C 1
ATOM 5075 O O . ASP B 1 211 ? -4.496 0.206 18.844 1 97.25 211 ASP B O 1
ATOM 5079 N N . GLY B 1 212 ? -6.516 -0.111 19.812 1 96.81 212 GLY B N 1
ATOM 5080 C CA . GLY B 1 212 ? -7.262 0.827 18.984 1 96.81 212 GLY B CA 1
ATOM 5081 C C . GLY B 1 212 ? -7.543 2.143 19.688 1 96.81 212 GLY B C 1
ATOM 5082 O O . GLY B 1 212 ? -6.922 2.457 20.703 1 96.81 212 GLY B O 1
ATOM 5083 N N . PRO B 1 213 ? -8.5 2.918 19.234 1 97.69 213 PRO B N 1
ATOM 5084 C CA . PRO B 1 213 ? -9.305 2.717 18.031 1 97.69 213 PRO B CA 1
ATOM 5085 C C . PRO B 1 213 ? -8.5 2.924 16.75 1 97.69 213 PRO B C 1
ATOM 5087 O O . PRO B 1 213 ? -7.367 3.406 16.797 1 97.69 213 PRO B O 1
ATOM 5090 N N . LEU B 1 214 ? -9.102 2.475 15.648 1 98.12 214 LEU B N 1
ATOM 5091 C CA . LEU B 1 214 ? -8.477 2.684 14.344 1 98.12 214 LEU B CA 1
ATOM 5092 C C . LEU B 1 214 ? -8.617 4.137 13.898 1 98.12 214 LEU B C 1
ATOM 5094 O O . LEU B 1 214 ? -9.68 4.742 14.07 1 98.12 214 LEU B O 1
ATOM 5098 N N . ASN B 1 215 ? -7.625 4.652 13.25 1 97.62 215 ASN B N 1
ATOM 5099 C CA . ASN B 1 215 ? -7.68 6.043 12.812 1 97.62 215 ASN B CA 1
ATOM 5100 C C . ASN B 1 215 ? -8.344 6.176 11.445 1 97.62 215 ASN B C 1
ATOM 5102 O O . ASN B 1 215 ? -8.562 7.285 10.961 1 97.62 215 ASN B O 1
ATOM 5106 N N . ALA B 1 216 ? -8.672 5.09 10.781 1 98.19 216 ALA B N 1
ATOM 5107 C CA . ALA B 1 216 ? -9.398 5.121 9.516 1 98.19 216 ALA B CA 1
ATOM 5108 C C . ALA B 1 216 ? -10.906 5.207 9.742 1 98.19 216 ALA B C 1
ATOM 5110 O O . ALA B 1 216 ? -11.414 4.734 10.766 1 98.19 216 ALA B O 1
ATOM 5111 N N . LEU B 1 217 ? -11.602 5.727 8.766 1 97.88 217 LEU B N 1
ATOM 5112 C CA . LEU B 1 217 ? -13.055 5.824 8.836 1 97.88 217 LEU B CA 1
ATOM 5113 C C . LEU B 1 217 ? -13.703 4.441 8.789 1 97.88 217 LEU B C 1
ATOM 5115 O O . LEU B 1 217 ? -13.18 3.529 8.148 1 97.88 217 LEU B O 1
ATOM 5119 N N . PRO B 1 218 ? -14.82 4.379 9.469 1 96.94 218 PRO B N 1
ATOM 5120 C CA . PRO B 1 218 ? -15.602 3.148 9.312 1 96.94 218 PRO B CA 1
ATOM 5121 C C . PRO B 1 218 ? -16.234 3.023 7.934 1 96.94 218 PRO B C 1
ATOM 5123 O O . PRO B 1 218 ? -16.203 3.969 7.145 1 96.94 218 PRO B O 1
ATOM 5126 N N . PHE B 1 219 ? -16.703 1.868 7.656 1 96.5 219 PHE B N 1
ATOM 5127 C CA . PHE B 1 219 ? -17.375 1.631 6.387 1 96.5 219 PHE B CA 1
ATOM 5128 C C . PHE B 1 219 ? -18.844 2.012 6.48 1 96.5 219 PHE B C 1
ATOM 5130 O O . PHE B 1 219 ? -19.484 1.773 7.504 1 96.5 219 PHE B O 1
ATOM 5137 N N . ALA B 1 220 ? -19.438 2.6 5.469 1 89.38 220 ALA B N 1
ATOM 5138 C CA . ALA B 1 220 ? -20.812 3.119 5.469 1 89.38 220 ALA B CA 1
ATOM 5139 C C . ALA B 1 220 ? -21.828 1.998 5.668 1 89.38 220 ALA B C 1
ATOM 5141 O O . ALA B 1 220 ? -22.844 2.189 6.328 1 89.38 220 ALA B O 1
ATOM 5142 N N . ASP B 1 221 ? -21.531 0.802 5.242 1 89.88 221 ASP B N 1
ATOM 5143 C CA . ASP B 1 221 ? -22.484 -0.304 5.305 1 89.88 221 ASP B CA 1
ATOM 5144 C C . ASP B 1 221 ? -22.094 -1.304 6.391 1 89.88 221 ASP B C 1
ATOM 5146 O O . ASP B 1 221 ? -22.438 -2.486 6.305 1 89.88 221 ASP B O 1
ATOM 5150 N N . GLY B 1 222 ? -21.344 -0.759 7.34 1 91.31 222 GLY B N 1
ATOM 5151 C CA . GLY B 1 222 ? -20.922 -1.641 8.422 1 91.31 222 GLY B CA 1
ATOM 5152 C C . GLY B 1 222 ? -20.156 -2.85 7.934 1 91.31 222 GLY B C 1
ATOM 5153 O O . GLY B 1 222 ? -19.203 -2.717 7.152 1 91.31 222 GLY B O 1
ATOM 5154 N N . ALA B 1 223 ? -20.594 -3.992 8.414 1 88.94 223 ALA B N 1
ATOM 5155 C CA . ALA B 1 223 ? -19.906 -5.238 8.102 1 88.94 223 ALA B CA 1
ATOM 5156 C C . ALA B 1 223 ? -20 -5.562 6.613 1 88.94 223 ALA B C 1
ATOM 5158 O O . ALA B 1 223 ? -19.078 -6.129 6.031 1 88.94 223 ALA B O 1
ATOM 5159 N N . ASP B 1 224 ? -21.047 -5.156 5.984 1 91.25 224 ASP B N 1
ATOM 5160 C CA . ASP B 1 224 ? -21.234 -5.438 4.562 1 91.25 224 ASP B CA 1
ATOM 5161 C C . ASP B 1 224 ? -20.359 -4.531 3.703 1 91.25 224 ASP B C 1
ATOM 5163 O O . ASP B 1 224 ? -20.188 -4.773 2.506 1 91.25 224 ASP B O 1
ATOM 5167 N N . GLY B 1 225 ? -19.812 -3.488 4.367 1 95.44 225 GLY B N 1
ATOM 5168 C CA . GLY B 1 225 ? -18.922 -2.59 3.658 1 95.44 225 GLY B CA 1
ATOM 5169 C C . GLY B 1 225 ? -17.453 -2.984 3.781 1 95.44 225 GLY B C 1
ATOM 5170 O O . GLY B 1 225 ? -16.594 -2.375 3.152 1 95.44 225 GLY B O 1
ATOM 5171 N N . GLU B 1 226 ? -17.188 -4.047 4.547 1 97.62 226 GLU B N 1
ATOM 5172 C CA . GLU B 1 226 ? -15.812 -4.496 4.766 1 97.62 226 GLU B CA 1
ATOM 5173 C C . GLU B 1 226 ? -15.25 -5.164 3.516 1 97.62 226 GLU B C 1
ATOM 5175 O O . GLU B 1 226 ? -16 -5.625 2.656 1 97.62 226 GLU B O 1
ATOM 5180 N N . PRO B 1 227 ? -13.938 -5.215 3.34 1 98.44 227 PRO B N 1
ATOM 5181 C CA . PRO B 1 227 ? -13.32 -5.898 2.199 1 98.44 227 PRO B CA 1
ATOM 5182 C C . PRO B 1 227 ? -13.75 -7.363 2.09 1 98.44 227 PRO B C 1
ATOM 5184 O O . PRO B 1 227 ? -14 -8.016 3.107 1 98.44 227 PRO B O 1
ATOM 5187 N N . VAL B 1 228 ? -13.836 -7.812 0.891 1 98.25 228 VAL B N 1
ATOM 5188 C CA . VAL B 1 228 ? -14.109 -9.219 0.619 1 98.25 228 VAL B CA 1
ATOM 5189 C C . VAL B 1 228 ? -12.922 -10.078 1.043 1 98.25 228 VAL B C 1
ATOM 5191 O O . VAL B 1 228 ? -11.766 -9.711 0.798 1 98.25 228 VAL B O 1
ATOM 5194 N N . ILE B 1 229 ? -13.211 -11.195 1.698 1 98.44 229 ILE B N 1
ATOM 5195 C CA . ILE B 1 229 ? -12.156 -12.109 2.127 1 98.44 229 ILE B CA 1
ATOM 5196 C C . ILE B 1 229 ? -12.141 -13.336 1.221 1 98.44 229 ILE B C 1
ATOM 5198 O O . ILE B 1 229 ? -13.164 -14.016 1.059 1 98.44 229 ILE B O 1
ATOM 5202 N N . VAL B 1 230 ? -10.992 -13.547 0.594 1 98.19 230 VAL B N 1
ATOM 5203 C CA . VAL B 1 230 ? -10.727 -14.75 -0.19 1 98.19 230 VAL B CA 1
ATOM 5204 C C . VAL B 1 230 ? -9.719 -15.625 0.541 1 98.19 230 VAL B C 1
ATOM 5206 O O . VAL B 1 230 ? -8.758 -15.125 1.134 1 98.19 230 VAL B O 1
ATOM 5209 N N . SER B 1 231 ? -9.938 -16.875 0.589 1 95.25 231 SER B N 1
ATOM 5210 C CA . SER B 1 231 ? -8.961 -17.797 1.16 1 95.25 231 SER B CA 1
ATOM 5211 C C . SER B 1 231 ? -8.938 -19.109 0.393 1 95.25 231 SER B C 1
ATOM 5213 O O . SER B 1 231 ? -9.922 -19.484 -0.245 1 95.25 231 SER B O 1
ATOM 5215 N N . PRO B 1 232 ? -7.82 -19.609 0.416 1 89.75 232 PRO B N 1
ATOM 5216 C CA . PRO B 1 232 ? -7.75 -20.984 -0.086 1 89.75 232 PRO B CA 1
ATOM 5217 C C . PRO B 1 232 ? -7.973 -22.031 1.01 1 89.75 232 PRO B C 1
ATOM 5219 O O . PRO B 1 232 ? -8.234 -21.672 2.16 1 89.75 232 PRO B O 1
ATOM 5222 N N . GLY B 1 233 ? -8.086 -23.312 0.697 1 77.19 233 GLY B N 1
ATOM 5223 C CA . GLY B 1 233 ? -8.094 -24.328 1.748 1 77.19 233 GLY B CA 1
ATOM 5224 C C . GLY B 1 233 ? -8.844 -25.578 1.363 1 77.19 233 GLY B C 1
ATOM 5225 O O . GLY B 1 233 ? -9.828 -25.516 0.618 1 77.19 233 GLY B O 1
ATOM 5226 N N . GLY B 1 234 ? -8.289 -26.672 1.682 1 73.94 234 GLY B N 1
ATOM 5227 C CA . GLY B 1 234 ? -8.938 -27.938 1.398 1 73.94 234 GLY B CA 1
ATOM 5228 C C . GLY B 1 234 ? -8.891 -28.906 2.566 1 73.94 234 GLY B C 1
ATOM 5229 O O . GLY B 1 234 ? -9.523 -29.969 2.529 1 73.94 234 GLY B O 1
ATOM 5230 N N . SER B 1 235 ? -8.234 -28.297 3.602 1 77.94 235 SER B N 1
ATOM 5231 C CA . SER B 1 235 ? -8.102 -29.172 4.766 1 77.94 235 SER B CA 1
ATOM 5232 C C . SER B 1 235 ? -9.094 -28.781 5.855 1 77.94 235 SER B C 1
ATOM 5234 O O . SER B 1 235 ? -9.844 -27.812 5.711 1 77.94 235 SER B O 1
ATOM 5236 N N . GLY B 1 236 ? -9.109 -29.609 6.934 1 84.25 236 GLY B N 1
ATOM 5237 C CA . GLY B 1 236 ? -10.047 -29.391 8.023 1 84.25 236 GLY B CA 1
ATOM 5238 C C . GLY B 1 236 ? -9.984 -27.984 8.586 1 84.25 236 GLY B C 1
ATOM 5239 O O . GLY B 1 236 ? -10.945 -27.219 8.453 1 84.25 236 GLY B O 1
ATOM 5240 N N . ARG B 1 237 ? -8.844 -27.578 8.977 1 87.31 237 ARG B N 1
ATOM 5241 C CA . ARG B 1 237 ? -8.742 -26.266 9.617 1 87.31 237 ARG B CA 1
ATOM 5242 C C . ARG B 1 237 ? -8.938 -25.141 8.602 1 87.31 237 ARG B C 1
ATOM 5244 O O . ARG B 1 237 ? -9.516 -24.109 8.93 1 87.31 237 ARG B O 1
ATOM 5251 N N . GLY B 1 238 ? -8.453 -25.375 7.379 1 89.81 238 GLY B N 1
ATOM 5252 C CA . GLY B 1 238 ? -8.641 -24.406 6.312 1 89.81 238 GLY B CA 1
ATOM 5253 C C . GLY B 1 238 ? -10.094 -24.203 5.93 1 89.81 238 GLY B C 1
ATOM 5254 O O . GLY B 1 238 ? -10.531 -23.078 5.68 1 89.81 238 GLY B O 1
ATOM 5255 N N . LEU B 1 239 ? -10.828 -25.281 5.961 1 91.69 239 LEU B N 1
ATOM 5256 C CA . LEU B 1 239 ? -12.25 -25.203 5.633 1 91.69 239 LEU B CA 1
ATOM 5257 C C . LEU B 1 239 ? -13.031 -24.5 6.738 1 91.69 239 LEU B C 1
ATOM 5259 O O . LEU B 1 239 ? -13.961 -23.75 6.465 1 91.69 239 LEU B O 1
ATOM 5263 N N . ALA B 1 240 ? -12.641 -24.781 7.934 1 93.06 240 ALA B N 1
ATOM 5264 C CA . ALA B 1 240 ? -13.273 -24.094 9.055 1 93.06 240 ALA B CA 1
ATOM 5265 C C . ALA B 1 240 ? -13.039 -22.594 8.969 1 93.06 240 ALA B C 1
ATOM 5267 O O . ALA B 1 240 ? -13.961 -21.797 9.211 1 93.06 240 ALA B O 1
ATOM 5268 N N . PHE B 1 241 ? -11.82 -22.266 8.648 1 94.12 241 PHE B N 1
ATOM 5269 C CA . PHE B 1 241 ? -11.5 -20.844 8.461 1 94.12 241 PHE B CA 1
ATOM 5270 C C . PHE B 1 241 ? -12.352 -20.234 7.359 1 94.12 241 PHE B C 1
ATOM 5272 O O . PHE B 1 241 ? -12.914 -19.156 7.527 1 94.12 241 PHE B O 1
ATOM 5279 N N . ALA B 1 242 ? -12.43 -20.938 6.285 1 92.75 242 ALA B N 1
ATOM 5280 C CA . ALA B 1 242 ? -13.227 -20.469 5.16 1 92.75 242 ALA B CA 1
ATOM 5281 C C . ALA B 1 242 ? -14.688 -20.281 5.562 1 92.75 242 ALA B C 1
ATOM 5283 O O . ALA B 1 242 ? -15.289 -19.25 5.262 1 92.75 242 ALA B O 1
ATOM 5284 N N . GLY B 1 243 ? -15.227 -21.25 6.191 1 94 243 GLY B N 1
ATOM 5285 C CA . GLY B 1 243 ? -16.609 -21.172 6.629 1 94 243 GLY B CA 1
ATOM 5286 C C . GLY B 1 243 ? -16.906 -19.969 7.504 1 94 243 GLY B C 1
ATOM 5287 O O . GLY B 1 243 ? -17.938 -19.328 7.359 1 94 243 GLY B O 1
ATOM 5288 N N . ALA B 1 244 ? -15.906 -19.656 8.281 1 94.81 244 ALA B N 1
ATOM 5289 C CA . ALA B 1 244 ? -16.109 -18.609 9.266 1 94.81 244 ALA B CA 1
ATOM 5290 C C . ALA B 1 244 ? -15.844 -17.234 8.664 1 94.81 244 ALA B C 1
ATOM 5292 O O . ALA B 1 244 ? -16.391 -16.219 9.125 1 94.81 244 ALA B O 1
ATOM 5293 N N . ASN B 1 245 ? -15.039 -17.219 7.582 1 96.06 245 ASN B N 1
ATOM 5294 C CA . ASN B 1 245 ? -14.484 -15.898 7.281 1 96.06 245 ASN B CA 1
ATOM 5295 C C . ASN B 1 245 ? -14.617 -15.562 5.797 1 96.06 245 ASN B C 1
ATOM 5297 O O . ASN B 1 245 ? -14.688 -14.391 5.426 1 96.06 245 ASN B O 1
ATOM 5301 N N . SER B 1 246 ? -14.648 -16.531 4.93 1 96.88 246 SER B N 1
ATOM 5302 C CA . SER B 1 246 ? -14.398 -16.281 3.514 1 96.88 246 SER B CA 1
ATOM 5303 C C . SER B 1 246 ? -15.688 -15.883 2.791 1 96.88 246 SER B C 1
ATOM 5305 O O . SER B 1 246 ? -16.75 -16.438 3.057 1 96.88 246 SER B O 1
ATOM 5307 N N . ASP B 1 247 ? -15.578 -14.875 1.933 1 97.75 247 ASP B N 1
ATOM 5308 C CA . ASP B 1 247 ? -16.625 -14.555 0.971 1 97.75 247 ASP B CA 1
ATOM 5309 C C . ASP B 1 247 ? -16.453 -15.359 -0.317 1 97.75 247 ASP B C 1
ATOM 5311 O O . ASP B 1 247 ? -17.438 -15.633 -1.019 1 97.75 247 ASP B O 1
ATOM 5315 N N . VAL B 1 248 ? -15.219 -15.672 -0.629 1 98.06 248 VAL B N 1
ATOM 5316 C CA . VAL B 1 248 ? -14.867 -16.5 -1.772 1 98.06 248 VAL B CA 1
ATOM 5317 C C . VAL B 1 248 ? -13.891 -17.594 -1.336 1 98.06 248 VAL B C 1
ATOM 5319 O O . VAL B 1 248 ? -12.844 -17.297 -0.743 1 98.06 248 VAL B O 1
ATOM 5322 N N . GLN B 1 249 ? -14.273 -18.797 -1.538 1 97 249 GLN B N 1
ATOM 5323 C CA . GLN B 1 249 ? -13.391 -19.938 -1.338 1 97 249 GLN B CA 1
ATOM 5324 C C . GLN B 1 249 ? -12.766 -20.391 -2.656 1 97 249 GLN B C 1
ATOM 5326 O O . GLN B 1 249 ? -13.477 -20.766 -3.59 1 97 249 GLN B O 1
ATOM 5331 N N . LEU B 1 250 ? -11.453 -20.281 -2.709 1 95.69 250 LEU B N 1
ATOM 5332 C CA . LEU B 1 250 ? -10.703 -20.781 -3.855 1 95.69 250 LEU B CA 1
ATOM 5333 C C . LEU B 1 250 ? -10.523 -22.281 -3.771 1 95.69 250 LEU B C 1
ATOM 5335 O O . LEU B 1 250 ? -9.914 -22.797 -2.826 1 95.69 250 LEU B O 1
ATOM 5339 N N . ALA B 1 251 ? -10.953 -23 -4.754 1 93.19 251 ALA B N 1
ATOM 5340 C CA . ALA B 1 251 ? -10.977 -24.469 -4.707 1 93.19 251 ALA B CA 1
ATOM 5341 C C . ALA B 1 251 ? -10.078 -25.062 -5.789 1 93.19 251 ALA B C 1
ATOM 5343 O O . ALA B 1 251 ? -10.086 -24.609 -6.934 1 93.19 251 ALA B O 1
ATOM 5344 N N . LEU B 1 252 ? -9.242 -26 -5.246 1 87 252 LEU B N 1
ATOM 5345 C CA . LEU B 1 252 ? -8.398 -26.797 -6.129 1 87 252 LEU B CA 1
ATOM 5346 C C . LEU B 1 252 ? -8.758 -28.281 -6.031 1 87 252 LEU B C 1
ATOM 5348 O O . LEU B 1 252 ? -8.211 -29 -5.191 1 87 252 LEU B O 1
ATOM 5352 N N . THR B 1 253 ? -9.898 -28.766 -6.633 1 79.81 253 THR B N 1
ATOM 5353 C CA . THR B 1 253 ? -10.328 -30.156 -6.586 1 79.81 253 THR B CA 1
ATOM 5354 C C . THR B 1 253 ? -10.594 -30.688 -7.992 1 79.81 253 THR B C 1
ATOM 5356 O O . THR B 1 253 ? -10.797 -29.906 -8.93 1 79.81 253 THR B O 1
ATOM 5359 N N . PRO B 1 254 ? -10.523 -32.031 -8.039 1 85.25 254 PRO B N 1
ATOM 5360 C CA . PRO B 1 254 ? -10.938 -32.625 -9.328 1 85.25 254 PRO B CA 1
ATOM 5361 C C . PRO B 1 254 ? -12.336 -32.156 -9.75 1 85.25 254 PRO B C 1
ATOM 5363 O O . PRO B 1 254 ? -13.227 -32.062 -8.906 1 85.25 254 PRO B O 1
ATOM 5366 N N . LEU B 1 255 ? -12.516 -31.969 -10.977 1 91.88 255 LEU B N 1
ATOM 5367 C CA . LEU B 1 255 ? -13.773 -31.406 -11.453 1 91.88 255 LEU B CA 1
ATOM 5368 C C . LEU B 1 255 ? -14.711 -32.5 -11.938 1 91.88 255 LEU B C 1
ATOM 5370 O O . LEU B 1 255 ? -15.117 -32.531 -13.102 1 91.88 255 LEU B O 1
ATOM 5374 N N . THR B 1 256 ? -14.992 -33.438 -11.047 1 93.94 256 THR B N 1
ATOM 5375 C CA . THR B 1 256 ? -16.109 -34.344 -11.219 1 93.94 256 THR B CA 1
ATOM 5376 C C . THR B 1 256 ? -17.328 -33.875 -10.453 1 93.94 256 THR B C 1
ATOM 5378 O O . THR B 1 256 ? -17.203 -33.094 -9.5 1 93.94 256 THR B O 1
ATOM 5381 N N . GLU B 1 257 ? -18.5 -34.344 -10.93 1 95.44 257 GLU B N 1
ATOM 5382 C CA . GLU B 1 257 ? -19.719 -33.906 -10.266 1 95.44 257 GLU B CA 1
ATOM 5383 C C . GLU B 1 257 ? -19.672 -34.188 -8.766 1 95.44 257 GLU B C 1
ATOM 5385 O O . GLU B 1 257 ? -19.969 -33.312 -7.957 1 95.44 257 GLU B O 1
ATOM 5390 N N . ARG B 1 258 ? -19.234 -35.375 -8.414 1 96.31 258 ARG B N 1
ATOM 5391 C CA . ARG B 1 258 ? -19.203 -35.75 -7.012 1 96.31 258 ARG B CA 1
ATOM 5392 C C . ARG B 1 258 ? -18.234 -34.875 -6.227 1 96.31 258 ARG B C 1
ATOM 5394 O O . ARG B 1 258 ? -18.578 -34.375 -5.156 1 96.31 258 ARG B O 1
ATOM 5401 N N . SER B 1 259 ? -17.062 -34.688 -6.758 1 94.25 259 SER B N 1
ATOM 5402 C CA . SER B 1 259 ? -16.031 -33.875 -6.078 1 94.25 259 SER B CA 1
ATOM 5403 C C . SER B 1 259 ? -16.5 -32.438 -5.887 1 94.25 259 SER B C 1
ATOM 5405 O O . SER B 1 259 ? -16.312 -31.859 -4.812 1 94.25 259 SER B O 1
ATOM 5407 N N . VAL B 1 260 ? -17.109 -31.891 -6.914 1 95 260 VAL B N 1
ATOM 5408 C CA . VAL B 1 260 ? -17.562 -30.5 -6.875 1 95 260 VAL B CA 1
ATOM 5409 C C . VAL B 1 260 ? -18.672 -30.359 -5.84 1 95 260 VAL B C 1
ATOM 5411 O O . VAL B 1 260 ? -18.609 -29.484 -4.973 1 95 260 VAL B O 1
ATOM 5414 N N . ARG B 1 261 ? -19.656 -31.266 -5.871 1 96.12 261 ARG B N 1
ATOM 5415 C CA . ARG B 1 261 ? -20.781 -31.219 -4.938 1 96.12 261 ARG B CA 1
ATOM 5416 C C . ARG B 1 261 ? -20.312 -31.438 -3.504 1 96.12 261 ARG B C 1
ATOM 5418 O O . ARG B 1 261 ? -20.75 -30.734 -2.588 1 96.12 261 ARG B O 1
ATOM 5425 N N . ASP B 1 262 ? -19.406 -32.375 -3.365 1 95.25 262 ASP B N 1
ATOM 5426 C CA . ASP B 1 262 ? -18.906 -32.688 -2.031 1 95.25 262 ASP B CA 1
ATOM 5427 C C . ASP B 1 262 ? -18.125 -31.516 -1.438 1 95.25 262 ASP B C 1
ATOM 5429 O O . ASP B 1 262 ? -18.297 -31.188 -0.261 1 95.25 262 ASP B O 1
ATOM 5433 N N . TYR B 1 263 ? -17.281 -30.953 -2.25 1 94.25 263 TYR B N 1
ATOM 5434 C CA . TYR B 1 263 ? -16.484 -29.828 -1.77 1 94.25 263 TYR B CA 1
ATOM 5435 C C . TYR B 1 263 ? -17.375 -28.656 -1.371 1 94.25 263 TYR B C 1
ATOM 5437 O O . TYR B 1 263 ? -17.188 -28.062 -0.302 1 94.25 263 TYR B O 1
ATOM 5445 N N . ARG B 1 264 ? -18.297 -28.312 -2.156 1 94.94 264 ARG B N 1
ATOM 5446 C CA . ARG B 1 264 ? -19.234 -27.234 -1.859 1 94.94 264 ARG B CA 1
ATOM 5447 C C . ARG B 1 264 ? -20.016 -27.516 -0.578 1 94.94 264 ARG B C 1
ATOM 5449 O O . ARG B 1 264 ? -20.203 -26.609 0.249 1 94.94 264 ARG B O 1
ATOM 5456 N N . ALA B 1 265 ? -20.422 -28.766 -0.486 1 95.44 265 ALA B N 1
ATOM 5457 C CA . ALA B 1 265 ? -21.172 -29.141 0.707 1 95.44 265 ALA B CA 1
ATOM 5458 C C . ALA B 1 265 ? -20.344 -28.938 1.968 1 95.44 265 ALA B C 1
ATOM 5460 O O . ALA B 1 265 ? -20.859 -28.5 2.996 1 95.44 265 ALA B O 1
ATOM 5461 N N . LYS B 1 266 ? -19.094 -29.281 1.894 1 95.12 266 LYS B N 1
ATOM 5462 C CA . LYS B 1 266 ? -18.188 -29.109 3.035 1 95.12 266 LYS B CA 1
ATOM 5463 C C . LYS B 1 266 ? -18.031 -27.641 3.398 1 95.12 266 LYS B C 1
ATOM 5465 O O . LYS B 1 266 ? -18.062 -27.281 4.578 1 95.12 266 LYS B O 1
ATOM 5470 N N . VAL B 1 267 ? -17.859 -26.781 2.428 1 95.12 267 VAL B N 1
ATOM 5471 C CA . VAL B 1 267 ? -17.719 -25.344 2.658 1 95.12 267 VAL B CA 1
ATOM 5472 C C . VAL B 1 267 ? -19 -24.797 3.275 1 95.12 267 VAL B C 1
ATOM 5474 O O . VAL B 1 267 ? -18.953 -24.031 4.242 1 95.12 267 VAL B O 1
ATOM 5477 N N . HIS B 1 268 ? -20.141 -25.219 2.738 1 95.88 268 HIS B N 1
ATOM 5478 C CA . HIS B 1 268 ? -21.438 -24.75 3.23 1 95.88 268 HIS B CA 1
ATOM 5479 C C . HIS B 1 268 ? -21.688 -25.234 4.656 1 95.88 268 HIS B C 1
ATOM 5481 O O . HIS B 1 268 ? -22.234 -24.5 5.477 1 95.88 268 HIS B O 1
ATOM 5487 N N . ALA B 1 269 ? -21.281 -26.438 4.906 1 96.06 269 ALA B N 1
ATOM 5488 C CA . ALA B 1 269 ? -21.422 -26.953 6.266 1 96.06 269 ALA B CA 1
ATOM 5489 C C . ALA B 1 269 ? -20.578 -26.141 7.25 1 96.06 269 ALA B C 1
ATOM 5491 O O . ALA B 1 269 ? -21.031 -25.828 8.352 1 96.06 269 ALA B O 1
ATOM 5492 N N . ALA B 1 270 ? -19.391 -25.844 6.852 1 95.5 270 ALA B N 1
ATOM 5493 C CA . ALA B 1 270 ? -18.516 -25.031 7.695 1 95.5 270 ALA B CA 1
ATOM 5494 C C . ALA B 1 270 ? -19.109 -23.641 7.934 1 95.5 270 ALA B C 1
ATOM 5496 O O . ALA B 1 270 ? -19.031 -23.109 9.047 1 95.5 270 ALA B O 1
ATOM 5497 N N . ALA B 1 271 ? -19.641 -23.047 6.91 1 95.94 271 ALA B N 1
ATOM 5498 C CA . ALA B 1 271 ? -20.297 -21.734 7.039 1 95.94 271 ALA B CA 1
ATOM 5499 C C . ALA B 1 271 ? -21.469 -21.797 8 1 95.94 271 ALA B C 1
ATOM 5501 O O . ALA B 1 271 ? -21.609 -20.953 8.883 1 95.94 271 ALA B O 1
ATOM 5502 N N . ARG B 1 272 ? -22.266 -22.844 7.844 1 96.25 272 ARG B N 1
ATOM 5503 C CA . ARG B 1 272 ? -23.406 -23.047 8.719 1 96.25 272 ARG B CA 1
ATOM 5504 C C . ARG B 1 272 ? -22.969 -23.203 10.172 1 96.25 272 ARG B C 1
ATOM 5506 O O . ARG B 1 272 ? -23.609 -22.656 11.078 1 96.25 272 ARG B O 1
ATOM 5513 N N . ALA B 1 273 ? -21.984 -23.906 10.336 1 95.81 273 ALA B N 1
ATOM 5514 C CA . ALA B 1 273 ? -21.453 -24.141 11.68 1 95.81 273 ALA B CA 1
ATOM 5515 C C . ALA B 1 273 ? -21 -22.844 12.328 1 95.81 273 ALA B C 1
ATOM 5517 O O . ALA B 1 273 ? -21.016 -22.719 13.555 1 95.81 273 ALA B O 1
ATOM 5518 N N . SER B 1 274 ? -20.641 -21.906 11.531 1 94.75 274 SER B N 1
ATOM 5519 C CA . SER B 1 274 ? -20.188 -20.625 12.031 1 94.75 274 SER B CA 1
ATOM 5520 C C . SER B 1 274 ? -21.328 -19.609 12.07 1 94.75 274 SER B C 1
ATOM 5522 O O . SER B 1 274 ? -21.094 -18.422 12.32 1 94.75 274 SER B O 1
ATOM 5524 N N . GLY B 1 275 ? -22.531 -19.969 11.641 1 95.56 275 GLY B N 1
ATOM 5525 C CA . GLY B 1 275 ? -23.719 -19.109 11.711 1 95.56 275 GLY B CA 1
ATOM 5526 C C . GLY B 1 275 ? -23.859 -18.203 10.516 1 95.56 275 GLY B C 1
ATOM 5527 O O . GLY B 1 275 ? -24.562 -17.188 10.586 1 95.56 275 GLY B O 1
ATOM 5528 N N . ARG B 1 276 ? -23.172 -18.547 9.422 1 95.06 276 ARG B N 1
ATOM 5529 C CA . ARG B 1 276 ? -23.234 -17.703 8.242 1 95.06 276 ARG B CA 1
ATOM 5530 C C . ARG B 1 276 ? -24.203 -18.25 7.211 1 95.06 276 ARG B C 1
ATOM 5532 O O . ARG B 1 276 ? -24.422 -19.469 7.145 1 95.06 276 ARG B O 1
ATOM 5539 N N . ALA B 1 277 ? -24.828 -17.312 6.441 1 91.75 277 ALA B N 1
ATOM 5540 C CA . ALA B 1 277 ? -25.672 -17.719 5.328 1 91.75 277 ALA B CA 1
ATOM 5541 C C . ALA B 1 277 ? -24.844 -18.312 4.191 1 91.75 277 ALA B C 1
ATOM 5543 O O . ALA B 1 277 ? -23.75 -17.828 3.896 1 91.75 277 ALA B O 1
ATOM 5544 N N . LEU B 1 278 ? -25.328 -19.312 3.586 1 89.81 278 LEU B N 1
ATOM 5545 C CA . LEU B 1 278 ? -24.594 -20.031 2.547 1 89.81 278 LEU B CA 1
ATOM 5546 C C . LEU B 1 278 ? -24.312 -19.125 1.353 1 89.81 278 LEU B C 1
ATOM 5548 O O . LEU B 1 278 ? -23.297 -19.266 0.686 1 89.81 278 LEU B O 1
ATOM 5552 N N . GLU B 1 279 ? -25.234 -18.188 1.137 1 87.5 279 GLU B N 1
ATOM 5553 C CA . GLU B 1 279 ? -25.094 -17.297 -0.011 1 87.5 279 GLU B CA 1
ATOM 5554 C C . GLU B 1 279 ? -23.922 -16.344 0.181 1 87.5 279 GLU B C 1
ATOM 5556 O O . GLU B 1 279 ? -23.484 -15.688 -0.769 1 87.5 279 GLU B O 1
ATOM 5561 N N . HIS B 1 280 ? -23.359 -16.344 1.371 1 89.12 280 HIS B N 1
ATOM 5562 C CA . HIS B 1 280 ? -22.297 -15.391 1.687 1 89.12 280 HIS B CA 1
ATOM 5563 C C . HIS B 1 280 ? -20.938 -15.953 1.313 1 89.12 280 HIS B C 1
ATOM 5565 O O . HIS B 1 280 ? -19.922 -15.234 1.339 1 89.12 280 HIS B O 1
ATOM 5571 N N . VAL B 1 281 ? -20.906 -17.234 0.932 1 95.31 281 VAL B N 1
ATOM 5572 C CA . VAL B 1 281 ? -19.625 -17.828 0.524 1 95.31 281 VAL B CA 1
ATOM 5573 C C . VAL B 1 281 ? -19.75 -18.391 -0.89 1 95.31 281 VAL B C 1
ATOM 5575 O O . VAL B 1 281 ? -20.594 -19.234 -1.154 1 95.31 281 VAL B O 1
ATOM 5578 N N . LYS B 1 282 ? -19.031 -17.812 -1.785 1 97.38 282 LYS B N 1
ATOM 5579 C CA . LYS B 1 282 ? -18.953 -18.328 -3.148 1 97.38 282 LYS B CA 1
ATOM 5580 C C . LYS B 1 282 ? -17.75 -19.25 -3.318 1 97.38 282 LYS B C 1
ATOM 5582 O O . LYS B 1 282 ? -16.641 -18.922 -2.898 1 97.38 282 LYS B O 1
ATOM 5587 N N . VAL B 1 283 ? -17.984 -20.422 -3.857 1 97.06 283 VAL B N 1
ATOM 5588 C CA . VAL B 1 283 ? -16.906 -21.359 -4.172 1 97.06 283 VAL B CA 1
ATOM 5589 C C . VAL B 1 283 ? -16.531 -21.25 -5.648 1 97.06 283 VAL B C 1
ATOM 5591 O O . VAL B 1 283 ? -17.375 -21.438 -6.523 1 97.06 283 VAL B O 1
ATOM 5594 N N . LEU B 1 284 ? -15.305 -20.875 -5.934 1 97.69 284 LEU B N 1
ATOM 5595 C CA . LEU B 1 284 ? -14.812 -20.781 -7.301 1 97.69 284 LEU B CA 1
ATOM 5596 C C . LEU B 1 284 ? -13.688 -21.781 -7.555 1 97.69 284 LEU B C 1
ATOM 5598 O O . LEU B 1 284 ? -12.68 -21.781 -6.848 1 97.69 284 LEU B O 1
ATOM 5602 N N . PHE B 1 285 ? -13.852 -22.609 -8.523 1 96.56 285 PHE B N 1
ATOM 5603 C CA . PHE B 1 285 ? -12.859 -23.625 -8.852 1 96.56 285 PHE B CA 1
ATOM 5604 C C . PHE B 1 285 ? -11.82 -23.062 -9.82 1 96.56 285 PHE B C 1
ATOM 5606 O O . PHE B 1 285 ? -12.172 -22.469 -10.836 1 96.56 285 PHE B O 1
ATOM 5613 N N . ALA B 1 286 ? -10.57 -23.25 -9.469 1 96 286 ALA B N 1
ATOM 5614 C CA . ALA B 1 286 ? -9.484 -22.766 -10.312 1 96 286 ALA B CA 1
ATOM 5615 C C . ALA B 1 286 ? -9.188 -23.75 -11.445 1 96 286 ALA B C 1
ATOM 5617 O O . ALA B 1 286 ? -9.055 -24.953 -11.211 1 96 286 ALA B O 1
ATOM 5618 N N . ILE B 1 287 ? -9.125 -23.234 -12.656 1 96.5 287 ILE B N 1
ATOM 5619 C CA . ILE B 1 287 ? -8.883 -24.031 -13.852 1 96.5 287 ILE B CA 1
ATOM 5620 C C . ILE B 1 287 ? -7.84 -23.359 -14.727 1 96.5 287 ILE B C 1
ATOM 5622 O O . ILE B 1 287 ? -7.898 -22.141 -14.945 1 96.5 287 ILE B O 1
ATOM 5626 N N . LYS B 1 288 ? -6.859 -24.078 -15.156 1 96 288 LYS B N 1
ATOM 5627 C CA . LYS B 1 288 ? -5.891 -23.594 -16.125 1 96 288 LYS B CA 1
ATOM 5628 C C . LYS B 1 288 ? -6.113 -24.234 -17.5 1 96 288 LYS B C 1
ATOM 5630 O O . LYS B 1 288 ? -5.453 -25.219 -17.844 1 96 288 LYS B O 1
ATOM 5635 N N . PRO B 1 289 ? -6.895 -23.594 -18.297 1 96.88 289 PRO B N 1
ATOM 5636 C CA . PRO B 1 289 ? -7.18 -24.188 -19.609 1 96.88 289 PRO B CA 1
ATOM 5637 C C . PRO B 1 289 ? -6.09 -23.906 -20.641 1 96.88 289 PRO B C 1
ATOM 5639 O O . PRO B 1 289 ? -5.383 -22.891 -20.516 1 96.88 289 PRO B O 1
ATOM 5642 N N . VAL B 1 290 ? -5.898 -24.797 -21.484 1 96.69 290 VAL B N 1
ATOM 5643 C CA . VAL B 1 290 ? -5.113 -24.594 -22.703 1 96.69 290 VAL B CA 1
ATOM 5644 C C . VAL B 1 290 ? -6.035 -24.562 -23.922 1 96.69 290 VAL B C 1
ATOM 5646 O O . VAL B 1 290 ? -6.387 -25.609 -24.469 1 96.69 290 VAL B O 1
ATOM 5649 N N . LEU B 1 291 ? -6.344 -23.328 -24.344 1 98.06 291 LEU B N 1
ATOM 5650 C CA . LEU B 1 291 ? -7.328 -23.172 -25.406 1 98.06 291 LEU B CA 1
ATOM 5651 C C . LEU B 1 291 ? -6.645 -23.016 -26.766 1 98.06 291 LEU B C 1
ATOM 5653 O O . LEU B 1 291 ? -5.727 -22.203 -26.906 1 98.06 291 LEU B O 1
ATOM 5657 N N . VAL B 1 292 ? -7.113 -23.859 -27.688 1 97.75 292 VAL B N 1
ATOM 5658 C CA . VAL B 1 292 ? -6.578 -23.844 -29.047 1 97.75 292 VAL B CA 1
ATOM 5659 C C . VAL B 1 292 ? -7.715 -23.656 -30.047 1 97.75 292 VAL B C 1
ATOM 5661 O O . VAL B 1 292 ? -8.891 -23.641 -29.672 1 97.75 292 VAL B O 1
ATOM 5664 N N . SER B 1 293 ? -7.359 -23.547 -31.25 1 96.81 293 SER B N 1
ATOM 5665 C CA . SER B 1 293 ? -8.289 -23.047 -32.25 1 96.81 293 SER B CA 1
ATOM 5666 C C . SER B 1 293 ? -9.195 -24.156 -32.781 1 96.81 293 SER B C 1
ATOM 5668 O O . SER B 1 293 ? -10.242 -23.875 -33.375 1 96.81 293 SER B O 1
ATOM 5670 N N . SER B 1 294 ? -8.742 -25.516 -32.594 1 98.12 294 SER B N 1
ATOM 5671 C CA . SER B 1 294 ? -9.562 -26.594 -33.125 1 98.12 294 SER B CA 1
ATOM 5672 C C . SER B 1 294 ? -9.383 -27.875 -32.312 1 98.12 294 SER B C 1
ATOM 5674 O O . SER B 1 294 ? -8.336 -28.078 -31.688 1 98.12 294 SER B O 1
ATOM 5676 N N . PRO B 1 295 ? -10.445 -28.719 -32.406 1 98.25 295 PRO B N 1
ATOM 5677 C CA . PRO B 1 295 ? -10.289 -30.016 -31.75 1 98.25 295 PRO B CA 1
ATOM 5678 C C . PRO B 1 295 ? -9.109 -30.828 -32.281 1 98.25 295 PRO B C 1
ATOM 5680 O O . PRO B 1 295 ? -8.461 -31.547 -31.516 1 98.25 295 PRO B O 1
ATOM 5683 N N . GLN B 1 296 ? -8.789 -30.641 -33.562 1 98.38 296 GLN B N 1
ATOM 5684 C CA . GLN B 1 296 ? -7.668 -31.359 -34.156 1 98.38 296 GLN B CA 1
ATOM 5685 C C . GLN B 1 296 ? -6.336 -30.891 -33.562 1 98.38 296 GLN B C 1
ATOM 5687 O O . GLN B 1 296 ? -5.453 -31.719 -33.312 1 98.38 296 GLN B O 1
ATOM 5692 N N . GLU B 1 297 ? -6.297 -29.656 -33.406 1 97.81 297 GLU B N 1
ATOM 5693 C CA . GLU B 1 297 ? -5.094 -29.125 -32.781 1 97.81 297 GLU B CA 1
ATOM 5694 C C . GLU B 1 297 ? -4.973 -29.625 -31.344 1 97.81 297 GLU B C 1
ATOM 5696 O O . GLU B 1 297 ? -3.883 -29.984 -30.891 1 97.81 297 GLU B O 1
ATOM 5701 N N . ALA B 1 298 ? -6.078 -29.625 -30.641 1 98.44 298 ALA B N 1
ATOM 5702 C CA . ALA B 1 298 ? -6.094 -30.141 -29.266 1 98.44 298 ALA B CA 1
ATOM 5703 C C . ALA B 1 298 ? -5.625 -31.594 -29.234 1 98.44 298 ALA B C 1
ATOM 5705 O O . ALA B 1 298 ? -4.793 -31.969 -28.391 1 98.44 298 ALA B O 1
ATOM 5706 N N . ASP B 1 299 ? -6.102 -32.375 -30.203 1 98.31 299 ASP B N 1
ATOM 5707 C CA . ASP B 1 299 ? -5.723 -33.781 -30.297 1 98.31 299 ASP B CA 1
ATOM 5708 C C . ASP B 1 299 ? -4.223 -33.938 -30.547 1 98.31 299 ASP B C 1
ATOM 5710 O O . ASP B 1 299 ? -3.57 -34.781 -29.953 1 98.31 299 ASP B O 1
ATOM 5714 N N . ARG B 1 300 ? -3.779 -33.094 -31.391 1 97.19 300 ARG B N 1
ATOM 5715 C CA . ARG B 1 300 ? -2.361 -33.156 -31.719 1 97.19 300 ARG B CA 1
ATOM 5716 C C . ARG B 1 300 ? -1.495 -32.844 -30.516 1 97.19 300 ARG B C 1
ATOM 5718 O O . ARG B 1 300 ? -0.483 -33.5 -30.281 1 97.19 300 ARG B O 1
ATOM 5725 N N . LEU B 1 301 ? -1.91 -31.844 -29.797 1 95.75 301 LEU B N 1
ATOM 5726 C CA . LEU B 1 301 ? -1.157 -31.469 -28.609 1 95.75 301 LEU B CA 1
ATOM 5727 C C . LEU B 1 301 ? -1.153 -32.594 -27.578 1 95.75 301 LEU B C 1
ATOM 5729 O O . LEU B 1 301 ? -0.106 -32.938 -27.031 1 95.75 301 LEU B O 1
ATOM 5733 N N . VAL B 1 302 ? -2.275 -33.156 -27.344 1 97.94 302 VAL B N 1
ATOM 5734 C CA . VAL B 1 302 ? -2.402 -34.25 -26.359 1 97.94 302 VAL B CA 1
ATOM 5735 C C . VAL B 1 302 ? -1.585 -35.438 -26.812 1 97.94 302 VAL B C 1
ATOM 5737 O O . VAL B 1 302 ? -0.849 -36.031 -26.016 1 97.94 302 VAL B O 1
ATOM 5740 N N . ALA B 1 303 ? -1.646 -35.781 -28.094 1 97.44 303 ALA B N 1
ATOM 5741 C CA . ALA B 1 303 ? -0.889 -36.906 -28.625 1 97.44 303 ALA B CA 1
ATOM 5742 C C . ALA B 1 303 ? 0.613 -36.656 -28.484 1 97.44 303 ALA B C 1
ATOM 5744 O O . ALA B 1 303 ? 1.356 -37.562 -28.125 1 97.44 303 ALA B O 1
ATOM 5745 N N . ALA B 1 304 ? 0.998 -35.469 -28.766 1 94.12 304 ALA B N 1
ATOM 5746 C CA . ALA B 1 304 ? 2.414 -35.125 -28.703 1 94.12 304 ALA B CA 1
ATOM 5747 C C . ALA B 1 304 ? 2.934 -35.219 -27.266 1 94.12 304 ALA B C 1
ATOM 5749 O O . ALA B 1 304 ? 4.105 -35.531 -27.047 1 94.12 304 ALA B O 1
ATOM 5750 N N . SER B 1 305 ? 2.059 -35.031 -26.297 1 95.88 305 SER B N 1
ATOM 5751 C CA . SER B 1 305 ? 2.471 -35 -24.906 1 95.88 305 SER B CA 1
ATOM 5752 C C . SER B 1 305 ? 2.732 -36.406 -24.375 1 95.88 305 SER B C 1
ATOM 5754 O O . SER B 1 305 ? 3.332 -36.562 -23.312 1 95.88 305 SER B O 1
ATOM 5756 N N . ALA B 1 306 ? 2.289 -37.406 -25.078 1 94.88 306 ALA B N 1
ATOM 5757 C CA . ALA B 1 306 ? 2.404 -38.812 -24.625 1 94.88 306 ALA B CA 1
ATOM 5758 C C . ALA B 1 306 ? 3.857 -39.281 -24.672 1 94.88 306 ALA B C 1
ATOM 5760 O O . ALA B 1 306 ? 4.242 -40.188 -23.938 1 94.88 306 ALA B O 1
ATOM 5761 N N . ASN B 1 307 ? 4.629 -38.688 -25.531 1 93.69 307 ASN B N 1
ATOM 5762 C CA . ASN B 1 307 ? 6.039 -39.031 -25.672 1 93.69 307 ASN B CA 1
ATOM 5763 C C . ASN B 1 307 ? 6.926 -37.781 -25.656 1 93.69 307 ASN B C 1
ATOM 5765 O O . ASN B 1 307 ? 7.523 -37.438 -26.688 1 93.69 307 ASN B O 1
ATOM 5769 N N . PRO B 1 308 ? 7.012 -37.25 -24.5 1 94.25 308 PRO B N 1
ATOM 5770 C CA . PRO B 1 308 ? 7.82 -36.031 -24.422 1 94.25 308 PRO B CA 1
ATOM 5771 C C . PRO B 1 308 ? 9.297 -36.281 -24.719 1 94.25 308 PRO B C 1
ATOM 5773 O O . PRO B 1 308 ? 9.836 -37.312 -24.328 1 94.25 308 PRO B O 1
ATOM 5776 N N . ASP B 1 309 ? 9.891 -35.344 -25.422 1 91.94 309 ASP B N 1
ATOM 5777 C CA . ASP B 1 309 ? 11.328 -35.438 -25.656 1 91.94 309 ASP B CA 1
ATOM 5778 C C . ASP B 1 309 ? 12.109 -35.031 -24.406 1 91.94 309 ASP B C 1
ATOM 5780 O O . ASP B 1 309 ? 11.523 -34.625 -23.406 1 91.94 309 ASP B O 1
ATOM 5784 N N . ASP B 1 310 ? 13.383 -35.188 -24.391 1 90.88 310 ASP B N 1
ATOM 5785 C CA . ASP B 1 310 ? 14.227 -34.938 -23.234 1 90.88 310 ASP B CA 1
ATOM 5786 C C . ASP B 1 310 ? 14.18 -33.438 -22.844 1 90.88 310 ASP B C 1
ATOM 5788 O O . ASP B 1 310 ? 14.234 -33.125 -21.656 1 90.88 310 ASP B O 1
ATOM 5792 N N . GLY B 1 311 ? 14.086 -32.594 -23.828 1 88.5 311 GLY B N 1
ATOM 5793 C CA . GLY B 1 311 ? 13.977 -31.188 -23.531 1 88.5 311 GLY B CA 1
ATOM 5794 C C . GLY B 1 311 ? 12.758 -30.844 -22.703 1 88.5 311 GLY B C 1
ATOM 5795 O O . GLY B 1 311 ? 12.859 -30.062 -21.75 1 88.5 311 GLY B O 1
ATOM 5796 N N . THR B 1 312 ? 11.688 -31.406 -23.078 1 91.69 312 THR B N 1
ATOM 5797 C CA . THR B 1 312 ? 10.453 -31.203 -22.328 1 91.69 312 THR B CA 1
ATOM 5798 C C . THR B 1 312 ? 10.586 -31.75 -20.906 1 91.69 312 THR B C 1
ATOM 5800 O O . THR B 1 312 ? 10.195 -31.078 -19.938 1 91.69 312 THR B O 1
ATOM 5803 N N . LEU B 1 313 ? 11.195 -32.906 -20.797 1 94.5 313 LEU B N 1
ATOM 5804 C CA . LEU B 1 313 ? 11.359 -33.5 -19.484 1 94.5 313 LEU B CA 1
ATOM 5805 C C . LEU B 1 313 ? 12.266 -32.656 -18.594 1 94.5 313 LEU B C 1
ATOM 5807 O O . LEU B 1 313 ? 11.984 -32.5 -17.406 1 94.5 313 LEU B O 1
ATOM 5811 N N . TRP B 1 314 ? 13.234 -32.094 -19.125 1 91.12 314 TRP B N 1
ATOM 5812 C CA . TRP B 1 314 ? 14.164 -31.281 -18.344 1 91.12 314 TRP B CA 1
ATOM 5813 C C . TRP B 1 314 ? 13.492 -30 -17.891 1 91.12 314 TRP B C 1
ATOM 5815 O O . TRP B 1 314 ? 13.75 -29.516 -16.781 1 91.12 314 TRP B O 1
ATOM 5825 N N . ARG B 1 315 ? 12.648 -29.438 -18.688 1 90.38 315 ARG B N 1
ATOM 5826 C CA . ARG B 1 315 ? 11.906 -28.234 -18.281 1 90.38 315 ARG B CA 1
ATOM 5827 C C . ARG B 1 315 ? 10.992 -28.547 -17.109 1 90.38 315 ARG B C 1
ATOM 5829 O O . ARG B 1 315 ? 10.906 -27.75 -16.156 1 90.38 315 ARG B O 1
ATOM 5836 N N . ILE B 1 316 ? 10.383 -29.625 -17.203 1 94.56 316 ILE B N 1
ATOM 5837 C CA . ILE B 1 316 ? 9.5 -30.047 -16.125 1 94.56 316 ILE B CA 1
ATOM 5838 C C . ILE B 1 316 ? 10.328 -30.312 -14.867 1 94.56 316 ILE B C 1
ATOM 5840 O O . ILE B 1 316 ? 9.93 -29.922 -13.766 1 94.56 316 ILE B O 1
ATOM 5844 N N . ALA B 1 317 ? 11.461 -30.938 -15.07 1 95.38 317 ALA B N 1
ATOM 5845 C CA . ALA B 1 317 ? 12.352 -31.188 -13.938 1 95.38 317 ALA B CA 1
ATOM 5846 C C . ALA B 1 317 ? 12.781 -29.891 -13.273 1 95.38 317 ALA B C 1
ATOM 5848 O O . ALA B 1 317 ? 12.875 -29.812 -12.047 1 95.38 317 ALA B O 1
ATOM 5849 N N . GLU B 1 318 ? 13.016 -28.938 -14.078 1 93.62 318 GLU B N 1
ATOM 5850 C CA . GLU B 1 318 ? 13.414 -27.641 -13.555 1 93.62 318 GLU B CA 1
ATOM 5851 C C . GLU B 1 318 ? 12.312 -27.031 -12.703 1 93.62 318 GLU B C 1
ATOM 5853 O O . GLU B 1 318 ? 12.562 -26.547 -11.602 1 93.62 318 GLU B O 1
ATOM 5858 N N . GLN B 1 319 ? 11.172 -27.047 -13.203 1 93.44 319 GLN B N 1
ATOM 5859 C CA . GLN B 1 319 ? 10.031 -26.516 -12.461 1 93.44 319 GLN B CA 1
ATOM 5860 C C . GLN B 1 319 ? 9.805 -27.297 -11.164 1 93.44 319 GLN B C 1
ATOM 5862 O O . GLN B 1 319 ? 9.609 -26.688 -10.109 1 93.44 319 GLN B O 1
ATOM 5867 N N . GLN B 1 320 ? 9.875 -28.578 -11.266 1 94.19 320 GLN B N 1
ATOM 5868 C CA . GLN B 1 320 ? 9.664 -29.438 -10.094 1 94.19 320 GLN B CA 1
ATOM 5869 C C . GLN B 1 320 ? 10.773 -29.234 -9.07 1 94.19 320 GLN B C 1
ATOM 5871 O O . GLN B 1 320 ? 10.539 -29.344 -7.859 1 94.19 320 GLN B O 1
ATOM 5876 N N . SER B 1 321 ? 11.969 -29 -9.562 1 95 321 SER B N 1
ATOM 5877 C CA . SER B 1 321 ? 13.086 -28.734 -8.656 1 95 321 SER B CA 1
ATOM 5878 C C . SER B 1 321 ? 12.789 -27.547 -7.758 1 95 321 SER B C 1
ATOM 5880 O O . SER B 1 321 ? 13.125 -27.562 -6.57 1 95 321 SER B O 1
ATOM 5882 N N . SER B 1 322 ? 12.188 -26.578 -8.305 1 93.06 322 SER B N 1
ATOM 5883 C CA . SER B 1 322 ? 11.812 -25.391 -7.539 1 93.06 322 SER B CA 1
ATOM 5884 C C . SER B 1 322 ? 10.727 -25.719 -6.52 1 93.06 322 SER B C 1
ATOM 5886 O O . SER B 1 322 ? 10.883 -25.453 -5.328 1 93.06 322 SER B O 1
ATOM 5888 N N . ASP B 1 323 ? 9.68 -26.391 -6.953 1 90.5 323 ASP B N 1
ATOM 5889 C CA . ASP B 1 323 ? 8.531 -26.703 -6.105 1 90.5 323 ASP B CA 1
ATOM 5890 C C . ASP B 1 323 ? 8.938 -27.594 -4.938 1 90.5 323 ASP B C 1
ATOM 5892 O O . ASP B 1 323 ? 8.422 -27.453 -3.826 1 90.5 323 ASP B O 1
ATOM 5896 N N . LEU B 1 324 ? 9.891 -28.438 -5.242 1 92 324 LEU B N 1
ATOM 5897 C CA . LEU B 1 324 ? 10.305 -29.453 -4.273 1 92 324 LEU B CA 1
ATOM 5898 C C . LEU B 1 324 ? 11.555 -29 -3.516 1 92 324 LEU B C 1
ATOM 5900 O O . LEU B 1 324 ? 11.992 -29.672 -2.58 1 92 324 LEU B O 1
ATOM 5904 N N . GLU B 1 325 ? 12.07 -27.906 -3.998 1 90.88 325 GLU B N 1
ATOM 5905 C CA . GLU B 1 325 ? 13.359 -27.453 -3.484 1 90.88 325 GLU B CA 1
ATOM 5906 C C . GLU B 1 325 ? 14.375 -28.594 -3.449 1 90.88 325 GLU B C 1
ATOM 5908 O O . GLU B 1 325 ? 15.047 -28.797 -2.439 1 90.88 325 GLU B O 1
ATOM 5913 N N . THR B 1 326 ? 14.367 -29.422 -4.441 1 94.19 326 THR B N 1
ATOM 5914 C CA . THR B 1 326 ? 15.25 -30.547 -4.719 1 94.19 326 THR B CA 1
ATOM 5915 C C . THR B 1 326 ? 15.633 -30.578 -6.195 1 94.19 326 THR B C 1
ATOM 5917 O O . THR B 1 326 ? 14.758 -30.594 -7.066 1 94.19 326 THR B O 1
ATOM 5920 N N . ASP B 1 327 ? 16.906 -30.641 -6.434 1 95.31 327 ASP B N 1
ATOM 5921 C CA . ASP B 1 327 ? 17.375 -30.516 -7.812 1 95.31 327 ASP B CA 1
ATOM 5922 C C . ASP B 1 327 ? 17.203 -31.828 -8.578 1 95.31 327 ASP B C 1
ATOM 5924 O O . ASP B 1 327 ? 18.062 -32.719 -8.508 1 95.31 327 ASP B O 1
ATOM 5928 N N . LEU B 1 328 ? 16.25 -31.906 -9.391 1 95.88 328 LEU B N 1
ATOM 5929 C CA . LEU B 1 328 ? 16 -33.094 -10.203 1 95.88 328 LEU B CA 1
ATOM 5930 C C . LEU B 1 328 ? 16.812 -33.031 -11.492 1 95.88 328 LEU B C 1
ATOM 5932 O O . LEU B 1 328 ? 16.969 -34.062 -12.164 1 95.88 328 LEU B O 1
ATOM 5936 N N . THR B 1 329 ? 17.266 -31.891 -11.836 1 94.25 329 THR B N 1
ATOM 5937 C CA . THR B 1 329 ? 17.953 -31.734 -13.117 1 94.25 329 THR B CA 1
ATOM 5938 C C . THR B 1 329 ? 19.344 -32.344 -13.07 1 94.25 329 THR B C 1
ATOM 5940 O O . THR B 1 329 ? 19.969 -32.562 -14.117 1 94.25 329 THR B O 1
ATOM 5943 N N . ALA B 1 330 ? 19.781 -32.688 -11.914 1 93.5 330 ALA B N 1
ATOM 5944 C CA . ALA B 1 330 ? 21.094 -33.312 -11.75 1 93.5 330 ALA B CA 1
ATOM 5945 C C . ALA B 1 330 ? 21 -34.812 -11.789 1 93.5 330 ALA B C 1
ATOM 5947 O O . ALA B 1 330 ? 22.031 -35.5 -11.758 1 93.5 330 ALA B O 1
ATOM 5948 N N . LEU B 1 331 ? 19.859 -35.344 -11.93 1 95.5 331 LEU B N 1
ATOM 5949 C CA . LEU B 1 331 ? 19.641 -36.781 -11.82 1 95.5 331 LEU B CA 1
ATOM 5950 C C . LEU B 1 331 ? 19.562 -37.438 -13.203 1 95.5 331 LEU B C 1
ATOM 5952 O O . LEU B 1 331 ? 19.375 -36.719 -14.203 1 95.5 331 LEU B O 1
ATOM 5956 N N . ASP B 1 332 ? 19.688 -38.812 -13.156 1 95.94 332 ASP B N 1
ATOM 5957 C CA . ASP B 1 332 ? 19.578 -39.594 -14.375 1 95.94 332 ASP B CA 1
ATOM 5958 C C . ASP B 1 332 ? 18.109 -39.906 -14.703 1 95.94 332 ASP B C 1
ATOM 5960 O O . ASP B 1 332 ? 17.406 -40.531 -13.898 1 95.94 332 ASP B O 1
ATOM 5964 N N . LEU B 1 333 ? 17.703 -39.5 -15.852 1 96.44 333 LEU B N 1
ATOM 5965 C CA . LEU B 1 333 ? 16.312 -39.656 -16.266 1 96.44 333 LEU B CA 1
ATOM 5966 C C . LEU B 1 333 ? 15.938 -41.156 -16.297 1 96.44 333 LEU B C 1
ATOM 5968 O O . LEU B 1 333 ? 14.766 -41.5 -16.141 1 96.44 333 LEU B O 1
ATOM 5972 N N . ASP B 1 334 ? 16.922 -42 -16.453 1 96.62 334 ASP B N 1
ATOM 5973 C CA . ASP B 1 334 ? 16.641 -43.406 -16.719 1 96.62 334 ASP B CA 1
ATOM 5974 C C . ASP B 1 334 ? 16.828 -44.25 -15.453 1 96.62 334 ASP B C 1
ATOM 5976 O O . ASP B 1 334 ? 16.812 -45.469 -15.516 1 96.62 334 ASP B O 1
ATOM 5980 N N . LYS B 1 335 ? 17.016 -43.594 -14.328 1 96.69 335 LYS B N 1
ATOM 5981 C CA . LYS B 1 335 ? 17.125 -44.25 -13.039 1 96.69 335 LYS B CA 1
ATOM 5982 C C . LYS B 1 335 ? 16.031 -43.812 -12.078 1 96.69 335 LYS B C 1
ATOM 5984 O O . LYS B 1 335 ? 15.492 -42.719 -12.227 1 96.69 335 LYS B O 1
ATOM 5989 N N . PRO B 1 336 ? 15.734 -44.688 -11.133 1 95.62 336 PRO B N 1
ATOM 5990 C CA . PRO B 1 336 ? 14.812 -44.25 -10.078 1 95.62 336 PRO B CA 1
ATOM 5991 C C . PRO B 1 336 ? 15.398 -43.156 -9.203 1 95.62 336 PRO B C 1
ATOM 5993 O O . PRO B 1 336 ? 16.609 -42.938 -9.195 1 95.62 336 PRO B O 1
ATOM 5996 N N . LEU B 1 337 ? 14.484 -42.375 -8.555 1 93.69 337 LEU B N 1
ATOM 5997 C CA . LEU B 1 337 ? 14.938 -41.375 -7.602 1 93.69 337 LEU B CA 1
ATOM 5998 C C . LEU B 1 337 ? 15.703 -42.031 -6.453 1 93.69 337 LEU B C 1
ATOM 6000 O O . LEU B 1 337 ? 15.32 -43.094 -5.969 1 93.69 337 LEU B O 1
ATOM 6004 N N . PRO B 1 338 ? 16.812 -41.469 -6.074 1 91.44 338 PRO B N 1
ATOM 6005 C CA . PRO B 1 338 ? 17.531 -42 -4.914 1 91.44 338 PRO B CA 1
ATOM 6006 C C . PRO B 1 338 ? 16.672 -42 -3.645 1 91.44 338 PRO B C 1
ATOM 6008 O O . PRO B 1 338 ? 15.852 -41.125 -3.439 1 91.44 338 PRO B O 1
ATOM 6011 N N . THR B 1 339 ? 16.969 -43 -2.785 1 84.75 339 THR B N 1
ATOM 6012 C CA . THR B 1 339 ? 16.297 -43.062 -1.488 1 84.75 339 THR B CA 1
ATOM 6013 C C . THR B 1 339 ? 16.672 -41.844 -0.624 1 84.75 339 THR B C 1
ATOM 6015 O O . THR B 1 339 ? 17.844 -41.469 -0.572 1 84.75 339 THR B O 1
ATOM 6018 N N . GLY B 1 340 ? 15.688 -41.188 -0.029 1 85.88 340 GLY B N 1
ATOM 6019 C CA . GLY B 1 340 ? 15.953 -40.062 0.877 1 85.88 340 GLY B CA 1
ATOM 6020 C C . GLY B 1 340 ? 16.25 -38.781 0.157 1 85.88 340 GLY B C 1
ATOM 6021 O O . GLY B 1 340 ? 16.844 -37.844 0.734 1 85.88 340 GLY B O 1
ATOM 6022 N N . LEU B 1 341 ? 15.938 -38.719 -1.064 1 89.38 341 LEU B N 1
ATOM 6023 C CA . LEU B 1 341 ? 16.25 -37.562 -1.879 1 89.38 341 LEU B CA 1
ATOM 6024 C C . LEU B 1 341 ? 15.594 -36.312 -1.307 1 89.38 341 LEU B C 1
ATOM 6026 O O . LEU B 1 341 ? 16.203 -35.219 -1.266 1 89.38 341 LEU B O 1
ATOM 6030 N N . PHE B 1 342 ? 14.352 -36.406 -0.854 1 89.19 342 PHE B N 1
ATOM 6031 C CA . PHE B 1 342 ? 13.57 -35.25 -0.413 1 89.19 342 PHE B CA 1
ATOM 6032 C C . PHE B 1 342 ? 13.805 -34.969 1.069 1 89.19 342 PHE B C 1
ATOM 6034 O O . PHE B 1 342 ? 13.703 -35.875 1.896 1 89.19 342 PHE B O 1
ATOM 6041 N N . GLY B 1 343 ? 14.156 -33.781 1.333 1 82.19 343 GLY B N 1
ATOM 6042 C CA . GLY B 1 343 ? 14.328 -33.375 2.721 1 82.19 343 GLY B CA 1
ATOM 6043 C C . GLY B 1 343 ? 13.016 -33.219 3.469 1 82.19 343 GLY B C 1
ATOM 6044 O O . GLY B 1 343 ? 11.945 -33.25 2.863 1 82.19 343 GLY B O 1
ATOM 6045 N N . ASP B 1 344 ? 13.086 -32.969 4.766 1 76.62 344 ASP B N 1
ATOM 6046 C CA . ASP B 1 344 ? 11.93 -32.844 5.652 1 76.62 344 ASP B CA 1
ATOM 6047 C C . ASP B 1 344 ? 11.094 -31.625 5.312 1 76.62 344 ASP B C 1
ATOM 6049 O O . ASP B 1 344 ? 9.898 -31.578 5.613 1 76.62 344 ASP B O 1
ATOM 6053 N N . HIS B 1 345 ? 11.672 -30.703 4.625 1 73.25 345 HIS B N 1
ATOM 6054 C CA . HIS B 1 345 ? 10.992 -29.453 4.336 1 73.25 345 HIS B CA 1
ATOM 6055 C C . HIS B 1 345 ? 10.055 -29.578 3.143 1 73.25 345 HIS B C 1
ATOM 6057 O O . HIS B 1 345 ? 9.211 -28.719 2.91 1 73.25 345 HIS B O 1
ATOM 6063 N N . VAL B 1 346 ? 10.203 -30.656 2.439 1 80.88 346 VAL B N 1
ATOM 6064 C CA . VAL B 1 346 ? 9.398 -30.828 1.233 1 80.88 346 VAL B CA 1
ATOM 6065 C C . VAL B 1 346 ? 8.016 -31.359 1.604 1 80.88 346 VAL B C 1
ATOM 6067 O O . VAL B 1 346 ? 7.906 -32.344 2.361 1 80.88 346 VAL B O 1
ATOM 6070 N N . SER B 1 347 ? 7.074 -30.688 1.027 1 78.31 347 SER B N 1
ATOM 6071 C CA . SER B 1 347 ? 5.703 -31.062 1.367 1 78.31 347 SER B CA 1
ATOM 6072 C C . SER B 1 347 ? 5.352 -32.438 0.792 1 78.31 347 SER B C 1
ATOM 6074 O O . SER B 1 347 ? 5.766 -32.781 -0.318 1 78.31 347 SER B O 1
ATOM 6076 N N . HIS B 1 348 ? 4.578 -33.156 1.546 1 77.75 348 HIS B N 1
ATOM 6077 C CA . HIS B 1 348 ? 4.105 -34.469 1.101 1 77.75 348 HIS B CA 1
ATOM 6078 C C . HIS B 1 348 ? 3.225 -34.344 -0.137 1 77.75 348 HIS B C 1
ATOM 6080 O O . HIS B 1 348 ? 3.273 -35.188 -1.029 1 77.75 348 HIS B O 1
ATOM 6086 N N . GLY B 1 349 ? 2.559 -33.219 -0.145 1 78 349 GLY B N 1
ATOM 6087 C CA . GLY B 1 349 ? 1.706 -32.969 -1.299 1 78 349 GLY B CA 1
ATOM 6088 C C . GLY B 1 349 ? 2.484 -32.781 -2.588 1 78 349 GLY B C 1
ATOM 6089 O O . GLY B 1 349 ? 2.1 -33.312 -3.631 1 78 349 GLY B O 1
ATOM 6090 N N . SER B 1 350 ? 3.568 -32.156 -2.52 1 84.62 350 SER B N 1
ATOM 6091 C CA . SER B 1 350 ? 4.402 -31.938 -3.697 1 84.62 350 SER B CA 1
ATOM 6092 C C . SER B 1 350 ? 5.051 -33.219 -4.156 1 84.62 350 SER B C 1
ATOM 6094 O O . SER B 1 350 ? 5.145 -33.5 -5.359 1 84.62 350 SER B O 1
ATOM 6096 N N . ILE B 1 351 ? 5.449 -34.031 -3.189 1 87.38 351 ILE B N 1
ATOM 6097 C CA . ILE B 1 351 ? 6.051 -35.344 -3.525 1 87.38 351 ILE B CA 1
ATOM 6098 C C . ILE B 1 351 ? 5.008 -36.219 -4.188 1 87.38 351 ILE B C 1
ATOM 6100 O O . ILE B 1 351 ? 5.281 -36.875 -5.207 1 87.38 351 ILE B O 1
ATOM 6104 N N . LYS B 1 352 ? 3.875 -36.188 -3.65 1 86.44 352 LYS B N 1
ATOM 6105 C CA . LYS B 1 352 ? 2.795 -37 -4.199 1 86.44 352 LYS B CA 1
ATOM 6106 C C . LYS B 1 352 ? 2.453 -36.594 -5.621 1 86.44 352 LYS B C 1
ATOM 6108 O O . LYS B 1 352 ? 2.16 -37.438 -6.473 1 86.44 352 LYS B O 1
ATOM 6113 N N . ARG B 1 353 ? 2.486 -35.375 -5.867 1 87.06 353 ARG B N 1
ATOM 6114 C CA . ARG B 1 353 ? 2.201 -34.875 -7.207 1 87.06 353 ARG B CA 1
ATOM 6115 C C . ARG B 1 353 ? 3.223 -35.375 -8.219 1 87.06 353 ARG B C 1
ATOM 6117 O O . ARG B 1 353 ? 2.871 -35.719 -9.344 1 87.06 353 ARG B O 1
ATOM 6124 N N . LEU B 1 354 ? 4.41 -35.406 -7.773 1 90.5 354 LEU B N 1
ATOM 6125 C CA . LEU B 1 354 ? 5.469 -35.906 -8.656 1 90.5 354 LEU B CA 1
ATOM 6126 C C . LEU B 1 354 ? 5.375 -37.406 -8.852 1 90.5 354 LEU B C 1
ATOM 6128 O O . LEU B 1 354 ? 5.441 -37.906 -9.984 1 90.5 354 LEU B O 1
ATOM 6132 N N . VAL B 1 355 ? 5.094 -38.156 -7.832 1 90.06 355 VAL B N 1
ATOM 6133 C CA . VAL B 1 355 ? 5.281 -39.594 -7.824 1 90.06 355 VAL B CA 1
ATOM 6134 C C . VAL B 1 355 ? 3.973 -40.312 -8.203 1 90.06 355 VAL B C 1
ATOM 6136 O O . VAL B 1 355 ? 3.986 -41.375 -8.82 1 90.06 355 VAL B O 1
ATOM 6139 N N . GLY B 1 356 ? 2.934 -39.688 -7.852 1 87.94 356 GLY B N 1
ATOM 6140 C CA . GLY B 1 356 ? 1.646 -40.312 -8.086 1 87.94 356 GLY B CA 1
ATOM 6141 C C . GLY B 1 356 ? 1.54 -41.688 -7.473 1 87.94 356 GLY B C 1
ATOM 6142 O O . GLY B 1 356 ? 1.803 -41.875 -6.277 1 87.94 356 GLY B O 1
ATOM 6143 N N . GLU B 1 357 ? 1.225 -42.719 -8.352 1 89.31 357 GLU B N 1
ATOM 6144 C CA . GLU B 1 357 ? 1.03 -44.094 -7.883 1 89.31 357 GLU B CA 1
ATOM 6145 C C . GLU B 1 357 ? 2.266 -44.938 -8.148 1 89.31 357 GLU B C 1
ATOM 6147 O O . GLU B 1 357 ? 2.244 -46.156 -7.926 1 89.31 357 GLU B O 1
ATOM 6152 N N . HIS B 1 358 ? 3.256 -44.312 -8.484 1 92.62 358 HIS B N 1
ATOM 6153 C CA . HIS B 1 358 ? 4.441 -45.062 -8.875 1 92.62 358 HIS B CA 1
ATOM 6154 C C . HIS B 1 358 ? 5.289 -45.438 -7.664 1 92.62 358 HIS B C 1
ATOM 6156 O O . HIS B 1 358 ? 5.254 -44.75 -6.645 1 92.62 358 HIS B O 1
ATOM 6162 N N . ASP B 1 359 ? 6.016 -46.562 -7.84 1 91.12 359 ASP B N 1
ATOM 6163 C CA . ASP B 1 359 ? 7.012 -46.938 -6.848 1 91.12 359 ASP B CA 1
ATOM 6164 C C . ASP B 1 359 ? 8.328 -46.188 -7.062 1 91.12 359 ASP B C 1
ATOM 6166 O O . ASP B 1 359 ? 9.023 -46.406 -8.055 1 91.12 359 ASP B O 1
ATOM 6170 N N . LEU B 1 360 ? 8.664 -45.375 -6.176 1 87.06 360 LEU B N 1
ATOM 6171 C CA . LEU B 1 360 ? 9.828 -44.5 -6.305 1 87.06 360 LEU B CA 1
ATOM 6172 C C . LEU B 1 360 ? 11.109 -45.312 -6.41 1 87.06 360 LEU B C 1
ATOM 6174 O O . LEU B 1 360 ? 12.086 -44.875 -7.02 1 87.06 360 LEU B O 1
ATOM 6178 N N . ALA B 1 361 ? 11.164 -46.531 -5.82 1 87.5 361 ALA B N 1
ATOM 6179 C CA . ALA B 1 361 ? 12.367 -47.344 -5.758 1 87.5 361 ALA B CA 1
ATOM 6180 C C . ALA B 1 361 ? 12.688 -47.969 -7.121 1 87.5 361 ALA B C 1
ATOM 6182 O O . ALA B 1 361 ? 13.836 -48.281 -7.41 1 87.5 361 ALA B O 1
ATOM 6183 N N . THR B 1 362 ? 11.695 -48 -7.918 1 93.38 362 THR B N 1
ATOM 6184 C CA . THR B 1 362 ? 11.922 -48.75 -9.141 1 93.38 362 THR B CA 1
ATOM 6185 C C . THR B 1 362 ? 11.586 -47.906 -10.367 1 93.38 362 THR B C 1
ATOM 6187 O O . THR B 1 362 ? 12.023 -48.219 -11.477 1 93.38 362 THR B O 1
ATOM 6190 N N . THR B 1 363 ? 10.805 -46.844 -10.258 1 95.88 363 THR B N 1
ATOM 6191 C CA . THR B 1 363 ? 10.328 -46.094 -11.406 1 95.88 363 THR B CA 1
ATOM 6192 C C . THR B 1 363 ? 11.367 -45.062 -11.836 1 95.88 363 THR B C 1
ATOM 6194 O O . THR B 1 363 ? 11.789 -44.219 -11.031 1 95.88 363 THR B O 1
ATOM 6197 N N . PRO B 1 364 ? 11.781 -45.125 -13.094 1 96.75 364 PRO B N 1
ATOM 6198 C CA . PRO B 1 364 ? 12.734 -44.125 -13.57 1 96.75 364 PRO B CA 1
ATOM 6199 C C . PRO B 1 364 ? 12.148 -42.719 -13.547 1 96.75 364 PRO B C 1
ATOM 6201 O O . PRO B 1 364 ? 10.945 -42.531 -13.742 1 96.75 364 PRO B O 1
ATOM 6204 N N . LEU B 1 365 ? 13.031 -41.719 -13.336 1 96.5 365 LEU B N 1
ATOM 6205 C CA . LEU B 1 365 ? 12.641 -40.312 -13.289 1 96.5 365 LEU B CA 1
ATOM 6206 C C . LEU B 1 365 ? 11.914 -39.906 -14.57 1 96.5 365 LEU B C 1
ATOM 6208 O O . LEU B 1 365 ? 10.953 -39.156 -14.516 1 96.5 365 LEU B O 1
ATOM 6212 N N . ARG B 1 366 ? 12.289 -40.469 -15.719 1 96.62 366 ARG B N 1
ATOM 6213 C CA . ARG B 1 366 ? 11.68 -40.156 -17.016 1 96.62 366 ARG B CA 1
ATOM 6214 C C . ARG B 1 366 ? 10.188 -40.5 -17 1 96.62 366 ARG B C 1
ATOM 6216 O O . ARG B 1 366 ? 9.391 -39.75 -17.594 1 96.62 366 ARG B O 1
ATOM 6223 N N . VAL B 1 367 ? 9.836 -41.531 -16.312 1 96.25 367 VAL B N 1
ATOM 6224 C CA . VAL B 1 367 ? 8.445 -41.969 -16.25 1 96.25 367 VAL B CA 1
ATOM 6225 C C . VAL B 1 367 ? 7.648 -41 -15.375 1 96.25 367 VAL B C 1
ATOM 6227 O O . VAL B 1 367 ? 6.539 -40.594 -15.734 1 96.25 367 VAL B O 1
ATOM 6230 N N . LEU B 1 368 ? 8.266 -40.594 -14.266 1 96 368 LEU B N 1
ATOM 6231 C CA . LEU B 1 368 ? 7.605 -39.656 -13.367 1 96 368 LEU B CA 1
ATOM 6232 C C . LEU B 1 368 ? 7.371 -38.312 -14.047 1 96 368 LEU B C 1
ATOM 6234 O O . LEU B 1 368 ? 6.254 -37.781 -14.031 1 96 368 LEU B O 1
ATOM 6238 N N . LEU B 1 369 ? 8.383 -37.781 -14.688 1 96.81 369 LEU B N 1
ATOM 6239 C CA . LEU B 1 369 ? 8.289 -36.5 -15.375 1 96.81 369 LEU B CA 1
ATOM 6240 C C . LEU B 1 369 ? 7.359 -36.594 -16.578 1 96.81 369 LEU B C 1
ATOM 6242 O O . LEU B 1 369 ? 6.645 -35.656 -16.906 1 96.81 369 LEU B O 1
ATOM 6246 N N . GLY B 1 370 ? 7.43 -37.75 -17.25 1 95.62 370 GLY B N 1
ATOM 6247 C CA . GLY B 1 370 ? 6.527 -37.969 -18.375 1 95.62 370 GLY B CA 1
ATOM 6248 C C . GLY B 1 370 ? 5.062 -37.906 -17.984 1 95.62 370 GLY B C 1
ATOM 6249 O O . GLY B 1 370 ? 4.223 -37.438 -18.75 1 95.62 370 GLY B O 1
ATOM 6250 N N . GLY B 1 371 ? 4.773 -38.406 -16.797 1 94.69 371 GLY B N 1
ATOM 6251 C CA . GLY B 1 371 ? 3.422 -38.312 -16.281 1 94.69 371 GLY B CA 1
ATOM 6252 C C . GLY B 1 371 ? 2.957 -36.875 -16.109 1 94.69 371 GLY B C 1
ATOM 6253 O O . GLY B 1 371 ? 1.792 -36.562 -16.359 1 94.69 371 GLY B O 1
ATOM 6254 N N . LEU B 1 372 ? 3.869 -36.031 -15.766 1 94.69 372 LEU B N 1
ATOM 6255 C CA . LEU B 1 372 ? 3.555 -34.625 -15.562 1 94.69 372 LEU B CA 1
ATOM 6256 C C . LEU B 1 372 ? 3.436 -33.875 -16.906 1 94.69 372 LEU B C 1
ATOM 6258 O O . LEU B 1 372 ? 2.836 -32.812 -16.969 1 94.69 372 LEU B O 1
ATOM 6262 N N . ALA B 1 373 ? 4.031 -34.406 -17.953 1 95.12 373 ALA B N 1
ATOM 6263 C CA . ALA B 1 373 ? 4.004 -33.812 -19.281 1 95.12 373 ALA B CA 1
ATOM 6264 C C . ALA B 1 373 ? 2.697 -34.125 -20 1 95.12 373 ALA B C 1
ATOM 6266 O O . ALA B 1 373 ? 2.355 -33.469 -21 1 95.12 373 ALA B O 1
ATOM 6267 N N . ARG B 1 374 ? 2.014 -35.156 -19.531 1 94.94 374 ARG B N 1
ATOM 6268 C CA . ARG B 1 374 ? 0.836 -35.656 -20.234 1 94.94 374 ARG B CA 1
ATOM 6269 C C . ARG B 1 374 ? -0.316 -34.656 -20.141 1 94.94 374 ARG B C 1
ATOM 6271 O O . ARG B 1 374 ? -0.631 -34.156 -19.047 1 94.94 374 ARG B O 1
ATOM 6278 N N . LEU B 1 375 ? -0.843 -34.375 -21.266 1 96.69 375 LEU B N 1
ATOM 6279 C CA . LEU B 1 375 ? -2.014 -33.5 -21.359 1 96.69 375 LEU B CA 1
ATOM 6280 C C . LEU B 1 375 ? -3.273 -34.344 -21.609 1 96.69 375 LEU B C 1
ATOM 6282 O O . LEU B 1 375 ? -3.193 -35.531 -21.938 1 96.69 375 LEU B O 1
ATOM 6286 N N . GLY B 1 376 ? -4.379 -33.781 -21.344 1 97.12 376 GLY B N 1
ATOM 6287 C CA . GLY B 1 376 ? -5.676 -34.375 -21.641 1 97.12 376 GLY B CA 1
ATOM 6288 C C . GLY B 1 376 ? -6.656 -33.375 -22.25 1 97.12 376 GLY B C 1
ATOM 6289 O O . GLY B 1 376 ? -6.391 -32.156 -22.281 1 97.12 376 GLY B O 1
ATOM 6290 N N . ARG B 1 377 ? -7.727 -33.969 -22.703 1 98 377 ARG B N 1
ATOM 6291 C CA . ARG B 1 377 ? -8.719 -33.156 -23.406 1 98 377 ARG B CA 1
ATOM 6292 C C . ARG B 1 377 ? -9.797 -32.656 -22.438 1 98 377 ARG B C 1
ATOM 6294 O O . ARG B 1 377 ? -10.25 -33.406 -21.562 1 98 377 ARG B O 1
ATOM 6301 N N . ILE B 1 378 ? -10.32 -31.438 -22.625 1 97.62 378 ILE B N 1
ATOM 6302 C CA . ILE B 1 378 ? -11.469 -30.922 -21.906 1 97.62 378 ILE B CA 1
ATOM 6303 C C . ILE B 1 378 ? -12.719 -31.719 -22.266 1 97.62 378 ILE B C 1
ATOM 6305 O O . ILE B 1 378 ? -13.516 -32.062 -21.391 1 97.62 378 ILE B O 1
ATOM 6309 N N . ALA B 1 379 ? -12.836 -32.094 -23.562 1 96.69 379 ALA B N 1
ATOM 6310 C CA . ALA B 1 379 ? -14.031 -32.719 -24.125 1 96.69 379 ALA B CA 1
ATOM 6311 C C . ALA B 1 379 ? -14.344 -34.031 -23.438 1 96.69 379 ALA B C 1
ATOM 6313 O O . ALA B 1 379 ? -15.508 -34.406 -23.281 1 96.69 379 ALA B O 1
ATOM 6314 N N . ASP B 1 380 ? -13.328 -34.781 -23.062 1 95.56 380 ASP B N 1
ATOM 6315 C CA . ASP B 1 380 ? -13.578 -36.062 -22.422 1 95.56 380 ASP B CA 1
ATOM 6316 C C . ASP B 1 380 ? -13.172 -36.062 -20.953 1 95.56 380 ASP B C 1
ATOM 6318 O O . ASP B 1 380 ? -13.086 -37.094 -20.312 1 95.56 380 ASP B O 1
ATOM 6322 N N . ARG B 1 381 ? -12.836 -34.844 -20.438 1 94.56 381 ARG B N 1
ATOM 6323 C CA . ARG B 1 381 ? -12.602 -34.562 -19.031 1 94.56 381 ARG B CA 1
ATOM 6324 C C . ARG B 1 381 ? -11.32 -35.219 -18.547 1 94.56 381 ARG B C 1
ATOM 6326 O O . ARG B 1 381 ? -11.188 -35.531 -17.359 1 94.56 381 ARG B O 1
ATOM 6333 N N . THR B 1 382 ? -10.398 -35.5 -19.453 1 94.62 382 THR B N 1
ATOM 6334 C CA . THR B 1 382 ? -9.141 -36.125 -19.062 1 94.62 382 THR B CA 1
ATOM 6335 C C . THR B 1 382 ? -8.055 -35.062 -18.828 1 94.62 382 THR B C 1
ATOM 6337 O O . THR B 1 382 ? -6.973 -35.406 -18.328 1 94.62 382 THR B O 1
ATOM 6340 N N . GLY B 1 383 ? -8.375 -33.812 -19.219 1 95.94 383 GLY B N 1
ATOM 6341 C CA . GLY B 1 383 ? -7.41 -32.75 -19.062 1 95.94 383 GLY B CA 1
ATOM 6342 C C . GLY B 1 383 ? -7.961 -31.391 -19.438 1 95.94 383 GLY B C 1
ATOM 6343 O O . GLY B 1 383 ? -9.164 -31.141 -19.328 1 95.94 383 GLY B O 1
ATOM 6344 N N . TRP B 1 384 ? -7.07 -30.5 -19.844 1 97 384 TRP B N 1
ATOM 6345 C CA . TRP B 1 384 ? -7.477 -29.109 -19.906 1 97 384 TRP B CA 1
ATOM 6346 C C . TRP B 1 384 ? -7.219 -28.516 -21.281 1 97 384 TRP B C 1
ATOM 6348 O O . TRP B 1 384 ? -7.328 -27.297 -21.469 1 97 384 TRP B O 1
ATOM 6358 N N . VAL B 1 385 ? -6.852 -29.344 -22.281 1 98.38 385 VAL B N 1
ATOM 6359 C CA . VAL 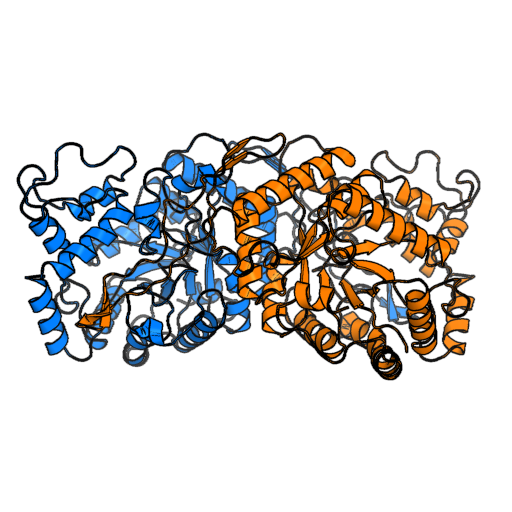B 1 385 ? -6.633 -28.859 -23.641 1 98.38 385 VAL B CA 1
ATOM 6360 C C . VAL B 1 385 ? -7.938 -28.953 -24.438 1 98.38 385 VAL B C 1
ATOM 6362 O O . VAL B 1 385 ? -8.609 -29.984 -24.438 1 98.38 385 VAL B O 1
ATOM 6365 N N . GLY B 1 386 ? -8.281 -27.875 -25.047 1 98.69 386 GLY B N 1
ATOM 6366 C CA . GLY B 1 386 ? -9.484 -27.875 -25.859 1 98.69 386 GLY B CA 1
ATOM 6367 C C . GLY B 1 386 ? -9.789 -26.531 -26.484 1 98.69 386 GLY B C 1
ATOM 6368 O O . GLY B 1 386 ? -8.953 -25.625 -26.453 1 98.69 386 GLY B O 1
ATOM 6369 N N . THR B 1 387 ? -10.953 -26.484 -27.141 1 98.75 387 THR B N 1
ATOM 6370 C CA . THR B 1 387 ? -11.414 -25.234 -27.734 1 98.75 387 THR B CA 1
ATOM 6371 C C . THR B 1 387 ? -12.203 -24.422 -26.719 1 98.75 387 THR B C 1
ATOM 6373 O O . THR B 1 387 ? -12.594 -24.922 -25.672 1 98.75 387 THR B O 1
ATOM 6376 N N . ALA B 1 388 ? -12.406 -23.156 -27.047 1 98.69 388 ALA B N 1
ATOM 6377 C CA . ALA B 1 388 ? -13.242 -22.297 -26.203 1 98.69 388 ALA B CA 1
ATOM 6378 C C . ALA B 1 388 ? -14.641 -22.891 -26.047 1 98.69 388 ALA B C 1
ATOM 6380 O O . ALA B 1 388 ? -15.234 -22.797 -24.969 1 98.69 388 ALA B O 1
ATOM 6381 N N . GLY B 1 389 ? -15.125 -23.469 -27.109 1 98.56 389 GLY B N 1
ATOM 6382 C CA . GLY B 1 389 ? -16.438 -24.109 -27.031 1 98.56 389 GLY B CA 1
ATOM 6383 C C . GLY B 1 389 ? -16.484 -25.266 -26.062 1 98.56 389 GLY B C 1
ATOM 6384 O O . GLY B 1 389 ? -17.422 -25.375 -25.266 1 98.56 389 GLY B O 1
ATOM 6385 N N . GLU B 1 390 ? -15.516 -26.141 -26.156 1 98.5 390 GLU B N 1
ATOM 6386 C CA . GLU B 1 390 ? -15.438 -27.281 -25.234 1 98.5 390 GLU B CA 1
ATOM 6387 C C . GLU B 1 390 ? -15.328 -26.812 -23.797 1 98.5 390 GLU B C 1
ATOM 6389 O O . GLU B 1 390 ? -15.914 -27.406 -22.891 1 98.5 390 GLU B O 1
ATOM 6394 N N . PHE B 1 391 ? -14.562 -25.797 -23.594 1 98.38 391 PHE B N 1
ATOM 6395 C CA . PHE B 1 391 ? -14.414 -25.25 -22.25 1 98.38 391 PHE B CA 1
ATOM 6396 C C . PHE B 1 391 ? -15.727 -24.641 -21.75 1 98.38 391 PHE B C 1
ATOM 6398 O O . PHE B 1 391 ? -16.094 -24.812 -20.594 1 98.38 391 PHE B O 1
ATOM 6405 N N . ALA B 1 392 ? -16.422 -23.906 -22.594 1 98.31 392 ALA B N 1
ATOM 6406 C CA . ALA B 1 392 ? -17.734 -23.359 -22.266 1 98.31 392 ALA B CA 1
ATOM 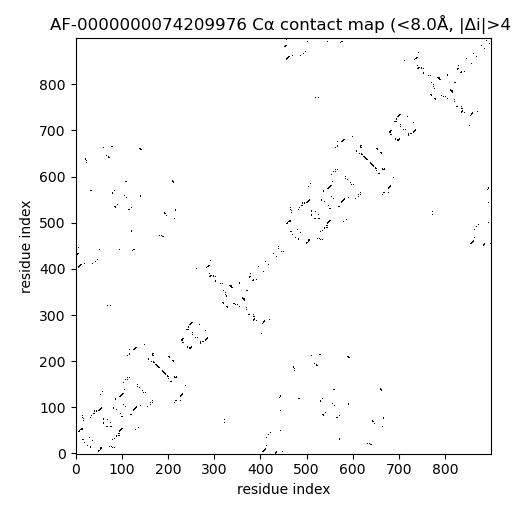6407 C C . ALA B 1 392 ? -18.703 -24.469 -21.875 1 98.31 392 ALA B C 1
ATOM 6409 O O . ALA B 1 392 ? -19.516 -24.312 -20.969 1 98.31 392 ALA B O 1
ATOM 6410 N N . ASP B 1 393 ? -18.625 -25.625 -22.609 1 97.75 393 ASP B N 1
ATOM 6411 C CA . ASP B 1 393 ? -19.438 -26.781 -22.25 1 97.75 393 ASP B CA 1
ATOM 6412 C C . ASP B 1 393 ? -19.172 -27.203 -20.812 1 97.75 393 ASP B C 1
ATOM 6414 O O . ASP B 1 393 ? -20.109 -27.484 -20.062 1 97.75 393 ASP B O 1
ATOM 6418 N N . LEU B 1 394 ? -17.953 -27.219 -20.5 1 97.06 394 LEU B N 1
ATOM 6419 C CA . LEU B 1 394 ? -17.562 -27.625 -19.156 1 97.06 394 LEU B CA 1
ATOM 6420 C C . LEU B 1 394 ? -18.109 -26.641 -18.125 1 97.06 394 LEU B C 1
ATOM 6422 O O . LEU B 1 394 ? -18.672 -27.047 -17.109 1 97.06 394 LEU B O 1
ATOM 6426 N N . ILE B 1 395 ? -17.953 -25.359 -18.344 1 97.44 395 ILE B N 1
ATOM 6427 C CA . ILE B 1 395 ? -18.422 -24.344 -17.422 1 97.44 395 ILE B CA 1
ATOM 6428 C C . ILE B 1 395 ? -19.938 -24.453 -17.25 1 97.44 395 ILE B C 1
ATOM 6430 O O . ILE B 1 395 ? -20.453 -24.359 -16.141 1 97.44 395 ILE B O 1
ATOM 6434 N N . GLU B 1 396 ? -20.641 -24.672 -18.359 1 97.31 396 GLU B N 1
ATOM 6435 C CA . GLU B 1 396 ? -22.094 -24.844 -18.312 1 97.31 396 GLU B CA 1
ATOM 6436 C C . GLU B 1 396 ? -22.469 -26.062 -17.469 1 97.31 396 GLU B C 1
ATOM 6438 O O . GLU B 1 396 ? -23.391 -26 -16.656 1 97.31 396 GLU B O 1
ATOM 6443 N N . GLU B 1 397 ? -21.719 -27.094 -17.672 1 96.25 397 GLU B N 1
ATOM 6444 C CA . GLU B 1 397 ? -21.953 -28.312 -16.906 1 96.25 397 GLU B CA 1
ATOM 6445 C C . GLU B 1 397 ? -21.703 -28.078 -15.414 1 96.25 397 GLU B C 1
ATOM 6447 O O . GLU B 1 397 ? -22.453 -28.578 -14.578 1 96.25 397 GLU B O 1
ATOM 6452 N N . LEU B 1 398 ? -20.703 -27.359 -15.047 1 96.12 398 LEU B N 1
ATOM 6453 C CA . LEU B 1 398 ? -20.422 -27.016 -13.656 1 96.12 398 LEU B CA 1
ATOM 6454 C C . LEU B 1 398 ? -21.609 -26.281 -13.031 1 96.12 398 LEU B C 1
ATOM 6456 O O . LEU B 1 398 ? -21.922 -26.484 -11.859 1 96.12 398 LEU B O 1
ATOM 6460 N N . GLY B 1 399 ? -22.219 -25.484 -13.844 1 95.81 399 GLY B N 1
ATOM 6461 C CA . GLY B 1 399 ? -23.406 -24.797 -13.375 1 95.81 399 GLY B CA 1
ATOM 6462 C C . GLY B 1 399 ? -24.531 -25.734 -12.969 1 95.81 399 GLY B C 1
ATOM 6463 O O . GLY B 1 399 ? -25.234 -25.484 -12 1 95.81 399 GLY B O 1
ATOM 6464 N N . GLU B 1 400 ? -24.609 -26.797 -13.688 1 95.25 400 GLU B N 1
ATOM 6465 C CA . GLU B 1 400 ? -25.625 -27.797 -13.391 1 95.25 400 GLU B CA 1
ATOM 6466 C C . GLU B 1 400 ? -25.344 -28.5 -12.062 1 95.25 400 GLU B C 1
ATOM 6468 O O . GLU B 1 400 ? -26.25 -29 -11.398 1 95.25 400 GLU B O 1
ATOM 6473 N N . TRP B 1 401 ? -24.078 -28.5 -11.766 1 94.44 401 TRP B N 1
ATOM 6474 C CA . TRP B 1 401 ? -23.672 -29.141 -10.523 1 94.44 401 TRP B CA 1
ATOM 6475 C C . TRP B 1 401 ? -23.781 -28.188 -9.344 1 94.44 401 TRP B C 1
ATOM 6477 O O . TRP B 1 401 ? -23.469 -28.547 -8.211 1 94.44 401 TRP B O 1
ATOM 6487 N N . GLY B 1 402 ? -24.188 -26.922 -9.625 1 92.31 402 GLY B N 1
ATOM 6488 C CA . GLY B 1 402 ? -24.375 -25.953 -8.562 1 92.31 402 GLY B CA 1
ATOM 6489 C C . GLY B 1 402 ? -23.172 -25.031 -8.375 1 92.31 402 GLY B C 1
ATOM 6490 O O . GLY B 1 402 ? -23.125 -24.25 -7.422 1 92.31 402 GLY B O 1
ATOM 6491 N N . ASN B 1 403 ? -22.266 -25.094 -9.203 1 93.12 403 ASN B N 1
ATOM 6492 C CA . ASN B 1 403 ? -21.047 -24.281 -9.07 1 93.12 403 ASN B CA 1
ATOM 6493 C C . ASN B 1 403 ? -21.359 -22.797 -9.141 1 93.12 403 ASN B C 1
ATOM 6495 O O . ASN B 1 403 ? -22.219 -22.359 -9.914 1 93.12 403 ASN B O 1
ATOM 6499 N N . ASP B 1 404 ? -20.609 -22 -8.297 1 96.75 404 ASP B N 1
ATOM 6500 C CA . ASP B 1 404 ? -20.797 -20.547 -8.266 1 96.75 404 ASP B CA 1
ATOM 6501 C C . ASP B 1 404 ? -20.016 -19.875 -9.391 1 96.75 404 ASP B C 1
ATOM 6503 O O . ASP B 1 404 ? -20.344 -18.75 -9.805 1 96.75 404 ASP B O 1
ATOM 6507 N N . GLY B 1 405 ? -18.969 -20.469 -9.789 1 97.31 405 GLY B N 1
ATOM 6508 C CA . GLY B 1 405 ? -18.141 -19.875 -10.812 1 97.31 405 GLY B CA 1
ATOM 6509 C C . GLY B 1 405 ? -16.766 -20.516 -10.906 1 97.31 405 GLY B C 1
ATOM 6510 O O . GLY B 1 405 ? -16.516 -21.562 -10.312 1 97.31 405 GLY B O 1
ATOM 6511 N N . VAL B 1 406 ? -15.914 -19.906 -11.758 1 98 406 VAL B N 1
ATOM 6512 C CA . VAL B 1 406 ? -14.586 -20.453 -11.969 1 98 406 VAL B CA 1
ATOM 6513 C C . VAL B 1 406 ? -13.539 -19.344 -11.859 1 98 406 VAL B C 1
ATOM 6515 O O . VAL B 1 406 ? -13.852 -18.172 -12.055 1 98 406 VAL B O 1
ATOM 6518 N N . LEU B 1 407 ? -12.359 -19.719 -11.445 1 98.06 407 LEU B N 1
ATOM 6519 C CA . LEU B 1 407 ? -11.164 -18.875 -11.5 1 98.06 407 LEU B CA 1
ATOM 6520 C C . LEU B 1 407 ? -10.234 -19.328 -12.625 1 98.06 407 LEU B C 1
ATOM 6522 O O . LEU B 1 407 ? -9.688 -20.438 -12.578 1 98.06 407 LEU B O 1
ATOM 6526 N N . LEU B 1 408 ? -10.117 -18.469 -13.602 1 98.25 408 LEU B N 1
ATOM 6527 C CA . LEU B 1 408 ? -9.172 -18.766 -14.672 1 98.25 408 LEU B CA 1
ATOM 6528 C C . LEU B 1 408 ? -7.738 -18.5 -14.219 1 98.25 408 LEU B C 1
ATOM 6530 O O . LEU B 1 408 ? -7.418 -17.391 -13.797 1 98.25 408 LEU B O 1
ATOM 6534 N N . TRP B 1 409 ? -6.941 -19.484 -14.344 1 96.62 409 TRP B N 1
ATOM 6535 C CA . TRP B 1 409 ? -5.566 -19.469 -13.844 1 96.62 409 TRP B CA 1
ATOM 6536 C C . TRP B 1 409 ? -4.59 -19.109 -14.961 1 96.62 409 TRP B C 1
ATOM 6538 O O . TRP B 1 409 ? -4.523 -19.797 -15.984 1 96.62 409 TRP B O 1
ATOM 6548 N N . GLY B 1 410 ? -3.805 -18.047 -14.789 1 93.81 410 GLY B N 1
ATOM 6549 C CA . GLY B 1 410 ? -2.822 -17.672 -15.789 1 93.81 410 GLY B CA 1
ATOM 6550 C C . GLY B 1 410 ? -2.104 -16.375 -15.469 1 93.81 410 GLY B C 1
ATOM 6551 O O . GLY B 1 410 ? -2.475 -15.672 -14.523 1 93.81 410 GLY B O 1
ATOM 6552 N N . ASP B 1 411 ? -1.046 -16.109 -16.266 1 94.38 411 ASP B N 1
ATOM 6553 C CA . ASP B 1 411 ? -0.371 -14.82 -16.203 1 94.38 411 ASP B CA 1
ATOM 6554 C C . ASP B 1 411 ? -1.284 -13.695 -16.688 1 94.38 411 ASP B C 1
ATOM 6556 O O . ASP B 1 411 ? -2.295 -13.953 -17.359 1 94.38 411 ASP B O 1
ATOM 6560 N N . LEU B 1 412 ? -0.928 -12.523 -16.359 1 97.38 412 LEU B N 1
ATOM 6561 C CA . LEU B 1 412 ? -1.742 -11.383 -16.75 1 97.38 412 LEU B CA 1
ATOM 6562 C C . LEU B 1 412 ? -1.191 -10.734 -18.016 1 97.38 412 LEU B C 1
ATOM 6564 O O . LEU B 1 412 ? -1.657 -9.672 -18.438 1 97.38 412 LEU B O 1
ATOM 6568 N N . HIS B 1 413 ? -0.137 -11.367 -18.594 1 97.31 413 HIS B N 1
ATOM 6569 C CA . HIS B 1 413 ? 0.326 -10.836 -19.875 1 97.31 413 HIS B CA 1
ATOM 6570 C C . HIS B 1 413 ? -0.815 -10.75 -20.891 1 97.31 413 HIS B C 1
ATOM 6572 O O . HIS B 1 413 ? -1.612 -11.68 -21 1 97.31 413 HIS B O 1
ATOM 6578 N N . PRO B 1 414 ? -0.881 -9.664 -21.625 1 97.56 414 PRO B N 1
ATOM 6579 C CA . PRO B 1 414 ? -2.008 -9.492 -22.547 1 97.56 414 PRO B CA 1
ATOM 6580 C C . PRO B 1 414 ? -2.168 -10.656 -23.516 1 97.56 414 PRO B C 1
ATOM 6582 O O . PRO B 1 414 ? -3.293 -11.055 -23.828 1 97.56 414 PRO B O 1
ATOM 6585 N N . VAL B 1 415 ? -1.095 -11.25 -23.906 1 96.56 415 VAL B N 1
ATOM 6586 C CA . VAL B 1 415 ? -1.157 -12.391 -24.812 1 96.56 415 VAL B CA 1
ATOM 6587 C C . VAL B 1 415 ? -1.921 -13.531 -24.156 1 96.56 415 VAL B C 1
ATOM 6589 O O . VAL B 1 415 ? -2.775 -14.164 -24.781 1 96.56 415 VAL B O 1
ATOM 6592 N N . THR B 1 416 ? -1.653 -13.789 -22.891 1 96.62 416 THR B N 1
ATOM 6593 C CA . THR B 1 416 ? -2.318 -14.852 -22.156 1 96.62 416 THR B CA 1
ATOM 6594 C C . THR B 1 416 ? -3.797 -14.539 -21.953 1 96.62 416 THR B C 1
ATOM 6596 O O . THR B 1 416 ? -4.656 -15.391 -22.172 1 96.62 416 THR B O 1
ATOM 6599 N N . VAL B 1 417 ? -4.082 -13.289 -21.625 1 98.25 417 VAL B N 1
ATOM 6600 C CA . VAL B 1 417 ? -5.449 -12.859 -21.344 1 98.25 417 VAL B CA 1
ATOM 6601 C C . VAL B 1 417 ? -6.293 -13 -22.609 1 98.25 417 VAL B C 1
ATOM 6603 O O . VAL B 1 417 ? -7.367 -13.602 -22.578 1 98.25 417 VAL B O 1
ATOM 6606 N N . HIS B 1 418 ? -5.766 -12.586 -23.734 1 97.88 418 HIS B N 1
ATOM 6607 C CA . HIS B 1 418 ? -6.531 -12.609 -24.984 1 97.88 418 HIS B CA 1
ATOM 6608 C C . HIS B 1 418 ? -6.645 -14.023 -25.531 1 97.88 418 HIS B C 1
ATOM 6610 O O . HIS B 1 418 ? -7.684 -14.406 -26.078 1 97.88 418 HIS B O 1
ATOM 6616 N N . ARG B 1 419 ? -5.613 -14.812 -25.375 1 96.5 419 ARG B N 1
ATOM 6617 C CA . ARG B 1 419 ? -5.672 -16.203 -25.812 1 96.5 419 ARG B CA 1
ATOM 6618 C C . ARG B 1 419 ? -6.781 -16.953 -25.078 1 96.5 419 ARG B C 1
ATOM 6620 O O . ARG B 1 419 ? -7.438 -17.828 -25.641 1 96.5 419 ARG B O 1
ATOM 6627 N N . THR B 1 420 ? -7.008 -16.578 -23.875 1 98.06 420 THR B N 1
ATOM 6628 C CA . THR B 1 420 ? -7.977 -17.281 -23.047 1 98.06 420 THR B CA 1
ATOM 6629 C C . THR B 1 420 ? -9.383 -16.734 -23.266 1 98.06 420 THR B C 1
ATOM 6631 O O . THR B 1 420 ? -10.328 -17.5 -23.453 1 98.06 420 THR B O 1
ATOM 6634 N N . LEU B 1 421 ? -9.562 -15.422 -23.469 1 98.56 421 LEU B N 1
ATOM 6635 C CA . LEU B 1 421 ? -10.875 -14.812 -23.281 1 98.56 421 LEU B CA 1
ATOM 6636 C C . LEU B 1 421 ? -11.516 -14.469 -24.609 1 98.56 421 LEU B C 1
ATOM 6638 O O . LEU B 1 421 ? -12.742 -14.398 -24.719 1 98.56 421 LEU B O 1
ATOM 6642 N N . ASP B 1 422 ? -10.727 -14.242 -25.656 1 98.44 422 ASP B N 1
ATOM 6643 C CA . ASP B 1 422 ? -11.242 -13.641 -26.875 1 98.44 422 ASP B CA 1
ATOM 6644 C C . ASP B 1 422 ? -12.391 -14.461 -27.453 1 98.44 422 ASP B C 1
ATOM 6646 O O . ASP B 1 422 ? -13.43 -13.914 -27.844 1 98.44 422 ASP B O 1
ATOM 6650 N N . GLU B 1 423 ? -12.242 -15.773 -27.5 1 98.44 423 GLU B N 1
ATOM 6651 C CA . GLU B 1 423 ? -13.289 -16.625 -28.062 1 98.44 423 GLU B CA 1
ATOM 6652 C C . GLU B 1 423 ? -14.25 -17.094 -26.984 1 98.44 423 GLU B C 1
ATOM 6654 O O . GLU B 1 423 ? -15.43 -17.328 -27.25 1 98.44 423 GLU B O 1
ATOM 6659 N N . LEU B 1 424 ? -13.789 -17.188 -25.797 1 98.69 424 LEU B N 1
ATOM 6660 C CA . LEU B 1 424 ? -14.57 -17.75 -24.688 1 98.69 424 LEU B CA 1
ATOM 6661 C C . LEU B 1 424 ? -15.688 -16.797 -24.281 1 98.69 424 LEU B C 1
ATOM 6663 O O . LEU B 1 424 ? -16.828 -17.234 -24.109 1 98.69 424 LEU B O 1
ATOM 6667 N N . VAL B 1 425 ? -15.43 -15.523 -24.156 1 98.69 425 VAL B N 1
ATOM 6668 C CA . VAL B 1 425 ? -16.344 -14.539 -23.594 1 98.69 425 VAL B CA 1
ATOM 6669 C C . VAL B 1 425 ? -17.609 -14.453 -24.453 1 98.69 425 VAL B C 1
ATOM 6671 O O . VAL B 1 425 ? -18.719 -14.555 -23.922 1 98.69 425 VAL B O 1
ATOM 6674 N N . PRO B 1 426 ? -17.453 -14.328 -25.797 1 98.5 426 PRO B N 1
ATOM 6675 C CA . PRO B 1 426 ? -18.688 -14.289 -26.594 1 98.5 426 PRO B CA 1
ATOM 6676 C C . PRO B 1 426 ? -19.531 -15.539 -26.438 1 98.5 426 PRO B C 1
ATOM 6678 O O . PRO B 1 426 ? -20.766 -15.453 -26.406 1 98.5 426 PRO B O 1
ATOM 6681 N N . ILE B 1 427 ? -18.953 -16.719 -26.328 1 98.56 427 ILE B N 1
ATOM 6682 C CA . ILE B 1 427 ? -19.688 -17.969 -26.203 1 98.56 427 ILE B CA 1
ATOM 6683 C C . ILE B 1 427 ? -20.438 -17.969 -24.875 1 98.56 427 ILE B C 1
ATOM 6685 O O . ILE B 1 427 ? -21.641 -18.266 -24.828 1 98.56 427 ILE B O 1
ATOM 6689 N N . LEU B 1 428 ? -19.75 -17.609 -23.812 1 98.5 428 LEU B N 1
ATOM 6690 C CA . LEU B 1 428 ? -20.359 -17.609 -22.5 1 98.5 428 LEU B CA 1
ATOM 6691 C C . LEU B 1 428 ? -21.5 -16.609 -22.422 1 98.5 428 LEU B C 1
ATOM 6693 O O . LEU B 1 428 ? -22.531 -16.875 -21.797 1 98.5 428 LEU B O 1
ATOM 6697 N N . ARG B 1 429 ? -21.391 -15.461 -23.062 1 97.88 429 ARG B N 1
ATOM 6698 C CA . ARG B 1 429 ? -22.438 -14.438 -23.047 1 97.88 429 ARG B CA 1
ATOM 6699 C C . ARG B 1 429 ? -23.641 -14.883 -23.859 1 97.88 429 ARG B C 1
ATOM 6701 O O . ARG B 1 429 ? -24.797 -14.719 -23.438 1 97.88 429 ARG B O 1
ATOM 6708 N N . ARG B 1 430 ? -23.391 -15.492 -24.969 1 97.69 430 ARG B N 1
ATOM 6709 C CA . ARG B 1 430 ? -24.484 -15.992 -25.797 1 97.69 430 ARG B CA 1
ATOM 6710 C C . ARG B 1 430 ? -25.297 -17.047 -25.047 1 97.69 430 ARG B C 1
ATOM 6712 O O . ARG B 1 430 ? -26.5 -17.141 -25.203 1 97.69 430 ARG B O 1
ATOM 6719 N N . ARG B 1 431 ? -24.609 -17.734 -24.219 1 97.56 431 ARG B N 1
ATOM 6720 C CA . ARG B 1 431 ? -25.25 -18.828 -23.469 1 97.56 431 ARG B CA 1
ATOM 6721 C C . ARG B 1 431 ? -25.891 -18.297 -22.188 1 97.56 431 ARG B C 1
ATOM 6723 O O . ARG B 1 431 ? -26.484 -19.062 -21.438 1 97.56 431 ARG B O 1
ATOM 6730 N N . GLY B 1 432 ? -25.688 -17.031 -21.922 1 96.88 432 GLY B N 1
ATOM 6731 C CA . GLY B 1 432 ? -26.281 -16.422 -20.75 1 96.88 432 GLY B CA 1
ATOM 6732 C C . GLY B 1 432 ? -25.547 -16.75 -19.469 1 96.88 432 GLY B C 1
ATOM 6733 O O . GLY B 1 432 ? -26.078 -16.594 -18.375 1 96.88 432 GLY B O 1
ATOM 6734 N N . ILE B 1 433 ? -24.297 -17.234 -19.516 1 98 433 ILE B N 1
ATOM 6735 C CA . ILE B 1 433 ? -23.531 -17.672 -18.359 1 98 433 ILE B CA 1
ATOM 6736 C C . ILE B 1 433 ? -22.781 -16.5 -17.766 1 98 433 ILE B C 1
ATOM 6738 O O . ILE B 1 433 ? -22.719 -16.344 -16.547 1 98 433 ILE B O 1
ATOM 6742 N N . LEU B 1 434 ? -22.266 -15.625 -18.578 1 98.06 434 LEU B N 1
ATOM 6743 C CA . LEU B 1 434 ? -21.422 -14.516 -18.156 1 98.06 434 LEU B CA 1
ATOM 6744 C C . LEU B 1 434 ? -22.203 -13.219 -18.078 1 98.06 434 LEU B C 1
ATOM 6746 O O . LEU B 1 434 ? -23 -12.906 -18.984 1 98.06 434 LEU B O 1
ATOM 6750 N N . ARG B 1 435 ? -22 -12.477 -17.094 1 96.62 435 ARG B N 1
ATOM 6751 C CA . ARG B 1 435 ? -22.719 -11.234 -16.844 1 96.62 435 ARG B CA 1
ATOM 6752 C C . ARG B 1 435 ? -22.422 -10.211 -17.938 1 96.62 435 ARG B C 1
ATOM 6754 O O . ARG B 1 435 ? -21.359 -10.219 -18.547 1 96.62 435 ARG B O 1
ATOM 6761 N N . THR B 1 436 ? -23.406 -9.234 -18.031 1 94.94 436 THR B N 1
ATOM 6762 C CA . THR B 1 436 ? -23.25 -8.102 -18.938 1 94.94 436 THR B CA 1
ATOM 6763 C C . THR B 1 436 ? -23.406 -6.785 -18.172 1 94.94 436 THR B C 1
ATOM 6765 O O . THR B 1 436 ? -23.109 -5.715 -18.703 1 94.94 436 THR B O 1
ATOM 6768 N N . GLU B 1 437 ? -23.891 -6.926 -16.938 1 95.31 437 GLU B N 1
ATOM 6769 C CA . GLU B 1 437 ? -24.125 -5.758 -16.094 1 95.31 437 GLU B CA 1
ATOM 6770 C C . GLU B 1 437 ? -23.516 -5.945 -14.711 1 95.31 437 GLU B C 1
ATOM 6772 O O . GLU B 1 437 ? -23.219 -7.07 -14.305 1 95.31 437 GLU B O 1
ATOM 6777 N N . TRP B 1 438 ? -23.297 -4.871 -14.055 1 96.31 438 TRP B N 1
ATOM 6778 C CA . TRP B 1 438 ? -22.703 -4.871 -12.719 1 96.31 438 TRP B CA 1
ATOM 6779 C C . TRP B 1 438 ? -23.703 -4.363 -11.688 1 96.31 438 TRP B C 1
ATOM 6781 O O . TRP B 1 438 ? -24.578 -3.547 -12 1 96.31 438 TRP B O 1
ATOM 6791 N N . ALA B 1 439 ? -23.578 -4.887 -10.508 1 93.69 439 ALA B N 1
ATOM 6792 C CA . ALA B 1 439 ? -24.359 -4.359 -9.391 1 93.69 439 ALA B CA 1
ATOM 6793 C C . ALA B 1 439 ? -23.719 -3.092 -8.828 1 93.69 439 ALA B C 1
ATOM 6795 O O . ALA B 1 439 ? -22.516 -2.859 -9.016 1 93.69 439 ALA B O 1
ATOM 6796 N N . ASP B 1 440 ? -24.578 -2.369 -8.117 1 90.31 440 ASP B N 1
ATOM 6797 C CA . ASP B 1 440 ? -24.047 -1.237 -7.359 1 90.31 440 ASP B CA 1
ATOM 6798 C C . ASP B 1 440 ? -23.516 -1.688 -6 1 90.31 440 ASP B C 1
ATOM 6800 O O . ASP B 1 440 ? -24.094 -2.568 -5.359 1 90.31 440 ASP B O 1
ATOM 6804 N N . GLY B 1 441 ? -22.359 -1.283 -5.664 1 91.38 441 GLY B N 1
ATOM 6805 C CA . GLY B 1 441 ? -21.891 -1.59 -4.324 1 91.38 441 GLY B CA 1
ATOM 6806 C C . GLY B 1 441 ? -20.562 -2.33 -4.312 1 91.38 441 GLY B C 1
ATOM 6807 O O . GLY B 1 441 ? -20.234 -3.004 -3.336 1 91.38 441 GLY B O 1
ATOM 6808 N N . GLY B 1 442 ? -19.938 -2.42 -5.395 1 95.88 442 GLY B N 1
ATOM 6809 C CA . GLY B 1 442 ? -18.578 -2.938 -5.402 1 95.88 442 GLY B CA 1
ATOM 6810 C C . GLY B 1 442 ? -18.516 -4.445 -5.535 1 95.88 442 GLY B C 1
ATOM 6811 O O . GLY B 1 442 ? -19.422 -5.066 -6.086 1 95.88 442 GLY B O 1
ATOM 6812 N N . LEU B 1 443 ? -17.438 -5.055 -5.086 1 98.25 443 LEU B N 1
ATOM 6813 C CA . LEU B 1 443 ? -17.141 -6.461 -5.316 1 98.25 443 LEU B CA 1
ATOM 6814 C C . LEU B 1 443 ? -18.125 -7.359 -4.574 1 98.25 443 LEU B C 1
ATOM 6816 O O . LEU B 1 443 ? -18.609 -8.344 -5.133 1 98.25 443 LEU B O 1
ATOM 6820 N N . ARG B 1 444 ? -18.453 -6.977 -3.312 1 97.38 444 ARG B N 1
ATOM 6821 C CA . ARG B 1 444 ? -19.344 -7.816 -2.525 1 97.38 444 ARG B CA 1
ATOM 6822 C C . ARG B 1 444 ? -20.734 -7.871 -3.158 1 97.38 444 ARG B C 1
ATOM 6824 O O . ARG B 1 444 ? -21.344 -8.938 -3.256 1 97.38 444 ARG B O 1
ATOM 6831 N N . ALA B 1 445 ? -21.219 -6.695 -3.584 1 95.94 445 ALA B N 1
ATOM 6832 C CA . ALA B 1 445 ? -22.531 -6.641 -4.234 1 95.94 445 ALA B CA 1
ATOM 6833 C C . ALA B 1 445 ? -22.531 -7.461 -5.523 1 95.94 445 ALA B C 1
ATOM 6835 O O . ALA B 1 445 ? -23.5 -8.172 -5.809 1 95.94 445 ALA B O 1
ATOM 6836 N N . ASN B 1 446 ? -21.469 -7.422 -6.242 1 96.94 446 ASN B N 1
ATOM 6837 C CA . ASN B 1 446 ? -21.375 -8.195 -7.477 1 96.94 446 ASN B CA 1
ATOM 6838 C C . ASN B 1 446 ? -21.375 -9.695 -7.199 1 96.94 446 ASN B C 1
ATOM 6840 O O . ASN B 1 446 ? -22.047 -10.453 -7.902 1 96.94 446 ASN B O 1
ATOM 6844 N N . LEU B 1 447 ? -20.688 -10.102 -6.148 1 97.19 447 LEU B N 1
ATOM 6845 C CA . LEU B 1 447 ? -20.594 -11.516 -5.797 1 97.19 447 LEU B CA 1
ATOM 6846 C C . LEU B 1 447 ? -21.938 -12.031 -5.281 1 97.19 447 LEU B C 1
ATOM 6848 O O . LEU B 1 447 ? -22.266 -13.203 -5.48 1 97.19 447 LEU B O 1
ATOM 6852 N N . ARG B 1 448 ? -22.734 -11.164 -4.73 1 94.62 448 ARG B N 1
ATOM 6853 C CA . ARG B 1 448 ? -23.984 -11.578 -4.121 1 94.62 448 ARG B CA 1
ATOM 6854 C C . ARG B 1 448 ? -25.156 -11.406 -5.094 1 94.62 448 ARG B C 1
ATOM 6856 O O . ARG B 1 448 ? -26.297 -11.742 -4.773 1 94.62 448 ARG B O 1
ATOM 6863 N N . ALA B 1 449 ? -24.859 -10.859 -6.223 1 94.12 449 ALA B N 1
ATOM 6864 C CA . ALA B 1 449 ? -25.906 -10.562 -7.191 1 94.12 449 ALA B CA 1
ATOM 6865 C C . ALA B 1 449 ? -26.594 -11.836 -7.676 1 94.12 449 ALA B C 1
ATOM 6867 O O . ALA B 1 449 ? -27.734 -11.805 -8.125 1 94.12 449 ALA B O 1
ATOM 6868 N N . PHE B 1 450 ? -25.891 -12.938 -7.66 1 91.88 450 PHE B N 1
ATOM 6869 C CA . PHE B 1 450 ? -26.422 -14.25 -7.988 1 91.88 450 PHE B CA 1
ATOM 6870 C C . PHE B 1 450 ? -25.547 -15.359 -7.426 1 91.88 450 PHE B C 1
ATOM 6872 O O . PHE B 1 450 ? -24.391 -15.109 -7.055 1 91.88 450 PHE B O 1
#

Foldseek 3Di:
DFAAFAEAAEAALALFDPQQPHPCVVVVDDSNDLVQVLVLLAVCVQLQHQEYEGDDDLDCFDPVLSCLRPVSQNSDDHDFCLVSVLVNLVSDQFYAYEYEDELLADALLRVLQSQLVSLVSNLLRYAYEYDQDQRCNVVRDVDDTDDDLVSLVSVVLSVVSSLCQLCQADPQQAPCFQADQDPPRHHDDGDGGDPVRGHFDFDDDDNHTDTDNHPHDHAPVHPLSGHAYEYEDDDDSRLLSCLQHHQEYEDEWQPDLVTLLVSLVSSQVSVVVNVHDSLSYAYAYEDAAAADDAPVVLVVQQVQLLDDDPVQLLVLQSSLCNLQSFRPNPDDQAAADDPPRGDPPGDPVSVCQQQPPHDRHGDGSVVSSSVVSHADDLQVSPHRYYHLVSVLVSQSVVVVSVHNHYHHYDHSRPVSSCSNRVVNSVVCVVVVHRDDDADPRHSSCRSSVD/DFAAFAEAAEAALALFDPQQPHPCVVVVDDSNDLVQVLVLLAVCVQLQHQEYEGDDDLDCFDPVLSCLRPVRQNSDDHDFCLVSVLVNLVSDQFYAYEYEDELLADALLRVLQSQLVSLVSNLLRYAYEYDQDQRCNVVRDVDDTDDDLVSLVSVVLSVVSSLCQLCQADPQQAPCFQADQDPPRHHDDGDGGDPVRGHFDFDDDDRHTDTDNHPHDHAPVHPLSGHAYEYEDDDDSRLLSLLQHHQEYEDEWQPDLVTLLVSLVSSQVSVVVNVHDSLSYAYAYEDAAAADDAPVVLVVQQVCLLDDDPVQLLVLQSSLCNLQSFRPNPDDQAAADDPPRGDPPGDPVSVCQQQPPHDRHGDGNVVSSSVVSHADELQVSPHRYYHLVSVLVSQSVVVVSVHNHYHHYDHSRPVSSCSNRVVNSVVCVVVVHRDDDADPRHSSCRSSVD

Sequence (900 aa):
MTRQQHLGWFLARGFGPHGWGHDYLDWNYDWTRPDLYVESARALEQAGVDLLIIEDAPSLGSPETIDLRVRQAFGGPKHDPLLLAPYLFAATQHLGIVPTVNPAAVLPYTGARQLATLQHLSGGRFGLNLVTDTGSARHFSDAPPLGHDAAYDRAEEWLDGVRSLWRSWDDGALIADPGAVGPGGTRTGGRYADGGLLRPVRHRGEHFAFDGPLNALPFADGADGEPVIVSPGGSGRGLAFAGANSDVQLALTPLTERSVRDYRAKVHAAARASGRALEHVKVLFAIKPVLVSSPQEADRLVAASANPDDGTLWRIAEQQSSDLETDLTALDLDKPLPTGLFGDHVSHGSIKRLVGEHDLATTPLRVLLGGLARLGRIADRTGWVGTAGEFADLIEELGEWGNDGVLLWGDLHPVTVHRTLDELVPILRRRGILRTEWADGGLRANLRAFMTRQQHLGWFLARGFGPHGWGHDYLDWNYDWTRPDLYVESARALEQAGVDLLIIEDAPSLGSPETIDLRVRQAFGGPKHDPLLLAPYLFAATQHLGIVPTVNPAAVLPYTGARQLATLQHLSGGRFGLNLVTDTGSARHFSDAPPLGHDAAYDRAEEWLDGVRSLWRSWDDGALIADPGAVGPGGTRTGGRYADGGLLRPVRHRGEHFAFDGPLNALPFADGADGEPVIVSPGGSGRGLAFAGANSDVQLALTPLTERSVRDYRAKVHAAARASGRALEHVKVLFAIKPVLVSSPQEADRLVAASANPDDGTLWRIAEQQSSDLETDLTALDLDKPLPTGLFGDHVSHGSIKRLVGEHDLATTPLRVLLGGLARLGRIADRTGWVGTAGEFADLIEELGEWGNDGVLLWGDLHPVTVHRTLDELVPILRRRGILRTEWADGGLRANLRAF

Nearest PDB structures (foldseek):
  5tlc-assembly1_A  TM=8.202E-01  e=1.470E-29  Bacillus subtilis
  6lr1-assembly1_B  TM=7.750E-01  e=1.855E-27  Nocardioides sp. PD653
  7cza-assembly1_B  TM=8.215E-01  e=1.316E-25  Nocardioides sp. PD653
  1nqk-assembly1_A  TM=7.749E-01  e=4.445E-17  Escherichia coli
  1m41-assembly1_A  TM=7.848E-01  e=4.200E-16  Escherichia coli

pLDDT: mean 94.69, std 5.17, range [55.28, 98.94]

InterPro domains:
  IPR011251 Luciferase-like domain [PF00296] (36-340)
  IPR016215 Nitrilotriacetate monooxygenase component A/pristinamycin IIA synthase subunit A [PIRSF000337] (5-448)
  IPR036661 Luciferase-like domain superfamily [G3DSA:3.20.20.30] (1-449)
  IPR036661 Luciferase-like domain superfamily [SSF51679] (1-447)
  IPR051260 Diverse substrate monooxygenases [PTHR30011] (18-447)

Organism: NCBI:txid88382